Protein AF-0000000082585156 (afdb_homodimer)

Secondary structure (DSSP, 8-state):
-----S-EEESEEEEEEE-GGG--EEEEEEEEETTEEEEEEEESSSSEEEEEE-SSTTS-EEEEEEEPP-SSTTSSTTEEEEEEEEETTEEEEEEEE--HHHH-PPTT-----EEEEEE-SS-TTS-EEEEEEE--SSSBEEEEE--SSSEEEEEE--TTBSS-EEEEEE-SSTTS-EEEEEE--GGGB--SS--SSPPPTTSHHHHHS-EEEEEEEETTEEEEEEETTEEEEEE-SSTTS-EEEEEE--TTTSS-TTSS-SS-EEEE-TTSSEEEEE-----GGG--TT--SSTTPPPS--PPP-EEEEE-SSTTS-EEEEEPPPPPPPTT--S-SSSSEETTEE-------B----SSTTB---SSEEEEE-BTT-EEEEE-SSTTS-EEEEEEEPPPPSS-S---TTS-S--S-----EEEEEEBTTSEEEEEESSS-EEEEEE--/-----S-EEESEEEEEEE-GGG--EEEEEEEEETTEEEEEEEESSSSEEEEEE-SSTTS-EEEEEEEPP-SSTTSSTTEEEEEEEEETTEEEEEEEE--HHHH-PPTT-----EEEEEE-SS-TTS-EEEEEEE--SSSBEEEEE--SSSEEEEEE--TTBSS-EEEEEE-SSTTS-EEEEEE--GGGB--SS--SSPPPTTSHHHHHS-EEEEEEEETTEEEEEEETTEEEEEE-SSTTS-EEEEEE--TTTSS-TTSS-SS-EEEE-TTSSEEEEE-----GGG--TT--SSTTPPPS--PPP-EEEEE-SSTTS-EEEEEPPPPPPPTT--S-SSSSEETTEE-------B----SSTTB---SSEEEEE-BTT-EEEEE-SSTTS-EEEEEEEPPPPSS-S---TTS-S--S-----EEEEEEBTTSEEEEEESSS-EEEEEE--

Solvent-accessible surface area (backbone atoms only — not comparable to full-atom values): 45008 Å² total; per-residue (Å²): 131,88,74,48,76,60,68,42,65,42,53,54,43,86,51,26,64,43,56,53,91,62,50,28,35,32,29,58,30,58,49,67,60,90,89,37,34,36,38,42,25,14,10,66,62,44,50,26,31,41,35,32,37,42,60,47,50,61,63,46,41,78,70,46,78,45,71,49,86,59,90,40,91,70,32,51,87,11,30,22,17,45,23,38,36,46,32,90,44,34,33,41,36,24,17,9,55,61,40,42,83,82,45,31,34,71,83,82,51,42,48,63,28,19,39,36,33,27,40,35,59,90,36,73,91,58,65,41,81,51,31,66,45,79,14,51,60,61,61,7,16,60,34,56,32,52,74,40,82,48,51,37,44,31,21,23,16,36,75,62,36,44,50,26,27,44,37,33,29,37,34,79,47,56,63,58,57,40,78,56,23,59,51,70,60,77,88,25,56,43,62,96,53,74,65,96,54,61,61,52,88,71,34,74,64,37,68,61,43,52,28,39,45,28,48,36,75,59,94,47,29,38,36,32,9,23,16,57,52,20,46,31,40,29,41,36,78,49,56,66,59,55,39,78,53,38,72,41,42,46,44,57,44,31,19,35,79,70,27,41,47,34,22,37,40,46,35,72,29,71,88,52,56,37,26,40,37,26,13,14,11,46,65,51,30,50,34,34,80,82,34,83,61,72,70,48,27,53,64,80,67,51,27,29,31,43,46,30,31,32,35,42,73,42,57,72,56,55,20,42,41,30,64,54,69,80,78,80,74,58,86,81,60,78,45,53,93,52,76,46,33,49,74,86,29,60,39,41,42,31,33,58,31,52,52,69,76,63,92,52,78,56,36,42,90,71,56,39,59,48,45,30,12,23,18,68,68,11,35,39,30,31,40,35,77,47,64,68,58,45,37,81,69,32,33,41,31,66,37,28,47,91,56,79,63,73,57,24,94,85,65,64,52,56,69,21,64,64,62,33,36,26,38,19,44,48,48,31,58,88,54,42,31,40,34,29,12,69,47,42,33,36,42,28,31,30,70,73,116,133,87,73,48,77,60,68,43,66,42,52,54,43,85,51,25,62,42,57,51,90,62,52,28,34,32,29,59,28,56,48,67,59,89,88,38,34,36,38,41,25,14,11,66,61,44,50,27,31,38,35,32,37,42,59,47,50,61,63,46,40,78,71,45,77,46,71,48,86,60,89,41,92,70,32,52,87,11,29,22,18,47,22,39,35,46,31,89,45,34,34,41,35,26,18,10,54,60,41,44,84,82,47,30,36,70,83,82,51,43,50,62,30,17,39,36,32,27,40,35,59,90,37,73,91,58,64,40,82,52,32,67,45,78,15,49,60,61,61,6,16,62,34,57,34,52,74,40,80,49,51,36,44,32,20,23,18,36,76,62,35,44,51,25,26,45,37,33,30,39,34,78,48,56,65,59,59,40,78,58,23,60,52,70,63,78,88,24,55,41,64,95,53,75,64,96,54,62,62,52,87,70,34,74,62,37,67,60,42,51,28,38,44,25,48,37,74,59,94,49,28,38,37,31,9,23,16,58,54,19,46,31,40,29,41,36,78,48,56,65,59,56,42,78,53,36,70,41,44,45,44,56,46,32,19,33,78,70,25,41,45,34,22,37,38,46,36,69,30,72,89,52,55,37,27,40,36,28,13,14,11,47,66,52,29,51,32,34,81,83,35,81,60,73,69,49,27,52,65,78,66,51,27,30,32,43,46,30,30,32,36,43,72,42,58,74,57,54,20,42,42,30,63,52,70,78,80,81,74,58,84,83,60,78,48,53,93,51,76,46,34,48,73,85,29,61,39,38,42,30,32,58,30,51,53,68,75,64,92,54,78,57,34,45,90,70,56,41,58,47,45,31,12,23,20,66,67,10,36,38,31,31,40,35,77,47,65,66,58,45,36,81,69,30,34,40,31,66,37,28,46,90,57,79,64,73,57,24,94,85,65,64,51,55,70,21,62,65,62,33,36,26,39,20,45,47,47,31,57,88,55,43,32,41,33,28,12,68,46,41,33,34,42,27,31,30,68,72,117

pLDDT: mean 94.57, std 8.82, range [39.06, 98.94]

Nearest PDB structures (foldseek):
  5hrm-assembly2_C  TM=6.294E-01  e=1.723E-16  Sphingobium sp. TCM1
  4qqs-assembly1_A  TM=4.525E-01  e=1.836E-05  Halothermothrix orenii H 168
  3sc7-assembly1_X  TM=3.020E-01  e=9.630E-05  Aspergillus ficuum
  7bwc-assembly1_A  TM=2.922E-01  e=2.000E-04  Bombyx mori
  8beu-assembly2_D  TM=3.106E-01  e=1.475E-03  Rhodotorula dairenensis

Sequence (898 aa):
MSLRSEMLCKNIEFIGYDDMNGKPGFQMAMQKSGDKYYIYTASFRHNGWNIIDVTDPAQPRNVKWLEGPWLSEDLHDGQGTPKIQIADGIMVTAHGGTMKELHGTEIGLPFWGGIMIWDVKTDPENPTLLSKFECKGGAGVHRFFYNGGRYVYVTGNAEGFNGFILRIVDIENPKNPVEVGRWWADEQCINNKVSLGSARYGSAEALSSPFLHACVVKDDIVYMAYANKGFIMLDVKDKTNPKMLNCLPLNPPFGGGAAGAPIHSVLPLGDRPYVVVTTEGERPRYFSNETTEGLFKKIVTQPMNMLGIVEVTDVSNPSLISIFPYPEVPEGYTHGTNFNVVDGVRVPFGPHNIFDAFGQDVYEKRDDRVYCCHFGAGLRIYDLSDPYVPKEIAYFLPPDPKKDLFNNAEGNLVPGARVAITEDVLVDDRGYIYIDTYMDGLYILRCTVMSLRSEMLCKNIEFIGYDDMNGKPGFQMAMQKSGDKYYIYTASFRHNGWNIIDVTDPAQPRNVKWLEGPWLSEDLHDGQGTPKIQIADGIMVTAHGGTMKELHGTEIGLPFWGGIMIWDVKTDPENPTLLSKFECKGGAGVHRFFYNGGRYVYVTGNAEGFNGFILRIVDIENPKNPVEVGRWWADEQCINNKVSLGSARYGSAEALSSPFLHACVVKDDIVYMAYANKGFIMLDVKDKTNPKMLNCLPLNPPFGGGAAGAPIHSVLPLGDRPYVVVTTEGERPRYFSNETTEGLFKKIVTQPMNMLGIVEVTDVSNPSLISIFPYPEVPEGYTHGTNFNVVDGVRVPFGPHNIFDAFGQDVYEKRDDRVYCCHFGAGLRIYDLSDPYVPKEIAYFLPPDPKKDLFNNAEGNLVPGARVAITEDVLVDDRGYIYIDTYMDGLYILRCTV

Structure (mmCIF, N/CA/C/O backbone):
data_AF-0000000082585156-model_v1
#
loop_
_entity.id
_entity.type
_entity.pdbx_description
1 polymer 'LVIVD repeat protein'
#
loop_
_atom_site.group_PDB
_atom_site.id
_atom_site.type_symbol
_atom_site.label_atom_id
_atom_site.label_alt_id
_atom_site.label_comp_id
_atom_site.label_asym_id
_atom_site.label_entity_id
_atom_site.label_seq_id
_atom_site.pdbx_PDB_ins_code
_atom_site.Cartn_x
_atom_site.Cartn_y
_atom_site.Cartn_z
_atom_site.occupancy
_atom_site.B_iso_or_equiv
_atom_site.auth_seq_id
_atom_site.auth_comp_id
_atom_site.auth_asym_id
_atom_site.auth_atom_id
_atom_site.pdbx_PDB_model_num
ATOM 1 N N . MET A 1 1 ? 16.609 -25.766 14.914 1 57.59 1 MET A N 1
ATOM 2 C CA . MET A 1 1 ? 15.477 -25.047 14.352 1 57.59 1 MET A CA 1
ATOM 3 C C . MET A 1 1 ? 14.164 -25.766 14.648 1 57.59 1 MET A C 1
ATOM 5 O O . MET A 1 1 ? 14.125 -27 14.664 1 57.59 1 MET A O 1
ATOM 9 N N . SER A 1 2 ? 13.188 -25.047 15.344 1 70.75 2 SER A N 1
ATOM 10 C CA . SER A 1 2 ? 11.984 -25.688 15.883 1 70.75 2 SER A CA 1
ATOM 11 C C . SER A 1 2 ? 11.062 -26.172 14.773 1 70.75 2 SER A C 1
ATOM 13 O O . SER A 1 2 ? 10.883 -25.484 13.766 1 70.75 2 SER A O 1
ATOM 15 N N . LEU A 1 3 ? 10.898 -27.469 14.602 1 86.31 3 LEU A N 1
ATOM 16 C CA . LEU A 1 3 ? 9.922 -28.047 13.68 1 86.31 3 LEU A CA 1
ATOM 17 C C . LEU A 1 3 ? 8.547 -28.125 14.32 1 86.31 3 LEU A C 1
ATOM 19 O O . LEU A 1 3 ? 8.359 -28.781 15.352 1 86.31 3 LEU A O 1
ATOM 23 N N . ARG A 1 4 ? 7.641 -27.391 13.672 1 92.5 4 ARG A N 1
ATOM 24 C CA . ARG A 1 4 ? 6.27 -27.438 14.172 1 92.5 4 ARG A CA 1
ATOM 25 C C . ARG A 1 4 ? 5.496 -28.594 13.57 1 92.5 4 ARG A C 1
ATOM 27 O O . ARG A 1 4 ? 5.336 -28.688 12.352 1 92.5 4 ARG A O 1
ATOM 34 N N . SER A 1 5 ? 4.93 -29.484 14.367 1 93.88 5 SER A N 1
ATOM 35 C CA . SER A 1 5 ? 4.23 -30.672 13.883 1 93.88 5 SER A CA 1
ATOM 36 C C . SER A 1 5 ? 2.725 -30.438 13.812 1 93.88 5 SER A C 1
ATOM 38 O O . SER A 1 5 ? 1.998 -31.219 13.188 1 93.88 5 SER A O 1
ATOM 40 N N . GLU A 1 6 ? 2.303 -29.406 14.445 1 95.06 6 GLU A N 1
ATOM 41 C CA . GLU A 1 6 ? 0.871 -29.125 14.508 1 95.06 6 GLU A CA 1
ATOM 42 C C . GLU A 1 6 ? 0.424 -28.266 13.328 1 95.06 6 GLU A C 1
ATOM 44 O O . GLU A 1 6 ? 1.15 -27.375 12.898 1 95.06 6 GLU A O 1
ATOM 49 N N . MET A 1 7 ? -0.77 -28.594 12.836 1 97.19 7 MET A N 1
ATOM 50 C CA . MET A 1 7 ? -1.445 -27.641 11.953 1 97.19 7 MET A CA 1
ATOM 51 C C . MET A 1 7 ? -2.018 -26.484 12.75 1 97.19 7 MET A C 1
ATOM 53 O O . MET A 1 7 ? -2.518 -26.656 13.859 1 97.19 7 MET A O 1
ATOM 57 N N . LEU A 1 8 ? -1.908 -25.297 12.18 1 98.38 8 LEU A N 1
ATOM 58 C CA . LEU A 1 8 ? -2.549 -24.125 12.766 1 98.38 8 LEU A CA 1
ATOM 59 C C . LEU A 1 8 ? -3.652 -23.594 11.859 1 98.38 8 LEU A C 1
ATOM 61 O O . LEU A 1 8 ? -3.453 -23.453 10.648 1 98.38 8 LEU A O 1
ATOM 65 N N . CYS A 1 9 ? -4.855 -23.422 12.383 1 98.19 9 CYS A N 1
ATOM 66 C CA . CYS A 1 9 ? -5.922 -22.938 11.516 1 98.19 9 CYS A CA 1
ATOM 67 C C . CYS A 1 9 ? -6.973 -22.188 12.312 1 98.19 9 CYS A C 1
ATOM 69 O O . CYS A 1 9 ? -7.059 -22.328 13.531 1 98.19 9 CYS A O 1
ATOM 71 N N . LYS A 1 10 ? -7.578 -21.328 11.734 1 98.69 10 LYS A N 1
ATOM 72 C CA . LYS A 1 10 ? -8.766 -20.609 12.18 1 98.69 10 LYS A CA 1
ATOM 73 C C . LYS A 1 10 ? -9.883 -20.688 11.148 1 98.69 10 LYS A C 1
ATOM 75 O O . LYS A 1 10 ? -9.672 -20.422 9.961 1 98.69 10 LYS A O 1
ATOM 80 N N . ASN A 1 11 ? -11.094 -21.156 11.492 1 98.81 11 ASN A N 1
ATOM 81 C CA . ASN A 1 11 ? -12.281 -21.266 10.656 1 98.81 11 ASN A CA 1
ATOM 82 C C . ASN A 1 11 ? -12.055 -22.188 9.469 1 98.81 11 ASN A C 1
ATOM 84 O O . ASN A 1 11 ? -12.523 -21.922 8.359 1 98.81 11 ASN A O 1
ATOM 88 N N . ILE A 1 12 ? -11.266 -23.234 9.625 1 98.88 12 ILE A N 1
ATOM 89 C CA . ILE A 1 12 ? -10.961 -24.219 8.594 1 98.88 12 ILE A CA 1
ATOM 90 C C . ILE A 1 12 ? -11.148 -25.625 9.156 1 98.88 12 ILE A C 1
ATOM 92 O O . ILE A 1 12 ? -10.758 -25.906 10.297 1 98.88 12 ILE A O 1
ATOM 96 N N . GLU A 1 13 ? -11.727 -26.438 8.391 1 98.69 13 GLU A N 1
ATOM 97 C CA . GLU A 1 13 ? -11.781 -27.875 8.656 1 98.69 13 GLU A CA 1
ATOM 98 C C . GLU A 1 13 ? -10.844 -28.641 7.734 1 98.69 13 GLU A C 1
ATOM 100 O O . GLU A 1 13 ? -10.852 -28.453 6.52 1 98.69 13 GLU A O 1
ATOM 105 N N . PHE A 1 14 ? -10 -29.469 8.305 1 98.69 14 PHE A N 1
ATOM 106 C CA . PHE A 1 14 ? -9.164 -30.391 7.535 1 98.69 14 PHE A CA 1
ATOM 107 C C . PHE A 1 14 ? -9.969 -31.594 7.066 1 98.69 14 PHE A C 1
ATOM 109 O O . PHE A 1 14 ? -10.586 -32.281 7.875 1 98.69 14 PHE A O 1
ATOM 116 N N . ILE A 1 15 ? -9.906 -31.922 5.777 1 98.81 15 ILE A N 1
ATOM 117 C CA . ILE A 1 15 ? -10.773 -32.938 5.203 1 98.81 15 ILE A CA 1
ATOM 118 C C . ILE A 1 15 ? -9.938 -34.156 4.77 1 98.81 15 ILE A C 1
ATOM 120 O O . ILE A 1 15 ? -10.336 -35.281 4.992 1 98.81 15 ILE A O 1
ATOM 124 N N . GLY A 1 16 ? -8.82 -33.844 4.098 1 98.69 16 GLY A N 1
ATOM 125 C CA . GLY A 1 16 ? -8.023 -34.938 3.564 1 98.69 16 GLY A CA 1
ATOM 126 C C . GLY A 1 16 ? -6.629 -34.531 3.146 1 98.69 16 GLY A C 1
ATOM 127 O O . GLY A 1 16 ? -6.281 -33.344 3.234 1 98.69 16 GLY A O 1
ATOM 128 N N . TYR A 1 17 ? -5.832 -35.531 2.738 1 98.44 17 TYR A N 1
ATOM 129 C CA . TYR A 1 17 ? -4.438 -35.281 2.369 1 98.44 17 TYR A CA 1
ATOM 130 C C . TYR A 1 17 ? -3.99 -36.281 1.308 1 98.44 17 TYR A C 1
ATOM 132 O O . TYR A 1 17 ? -4.43 -37.438 1.305 1 98.44 17 TYR A O 1
ATOM 140 N N . ASP A 1 18 ? -3.252 -35.844 0.402 1 98.5 18 ASP A N 1
ATOM 141 C CA . ASP A 1 18 ? -2.566 -36.688 -0.571 1 98.5 18 ASP A CA 1
ATOM 142 C C . ASP A 1 18 ? -1.086 -36.344 -0.662 1 98.5 18 ASP A C 1
ATOM 144 O O . ASP A 1 18 ? -0.729 -35.156 -0.742 1 98.5 18 ASP A O 1
ATOM 148 N N . ASP A 1 19 ? -0.172 -37.281 -0.759 1 97.25 19 ASP A N 1
ATOM 149 C CA . ASP A 1 19 ? 1.265 -37.031 -0.692 1 97.25 19 ASP A CA 1
ATOM 150 C C . ASP A 1 19 ? 1.822 -36.656 -2.066 1 97.25 19 ASP A C 1
ATOM 152 O O . ASP A 1 19 ? 3.012 -36.375 -2.201 1 97.25 19 ASP A O 1
ATOM 156 N N . MET A 1 20 ? 1.039 -36.75 -3.166 1 97.38 20 MET A N 1
ATOM 157 C CA . MET A 1 20 ? 1.379 -36.375 -4.535 1 97.38 20 MET A CA 1
ATOM 158 C C . MET A 1 20 ? 2.605 -37.125 -5.02 1 97.38 20 MET A C 1
ATOM 160 O O . MET A 1 20 ? 3.498 -36.562 -5.645 1 97.38 20 MET A O 1
ATOM 164 N N . ASN A 1 21 ? 2.691 -38.375 -4.613 1 97 21 ASN A N 1
ATOM 165 C CA . ASN A 1 21 ? 3.766 -39.281 -5.031 1 97 21 ASN A CA 1
ATOM 166 C C . ASN A 1 21 ? 5.133 -38.75 -4.605 1 97 21 ASN A C 1
ATOM 168 O O . ASN A 1 21 ? 6.148 -39.062 -5.215 1 97 21 ASN A O 1
ATOM 172 N N . GLY A 1 22 ? 5.176 -37.875 -3.652 1 96.44 22 GLY A N 1
ATOM 173 C CA . GLY A 1 22 ? 6.426 -37.281 -3.201 1 96.44 22 GLY A CA 1
ATOM 174 C C . GLY A 1 22 ? 6.988 -36.281 -4.172 1 96.44 22 GLY A C 1
ATOM 175 O O . GLY A 1 22 ? 8.188 -35.969 -4.137 1 96.44 22 GLY A O 1
ATOM 176 N N . LYS A 1 23 ? 6.234 -35.812 -5.102 1 96.62 23 LYS A N 1
ATOM 177 C CA . LYS A 1 23 ? 6.586 -34.781 -6.059 1 96.62 23 LYS A CA 1
ATOM 178 C C . LYS A 1 23 ? 5.695 -33.562 -5.887 1 96.62 23 LYS A C 1
ATOM 180 O O . LYS A 1 23 ? 4.617 -33.469 -6.48 1 96.62 23 LYS A O 1
ATOM 185 N N . PRO A 1 24 ? 6.164 -32.562 -5.18 1 95.06 24 PRO A N 1
ATOM 186 C CA . PRO A 1 24 ? 5.324 -31.438 -4.789 1 95.06 24 PRO A CA 1
ATOM 187 C C . PRO A 1 24 ? 4.734 -30.703 -5.992 1 95.06 24 PRO A C 1
ATOM 189 O O . PRO A 1 24 ? 5.391 -30.578 -7.031 1 95.06 24 PRO A O 1
ATOM 192 N N . GLY A 1 25 ? 3.576 -30.172 -5.801 1 95.56 25 GLY A N 1
ATOM 193 C CA . GLY A 1 25 ? 2.844 -29.484 -6.855 1 95.56 25 GLY A CA 1
ATOM 194 C C . GLY A 1 25 ? 3.268 -28.031 -7.031 1 95.56 25 GLY A C 1
ATOM 195 O O . GLY A 1 25 ? 4.176 -27.562 -6.348 1 95.56 25 GLY A O 1
ATOM 196 N N . PHE A 1 26 ? 2.707 -27.391 -7.98 1 96.81 26 PHE A N 1
ATOM 197 C CA . PHE A 1 26 ? 2.826 -25.969 -8.289 1 96.81 26 PHE A CA 1
ATOM 198 C C . PHE A 1 26 ? 1.482 -25.391 -8.711 1 96.81 26 PHE A C 1
ATOM 200 O O . PHE A 1 26 ? 0.54 -25.344 -7.918 1 96.81 26 PHE A O 1
ATOM 207 N N . GLN A 1 27 ? 1.215 -25.078 -10.016 1 97.75 27 GLN A N 1
ATOM 208 C CA . GLN A 1 27 ? -0.137 -24.688 -10.398 1 97.75 27 GLN A CA 1
ATOM 209 C C . GLN A 1 27 ? -1.032 -25.906 -10.602 1 97.75 27 GLN A C 1
ATOM 211 O O . GLN A 1 27 ? -0.553 -26.969 -10.969 1 97.75 27 GLN A O 1
ATOM 216 N N . MET A 1 28 ? -2.326 -25.734 -10.359 1 98.5 28 MET A N 1
ATOM 217 C CA . MET A 1 28 ? -3.268 -26.844 -10.438 1 98.5 28 MET A CA 1
ATOM 218 C C . MET A 1 28 ? -4.457 -26.484 -11.32 1 98.5 28 MET A C 1
ATOM 220 O O . MET A 1 28 ? -4.75 -25.312 -11.539 1 98.5 28 MET A O 1
ATOM 224 N N . ALA A 1 29 ? -5.102 -27.5 -11.812 1 98.38 29 ALA A N 1
ATOM 225 C CA . ALA A 1 29 ? -6.371 -27.406 -12.531 1 98.38 29 ALA A CA 1
ATOM 226 C C . ALA A 1 29 ? -7.289 -28.578 -12.18 1 98.38 29 ALA A C 1
ATOM 228 O O . ALA A 1 29 ? -6.828 -29.609 -11.703 1 98.38 29 ALA A O 1
ATOM 229 N N . MET A 1 30 ? -8.555 -28.344 -12.383 1 98.06 30 MET A N 1
ATOM 230 C CA . MET A 1 30 ? -9.531 -29.391 -12.07 1 98.06 30 MET A CA 1
ATOM 231 C C . MET A 1 30 ? -10.492 -29.594 -13.242 1 98.06 30 MET A C 1
ATOM 233 O O . MET A 1 30 ? -10.734 -28.688 -14.023 1 98.06 30 MET A O 1
ATOM 237 N N . GLN A 1 31 ? -10.969 -30.766 -13.344 1 96.31 31 GLN A N 1
ATOM 238 C CA . GLN A 1 31 ? -12.055 -31.047 -14.273 1 96.31 31 GLN A CA 1
ATOM 239 C C . GLN A 1 31 ? -13.055 -32.031 -13.664 1 96.31 31 GLN A C 1
ATOM 241 O O . GLN A 1 31 ? -12.68 -32.875 -12.852 1 96.31 31 GLN A O 1
ATOM 246 N N . LYS A 1 32 ? -14.188 -31.812 -14.016 1 96.38 32 LYS A N 1
ATOM 247 C CA . LYS A 1 32 ? -15.258 -32.75 -13.703 1 96.38 32 LYS A CA 1
ATOM 248 C C . LYS A 1 32 ? -15.547 -33.656 -14.883 1 96.38 32 LYS A C 1
ATOM 250 O O . LYS A 1 32 ? -15.703 -33.188 -16.016 1 96.38 32 LYS A O 1
ATOM 255 N N . SER A 1 33 ? -15.492 -34.938 -14.711 1 96 33 SER A N 1
ATOM 256 C CA . SER A 1 33 ? -15.867 -35.938 -15.695 1 96 33 SER A CA 1
ATOM 257 C C . SER A 1 33 ? -16.953 -36.875 -15.156 1 96 33 SER A C 1
ATOM 259 O O . SER A 1 33 ? -16.688 -37.781 -14.391 1 96 33 SER A O 1
ATOM 261 N N . GLY A 1 34 ? -18.234 -36.688 -15.641 1 94.88 34 GLY A N 1
ATOM 262 C CA . GLY A 1 34 ? -19.344 -37.312 -14.969 1 94.88 34 GLY A CA 1
ATOM 263 C C . GLY A 1 34 ? -19.5 -36.875 -13.516 1 94.88 34 GLY A C 1
ATOM 264 O O . GLY A 1 34 ? -19.562 -35.688 -13.227 1 94.88 34 GLY A O 1
ATOM 265 N N . ASP A 1 35 ? -19.406 -37.875 -12.633 1 95.81 35 ASP A N 1
ATOM 266 C CA . ASP A 1 35 ? -19.547 -37.562 -11.211 1 95.81 35 ASP A CA 1
ATOM 267 C C . ASP A 1 35 ? -18.188 -37.5 -10.531 1 95.81 35 ASP A C 1
ATOM 269 O O . ASP A 1 35 ? -18.109 -37.312 -9.312 1 95.81 35 ASP A O 1
ATOM 273 N N . LYS A 1 36 ? -17.188 -37.531 -11.344 1 97.81 36 LYS A N 1
ATOM 274 C CA . LYS A 1 36 ? -15.844 -37.594 -10.766 1 97.81 36 LYS A CA 1
ATOM 275 C C . LYS A 1 36 ? -15.148 -36.25 -10.852 1 97.81 36 LYS A C 1
ATOM 277 O O . LYS A 1 36 ? -15.328 -35.5 -11.828 1 97.81 36 LYS A O 1
ATOM 282 N N . TYR A 1 37 ? -14.414 -35.938 -9.844 1 98.56 37 TYR A N 1
ATOM 283 C CA . TYR A 1 37 ? -13.578 -34.719 -9.766 1 98.56 37 TYR A CA 1
ATOM 284 C C . TYR A 1 37 ? -12.102 -35.094 -9.805 1 98.56 37 TYR A C 1
ATOM 286 O O . TYR A 1 37 ? -11.609 -35.844 -8.953 1 98.56 37 TYR A O 1
ATOM 294 N N . TYR A 1 38 ? -11.391 -34.594 -10.805 1 98.5 38 TYR A N 1
ATOM 295 C CA . TYR A 1 38 ? -9.953 -34.844 -10.922 1 98.5 38 TYR A CA 1
ATOM 296 C C . TYR A 1 38 ? -9.172 -33.531 -10.758 1 98.5 38 TYR A C 1
ATOM 298 O O . TYR A 1 38 ? -9.562 -32.5 -11.289 1 98.5 38 TYR A O 1
ATOM 306 N N . ILE A 1 39 ? -8.102 -33.594 -10.039 1 98.56 39 ILE A N 1
ATOM 307 C CA . ILE A 1 39 ? -7.121 -32.5 -9.984 1 98.56 39 ILE A CA 1
ATOM 308 C C . ILE A 1 39 ? -5.863 -32.906 -10.75 1 98.56 39 ILE A C 1
ATOM 310 O O . ILE A 1 39 ? -5.383 -34.062 -10.609 1 98.56 39 ILE A O 1
ATOM 314 N N . TYR A 1 40 ? -5.441 -32.094 -11.602 1 98.44 40 TYR A N 1
ATOM 315 C CA . TYR A 1 40 ? -4.145 -32.156 -12.258 1 98.44 40 TYR A CA 1
ATOM 316 C C . TYR A 1 40 ? -3.178 -31.125 -11.695 1 98.44 40 TYR A C 1
ATOM 318 O O . TYR A 1 40 ? -3.488 -29.938 -11.664 1 98.44 40 TYR A O 1
ATOM 326 N N . THR A 1 41 ? -2.012 -31.562 -11.25 1 97.88 41 THR A N 1
ATOM 327 C CA . THR A 1 41 ? -1.075 -30.641 -10.617 1 97.88 41 THR A CA 1
ATOM 328 C C . THR A 1 41 ? 0.231 -30.578 -11.406 1 97.88 41 THR A C 1
ATOM 330 O O . THR A 1 41 ? 0.88 -31.594 -11.633 1 97.88 41 THR A O 1
ATOM 333 N N . ALA A 1 42 ? 0.582 -29.328 -11.781 1 97.44 42 ALA A N 1
ATOM 334 C CA . ALA A 1 42 ? 1.927 -29.109 -12.305 1 97.44 42 ALA A CA 1
ATOM 335 C C . ALA A 1 42 ? 2.98 -29.328 -11.227 1 97.44 42 ALA A C 1
ATOM 337 O O . ALA A 1 42 ? 2.648 -29.672 -10.086 1 97.44 42 ALA A O 1
ATOM 338 N N . SER A 1 43 ? 4.211 -29.281 -11.664 1 94.25 43 SER A N 1
ATOM 339 C CA . SER A 1 43 ? 5.277 -29.547 -10.703 1 94.25 43 SER A CA 1
ATOM 340 C C . SER A 1 43 ? 6.289 -28.406 -10.672 1 94.25 43 SER A C 1
ATOM 342 O O . SER A 1 43 ? 6.625 -27.828 -11.719 1 94.25 43 SER A O 1
ATOM 344 N N . PHE A 1 44 ? 6.762 -28.141 -9.508 1 89.62 44 PHE A N 1
ATOM 345 C CA . PHE A 1 44 ? 7.754 -27.094 -9.297 1 89.62 44 PHE A CA 1
ATOM 346 C C . PHE A 1 44 ? 9.117 -27.531 -9.828 1 89.62 44 PHE A C 1
ATOM 348 O O . PHE A 1 44 ? 9.844 -26.734 -10.422 1 89.62 44 PHE A O 1
ATOM 355 N N . ARG A 1 45 ? 9.398 -28.797 -9.711 1 92.75 45 ARG A N 1
ATOM 356 C CA . ARG A 1 45 ? 10.766 -29.266 -9.938 1 92.75 45 ARG A CA 1
ATOM 357 C C . ARG A 1 45 ? 10.805 -30.344 -11.008 1 92.75 45 ARG A C 1
ATOM 359 O O . ARG A 1 45 ? 11.758 -30.438 -11.781 1 92.75 45 ARG A O 1
ATOM 366 N N . HIS A 1 46 ? 9.82 -31.125 -11.055 1 92.94 46 HIS A N 1
ATOM 367 C CA . HIS A 1 46 ? 9.867 -32.344 -11.852 1 92.94 46 HIS A CA 1
ATOM 368 C C . HIS A 1 46 ? 9.141 -32.156 -13.18 1 92.94 46 HIS A C 1
ATOM 370 O O . HIS A 1 46 ? 8.258 -31.312 -13.297 1 92.94 46 HIS A O 1
ATOM 376 N N . ASN A 1 47 ? 9.539 -33 -14.109 1 94.44 47 ASN A N 1
ATOM 377 C CA . ASN A 1 47 ? 8.93 -33 -15.43 1 94.44 47 ASN A CA 1
ATOM 378 C C . ASN A 1 47 ? 7.703 -33.875 -15.5 1 94.44 47 ASN A C 1
ATOM 380 O O . ASN A 1 47 ? 7.789 -35.031 -15.961 1 94.44 47 ASN A O 1
ATOM 384 N N . GLY A 1 48 ? 6.574 -33.312 -15.117 1 96 48 GLY A N 1
ATOM 385 C CA . GLY A 1 48 ? 5.352 -34.094 -15.195 1 96 48 GLY A CA 1
ATOM 386 C C . GLY A 1 48 ? 4.223 -33.531 -14.359 1 96 48 GLY A C 1
ATOM 387 O O . GLY A 1 48 ? 4.234 -32.344 -14.016 1 96 48 GLY A O 1
ATOM 388 N N . TRP A 1 49 ? 3.158 -34.375 -14.133 1 97.94 49 TRP A N 1
ATOM 389 C CA . TRP A 1 49 ? 1.94 -33.938 -13.461 1 97.94 49 TRP A CA 1
ATOM 390 C C . TRP A 1 49 ? 1.397 -35.062 -12.555 1 97.94 49 TRP A C 1
ATOM 392 O O . TRP A 1 49 ? 1.443 -36.219 -12.898 1 97.94 49 TRP A O 1
ATOM 402 N N . ASN A 1 50 ? 0.94 -34.688 -11.414 1 98 50 ASN A N 1
ATOM 403 C CA . ASN A 1 50 ? 0.123 -35.594 -10.625 1 98 50 ASN A CA 1
ATOM 404 C C . ASN A 1 50 ? -1.344 -35.531 -11.047 1 98 50 ASN A C 1
ATOM 406 O O . ASN A 1 50 ? -1.885 -34.469 -11.297 1 98 50 ASN A O 1
ATOM 410 N N . ILE A 1 51 ? -1.957 -36.688 -11.211 1 98.62 51 ILE A N 1
ATOM 411 C CA . ILE A 1 51 ? -3.4 -36.781 -11.391 1 98.62 51 ILE A CA 1
ATOM 412 C C . ILE A 1 51 ? -4.031 -37.406 -10.156 1 98.62 51 ILE A C 1
ATOM 414 O O . ILE A 1 51 ? -3.666 -38.531 -9.766 1 98.62 51 ILE A O 1
ATOM 418 N N . ILE A 1 52 ? -4.949 -36.719 -9.555 1 98.75 52 ILE A N 1
ATOM 419 C CA . ILE A 1 52 ? -5.551 -37.125 -8.297 1 98.75 52 ILE A CA 1
ATOM 420 C C . ILE A 1 52 ? -7.07 -37.094 -8.406 1 98.75 52 ILE A C 1
ATOM 422 O O . ILE A 1 52 ? -7.637 -36.094 -8.844 1 98.75 52 ILE A O 1
ATOM 426 N N . ASP A 1 53 ? -7.73 -38.188 -8.086 1 98.81 53 ASP A N 1
ATOM 427 C CA . ASP A 1 53 ? -9.188 -38.25 -7.977 1 98.81 53 ASP A CA 1
ATOM 428 C C . ASP A 1 53 ? -9.648 -37.781 -6.598 1 98.81 53 ASP A C 1
ATOM 430 O O . ASP A 1 53 ? -9.367 -38.438 -5.594 1 98.81 53 ASP A O 1
ATOM 434 N N . VAL A 1 54 ? -10.375 -36.656 -6.602 1 98.81 54 VAL A N 1
ATOM 435 C CA . VAL A 1 54 ? -10.82 -36.125 -5.328 1 98.81 54 VAL A CA 1
ATOM 436 C C . VAL A 1 54 ? -12.344 -36.188 -5.234 1 98.81 54 VAL A C 1
ATOM 438 O O . VAL A 1 54 ? -12.969 -35.312 -4.641 1 98.81 54 VAL A O 1
ATOM 441 N N . THR A 1 55 ? -12.906 -37.125 -5.93 1 98.75 55 THR A N 1
ATOM 442 C CA . THR A 1 55 ? -14.352 -37.344 -5.824 1 98.75 55 THR A CA 1
ATOM 443 C C . THR A 1 55 ? -14.766 -37.469 -4.363 1 98.75 55 THR A C 1
ATOM 445 O O . THR A 1 55 ? -15.75 -36.844 -3.938 1 98.75 55 THR A O 1
ATOM 448 N N . ASP A 1 56 ? -14.094 -38.25 -3.646 1 98.62 56 ASP A N 1
ATOM 449 C CA . ASP A 1 56 ? -14.172 -38.25 -2.189 1 98.62 56 ASP A CA 1
ATOM 450 C C . ASP A 1 56 ? -13.008 -37.469 -1.581 1 98.62 56 ASP A C 1
ATOM 452 O O . ASP A 1 56 ? -11.906 -38 -1.423 1 98.62 56 ASP A O 1
ATOM 456 N N . PRO A 1 57 ? -13.258 -36.281 -1.207 1 98.44 57 PRO A N 1
ATOM 457 C CA . PRO A 1 57 ? -12.156 -35.438 -0.751 1 98.44 57 PRO A CA 1
ATOM 458 C C . PRO A 1 57 ? -11.508 -35.938 0.534 1 98.44 57 PRO A C 1
ATOM 460 O O . PRO A 1 57 ? -10.359 -35.594 0.825 1 98.44 57 PRO A O 1
ATOM 463 N N . ALA A 1 58 ? -12.211 -36.688 1.308 1 98.56 58 ALA A N 1
ATOM 464 C CA . ALA A 1 58 ? -11.672 -37.188 2.557 1 98.56 58 ALA A CA 1
ATOM 465 C C . ALA A 1 58 ? -10.703 -38.344 2.293 1 98.56 58 ALA A C 1
ATOM 467 O O . ALA A 1 58 ? -9.883 -38.688 3.15 1 98.56 58 ALA A O 1
ATOM 468 N N . GLN A 1 59 ? -10.922 -38.969 1.126 1 98.25 59 GLN A N 1
ATOM 469 C CA . GLN A 1 59 ? -10.055 -40.062 0.717 1 98.25 59 GLN A CA 1
ATOM 470 C C . GLN A 1 59 ? -9.641 -39.938 -0.745 1 98.25 59 GLN A C 1
ATOM 472 O O . GLN A 1 59 ? -9.977 -40.781 -1.574 1 98.25 59 GLN A O 1
ATOM 477 N N . PRO A 1 60 ? -8.812 -38.969 -1.006 1 98.62 60 PRO A N 1
ATOM 478 C CA . PRO A 1 60 ? -8.367 -38.781 -2.393 1 98.62 60 PRO A CA 1
ATOM 479 C C . PRO A 1 60 ? -7.602 -40 -2.922 1 98.62 60 PRO A C 1
ATOM 481 O O . PRO A 1 60 ? -6.855 -40.625 -2.174 1 98.62 60 PRO A O 1
ATOM 484 N N . ARG A 1 61 ? -7.836 -40.344 -4.164 1 98.06 61 ARG A N 1
ATOM 485 C CA . ARG A 1 61 ? -7.102 -41.406 -4.816 1 98.06 61 ARG A CA 1
ATOM 486 C C . ARG A 1 61 ? -5.98 -40.875 -5.691 1 98.06 61 ARG A C 1
ATOM 488 O O . ARG A 1 61 ? -6.238 -40.156 -6.664 1 98.06 61 ARG A O 1
ATOM 495 N N . ASN A 1 62 ? -4.805 -41.188 -5.316 1 97.5 62 ASN A N 1
ATOM 496 C CA . ASN A 1 62 ? -3.68 -40.906 -6.191 1 97.5 62 ASN A CA 1
ATOM 497 C C . ASN A 1 62 ? -3.715 -41.719 -7.465 1 97.5 62 ASN A C 1
ATOM 499 O O . ASN A 1 62 ? -3.33 -42.906 -7.453 1 97.5 62 ASN A O 1
ATOM 503 N N . VAL A 1 63 ? -4.145 -41.156 -8.531 1 98.06 63 VAL A N 1
ATOM 504 C CA . VAL A 1 63 ? -4.328 -41.906 -9.773 1 98.06 63 VAL A CA 1
ATOM 505 C C . VAL A 1 63 ? -2.967 -42.281 -10.352 1 98.06 63 VAL A C 1
ATOM 507 O O . VAL A 1 63 ? -2.678 -43.469 -10.562 1 98.06 63 VAL A O 1
ATOM 510 N N . LYS A 1 64 ? -2.117 -41.25 -10.672 1 97.12 64 LYS A N 1
ATOM 511 C CA . LYS A 1 64 ? -0.776 -41.531 -11.172 1 97.12 64 LYS A CA 1
ATOM 512 C C . LYS A 1 64 ? 0.07 -40.25 -11.242 1 97.12 64 LYS A C 1
ATOM 514 O O . LYS A 1 64 ? -0.459 -39.156 -11.156 1 97.12 64 LYS A O 1
ATOM 519 N N . TRP A 1 65 ? 1.368 -40.5 -11.312 1 97.12 65 TRP A N 1
ATOM 520 C CA . TRP A 1 65 ? 2.311 -39.5 -11.844 1 97.12 65 TRP A CA 1
ATOM 521 C C . TRP A 1 65 ? 2.439 -39.656 -13.359 1 97.12 65 TRP A C 1
ATOM 523 O O . TRP A 1 65 ? 2.842 -40.719 -13.859 1 97.12 65 TRP A O 1
ATOM 533 N N . LEU A 1 66 ? 2.066 -38.656 -14.047 1 96.19 66 LEU A N 1
ATOM 534 C CA . LEU A 1 66 ? 2.229 -38.625 -15.5 1 96.19 66 LEU A CA 1
ATOM 535 C C . LEU A 1 66 ? 3.52 -37.906 -15.883 1 96.19 66 LEU A C 1
ATOM 537 O O . LEU A 1 66 ? 3.594 -36.656 -15.836 1 96.19 66 LEU A O 1
ATOM 541 N N . GLU A 1 67 ? 4.488 -38.656 -16.281 1 93.88 67 GLU A N 1
ATOM 542 C CA . GLU A 1 67 ? 5.746 -38.062 -16.703 1 93.88 67 GLU A CA 1
ATOM 543 C C . GLU A 1 67 ? 5.574 -37.281 -18 1 93.88 67 GLU A C 1
ATOM 545 O O . GLU A 1 67 ? 4.895 -37.719 -18.922 1 93.88 67 GLU A O 1
ATOM 550 N N . GLY A 1 68 ? 6.105 -36.062 -18.016 1 91.31 68 GLY A N 1
ATOM 551 C CA . GLY A 1 68 ? 6.07 -35.281 -19.234 1 91.31 68 GLY A CA 1
ATOM 552 C C . GLY A 1 68 ? 6.848 -35.906 -20.375 1 91.31 68 GLY A C 1
ATOM 553 O O . GLY A 1 68 ? 7.766 -36.688 -20.156 1 91.31 68 GLY A O 1
ATOM 554 N N . PRO A 1 69 ? 6.441 -35.5 -21.547 1 88.31 69 PRO A N 1
ATOM 555 C CA . PRO A 1 69 ? 7.164 -36.062 -22.688 1 88.31 69 PRO A CA 1
ATOM 556 C C . PRO A 1 69 ? 8.602 -35.562 -22.781 1 88.31 69 PRO A C 1
ATOM 558 O O . PRO A 1 69 ? 8.852 -34.375 -22.578 1 88.31 69 PRO A O 1
ATOM 561 N N . TRP A 1 70 ? 9.477 -36.531 -23 1 82.38 70 TRP A N 1
ATOM 562 C CA . TRP A 1 70 ? 10.852 -36.188 -23.359 1 82.38 70 TRP A CA 1
ATOM 563 C C . TRP A 1 70 ? 11.016 -36.094 -24.859 1 82.38 70 TRP A C 1
ATOM 565 O O . TRP A 1 70 ? 11.062 -37.125 -25.547 1 82.38 70 TRP A O 1
ATOM 575 N N . LEU A 1 71 ? 11.086 -34.906 -25.281 1 83 71 LEU A N 1
ATOM 576 C CA . LEU A 1 71 ? 11.055 -34.656 -26.734 1 83 71 LEU A CA 1
ATOM 577 C C . LEU A 1 71 ? 12.312 -35.219 -27.391 1 83 71 LEU A C 1
ATOM 579 O O . LEU A 1 71 ? 12.312 -35.5 -28.594 1 83 71 LEU A O 1
ATOM 583 N N . SER A 1 72 ? 13.406 -35.25 -26.609 1 81.94 72 SER A N 1
ATOM 584 C CA . SER A 1 72 ? 14.641 -35.875 -27.062 1 81.94 72 SER A CA 1
ATOM 585 C C . SER A 1 72 ? 15.469 -36.375 -25.875 1 81.94 72 SER A C 1
ATOM 587 O O . SER A 1 72 ? 15.219 -35.969 -24.734 1 81.94 72 SER A O 1
ATOM 589 N N . GLU A 1 73 ? 16.344 -37.188 -26.203 1 78.12 73 GLU A N 1
ATOM 590 C CA . GLU A 1 73 ? 17.203 -37.75 -25.156 1 78.12 73 GLU A CA 1
ATOM 591 C C . GLU A 1 73 ? 17.984 -36.625 -24.469 1 78.12 73 GLU A C 1
ATOM 593 O O . GLU A 1 73 ? 18.312 -36.75 -23.281 1 78.12 73 GLU A O 1
ATOM 598 N N . ASP A 1 74 ? 18.156 -35.562 -25.141 1 80.44 74 ASP A N 1
ATOM 599 C CA . ASP A 1 74 ? 18.953 -34.469 -24.609 1 80.44 74 ASP A CA 1
ATOM 600 C C . ASP A 1 74 ? 18.094 -33.531 -23.75 1 80.44 74 ASP A C 1
ATOM 602 O O . ASP A 1 74 ? 18.625 -32.75 -22.953 1 80.44 74 ASP A O 1
ATOM 606 N N . LEU A 1 75 ? 16.781 -33.594 -23.891 1 81.88 75 LEU A N 1
ATOM 607 C CA . LEU A 1 75 ? 15.867 -32.719 -23.172 1 81.88 75 LEU A CA 1
ATOM 608 C C . LEU A 1 75 ? 15.297 -33.438 -21.953 1 81.88 75 LEU A C 1
ATOM 610 O O . LEU A 1 75 ? 14.148 -33.875 -21.953 1 81.88 75 LEU A O 1
ATOM 614 N N . HIS A 1 76 ? 16.016 -33.562 -20.953 1 80.44 76 HIS A N 1
ATOM 615 C CA . HIS A 1 76 ? 15.523 -34.344 -19.828 1 80.44 76 HIS A CA 1
ATOM 616 C C . HIS A 1 76 ? 15.602 -33.562 -18.531 1 80.44 76 HIS A C 1
ATOM 618 O O . HIS A 1 76 ? 14.586 -33.031 -18.047 1 80.44 76 HIS A O 1
ATOM 624 N N . ASP A 1 77 ? 16.844 -33.281 -18.016 1 79 77 ASP A N 1
ATOM 625 C CA . ASP A 1 77 ? 17.031 -32.875 -16.641 1 79 77 ASP A CA 1
ATOM 626 C C . ASP A 1 77 ? 16.812 -31.359 -16.5 1 79 77 ASP A C 1
ATOM 628 O O . ASP A 1 77 ? 16.703 -30.844 -15.383 1 79 77 ASP A O 1
ATOM 632 N N . GLY A 1 78 ? 16.5 -30.75 -17.578 1 88.94 78 GLY A N 1
ATOM 633 C CA . GLY A 1 78 ? 16.312 -29.297 -17.516 1 88.94 78 GLY A CA 1
ATOM 634 C C . GLY A 1 78 ? 14.883 -28.875 -17.75 1 88.94 78 GLY A C 1
ATOM 635 O O . GLY A 1 78 ? 14.578 -27.672 -17.766 1 88.94 78 GLY A O 1
ATOM 636 N N . GLN A 1 79 ? 13.977 -29.859 -17.875 1 90.94 79 GLN A N 1
ATOM 637 C CA . GLN A 1 79 ? 12.594 -29.578 -18.266 1 90.94 79 GLN A CA 1
ATOM 638 C C . GLN A 1 79 ? 11.719 -29.328 -17.031 1 90.94 79 GLN A C 1
ATOM 640 O O . GLN A 1 79 ? 11.758 -30.094 -16.062 1 90.94 79 GLN A O 1
ATOM 645 N N . GLY A 1 80 ? 10.906 -28.188 -17.062 1 92 80 GLY A N 1
ATOM 646 C CA . GLY A 1 80 ? 9.914 -27.906 -16.031 1 92 80 GLY A CA 1
ATOM 647 C C . GLY A 1 80 ? 8.508 -27.797 -16.578 1 92 80 GLY A C 1
ATOM 648 O O . GLY A 1 80 ? 8.312 -27.578 -17.766 1 92 80 GLY A O 1
ATOM 649 N N . THR A 1 81 ? 7.492 -28 -15.727 1 95.88 81 THR A N 1
ATOM 650 C CA . THR A 1 81 ? 6.074 -27.922 -16.062 1 95.88 81 THR A CA 1
ATOM 651 C C . THR A 1 81 ? 5.336 -27 -15.086 1 95.88 81 THR A C 1
ATOM 653 O O . THR A 1 81 ? 4.574 -27.469 -14.242 1 95.88 81 THR A O 1
ATOM 656 N N . PRO A 1 82 ? 5.469 -25.688 -15.281 1 95.19 82 PRO A N 1
ATOM 657 C CA . PRO A 1 82 ? 5.113 -24.75 -14.219 1 95.19 82 PRO A CA 1
ATOM 658 C C . PRO A 1 82 ? 3.617 -24.453 -14.156 1 95.19 82 PRO A C 1
ATOM 660 O O . PRO A 1 82 ? 3.125 -23.938 -13.156 1 95.19 82 PRO A O 1
ATOM 663 N N . LYS A 1 83 ? 2.873 -24.719 -15.211 1 97.44 83 LYS A N 1
ATOM 664 C CA . LYS A 1 83 ? 1.468 -24.328 -15.172 1 97.44 83 LYS A CA 1
ATOM 665 C C . LYS A 1 83 ? 0.603 -25.312 -15.969 1 97.44 83 LYS A C 1
ATOM 667 O O . LYS A 1 83 ? 1.064 -25.906 -16.938 1 97.44 83 LYS A O 1
ATOM 672 N N . ILE A 1 84 ? -0.615 -25.359 -15.609 1 98.12 84 ILE A N 1
ATOM 673 C CA . ILE A 1 84 ? -1.623 -26.219 -16.203 1 98.12 84 ILE A CA 1
ATOM 674 C C . ILE A 1 84 ? -3 -25.578 -16.078 1 98.12 84 ILE A C 1
ATOM 676 O O . ILE A 1 84 ? -3.312 -24.969 -15.055 1 98.12 84 ILE A O 1
ATOM 680 N N . GLN A 1 85 ? -3.785 -25.609 -17.094 1 98.44 85 GLN A N 1
ATOM 681 C CA . GLN A 1 85 ? -5.203 -25.266 -17.031 1 98.44 85 GLN A CA 1
ATOM 682 C C . GLN A 1 85 ? -6.039 -26.203 -17.891 1 98.44 85 GLN A C 1
ATOM 684 O O . GLN A 1 85 ? -5.539 -26.766 -18.875 1 98.44 85 GLN A O 1
ATOM 689 N N . ILE A 1 86 ? -7.281 -26.422 -17.5 1 98.12 86 ILE A N 1
ATOM 690 C CA . ILE A 1 86 ? -8.18 -27.328 -18.203 1 98.12 86 ILE A CA 1
ATOM 691 C C . ILE A 1 86 ? -9.539 -26.656 -18.406 1 98.12 86 ILE A C 1
ATOM 693 O O . ILE A 1 86 ? -10.094 -26.078 -17.484 1 98.12 86 ILE A O 1
ATOM 697 N N . ALA A 1 87 ? -9.992 -26.734 -19.578 1 97.5 87 ALA A N 1
ATOM 698 C CA . ALA A 1 87 ? -11.352 -26.328 -19.938 1 97.5 87 ALA A CA 1
ATOM 699 C C . ALA A 1 87 ? -11.797 -27 -21.234 1 97.5 87 ALA A C 1
ATOM 701 O O . ALA A 1 87 ? -10.969 -27.281 -22.109 1 97.5 87 ALA A O 1
ATOM 702 N N . ASP A 1 88 ? -13.047 -27.328 -21.391 1 95.56 88 ASP A N 1
ATOM 703 C CA . ASP A 1 88 ? -13.648 -27.859 -22.609 1 95.56 88 ASP A CA 1
ATOM 704 C C . ASP A 1 88 ? -12.992 -29.172 -23.031 1 95.56 88 ASP A C 1
ATOM 706 O O . ASP A 1 88 ? -12.82 -29.438 -24.219 1 95.56 88 ASP A O 1
ATOM 710 N N . GLY A 1 89 ? -12.523 -29.875 -22.031 1 95.62 89 GLY A N 1
ATOM 711 C CA . GLY A 1 89 ? -11.914 -31.156 -22.328 1 95.62 89 GLY A CA 1
ATOM 712 C C . GLY A 1 89 ? -10.492 -31.047 -22.844 1 95.62 89 GLY A C 1
ATOM 713 O O . GLY A 1 89 ? -9.898 -32.031 -23.281 1 95.62 89 GLY A O 1
ATOM 714 N N . ILE A 1 90 ? -9.992 -29.859 -22.859 1 98 90 ILE A N 1
ATOM 715 C CA . ILE A 1 90 ? -8.641 -29.578 -23.312 1 98 90 ILE A CA 1
ATOM 716 C C . ILE A 1 90 ? -7.77 -29.172 -22.125 1 98 90 ILE A C 1
ATOM 718 O O . ILE A 1 90 ? -8.164 -28.312 -21.328 1 98 90 ILE A O 1
ATOM 722 N N . MET A 1 91 ? -6.652 -29.812 -21.984 1 98.38 91 MET A N 1
ATOM 723 C CA . MET A 1 91 ? -5.633 -29.438 -21.016 1 98.38 91 MET A CA 1
ATOM 724 C C . MET A 1 91 ? -4.465 -28.734 -21.703 1 98.38 91 MET A C 1
ATOM 726 O O . MET A 1 91 ? -3.932 -29.234 -22.688 1 98.38 91 MET A O 1
ATOM 730 N N . VAL A 1 92 ? -4.148 -27.547 -21.234 1 98.69 92 VAL A N 1
ATOM 731 C CA . VAL A 1 92 ? -2.971 -26.828 -21.703 1 98.69 92 VAL A CA 1
ATOM 732 C C . VAL A 1 92 ? -1.891 -26.844 -20.625 1 98.69 92 VAL A C 1
ATOM 734 O O . VAL A 1 92 ? -2.17 -26.578 -19.453 1 98.69 92 VAL A O 1
ATOM 737 N N . THR A 1 93 ? -0.642 -27.234 -21 1 98.44 93 THR A N 1
ATOM 738 C CA . THR A 1 93 ? 0.479 -27.234 -20.062 1 98.44 93 THR A CA 1
ATOM 739 C C . THR A 1 93 ? 1.591 -26.312 -20.547 1 98.44 93 THR A C 1
ATOM 741 O O . THR A 1 93 ? 1.853 -26.219 -21.734 1 98.44 93 THR A O 1
ATOM 744 N N . ALA A 1 94 ? 2.213 -25.625 -19.594 1 97.94 94 ALA A N 1
ATOM 745 C CA . ALA A 1 94 ? 3.375 -24.781 -19.875 1 97.94 94 ALA A CA 1
ATOM 746 C C . ALA A 1 94 ? 4.676 -25.547 -19.641 1 97.94 94 ALA A C 1
ATOM 748 O O . ALA A 1 94 ? 4.766 -26.344 -18.703 1 97.94 94 ALA A O 1
ATOM 749 N N . HIS A 1 95 ? 5.633 -25.25 -20.438 1 95.88 95 HIS A N 1
ATOM 750 C CA . HIS A 1 95 ? 6.953 -25.875 -20.344 1 95.88 95 HIS A CA 1
ATOM 751 C C . HIS A 1 95 ? 8.055 -24.828 -20.469 1 95.88 95 HIS A C 1
ATOM 753 O O . HIS A 1 95 ? 7.941 -23.875 -21.25 1 95.88 95 HIS A O 1
ATOM 759 N N . GLY A 1 96 ? 9.086 -25.062 -19.688 1 92.88 96 GLY A N 1
ATOM 760 C CA . GLY A 1 96 ? 10.258 -24.203 -19.703 1 92.88 96 GLY A CA 1
ATOM 761 C C . GLY A 1 96 ? 11.445 -24.812 -18.984 1 92.88 96 GLY A C 1
ATOM 762 O O . GLY A 1 96 ? 11.414 -25.984 -18.594 1 92.88 96 GLY A O 1
ATOM 763 N N . GLY A 1 97 ? 12.484 -24.031 -18.859 1 89.81 97 GLY A N 1
ATOM 764 C CA . GLY A 1 97 ? 13.688 -24.516 -18.188 1 89.81 97 GLY A CA 1
ATOM 765 C C . GLY A 1 97 ? 13.625 -24.391 -16.688 1 89.81 97 GLY A C 1
ATOM 766 O O . GLY A 1 97 ? 12.914 -23.531 -16.156 1 89.81 97 GLY A O 1
ATOM 767 N N . THR A 1 98 ? 14.352 -25.297 -16 1 91.06 98 THR A N 1
ATOM 768 C CA . THR A 1 98 ? 14.539 -25.203 -14.555 1 91.06 98 THR A CA 1
ATOM 769 C C . THR A 1 98 ? 15.68 -24.25 -14.219 1 91.06 98 THR A C 1
ATOM 771 O O . THR A 1 98 ? 16.469 -23.891 -15.094 1 91.06 98 THR A O 1
ATOM 774 N N . MET A 1 99 ? 15.719 -23.828 -13.008 1 89.88 99 MET A N 1
ATOM 775 C CA . MET A 1 99 ? 16.75 -22.922 -12.531 1 89.88 99 MET A CA 1
ATOM 776 C C . MET A 1 99 ? 17.562 -23.562 -11.406 1 89.88 99 MET A C 1
ATOM 778 O O . MET A 1 99 ? 17 -24.172 -10.5 1 89.88 99 MET A O 1
ATOM 782 N N . LYS A 1 100 ? 18.859 -23.344 -11.492 1 91.62 100 LYS A N 1
ATOM 783 C CA . LYS A 1 100 ? 19.75 -23.859 -10.461 1 91.62 100 LYS A CA 1
ATOM 784 C C . LYS A 1 100 ? 19.359 -23.359 -9.078 1 91.62 100 LYS A C 1
ATOM 786 O O . LYS A 1 100 ? 19.281 -24.141 -8.125 1 91.62 100 LYS A O 1
ATOM 791 N N . GLU A 1 101 ? 19.031 -22.062 -8.969 1 90.25 101 GLU A N 1
ATOM 792 C CA . GLU A 1 101 ? 18.797 -21.406 -7.688 1 90.25 101 GLU A CA 1
ATOM 793 C C . GLU A 1 101 ? 17.469 -21.875 -7.07 1 90.25 101 GLU A C 1
ATOM 795 O O . GLU A 1 101 ? 17.359 -21.969 -5.844 1 90.25 101 GLU A O 1
ATOM 800 N N . LEU A 1 102 ? 16.531 -22.234 -7.898 1 92.94 102 LEU A N 1
ATOM 801 C CA . LEU A 1 102 ? 15.203 -22.547 -7.391 1 92.94 102 LEU A CA 1
ATOM 802 C C . LEU A 1 102 ? 14.977 -24.062 -7.367 1 92.94 102 LEU A C 1
ATOM 804 O O . LEU A 1 102 ? 14.352 -24.578 -6.441 1 92.94 102 LEU A O 1
ATOM 808 N N . HIS A 1 103 ? 15.57 -24.719 -8.414 1 94.12 103 HIS A N 1
ATOM 809 C CA . HIS A 1 103 ? 15.188 -26.109 -8.617 1 94.12 103 HIS A CA 1
ATOM 810 C C . HIS A 1 103 ? 16.344 -27.062 -8.297 1 94.12 103 HIS A C 1
ATOM 812 O O . HIS A 1 103 ? 16.141 -28.266 -8.203 1 94.12 103 HIS A O 1
ATOM 818 N N . GLY A 1 104 ? 17.578 -26.516 -8.195 1 93.62 104 GLY A N 1
ATOM 819 C CA . GLY A 1 104 ? 18.734 -27.328 -7.867 1 93.62 104 GLY A CA 1
ATOM 820 C C . GLY A 1 104 ? 19.312 -28.062 -9.062 1 93.62 104 GLY A C 1
ATOM 821 O O . GLY A 1 104 ? 20.094 -29 -8.914 1 93.62 104 GLY A O 1
ATOM 822 N N . THR A 1 105 ? 18.859 -27.656 -10.234 1 92.12 105 THR A N 1
ATOM 823 C CA . THR A 1 105 ? 19.359 -28.297 -11.445 1 92.12 105 THR A CA 1
ATOM 824 C C . THR A 1 105 ? 20.609 -27.594 -11.953 1 92.12 105 THR A C 1
ATOM 826 O O . THR A 1 105 ? 20.828 -26.422 -11.664 1 92.12 105 THR A O 1
ATOM 829 N N . GLU A 1 106 ? 21.406 -28.266 -12.711 1 89.88 106 GLU A N 1
ATOM 830 C CA . GLU A 1 106 ? 22.656 -27.703 -13.211 1 89.88 106 GLU A CA 1
ATOM 831 C C . GLU A 1 106 ? 22.406 -26.656 -14.297 1 89.88 106 GLU A C 1
ATOM 833 O O . GLU A 1 106 ? 21.453 -26.781 -15.062 1 89.88 106 GLU A O 1
ATOM 838 N N . ILE A 1 107 ? 23.25 -25.766 -14.312 1 87.31 107 ILE A N 1
ATOM 839 C CA . ILE A 1 107 ? 23.156 -24.719 -15.312 1 87.31 107 ILE A CA 1
ATOM 840 C C . ILE A 1 107 ? 23.422 -25.281 -16.703 1 87.31 107 ILE A C 1
ATOM 842 O O . ILE A 1 107 ? 24.328 -26.109 -16.875 1 87.31 107 ILE A O 1
ATOM 846 N N . GLY A 1 108 ? 22.641 -24.906 -17.625 1 85.56 108 GLY A N 1
ATOM 847 C CA . GLY A 1 108 ? 22.922 -25.219 -19.016 1 85.56 108 GLY A CA 1
ATOM 848 C C . GLY A 1 108 ? 22.219 -26.484 -19.5 1 85.56 108 GLY A C 1
ATOM 849 O O . GLY A 1 108 ? 22.344 -26.875 -20.656 1 85.56 108 GLY A O 1
ATOM 850 N N . LEU A 1 109 ? 21.484 -27.109 -18.672 1 88.94 109 LEU A N 1
ATOM 851 C CA . LEU A 1 109 ? 20.719 -28.281 -19.109 1 88.94 109 LEU A CA 1
ATOM 852 C C . LEU A 1 109 ? 19.719 -27.891 -20.188 1 88.94 109 LEU A C 1
ATOM 854 O O . LEU A 1 109 ? 19.016 -26.891 -20.062 1 88.94 109 LEU A O 1
ATOM 858 N N . PRO A 1 110 ? 19.703 -28.656 -21.219 1 89.81 110 PRO A N 1
ATOM 859 C CA . PRO A 1 110 ? 18.766 -28.328 -22.312 1 89.81 110 PRO A CA 1
ATOM 860 C C . PRO A 1 110 ? 17.312 -28.547 -21.906 1 89.81 110 PRO A C 1
ATOM 862 O O . PRO A 1 110 ? 17.016 -29.422 -21.094 1 89.81 110 PRO A O 1
ATOM 865 N N . PHE A 1 111 ? 16.422 -27.812 -22.562 1 92.5 111 PHE A N 1
ATOM 866 C CA . PHE A 1 111 ? 14.984 -27.922 -22.328 1 92.5 111 PHE A CA 1
ATOM 867 C C . PHE A 1 111 ? 14.203 -27.422 -23.547 1 92.5 111 PHE A C 1
ATOM 869 O O . PHE A 1 111 ? 14.75 -26.734 -24.391 1 92.5 111 PHE A O 1
ATOM 876 N N . TRP A 1 112 ? 13 -27.859 -23.672 1 94.06 112 TRP A N 1
ATOM 877 C CA . TRP A 1 112 ? 12.031 -27.328 -24.625 1 94.06 112 TRP A CA 1
ATOM 878 C C . TRP A 1 112 ? 11.086 -26.344 -23.938 1 94.06 112 TRP A C 1
ATOM 880 O O . TRP A 1 112 ? 10.641 -26.578 -22.812 1 94.06 112 TRP A O 1
ATOM 890 N N . GLY A 1 113 ? 10.805 -25.219 -24.625 1 95.5 113 GLY A N 1
ATOM 891 C CA . GLY A 1 113 ? 9.891 -24.219 -24.078 1 95.5 113 GLY A CA 1
ATOM 892 C C . GLY A 1 113 ? 8.672 -23.984 -24.938 1 95.5 113 GLY A C 1
ATOM 893 O O . GLY A 1 113 ? 8.781 -23.859 -26.156 1 95.5 113 GLY A O 1
ATOM 894 N N . GLY A 1 114 ? 7.469 -23.922 -24.344 1 97.69 114 GLY A N 1
ATOM 895 C CA . GLY A 1 114 ? 6.223 -23.703 -25.047 1 97.69 114 GLY A CA 1
ATOM 896 C C . GLY A 1 114 ? 5.008 -24.219 -24.297 1 97.69 114 GLY A C 1
ATOM 897 O O . GLY A 1 114 ? 5.055 -24.406 -23.078 1 97.69 114 GLY A O 1
ATOM 898 N N . ILE A 1 115 ? 3.887 -24.359 -25.062 1 98.62 115 ILE A N 1
ATOM 899 C CA . ILE A 1 115 ? 2.713 -25 -24.469 1 98.62 115 ILE A CA 1
ATOM 900 C C . ILE A 1 115 ? 2.398 -26.281 -25.234 1 98.62 115 ILE A C 1
ATOM 902 O O . ILE A 1 115 ? 2.729 -26.406 -26.406 1 98.62 115 ILE A O 1
ATOM 906 N N . MET A 1 116 ? 1.837 -27.172 -24.5 1 98.44 116 MET A N 1
ATOM 907 C CA . MET A 1 116 ? 1.3 -28.391 -25.094 1 98.44 116 MET A CA 1
ATOM 908 C C . MET A 1 116 ? -0.207 -28.484 -24.875 1 98.44 116 MET A C 1
ATOM 910 O O . MET A 1 116 ? -0.715 -28.062 -23.828 1 98.44 116 MET A O 1
ATOM 914 N N . ILE A 1 117 ? -0.875 -29 -25.859 1 98.75 117 ILE A N 1
ATOM 915 C CA . ILE A 1 117 ? -2.324 -29.156 -25.844 1 98.75 117 ILE A CA 1
ATOM 916 C C . ILE A 1 117 ? -2.67 -30.656 -25.766 1 98.75 117 ILE A C 1
ATOM 918 O O . ILE A 1 117 ? -2.178 -31.453 -26.562 1 98.75 117 ILE A O 1
ATOM 922 N N . TRP A 1 118 ? -3.533 -31.016 -24.797 1 98.69 118 TRP A N 1
ATOM 923 C CA . TRP A 1 118 ? -3.861 -32.406 -24.531 1 98.69 118 TRP A CA 1
ATOM 924 C C . TRP A 1 118 ? -5.367 -32.656 -24.594 1 98.69 118 TRP A C 1
ATOM 926 O O . TRP A 1 118 ? -6.148 -31.766 -24.203 1 98.69 118 TRP A O 1
ATOM 936 N N . ASP A 1 119 ? -5.75 -33.844 -24.984 1 98.38 119 ASP A N 1
ATOM 937 C CA . ASP A 1 119 ? -7.117 -34.312 -24.797 1 98.38 119 ASP A CA 1
ATOM 938 C C . ASP A 1 119 ? -7.289 -34.969 -23.438 1 98.38 119 ASP A C 1
ATOM 940 O O . ASP A 1 119 ? -6.621 -35.969 -23.141 1 98.38 119 ASP A O 1
ATOM 944 N N . VAL A 1 120 ? -8.203 -34.438 -22.641 1 98 120 VAL A N 1
ATOM 945 C CA . VAL A 1 120 ? -8.469 -35.031 -21.328 1 98 120 VAL A CA 1
ATOM 946 C C . VAL A 1 120 ? -9.953 -35.406 -21.234 1 98 120 VAL A C 1
ATOM 948 O O . VAL A 1 120 ? -10.414 -35.844 -20.172 1 98 120 VAL A O 1
ATOM 951 N N . LYS A 1 121 ? -10.672 -35.156 -22.25 1 96.31 121 LYS A N 1
ATOM 952 C CA . LYS A 1 121 ? -12.094 -35.5 -22.281 1 96.31 121 LYS A CA 1
ATOM 953 C C . LYS A 1 121 ? -12.305 -37 -22.453 1 96.31 121 LYS A C 1
ATOM 955 O O . LYS A 1 121 ? -13.148 -37.594 -21.781 1 96.31 121 LYS A O 1
ATOM 960 N N . THR A 1 122 ? -11.586 -37.594 -23.344 1 97.06 122 THR A N 1
ATOM 961 C CA . THR A 1 122 ? -11.758 -39 -23.703 1 97.06 122 THR A CA 1
ATOM 962 C C . THR A 1 122 ? -11.438 -39.906 -22.516 1 97.06 122 THR A C 1
ATOM 964 O O . THR A 1 122 ? -12.18 -40.844 -22.219 1 97.06 122 THR A O 1
ATOM 967 N N . ASP A 1 123 ? -10.336 -39.688 -21.875 1 97.69 123 ASP A N 1
ATOM 968 C CA . ASP A 1 123 ? -9.898 -40.406 -20.688 1 97.69 123 ASP A CA 1
ATOM 969 C C . ASP A 1 123 ? -9.18 -39.5 -19.719 1 97.69 123 ASP A C 1
ATOM 971 O O . ASP A 1 123 ? -7.98 -39.25 -19.875 1 97.69 123 ASP A O 1
ATOM 975 N N . PRO A 1 124 ? -9.859 -39.125 -18.688 1 97.38 124 PRO A N 1
ATOM 976 C CA . PRO A 1 124 ? -9.273 -38.156 -17.75 1 97.38 124 PRO A CA 1
ATOM 977 C C . PRO A 1 124 ? -8.031 -38.719 -17.047 1 97.38 124 PRO A C 1
ATOM 979 O O . PRO A 1 124 ? -7.203 -37.938 -16.562 1 97.38 124 PRO A O 1
ATOM 982 N N . GLU A 1 125 ? -7.871 -39.969 -16.953 1 98.12 125 GLU A N 1
ATOM 983 C CA . GLU A 1 125 ? -6.754 -40.562 -16.219 1 98.12 125 GLU A CA 1
ATOM 984 C C . GLU A 1 125 ? -5.57 -40.844 -17.141 1 98.12 125 GLU A C 1
ATOM 986 O O . GLU A 1 125 ? -4.477 -41.156 -16.672 1 98.12 125 GLU A O 1
ATOM 991 N N . ASN A 1 126 ? -5.844 -40.688 -18.469 1 97.69 126 ASN A N 1
ATOM 992 C CA . ASN A 1 126 ? -4.809 -40.906 -19.469 1 97.69 126 ASN A CA 1
ATOM 993 C C . ASN A 1 126 ? -4.863 -39.844 -20.562 1 97.69 126 ASN A C 1
ATOM 995 O O . ASN A 1 126 ? -5.234 -40.125 -21.703 1 97.69 126 ASN A O 1
ATOM 999 N N . PRO A 1 127 ? -4.367 -38.656 -20.25 1 97.81 127 PRO A N 1
ATOM 1000 C CA . PRO A 1 127 ? -4.375 -37.562 -21.234 1 97.81 127 PRO A CA 1
ATOM 1001 C C . PRO A 1 127 ? -3.604 -37.906 -22.516 1 97.81 127 PRO A C 1
ATOM 1003 O O . PRO A 1 127 ? -2.559 -38.562 -22.438 1 97.81 127 PRO A O 1
ATOM 1006 N N . THR A 1 128 ? -4.121 -37.469 -23.656 1 97.81 128 THR A N 1
ATOM 1007 C CA . THR A 1 128 ? -3.473 -37.688 -24.938 1 97.81 128 THR A CA 1
ATOM 1008 C C . THR A 1 128 ? -2.949 -36.375 -25.516 1 97.81 128 THR A C 1
ATOM 1010 O O . THR A 1 128 ? -3.699 -35.406 -25.656 1 97.81 128 THR A O 1
ATOM 1013 N N . LEU A 1 129 ? -1.674 -36.344 -25.875 1 98 129 LEU A N 1
ATOM 1014 C CA . LEU A 1 129 ? -1.06 -35.156 -26.453 1 98 129 LEU A CA 1
ATOM 1015 C C . LEU A 1 129 ? -1.592 -34.906 -27.859 1 98 129 LEU A C 1
ATOM 1017 O O . LEU A 1 129 ? -1.585 -35.812 -28.703 1 98 129 LEU A O 1
ATOM 1021 N N . LEU A 1 130 ? -2.021 -33.719 -28.094 1 98.44 130 LEU A N 1
ATOM 1022 C CA . LEU A 1 130 ? -2.588 -33.375 -29.391 1 98.44 130 LEU A CA 1
ATOM 1023 C C . LEU A 1 130 ? -1.592 -32.562 -30.234 1 98.44 130 LEU A C 1
ATOM 1025 O O . LEU A 1 130 ? -1.452 -32.781 -31.438 1 98.44 130 LEU A O 1
ATOM 1029 N N . SER A 1 131 ? -0.979 -31.578 -29.609 1 98.44 131 SER A N 1
ATOM 1030 C CA . SER A 1 131 ? -0.074 -30.688 -30.328 1 98.44 131 SER A CA 1
ATOM 1031 C C . SER A 1 131 ? 0.805 -29.891 -29.375 1 98.44 131 SER A C 1
ATOM 1033 O O . SER A 1 131 ? 0.719 -30.078 -28.156 1 98.44 131 SER A O 1
ATOM 1035 N N . LYS A 1 132 ? 1.711 -29.109 -29.969 1 97.75 132 LYS A N 1
ATOM 1036 C CA . LYS A 1 132 ? 2.609 -28.219 -29.234 1 97.75 132 LYS A CA 1
ATOM 1037 C C . LYS A 1 132 ? 2.752 -26.875 -29.922 1 97.75 132 LYS A C 1
ATOM 1039 O O . LYS A 1 132 ? 2.584 -26.781 -31.141 1 97.75 132 LYS A O 1
ATOM 1044 N N . PHE A 1 133 ? 2.994 -25.875 -29.188 1 98.31 133 PHE A N 1
ATOM 1045 C CA . PHE A 1 133 ? 3.346 -24.531 -29.656 1 98.31 133 PHE A CA 1
ATOM 1046 C C . PHE A 1 133 ? 4.613 -24.031 -28.969 1 98.31 133 PHE A C 1
ATOM 1048 O O . PHE A 1 133 ? 4.602 -23.75 -27.781 1 98.31 133 PHE A O 1
ATOM 1055 N N . GLU A 1 134 ? 5.664 -23.906 -29.766 1 97 134 GLU A N 1
ATOM 1056 C CA . GLU A 1 134 ? 6.977 -23.594 -29.203 1 97 134 GLU A CA 1
ATOM 1057 C C . GLU A 1 134 ? 7.16 -22.094 -29.016 1 97 134 GLU A C 1
ATOM 1059 O O . GLU A 1 134 ? 6.758 -21.297 -29.859 1 97 134 GLU A O 1
ATOM 1064 N N . CYS A 1 135 ? 7.703 -21.734 -27.906 1 96.69 135 CYS A N 1
ATOM 1065 C CA . CYS A 1 135 ? 8.109 -20.359 -27.594 1 96.69 135 CYS A CA 1
ATOM 1066 C C . CYS A 1 135 ? 9.625 -20.266 -27.438 1 96.69 135 CYS A C 1
ATOM 1068 O O . CYS A 1 135 ? 10.141 -20.375 -26.312 1 96.69 135 CYS A O 1
ATOM 1070 N N . LYS A 1 136 ? 10.305 -19.906 -28.469 1 91.38 136 LYS A N 1
ATOM 1071 C CA . LYS A 1 136 ? 11.766 -19.859 -28.484 1 91.38 136 LYS A CA 1
ATOM 1072 C C . LYS A 1 136 ? 12.273 -18.5 -28 1 91.38 136 LYS A C 1
ATOM 1074 O O . LYS A 1 136 ? 11.508 -17.547 -27.891 1 91.38 136 LYS A O 1
ATOM 1079 N N . GLY A 1 137 ? 13.539 -18.562 -27.625 1 86.12 137 GLY A N 1
ATOM 1080 C CA . GLY A 1 137 ? 14.211 -17.297 -27.359 1 86.12 137 GLY A CA 1
ATOM 1081 C C . GLY A 1 137 ? 14.391 -17.016 -25.875 1 86.12 137 GLY A C 1
ATOM 1082 O O . GLY A 1 137 ? 14.781 -15.906 -25.5 1 86.12 137 GLY A O 1
ATOM 1083 N N . GLY A 1 138 ? 14.133 -17.969 -25.125 1 88.75 138 GLY A N 1
ATOM 1084 C CA . GLY A 1 138 ? 14.32 -17.766 -23.703 1 88.75 138 GLY A CA 1
ATOM 1085 C C . GLY A 1 138 ? 13.883 -18.953 -22.875 1 88.75 138 GLY A C 1
ATOM 1086 O O . GLY A 1 138 ? 14.203 -20.094 -23.203 1 88.75 138 GLY A O 1
ATOM 1087 N N . ALA A 1 139 ? 13.188 -18.656 -21.781 1 88.62 139 ALA A N 1
ATOM 1088 C CA . ALA A 1 139 ? 12.859 -19.672 -20.781 1 88.62 139 ALA A CA 1
ATOM 1089 C C . ALA A 1 139 ? 11.609 -20.453 -21.188 1 88.62 139 ALA A C 1
ATOM 1091 O O . ALA A 1 139 ? 11.195 -21.375 -20.484 1 88.62 139 ALA A O 1
ATOM 1092 N N . GLY A 1 140 ? 11.039 -20.109 -22.312 1 94.44 140 GLY A N 1
ATOM 1093 C CA . GLY A 1 140 ? 9.852 -20.812 -22.766 1 94.44 140 GLY A CA 1
ATOM 1094 C C . GLY A 1 140 ? 8.562 -20.156 -22.312 1 94.44 140 GLY A C 1
ATOM 1095 O O . GLY A 1 140 ? 8.273 -19.016 -22.672 1 94.44 140 GLY A O 1
ATOM 1096 N N . VAL A 1 141 ? 7.773 -20.891 -21.516 1 96.31 141 VAL A N 1
ATOM 1097 C CA . VAL A 1 141 ? 6.5 -20.391 -21.016 1 96.31 141 VAL A CA 1
ATOM 1098 C C . VAL A 1 141 ? 6.383 -20.656 -19.516 1 96.31 141 VAL A C 1
ATOM 1100 O O . VAL A 1 141 ? 6.559 -21.797 -19.078 1 96.31 141 VAL A O 1
ATOM 1103 N N . HIS A 1 142 ? 6.094 -19.578 -18.781 1 91.31 142 HIS A N 1
ATOM 1104 C CA . HIS A 1 142 ? 5.934 -19.734 -17.328 1 91.31 142 HIS A CA 1
ATOM 1105 C C . HIS A 1 142 ? 4.461 -19.719 -16.938 1 91.31 142 HIS A C 1
ATOM 1107 O O . HIS A 1 142 ? 4.047 -20.484 -16.062 1 91.31 142 HIS A O 1
ATOM 1113 N N . ARG A 1 143 ? 3.725 -18.844 -17.547 1 97.19 143 ARG A N 1
ATOM 1114 C CA . ARG A 1 143 ? 2.291 -18.734 -17.297 1 97.19 143 ARG A CA 1
ATOM 1115 C C . ARG A 1 143 ? 1.511 -18.641 -18.609 1 97.19 143 ARG A C 1
ATOM 1117 O O . ARG A 1 143 ? 2.102 -18.531 -19.688 1 97.19 143 ARG A O 1
ATOM 1124 N N . PHE A 1 144 ? 0.223 -18.781 -18.516 1 98.44 144 PHE A N 1
ATOM 1125 C CA . PHE A 1 144 ? -0.744 -18.562 -19.578 1 98.44 144 PHE A CA 1
ATOM 1126 C C . PHE A 1 144 ? -2.162 -18.5 -19.031 1 98.44 144 PHE A C 1
ATOM 1128 O O . PHE A 1 144 ? -2.379 -18.734 -17.844 1 98.44 144 PHE A O 1
ATOM 1135 N N . PHE A 1 145 ? -3.1 -18.156 -19.953 1 98.69 145 PHE A N 1
ATOM 1136 C CA . PHE A 1 145 ? -4.504 -18.188 -19.562 1 98.69 145 PHE A CA 1
ATOM 1137 C C . PHE A 1 145 ? -5.336 -18.953 -20.578 1 98.69 145 PHE A C 1
ATOM 1139 O O . PHE A 1 145 ? -5.258 -18.688 -21.781 1 98.69 145 PHE A O 1
ATOM 1146 N N . TYR A 1 146 ? -6.098 -19.875 -20.125 1 98.38 146 TYR A N 1
ATOM 1147 C CA . TYR A 1 146 ? -7.059 -20.641 -20.906 1 98.38 146 TYR A CA 1
ATOM 1148 C C . TYR A 1 146 ? -8.273 -21.031 -20.078 1 98.38 146 TYR A C 1
ATOM 1150 O O . TYR A 1 146 ? -8.148 -21.797 -19.109 1 98.38 146 TYR A O 1
ATOM 1158 N N . ASN A 1 147 ? -9.344 -20.516 -20.406 1 95.62 147 ASN A N 1
ATOM 1159 C CA . ASN A 1 147 ? -10.594 -20.781 -19.688 1 95.62 147 ASN A CA 1
ATOM 1160 C C . ASN A 1 147 ? -11.641 -21.391 -20.625 1 95.62 147 ASN A C 1
ATOM 1162 O O . ASN A 1 147 ? -12.844 -21.25 -20.375 1 95.62 147 ASN A O 1
ATOM 1166 N N . GLY A 1 148 ? -11.156 -22.016 -21.625 1 96.12 148 GLY A N 1
ATOM 1167 C CA . GLY A 1 148 ? -12.023 -22.562 -22.656 1 96.12 148 GLY A CA 1
ATOM 1168 C C . GLY A 1 148 ? -12.125 -21.688 -23.891 1 96.12 148 GLY A C 1
ATOM 1169 O O . GLY A 1 148 ? -11.641 -20.547 -23.891 1 96.12 148 GLY A O 1
ATOM 1170 N N . GLY A 1 149 ? -12.617 -22.266 -24.906 1 95.94 149 GLY A N 1
ATOM 1171 C CA . GLY A 1 149 ? -12.836 -21.516 -26.141 1 95.94 149 GLY A CA 1
ATOM 1172 C C . GLY A 1 149 ? -11.68 -21.625 -27.109 1 95.94 149 GLY A C 1
ATOM 1173 O O . GLY A 1 149 ? -10.938 -22.609 -27.094 1 95.94 149 GLY A O 1
ATOM 1174 N N . ARG A 1 150 ? -11.586 -20.578 -27.953 1 97.69 150 ARG A N 1
ATOM 1175 C CA . ARG A 1 150 ? -10.781 -20.672 -29.172 1 97.69 150 ARG A CA 1
ATOM 1176 C C . ARG A 1 150 ? -9.344 -20.234 -28.906 1 97.69 150 ARG A C 1
ATOM 1178 O O . ARG A 1 150 ? -8.422 -20.656 -29.609 1 97.69 150 ARG A O 1
ATOM 1185 N N . TYR A 1 151 ? -9.125 -19.5 -27.844 1 98.62 151 TYR A N 1
ATOM 1186 C CA . TYR A 1 151 ? -7.816 -18.859 -27.766 1 98.62 151 TYR A CA 1
ATOM 1187 C C . TYR A 1 151 ? -7.121 -19.203 -26.453 1 98.62 151 TYR A C 1
ATOM 1189 O O . TYR A 1 151 ? -7.766 -19.281 -25.406 1 98.62 151 TYR A O 1
ATOM 1197 N N . VAL A 1 152 ? -5.832 -19.406 -26.516 1 98.81 152 VAL A N 1
ATOM 1198 C CA . VAL A 1 152 ? -4.93 -19.453 -25.359 1 98.81 152 VAL A CA 1
ATOM 1199 C C . VAL A 1 152 ? -4.055 -18.203 -25.344 1 98.81 152 VAL A C 1
ATOM 1201 O O . VAL A 1 152 ? -3.457 -17.828 -26.359 1 98.81 152 VAL A O 1
ATOM 1204 N N . TYR A 1 153 ? -4.02 -17.531 -24.25 1 98.88 153 TYR A N 1
ATOM 1205 C CA . TYR A 1 153 ? -3.174 -16.359 -24.062 1 98.88 153 TYR A CA 1
ATOM 1206 C C . TYR A 1 153 ? -1.891 -16.719 -23.328 1 98.88 153 TYR A C 1
ATOM 1208 O O . TYR A 1 153 ? -1.894 -16.875 -22.109 1 98.88 153 TYR A O 1
ATOM 1216 N N . VAL A 1 154 ? -0.812 -16.797 -24.078 1 98.81 154 VAL A N 1
ATOM 1217 C CA . VAL A 1 154 ? 0.444 -17.359 -23.594 1 98.81 154 VAL A CA 1
ATOM 1218 C C . VAL A 1 154 ? 1.381 -16.234 -23.156 1 98.81 154 VAL A C 1
ATOM 1220 O O . VAL A 1 154 ? 1.574 -15.258 -23.891 1 98.81 154 VAL A O 1
ATOM 1223 N N . THR A 1 155 ? 1.852 -16.328 -21.969 1 98.06 155 THR A N 1
ATOM 1224 C CA . THR A 1 155 ? 2.982 -15.516 -21.516 1 98.06 155 THR A CA 1
ATOM 1225 C C . THR A 1 155 ? 4.301 -16.203 -21.844 1 98.06 155 THR A C 1
ATOM 1227 O O . THR A 1 155 ? 4.82 -16.984 -21.031 1 98.06 155 THR A O 1
ATOM 1230 N N . GLY A 1 156 ? 4.82 -15.906 -23.016 1 97.06 156 GLY A N 1
ATOM 1231 C CA . GLY A 1 156 ? 5.941 -16.703 -23.484 1 97.06 156 GLY A CA 1
ATOM 1232 C C . GLY A 1 156 ? 6.988 -15.883 -24.219 1 97.06 156 GLY A C 1
ATOM 1233 O O . GLY A 1 156 ? 6.734 -14.734 -24.594 1 97.06 156 GLY A O 1
ATOM 1234 N N . ASN A 1 157 ? 8.117 -16.5 -24.344 1 95.38 157 ASN A N 1
ATOM 1235 C CA . ASN A 1 157 ? 9.211 -15.867 -25.094 1 95.38 157 ASN A CA 1
ATOM 1236 C C . ASN A 1 157 ? 8.945 -15.891 -26.594 1 95.38 157 ASN A C 1
ATOM 1238 O O . ASN A 1 157 ? 8.18 -16.719 -27.078 1 95.38 157 ASN A O 1
ATOM 1242 N N . ALA A 1 158 ? 9.516 -14.961 -27.25 1 93.62 158 ALA A N 1
ATOM 1243 C CA . ALA A 1 158 ? 9.578 -14.883 -28.703 1 93.62 158 ALA A CA 1
ATOM 1244 C C . ALA A 1 158 ? 10.922 -14.32 -29.172 1 93.62 158 ALA A C 1
ATOM 1246 O O . ALA A 1 158 ? 11.492 -13.445 -28.516 1 93.62 158 ALA A O 1
ATOM 1247 N N . GLU A 1 159 ? 11.375 -14.922 -30.266 1 90.75 159 GLU A N 1
ATOM 1248 C CA . GLU A 1 159 ? 12.609 -14.375 -30.812 1 90.75 159 GLU A CA 1
ATOM 1249 C C . GLU A 1 159 ? 12.477 -12.875 -31.094 1 90.75 159 GLU A C 1
ATOM 1251 O O . GLU A 1 159 ? 11.445 -12.43 -31.594 1 90.75 159 GLU A O 1
ATOM 1256 N N . GLY A 1 160 ? 13.469 -12.141 -30.656 1 88.75 160 GLY A N 1
ATOM 1257 C CA . GLY A 1 160 ? 13.461 -10.703 -30.891 1 88.75 160 GLY A CA 1
ATOM 1258 C C . GLY A 1 160 ? 12.922 -9.906 -29.719 1 88.75 160 GLY A C 1
ATOM 1259 O O . GLY A 1 160 ? 12.93 -8.672 -29.734 1 88.75 160 GLY A O 1
ATOM 1260 N N . PHE A 1 161 ? 12.469 -10.602 -28.703 1 90.75 161 PHE A N 1
ATOM 1261 C CA . PHE A 1 161 ? 11.922 -9.922 -27.547 1 90.75 161 PHE A CA 1
ATOM 1262 C C . PHE A 1 161 ? 12.594 -10.414 -26.266 1 90.75 161 PHE A C 1
ATOM 1264 O O . PHE A 1 161 ? 12.914 -11.594 -26.141 1 90.75 161 PHE A O 1
ATOM 1271 N N . ASN A 1 162 ? 12.758 -9.492 -25.375 1 89.56 162 ASN A N 1
ATOM 1272 C CA . ASN A 1 162 ? 13.273 -9.836 -24.047 1 89.56 162 ASN A CA 1
ATOM 1273 C C . ASN A 1 162 ? 12.148 -10.195 -23.078 1 89.56 162 ASN A C 1
ATOM 1275 O O . ASN A 1 162 ? 11.125 -9.508 -23.031 1 89.56 162 ASN A O 1
ATOM 1279 N N . GLY A 1 163 ? 12.352 -11.32 -22.406 1 91.19 163 GLY A N 1
ATOM 1280 C CA . GLY A 1 163 ? 11.383 -11.719 -21.391 1 91.19 163 GLY A CA 1
ATOM 1281 C C . GLY A 1 163 ? 10.109 -12.297 -21.984 1 91.19 163 GLY A C 1
ATOM 1282 O O . GLY A 1 163 ? 10.07 -12.648 -23.156 1 91.19 163 GLY A O 1
ATOM 1283 N N . PHE A 1 164 ? 9.125 -12.414 -21.125 1 95.38 164 PHE A N 1
ATOM 1284 C CA . PHE A 1 164 ? 7.84 -12.969 -21.531 1 95.38 164 PHE A CA 1
ATOM 1285 C C . PHE A 1 164 ? 6.926 -11.883 -22.094 1 95.38 164 PHE A C 1
ATOM 1287 O O . PHE A 1 164 ? 6.715 -10.859 -21.438 1 95.38 164 PHE A O 1
ATOM 1294 N N . ILE A 1 165 ? 6.398 -12.078 -23.25 1 96.94 165 ILE A N 1
ATOM 1295 C CA . ILE A 1 165 ? 5.406 -11.188 -23.844 1 96.94 165 ILE A CA 1
ATOM 1296 C C . ILE A 1 165 ? 4.066 -11.914 -23.953 1 96.94 165 ILE A C 1
ATOM 1298 O O . ILE A 1 165 ? 3.957 -13.086 -23.609 1 96.94 165 ILE A O 1
ATOM 1302 N N . LEU A 1 166 ? 3.037 -11.195 -24.422 1 98.62 166 LEU A N 1
ATOM 1303 C CA . LEU A 1 166 ? 1.745 -11.82 -24.688 1 98.62 166 LEU A CA 1
ATOM 1304 C C . LEU A 1 166 ? 1.689 -12.383 -26.094 1 98.62 166 LEU A C 1
ATOM 1306 O O . LEU A 1 166 ? 1.932 -11.664 -27.078 1 98.62 166 LEU A O 1
ATOM 1310 N N . ARG A 1 167 ? 1.43 -13.648 -26.203 1 98.69 167 ARG A N 1
ATOM 1311 C CA . ARG A 1 167 ? 1.2 -14.32 -27.469 1 98.69 167 ARG A CA 1
ATOM 1312 C C . ARG A 1 167 ? -0.177 -14.969 -27.516 1 98.69 167 ARG A C 1
ATOM 1314 O O . ARG A 1 167 ? -0.503 -15.789 -26.656 1 98.69 167 ARG A O 1
ATOM 1321 N N . ILE A 1 168 ? -0.98 -14.578 -28.469 1 98.88 168 ILE A N 1
ATOM 1322 C CA . ILE A 1 168 ? -2.334 -15.109 -28.594 1 98.88 168 ILE A CA 1
ATOM 1323 C C . ILE A 1 168 ? -2.35 -16.266 -29.594 1 98.88 168 ILE A C 1
ATOM 1325 O O . ILE A 1 168 ? -2.059 -16.078 -30.781 1 98.88 168 ILE A O 1
ATOM 1329 N N . VAL A 1 169 ? -2.732 -17.438 -29.109 1 98.88 169 VAL A N 1
ATOM 1330 C CA . VAL A 1 169 ? -2.66 -18.656 -29.906 1 98.88 169 VAL A CA 1
ATOM 1331 C C . VAL A 1 169 ? -4.066 -19.172 -30.203 1 98.88 169 VAL A C 1
ATOM 1333 O O . VAL A 1 169 ? -4.855 -19.391 -29.266 1 98.88 169 VAL A O 1
ATOM 1336 N N . ASP A 1 170 ? -4.391 -19.344 -31.438 1 98.81 170 ASP A N 1
ATOM 1337 C CA . ASP A 1 170 ? -5.66 -19.906 -31.906 1 98.81 170 ASP A CA 1
ATOM 1338 C C . ASP A 1 170 ? -5.629 -21.422 -31.906 1 98.81 170 ASP A C 1
ATOM 1340 O O . ASP A 1 170 ? -4.801 -22.031 -32.594 1 98.81 170 ASP A O 1
ATOM 1344 N N . ILE A 1 171 ? -6.543 -22.062 -31.172 1 98.75 171 ILE A N 1
ATOM 1345 C CA . ILE A 1 171 ? -6.59 -23.516 -31.125 1 98.75 171 ILE A CA 1
ATOM 1346 C C . ILE A 1 171 ? -7.945 -24 -31.625 1 98.75 171 ILE A C 1
ATOM 1348 O O . ILE A 1 171 ? -8.5 -24.969 -31.109 1 98.75 171 ILE A O 1
ATOM 1352 N N . GLU A 1 172 ? -8.555 -23.203 -32.438 1 98 172 GLU A N 1
ATOM 1353 C CA . GLU A 1 172 ? -9.758 -23.719 -33.094 1 98 172 GLU A CA 1
ATOM 1354 C C . GLU A 1 172 ? -9.562 -25.156 -33.562 1 98 172 GLU A C 1
ATOM 1356 O O . GLU A 1 172 ? -10.461 -25.984 -33.406 1 98 172 GLU A O 1
ATOM 1361 N N . ASN A 1 173 ? -8.438 -25.422 -34.125 1 98.19 173 ASN A N 1
ATOM 1362 C CA . ASN A 1 173 ? -7.93 -26.781 -34.312 1 98.19 173 ASN A CA 1
ATOM 1363 C C . ASN A 1 173 ? -6.859 -27.109 -33.281 1 98.19 173 ASN A C 1
ATOM 1365 O O . ASN A 1 173 ? -5.707 -26.703 -33.406 1 98.19 173 ASN A O 1
ATOM 1369 N N . PRO A 1 174 ? -7.191 -27.906 -32.25 1 98.12 174 PRO A N 1
ATOM 1370 C CA . PRO A 1 174 ? -6.246 -28.156 -31.156 1 98.12 174 PRO A CA 1
ATOM 1371 C C . PRO A 1 174 ? -5.023 -28.953 -31.609 1 98.12 174 PRO A C 1
ATOM 1373 O O . PRO A 1 174 ? -4.031 -29.031 -30.891 1 98.12 174 PRO A O 1
ATOM 1376 N N . LYS A 1 175 ? -5.074 -29.484 -32.781 1 98.44 175 LYS A N 1
ATOM 1377 C CA . LYS A 1 175 ? -3.951 -30.25 -33.312 1 98.44 175 LYS A CA 1
ATOM 1378 C C . LYS A 1 175 ? -2.986 -29.375 -34.094 1 98.44 175 LYS A C 1
ATOM 1380 O O . LYS A 1 175 ? -1.903 -29.812 -34.469 1 98.44 175 LYS A O 1
ATOM 1385 N N . ASN A 1 176 ? -3.457 -28.172 -34.312 1 98.5 176 ASN A N 1
ATOM 1386 C CA . ASN A 1 176 ? -2.621 -27.234 -35.062 1 98.5 176 ASN A CA 1
ATOM 1387 C C . ASN A 1 176 ? -2.742 -25.812 -34.5 1 98.5 176 ASN A C 1
ATOM 1389 O O . ASN A 1 176 ? -3.271 -24.922 -35.188 1 98.5 176 ASN A O 1
ATOM 1393 N N . PRO A 1 177 ? -2.164 -25.531 -33.375 1 98.69 177 PRO A N 1
ATOM 1394 C CA . PRO A 1 177 ? -2.197 -24.188 -32.812 1 98.69 177 PRO A CA 1
ATOM 1395 C C . PRO A 1 177 ? -1.44 -23.172 -33.656 1 98.69 177 PRO A C 1
ATOM 1397 O O . PRO A 1 177 ? -0.368 -23.484 -34.188 1 98.69 177 PRO A O 1
ATOM 1400 N N . VAL A 1 178 ? -2.047 -21.922 -33.781 1 98.5 178 VAL A N 1
ATOM 1401 C CA . VAL A 1 178 ? -1.446 -20.875 -34.625 1 98.5 178 VAL A CA 1
ATOM 1402 C C . VAL A 1 178 ? -1.48 -19.547 -33.875 1 98.5 178 VAL A C 1
ATOM 1404 O O . VAL A 1 178 ? -2.521 -19.156 -33.344 1 98.5 178 VAL A O 1
ATOM 1407 N N . GLU A 1 179 ? -0.315 -18.891 -33.844 1 98.5 179 GLU A N 1
ATOM 1408 C CA . GLU A 1 179 ? -0.305 -17.547 -33.25 1 98.5 179 GLU A CA 1
ATOM 1409 C C . GLU A 1 179 ? -1.04 -16.562 -34.156 1 98.5 179 GLU A C 1
ATOM 1411 O O . GLU A 1 179 ? -0.785 -16.484 -35.344 1 98.5 179 GLU A O 1
ATOM 1416 N N . VAL A 1 180 ? -1.911 -15.742 -33.531 1 98.69 180 VAL A N 1
ATOM 1417 C CA . VAL A 1 180 ? -2.703 -14.828 -34.344 1 98.69 180 VAL A CA 1
ATOM 1418 C C . VAL A 1 180 ? -2.455 -13.391 -33.906 1 98.69 180 VAL A C 1
ATOM 1420 O O . VAL A 1 180 ? -2.893 -12.445 -34.562 1 98.69 180 VAL A O 1
ATOM 1423 N N . GLY A 1 181 ? -1.775 -13.227 -32.781 1 98.12 181 GLY A N 1
ATOM 1424 C CA . GLY A 1 181 ? -1.488 -11.898 -32.25 1 98.12 181 GLY A CA 1
ATOM 1425 C C . GLY A 1 181 ? -0.503 -11.914 -31.109 1 98.12 181 GLY A C 1
ATOM 1426 O O . GLY A 1 181 ? -0.256 -12.961 -30.516 1 98.12 181 GLY A O 1
ATOM 1427 N N . ARG A 1 182 ? 0.068 -10.711 -30.828 1 97.88 182 ARG A N 1
ATOM 1428 C CA . ARG A 1 182 ? 0.997 -10.562 -29.719 1 97.88 182 ARG A CA 1
ATOM 1429 C C . ARG A 1 182 ? 1.029 -9.125 -29.219 1 97.88 182 ARG A C 1
ATOM 1431 O O . ARG A 1 182 ? 0.532 -8.219 -29.875 1 97.88 182 ARG A O 1
ATOM 1438 N N . TRP A 1 183 ? 1.479 -8.898 -28.078 1 98.06 183 TRP A N 1
ATOM 1439 C CA . TRP A 1 183 ? 1.671 -7.586 -27.469 1 98.06 183 TRP A CA 1
ATOM 1440 C C . TRP A 1 183 ? 2.861 -7.594 -26.516 1 98.06 183 TRP A C 1
ATOM 1442 O O . TRP A 1 183 ? 3.129 -8.594 -25.859 1 98.06 183 TRP A O 1
ATOM 1452 N N . TRP A 1 184 ? 3.602 -6.527 -26.484 1 96.44 184 TRP A N 1
ATOM 1453 C CA . TRP A 1 184 ? 4.785 -6.387 -25.656 1 96.44 184 TRP A CA 1
ATOM 1454 C C . TRP A 1 184 ? 4.973 -4.938 -25.203 1 96.44 184 TRP A C 1
ATOM 1456 O O . TRP A 1 184 ? 4.418 -4.02 -25.812 1 96.44 184 TRP A O 1
ATOM 1466 N N . ALA A 1 185 ? 5.582 -4.777 -24.109 1 94.88 185 ALA A N 1
ATOM 1467 C CA . ALA A 1 185 ? 6.027 -3.438 -23.734 1 94.88 185 ALA A CA 1
ATOM 1468 C C . ALA A 1 185 ? 7.156 -2.963 -24.641 1 94.88 185 ALA A C 1
ATOM 1470 O O . ALA A 1 185 ? 8.023 -3.75 -25.031 1 94.88 185 ALA A O 1
ATOM 1471 N N . ASP A 1 186 ? 7.281 -1.671 -24.844 1 90.88 186 ASP A N 1
ATOM 1472 C CA . ASP A 1 186 ? 8.219 -1.097 -25.797 1 90.88 186 ASP A CA 1
ATOM 1473 C C . ASP A 1 186 ? 9.656 -1.467 -25.453 1 90.88 186 ASP A C 1
ATOM 1475 O O . ASP A 1 186 ? 10.477 -1.709 -26.344 1 90.88 186 ASP A O 1
ATOM 1479 N N . GLU A 1 187 ? 9.938 -1.551 -24.203 1 88.5 187 GLU A N 1
ATOM 1480 C CA . GLU A 1 187 ? 11.305 -1.785 -23.719 1 88.5 187 GLU A CA 1
ATOM 1481 C C . GLU A 1 187 ? 11.766 -3.199 -24.062 1 88.5 187 GLU A C 1
ATOM 1483 O O . GLU A 1 187 ? 12.953 -3.504 -23.969 1 88.5 187 GLU A O 1
ATOM 1488 N N . GLN A 1 188 ? 10.828 -4.055 -24.516 1 92 188 GLN A N 1
ATOM 1489 C CA . GLN A 1 188 ? 11.156 -5.469 -24.656 1 92 188 GLN A CA 1
ATOM 1490 C C . GLN A 1 188 ? 11.617 -5.773 -26.078 1 92 188 GLN A C 1
ATOM 1492 O O . GLN A 1 188 ? 12.164 -6.852 -26.344 1 92 188 GLN A O 1
ATOM 1497 N N . CYS A 1 189 ? 11.32 -4.812 -26.922 1 86.12 189 CYS A N 1
ATOM 1498 C CA . CYS A 1 189 ? 11.734 -5.055 -28.312 1 86.12 189 CYS A CA 1
ATOM 1499 C C . CYS A 1 189 ? 13.234 -4.84 -28.469 1 86.12 189 CYS A C 1
ATOM 1501 O O . CYS A 1 189 ? 13.75 -3.764 -28.172 1 86.12 189 CYS A O 1
ATOM 1503 N N . ILE A 1 190 ? 13.906 -5.867 -28.641 1 76.25 190 ILE A N 1
ATOM 1504 C CA . ILE A 1 190 ? 15.352 -5.781 -28.797 1 76.25 190 ILE A CA 1
ATOM 1505 C C . ILE A 1 190 ? 15.688 -5.492 -30.266 1 76.25 190 ILE A C 1
ATOM 1507 O O . ILE A 1 190 ? 15.203 -6.188 -31.172 1 76.25 190 ILE A O 1
ATOM 1511 N N . ASN A 1 191 ? 15.375 -4.379 -30.906 1 62.31 191 ASN A N 1
ATOM 1512 C CA . ASN A 1 191 ? 15.773 -4.168 -32.281 1 62.31 191 ASN A CA 1
ATOM 1513 C C . ASN A 1 191 ? 16.953 -5.051 -32.688 1 62.31 191 ASN A C 1
ATOM 1515 O O . ASN A 1 191 ? 17.219 -6.059 -32 1 62.31 191 ASN A O 1
ATOM 1519 N N . ASN A 1 192 ? 17.859 -4.484 -33.906 1 49 192 ASN A N 1
ATOM 1520 C CA . ASN A 1 192 ? 19.047 -5.133 -34.469 1 49 192 ASN A CA 1
ATOM 1521 C C . ASN A 1 192 ? 20.109 -5.34 -33.375 1 49 192 ASN A C 1
ATOM 1523 O O . ASN A 1 192 ? 21.281 -5.516 -33.688 1 49 192 ASN A O 1
ATOM 1527 N N . LYS A 1 193 ? 19.688 -4.832 -32.219 1 48.53 193 LYS A N 1
ATOM 1528 C CA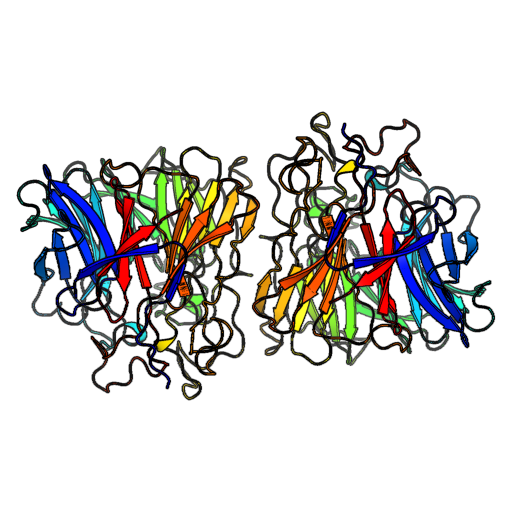 . LYS A 1 193 ? 20.766 -5.133 -31.266 1 48.53 193 LYS A CA 1
ATOM 1529 C C . LYS A 1 193 ? 20.688 -6.574 -30.781 1 48.53 193 LYS A C 1
ATOM 1531 O O . LYS A 1 193 ? 19.641 -7.008 -30.281 1 48.53 193 LYS A O 1
ATOM 1536 N N . VAL A 1 194 ? 21.25 -7.461 -31.5 1 39.47 194 VAL A N 1
ATOM 1537 C CA . VAL A 1 194 ? 21.391 -8.859 -31.109 1 39.47 194 VAL A CA 1
ATOM 1538 C C . VAL A 1 194 ? 21.547 -8.953 -29.594 1 39.47 194 VAL A C 1
ATOM 1540 O O . VAL A 1 194 ? 22.547 -8.5 -29.047 1 39.47 194 VAL A O 1
ATOM 1543 N N . SER A 1 195 ? 20.531 -8.734 -28.828 1 45.25 195 SER A N 1
ATOM 1544 C CA . SER A 1 195 ? 20.734 -8.914 -27.391 1 45.25 195 SER A CA 1
ATOM 1545 C C . SER A 1 195 ? 21.484 -10.203 -27.094 1 45.25 195 SER A C 1
ATOM 1547 O O . SER A 1 195 ? 21.219 -11.242 -27.688 1 45.25 195 SER A O 1
ATOM 1549 N N . LEU A 1 196 ? 22.766 -10.039 -26.734 1 44.94 196 LEU A N 1
ATOM 1550 C CA . LEU A 1 196 ? 23.688 -11.117 -26.375 1 44.94 196 LEU A CA 1
ATOM 1551 C C . LEU A 1 196 ? 23 -12.133 -25.453 1 44.94 196 LEU A C 1
ATOM 1553 O O . LEU A 1 196 ? 23.641 -13.047 -24.938 1 44.94 196 LEU A O 1
ATOM 1557 N N . GLY A 1 197 ? 21.688 -12.117 -25.453 1 49.41 197 GLY A N 1
ATOM 1558 C CA . GLY A 1 197 ? 20.984 -13.141 -24.688 1 49.41 197 GLY A CA 1
ATOM 1559 C C . GLY A 1 197 ? 20.031 -12.57 -23.656 1 49.41 197 GLY A C 1
ATOM 1560 O O . GLY A 1 197 ? 20.078 -11.375 -23.344 1 49.41 197 GLY A O 1
ATOM 1561 N N . SER A 1 198 ? 18.891 -13.242 -23.422 1 56.25 198 SER A N 1
ATOM 1562 C CA . SER A 1 198 ? 17.969 -12.938 -22.344 1 56.25 198 SER A CA 1
ATOM 1563 C C . SER A 1 198 ? 18.719 -12.734 -21.031 1 56.25 198 SER A C 1
ATOM 1565 O O . SER A 1 198 ? 19.656 -13.477 -20.719 1 56.25 198 SER A O 1
ATOM 1567 N N . ALA A 1 199 ? 18.438 -11.625 -20.453 1 59.25 199 ALA A N 1
ATOM 1568 C CA . ALA A 1 199 ? 19.031 -11.414 -19.141 1 59.25 199 ALA A CA 1
ATOM 1569 C C . ALA A 1 199 ? 18.734 -12.594 -18.219 1 59.25 199 ALA A C 1
ATOM 1571 O O . ALA A 1 199 ? 17.609 -13.086 -18.172 1 59.25 199 ALA A O 1
ATOM 1572 N N . ARG A 1 200 ? 19.875 -13.172 -17.688 1 57.5 200 ARG A N 1
ATOM 1573 C CA . ARG A 1 200 ? 19.719 -14.273 -16.734 1 57.5 200 ARG A CA 1
ATOM 1574 C C . ARG A 1 200 ? 18.812 -13.891 -15.578 1 57.5 200 ARG A C 1
ATOM 1576 O O . ARG A 1 200 ? 18.891 -12.766 -15.078 1 57.5 200 ARG A O 1
ATOM 1583 N N . TYR A 1 201 ? 17.938 -14.891 -15.266 1 61.38 201 TYR A N 1
ATOM 1584 C CA . TYR A 1 201 ? 17.094 -14.656 -14.094 1 61.38 201 TYR A CA 1
ATOM 1585 C C . TYR A 1 201 ? 17.938 -14.281 -12.883 1 61.38 201 TYR A C 1
ATOM 1587 O O . TYR A 1 201 ? 18.969 -14.922 -12.609 1 61.38 201 TYR A O 1
ATOM 1595 N N . GLY A 1 202 ? 17.547 -13.148 -12.258 1 62.28 202 GLY A N 1
ATOM 1596 C CA . GLY A 1 202 ? 18.266 -12.719 -11.062 1 62.28 202 GLY A CA 1
ATOM 1597 C C . GLY A 1 202 ? 19.281 -11.625 -11.336 1 62.28 202 GLY A C 1
ATOM 1598 O O . GLY A 1 202 ? 19.766 -10.984 -10.398 1 62.28 202 GLY A O 1
ATOM 1599 N N . SER A 1 203 ? 19.609 -11.477 -12.586 1 64.69 203 SER A N 1
ATOM 1600 C CA . SER A 1 203 ? 20.484 -10.344 -12.875 1 64.69 203 SER A CA 1
ATOM 1601 C C . SER A 1 203 ? 19.781 -9.016 -12.633 1 64.69 203 SER A C 1
ATOM 1603 O O . SER A 1 203 ? 18.547 -8.961 -12.594 1 64.69 203 SER A O 1
ATOM 1605 N N . ALA A 1 204 ? 20.625 -8.07 -12.406 1 63.41 204 ALA A N 1
ATOM 1606 C CA . ALA A 1 204 ? 20.094 -6.723 -12.195 1 63.41 204 ALA A CA 1
ATOM 1607 C C . ALA A 1 204 ? 19.219 -6.289 -13.367 1 63.41 204 ALA A C 1
ATOM 1609 O O . ALA A 1 204 ? 18.188 -5.652 -13.164 1 63.41 204 ALA A O 1
ATOM 1610 N N . GLU A 1 205 ? 19.672 -6.676 -14.539 1 65.5 205 GLU A N 1
ATOM 1611 C CA . GLU A 1 205 ? 18.922 -6.316 -15.742 1 65.5 205 GLU A CA 1
ATOM 1612 C C . GLU A 1 205 ? 17.578 -7.035 -15.789 1 65.5 205 GLU A C 1
ATOM 1614 O O . GLU A 1 205 ? 16.547 -6.422 -16.094 1 65.5 205 GLU A O 1
ATOM 1619 N N . ALA A 1 206 ? 17.609 -8.328 -15.484 1 66.44 206 ALA A N 1
ATOM 1620 C CA . ALA A 1 206 ? 16.359 -9.102 -15.516 1 66.44 206 ALA A CA 1
ATOM 1621 C C . ALA A 1 206 ? 15.375 -8.602 -14.477 1 66.44 206 ALA A C 1
ATOM 1623 O O . ALA A 1 206 ? 14.164 -8.562 -14.727 1 66.44 206 ALA A O 1
ATOM 1624 N N . LEU A 1 207 ? 15.977 -8.117 -13.43 1 68.88 207 LEU A N 1
ATOM 1625 C CA . LEU A 1 207 ? 15.148 -7.707 -12.305 1 68.88 207 LEU A CA 1
ATOM 1626 C C . LEU A 1 207 ? 14.492 -6.352 -12.57 1 68.88 207 LEU A C 1
ATOM 1628 O O . LEU A 1 207 ? 13.484 -6.012 -11.945 1 68.88 207 LEU A O 1
ATOM 1632 N N . SER A 1 208 ? 14.969 -5.695 -13.523 1 79.31 208 SER A N 1
ATOM 1633 C CA . SER A 1 208 ? 14.461 -4.348 -13.75 1 79.31 208 SER A CA 1
ATOM 1634 C C . SER A 1 208 ? 13.734 -4.254 -15.094 1 79.31 208 SER A C 1
ATOM 1636 O O . SER A 1 208 ? 13.086 -3.248 -15.383 1 79.31 208 SER A O 1
ATOM 1638 N N . SER A 1 209 ? 13.773 -5.363 -15.891 1 88.19 209 SER A N 1
ATOM 1639 C CA . SER A 1 209 ? 13.133 -5.34 -17.203 1 88.19 209 SER A CA 1
ATOM 1640 C C . SER A 1 209 ? 11.672 -5.766 -17.125 1 88.19 209 SER A C 1
ATOM 1642 O O . SER A 1 209 ? 11.328 -6.656 -16.344 1 88.19 209 SER A O 1
ATOM 1644 N N . PRO A 1 210 ? 10.93 -5.176 -18 1 93.31 210 PRO A N 1
ATOM 1645 C CA . PRO A 1 210 ? 9.523 -5.594 -18.016 1 93.31 210 PRO A CA 1
ATOM 1646 C C . PRO A 1 210 ? 9.336 -7.02 -18.516 1 93.31 210 PRO A C 1
ATOM 1648 O O . PRO A 1 210 ? 10.055 -7.461 -19.422 1 93.31 210 PRO A O 1
ATOM 1651 N N . PHE A 1 211 ? 8.422 -7.699 -17.984 1 95.12 211 PHE A N 1
ATOM 1652 C CA . PHE A 1 211 ? 7.953 -8.977 -18.516 1 95.12 211 PHE A CA 1
ATOM 1653 C C . PHE A 1 211 ? 6.531 -9.266 -18.062 1 95.12 211 PHE A C 1
ATOM 1655 O O . PHE A 1 211 ? 6.141 -8.906 -16.953 1 95.12 211 PHE A O 1
ATOM 1662 N N . LEU A 1 212 ? 5.781 -9.914 -18.875 1 97.44 212 LEU A N 1
ATOM 1663 C CA . LEU A 1 212 ? 4.438 -10.359 -18.531 1 97.44 212 LEU A CA 1
ATOM 1664 C C . LEU A 1 212 ? 4.488 -11.617 -17.656 1 97.44 212 LEU A C 1
ATOM 1666 O O . LEU A 1 212 ? 4.887 -12.68 -18.125 1 97.44 212 LEU A O 1
ATOM 1670 N N . HIS A 1 213 ? 4.098 -11.461 -16.453 1 97.44 213 HIS A N 1
ATOM 1671 C CA . HIS A 1 213 ? 4.145 -12.625 -15.57 1 97.44 213 HIS A CA 1
ATOM 1672 C C . HIS A 1 213 ? 2.889 -13.477 -15.719 1 97.44 213 HIS A C 1
ATOM 1674 O O . HIS A 1 213 ? 2.979 -14.688 -15.953 1 97.44 213 HIS A O 1
ATOM 1680 N N . ALA A 1 214 ? 1.744 -12.82 -15.594 1 98.12 214 ALA A N 1
ATOM 1681 C CA . ALA A 1 214 ? 0.482 -13.547 -15.672 1 98.12 214 ALA A CA 1
ATOM 1682 C C . ALA A 1 214 ? -0.615 -12.68 -16.281 1 98.12 214 ALA A C 1
ATOM 1684 O O . ALA A 1 214 ? -0.513 -11.453 -16.297 1 98.12 214 ALA A O 1
ATOM 1685 N N . CYS A 1 215 ? -1.684 -13.359 -16.797 1 98.38 215 CYS A N 1
ATOM 1686 C CA . CYS A 1 215 ? -2.83 -12.633 -17.328 1 98.38 215 CYS A CA 1
ATOM 1687 C C . CYS A 1 215 ? -4.113 -13.438 -17.156 1 98.38 215 CYS A C 1
ATOM 1689 O O . CYS A 1 215 ? -4.07 -14.648 -16.953 1 98.38 215 CYS A O 1
ATOM 1691 N N . VAL A 1 216 ? -5.16 -12.75 -17.141 1 98.31 216 VAL A N 1
ATOM 1692 C CA . VAL A 1 216 ? -6.523 -13.266 -17.141 1 98.31 216 VAL A CA 1
ATOM 1693 C C . VAL A 1 216 ? -7.34 -12.555 -18.219 1 98.31 216 VAL A C 1
ATOM 1695 O O . VAL A 1 216 ? -7.164 -11.359 -18.453 1 98.31 216 VAL A O 1
ATOM 1698 N N . VAL A 1 217 ? -8.203 -13.328 -18.875 1 98.31 217 VAL A N 1
ATOM 1699 C CA . VAL A 1 217 ? -8.969 -12.711 -19.969 1 98.31 217 VAL A CA 1
ATOM 1700 C C . VAL A 1 217 ? -10.461 -12.82 -19.656 1 98.31 217 VAL A C 1
ATOM 1702 O O . VAL A 1 217 ? -10.961 -13.898 -19.328 1 98.31 217 VAL A O 1
ATOM 1705 N N . LYS A 1 218 ? -11.148 -11.773 -19.75 1 97.25 218 LYS A N 1
ATOM 1706 C CA . LYS A 1 218 ? -12.602 -11.688 -19.594 1 97.25 218 LYS A CA 1
ATOM 1707 C C . LYS A 1 218 ? -13.195 -10.625 -20.516 1 97.25 218 LYS A C 1
ATOM 1709 O O . LYS A 1 218 ? -12.734 -9.484 -20.531 1 97.25 218 LYS A O 1
ATOM 1714 N N . ASP A 1 219 ? -14.195 -10.977 -21.375 1 96.31 219 ASP A N 1
ATOM 1715 C CA . ASP A 1 219 ? -14.938 -10.07 -22.234 1 96.31 219 ASP A CA 1
ATOM 1716 C C . ASP A 1 219 ? -14.008 -9.305 -23.172 1 96.31 219 ASP A C 1
ATOM 1718 O O . ASP A 1 219 ? -14.086 -8.078 -23.281 1 96.31 219 ASP A O 1
ATOM 1722 N N . ASP A 1 220 ? -13.07 -9.93 -23.703 1 97.81 220 ASP A N 1
ATOM 1723 C CA . ASP A 1 220 ? -12.133 -9.422 -24.703 1 97.81 220 ASP A CA 1
ATOM 1724 C C . ASP A 1 220 ? -11.18 -8.398 -24.094 1 97.81 220 ASP A C 1
ATOM 1726 O O . ASP A 1 220 ? -10.695 -7.504 -24.797 1 97.81 220 ASP A O 1
ATOM 1730 N N . ILE A 1 221 ? -11.008 -8.469 -22.812 1 98.62 221 ILE A N 1
ATOM 1731 C CA . ILE A 1 221 ? -9.992 -7.684 -22.125 1 98.62 221 ILE A CA 1
ATOM 1732 C C . ILE A 1 221 ? -8.984 -8.617 -21.453 1 98.62 221 ILE A C 1
ATOM 1734 O O . ILE A 1 221 ? -9.367 -9.539 -20.734 1 98.62 221 ILE A O 1
ATOM 1738 N N . VAL A 1 222 ? -7.742 -8.438 -21.719 1 98.81 222 VAL A N 1
ATOM 1739 C CA . VAL A 1 222 ? -6.676 -9.125 -21 1 98.81 222 VAL A CA 1
ATOM 1740 C C . VAL A 1 222 ? -6.215 -8.281 -19.812 1 98.81 222 VAL A C 1
ATOM 1742 O O . VAL A 1 222 ? -5.734 -7.16 -20 1 98.81 222 VAL A O 1
ATOM 1745 N N . TYR A 1 223 ? -6.465 -8.75 -18.656 1 98.81 223 TYR A N 1
ATOM 1746 C CA . TYR A 1 223 ? -5.871 -8.188 -17.438 1 98.81 223 TYR A CA 1
ATOM 1747 C C . TYR A 1 223 ? -4.469 -8.734 -17.219 1 98.81 223 TYR A C 1
ATOM 1749 O O . TYR A 1 223 ? -4.273 -9.953 -17.156 1 98.81 223 TYR A O 1
ATOM 1757 N N . MET A 1 224 ? -3.498 -7.828 -17.031 1 98.81 224 MET A N 1
ATOM 1758 C CA . MET A 1 224 ? -2.121 -8.312 -17.062 1 98.81 224 MET A CA 1
ATOM 1759 C C . MET A 1 224 ? -1.354 -7.852 -15.828 1 98.81 224 MET A C 1
ATOM 1761 O O . MET A 1 224 ? -1.413 -6.676 -15.461 1 98.81 224 MET A O 1
ATOM 1765 N N . ALA A 1 225 ? -0.725 -8.781 -15.141 1 98.56 225 ALA A N 1
ATOM 1766 C CA . ALA A 1 225 ? 0.348 -8.492 -14.195 1 98.56 225 ALA A CA 1
ATOM 1767 C C . ALA A 1 225 ? 1.686 -8.328 -14.906 1 98.56 225 ALA A C 1
ATOM 1769 O O . ALA A 1 225 ? 2.367 -9.312 -15.195 1 98.56 225 ALA A O 1
ATOM 1770 N N . TYR A 1 226 ? 2.068 -7.141 -15.156 1 97.69 226 TYR A N 1
ATOM 1771 C CA . TYR A 1 226 ? 3.246 -6.848 -15.969 1 97.69 226 TYR A CA 1
ATOM 1772 C C . TYR A 1 226 ? 4.387 -6.332 -15.102 1 97.69 226 TYR A C 1
ATOM 1774 O O . TYR A 1 226 ? 4.473 -5.133 -14.82 1 97.69 226 TYR A O 1
ATOM 1782 N N . ALA A 1 227 ? 5.277 -7.25 -14.773 1 95.75 227 ALA A N 1
ATOM 1783 C CA . ALA A 1 227 ? 6.391 -6.945 -13.883 1 95.75 227 ALA A CA 1
ATOM 1784 C C . ALA A 1 227 ? 7.191 -5.75 -14.383 1 95.75 227 ALA A C 1
ATOM 1786 O O . ALA A 1 227 ? 7.477 -5.648 -15.578 1 95.75 227 ALA A O 1
ATOM 1787 N N . ASN A 1 228 ? 7.527 -4.82 -13.453 1 94.06 228 ASN A N 1
ATOM 1788 C CA . ASN A 1 228 ? 8.328 -3.617 -13.68 1 94.06 228 ASN A CA 1
ATOM 1789 C C . ASN A 1 228 ? 7.605 -2.639 -14.609 1 94.06 228 ASN A C 1
ATOM 1791 O O . ASN A 1 228 ? 8.234 -1.734 -15.164 1 94.06 228 ASN A O 1
ATOM 1795 N N . LYS A 1 229 ? 6.352 -2.812 -14.875 1 95.25 229 LYS A N 1
ATOM 1796 C CA . LYS A 1 229 ? 5.461 -1.857 -15.523 1 95.25 229 LYS A CA 1
ATOM 1797 C C . LYS A 1 229 ? 4.25 -1.544 -14.648 1 95.25 229 LYS A C 1
ATOM 1799 O O . LYS A 1 229 ? 3.953 -0.377 -14.391 1 95.25 229 LYS A O 1
ATOM 1804 N N . GLY A 1 230 ? 3.574 -2.58 -14.273 1 97.06 230 GLY A N 1
ATOM 1805 C CA . GLY A 1 230 ? 2.404 -2.4 -13.43 1 97.06 230 GLY A CA 1
ATOM 1806 C C . GLY A 1 230 ? 1.208 -3.215 -13.883 1 97.06 230 GLY A C 1
ATOM 1807 O O . GLY A 1 230 ? 1.367 -4.293 -14.453 1 97.06 230 GLY A O 1
ATOM 1808 N N . PHE A 1 231 ? 0.011 -2.84 -13.406 1 98.75 231 PHE A N 1
ATOM 1809 C CA . PHE A 1 231 ? -1.262 -3.4 -13.844 1 98.75 231 PHE A CA 1
ATOM 1810 C C . PHE A 1 231 ? -1.675 -2.818 -15.188 1 98.75 231 PHE A C 1
ATOM 1812 O O . PHE A 1 231 ? -1.781 -1.599 -15.336 1 98.75 231 PHE A O 1
ATOM 1819 N N . ILE A 1 232 ? -1.94 -3.691 -16.234 1 98.75 232 ILE A N 1
ATOM 1820 C CA . ILE A 1 232 ? -2.297 -3.248 -17.578 1 98.75 232 ILE A CA 1
ATOM 1821 C C . ILE A 1 232 ? -3.568 -3.961 -18.031 1 98.75 232 ILE A C 1
ATOM 1823 O O . ILE A 1 232 ? -3.727 -5.164 -17.812 1 98.75 232 ILE A O 1
ATOM 1827 N N . MET A 1 233 ? -4.449 -3.232 -18.578 1 98.88 233 MET A N 1
ATOM 1828 C CA . MET A 1 233 ? -5.57 -3.807 -19.312 1 98.88 233 MET A CA 1
ATOM 1829 C C . MET A 1 233 ? -5.383 -3.635 -20.828 1 98.88 233 MET A C 1
ATOM 1831 O O . MET A 1 233 ? -5.004 -2.559 -21.281 1 98.88 233 MET A O 1
ATOM 1835 N N . LEU A 1 234 ? -5.621 -4.707 -21.516 1 98.75 234 LEU A N 1
ATOM 1836 C CA . LEU A 1 234 ? -5.441 -4.738 -22.953 1 98.75 234 LEU A CA 1
ATOM 1837 C C . LEU A 1 234 ? -6.742 -5.133 -23.656 1 98.75 234 LEU A C 1
ATOM 1839 O O . LEU A 1 234 ? -7.352 -6.148 -23.312 1 98.75 234 LEU A O 1
ATOM 1843 N N . ASP A 1 235 ? -7.137 -4.312 -24.625 1 98.81 235 ASP A N 1
ATOM 1844 C CA . ASP A 1 235 ? -8.266 -4.656 -25.484 1 98.81 235 ASP A CA 1
ATOM 1845 C C . ASP A 1 235 ? -7.848 -5.637 -26.578 1 98.81 235 ASP A C 1
ATOM 1847 O O . ASP A 1 235 ? -6.957 -5.344 -27.359 1 98.81 235 ASP A O 1
ATOM 1851 N N . VAL A 1 236 ? -8.523 -6.82 -26.656 1 98.75 236 VAL A N 1
ATOM 1852 C CA . VAL A 1 236 ? -8.156 -7.82 -27.656 1 98.75 236 VAL A CA 1
ATOM 1853 C C . VAL A 1 236 ? -9.383 -8.219 -28.469 1 98.75 236 VAL A C 1
ATOM 1855 O O . VAL A 1 236 ? -9.508 -9.367 -28.891 1 98.75 236 VAL A O 1
ATOM 1858 N N . LYS A 1 237 ? -10.352 -7.32 -28.547 1 98.44 237 LYS A N 1
ATOM 1859 C CA . LYS A 1 237 ? -11.453 -7.582 -29.469 1 98.44 237 LYS A CA 1
ATOM 1860 C C . LYS A 1 237 ? -10.938 -7.996 -30.844 1 98.44 237 LYS A C 1
ATOM 1862 O O . LYS A 1 237 ? -11.453 -8.938 -31.438 1 98.44 237 LYS A O 1
ATOM 1867 N N . ASP A 1 238 ? -10.047 -7.23 -31.297 1 98.62 238 ASP A N 1
ATOM 1868 C CA . ASP A 1 238 ? -9.242 -7.676 -32.438 1 98.62 238 ASP A CA 1
ATOM 1869 C C . ASP A 1 238 ? -7.98 -8.398 -31.953 1 98.62 238 ASP A C 1
ATOM 1871 O O . ASP A 1 238 ? -7.008 -7.754 -31.547 1 98.62 238 ASP A O 1
ATOM 1875 N N . LYS A 1 239 ? -7.953 -9.742 -32 1 98.56 239 LYS A N 1
ATOM 1876 C CA . LYS A 1 239 ? -6.859 -10.562 -31.5 1 98.56 239 LYS A CA 1
ATOM 1877 C C . LYS A 1 239 ? -5.551 -10.234 -32.219 1 98.56 239 LYS A C 1
ATOM 1879 O O . LYS A 1 239 ? -4.469 -10.469 -31.672 1 98.56 239 LYS A O 1
ATOM 1884 N N . THR A 1 240 ? -5.656 -9.688 -33.406 1 98.25 240 THR A N 1
ATOM 1885 C CA . THR A 1 240 ? -4.465 -9.461 -34.219 1 98.25 240 THR A CA 1
ATOM 1886 C C . THR A 1 240 ? -3.85 -8.102 -33.938 1 98.25 240 THR A C 1
ATOM 1888 O O . THR A 1 240 ? -2.725 -7.816 -34.344 1 98.25 240 THR A O 1
ATOM 1891 N N . ASN A 1 241 ? -4.66 -7.336 -33.219 1 97.88 241 ASN A N 1
ATOM 1892 C CA . ASN A 1 241 ? -4.191 -5.98 -32.938 1 97.88 241 ASN A CA 1
ATOM 1893 C C . ASN A 1 241 ? -4.578 -5.523 -31.531 1 97.88 241 ASN A C 1
ATOM 1895 O O . ASN A 1 241 ? -5.355 -4.582 -31.375 1 97.88 241 ASN A O 1
ATOM 1899 N N . PRO A 1 242 ? -3.936 -6.094 -30.531 1 98.5 242 PRO A N 1
ATOM 1900 C CA . PRO A 1 242 ? -4.227 -5.703 -29.156 1 98.5 242 PRO A CA 1
ATOM 1901 C C . PRO A 1 242 ? -3.891 -4.242 -28.875 1 98.5 242 PRO A C 1
ATOM 1903 O O . PRO A 1 242 ? -2.902 -3.719 -29.391 1 98.5 242 PRO A O 1
ATOM 1906 N N . LYS A 1 243 ? -4.73 -3.543 -28 1 98.19 243 LYS A N 1
ATOM 1907 C CA . LYS A 1 243 ? -4.539 -2.135 -27.656 1 98.19 243 LYS A CA 1
ATOM 1908 C C . LYS A 1 243 ? -4.523 -1.928 -26.141 1 98.19 243 LYS A C 1
ATOM 1910 O O . LYS A 1 243 ? -5.449 -2.35 -25.453 1 98.19 243 LYS A O 1
ATOM 1915 N N . MET A 1 244 ? -3.508 -1.272 -25.688 1 98.38 244 MET A N 1
ATOM 1916 C CA . MET A 1 244 ? -3.412 -0.986 -24.266 1 98.38 244 MET A CA 1
ATOM 1917 C C . MET A 1 244 ? -4.441 0.058 -23.844 1 98.38 244 MET A C 1
ATOM 1919 O O . MET A 1 244 ? -4.582 1.093 -24.5 1 98.38 244 MET A O 1
ATOM 1923 N N . LEU A 1 245 ? -5.113 -0.21 -22.766 1 98.62 245 LEU A N 1
ATOM 1924 C CA . LEU A 1 245 ? -6.156 0.693 -22.281 1 98.62 245 LEU A CA 1
ATOM 1925 C C . LEU A 1 245 ? -5.652 1.552 -21.125 1 98.62 245 LEU A C 1
ATOM 1927 O O . LEU A 1 245 ? -6.164 2.648 -20.906 1 98.62 245 LEU A O 1
ATOM 1931 N N . ASN A 1 246 ? -4.762 1.093 -20.359 1 98 246 ASN A N 1
ATOM 1932 C CA . ASN A 1 246 ? -4.199 1.766 -19.203 1 98 246 ASN A CA 1
ATOM 1933 C C . ASN A 1 246 ? -2.879 1.134 -18.766 1 98 246 ASN A C 1
ATOM 1935 O O . ASN A 1 246 ? -2.465 0.113 -19.312 1 98 246 ASN A O 1
ATOM 1939 N N . CYS A 1 247 ? -2.213 1.73 -17.875 1 97.75 247 CYS A N 1
ATOM 1940 C CA . CYS A 1 247 ? -1.063 1.201 -17.156 1 97.75 247 CYS A CA 1
ATOM 1941 C C . CYS A 1 247 ? -0.952 1.831 -15.773 1 97.75 247 CYS A C 1
ATOM 1943 O O . CYS A 1 247 ? -0.706 3.031 -15.648 1 97.75 247 CYS A O 1
ATOM 1945 N N . LEU A 1 248 ? -1.164 1.09 -14.734 1 98.31 248 LEU A N 1
ATOM 1946 C CA . LEU A 1 248 ? -1.009 1.558 -13.359 1 98.31 248 LEU A CA 1
ATOM 1947 C C . LEU A 1 248 ? 0.284 1.029 -12.75 1 98.31 248 LEU A C 1
ATOM 1949 O O . LEU A 1 248 ? 0.379 -0.154 -12.414 1 98.31 248 LEU A O 1
ATOM 1953 N N . PRO A 1 249 ? 1.27 1.875 -12.586 1 96.88 249 PRO A N 1
ATOM 1954 C CA . PRO A 1 249 ? 2.502 1.414 -11.945 1 96.88 249 PRO A CA 1
ATOM 1955 C C . PRO A 1 249 ? 2.291 1.003 -10.484 1 96.88 249 PRO A C 1
ATOM 1957 O O . PRO A 1 249 ? 1.595 1.695 -9.742 1 96.88 249 PRO A O 1
ATOM 1960 N N . LEU A 1 250 ? 2.881 -0.143 -10.117 1 97.56 250 LEU A N 1
ATOM 1961 C CA . LEU A 1 250 ? 2.779 -0.658 -8.758 1 97.56 250 LEU A CA 1
ATOM 1962 C C . LEU A 1 250 ? 4.16 -0.906 -8.164 1 97.56 250 LEU A C 1
ATOM 1964 O O . LEU A 1 250 ? 4.305 -1.056 -6.949 1 97.56 250 LEU A O 1
ATOM 1968 N N . ASN A 1 251 ? 5.18 -0.988 -9.016 1 94.19 251 ASN A N 1
ATOM 1969 C CA . ASN A 1 251 ? 6.574 -1.198 -8.641 1 94.19 251 ASN A CA 1
ATOM 1970 C C . ASN A 1 251 ? 7.5 -0.196 -9.32 1 94.19 251 ASN A C 1
ATOM 1972 O O . ASN A 1 251 ? 7.566 -0.15 -10.555 1 94.19 251 ASN A O 1
ATOM 1976 N N . PRO A 1 252 ? 8.211 0.602 -8.375 1 93.31 252 PRO A N 1
ATOM 1977 C CA . PRO A 1 252 ? 7.992 0.756 -6.938 1 93.31 252 PRO A CA 1
ATOM 1978 C C . PRO A 1 252 ? 6.617 1.337 -6.609 1 93.31 252 PRO A C 1
ATOM 1980 O O . PRO A 1 252 ? 5.945 1.877 -7.496 1 93.31 252 PRO A O 1
ATOM 1983 N N . PRO A 1 253 ? 6.219 1.317 -5.355 1 97.62 253 PRO A N 1
ATOM 1984 C CA . PRO A 1 253 ? 7.047 1.004 -4.188 1 97.62 253 PRO A CA 1
ATOM 1985 C C . PRO A 1 253 ? 6.965 -0.467 -3.785 1 97.62 253 PRO A C 1
ATOM 1987 O O . PRO A 1 253 ? 7.652 -0.894 -2.852 1 97.62 253 PRO A O 1
ATOM 1990 N N . PHE A 1 254 ? 6.121 -1.311 -4.371 1 98.06 254 PHE A N 1
ATOM 1991 C CA . PHE A 1 254 ? 5.902 -2.684 -3.934 1 98.06 254 PHE A CA 1
ATOM 1992 C C . PHE A 1 254 ? 6.828 -3.643 -4.676 1 98.06 254 PHE A C 1
ATOM 1994 O O . PHE A 1 254 ? 7.219 -3.379 -5.812 1 98.06 254 PHE A O 1
ATOM 2001 N N . GLY A 1 255 ? 7.074 -4.785 -3.986 1 95.56 255 GLY A N 1
ATOM 2002 C CA . GLY A 1 255 ? 7.715 -5.914 -4.633 1 95.56 255 GLY A CA 1
ATOM 2003 C C . GLY A 1 255 ? 9.156 -5.637 -5.031 1 95.56 255 GLY A C 1
ATOM 2004 O O . GLY A 1 255 ? 9.727 -4.617 -4.637 1 95.56 255 GLY A O 1
ATOM 2005 N N . GLY A 1 256 ? 9.812 -6.637 -5.73 1 91.31 256 GLY A N 1
ATOM 2006 C CA . GLY A 1 256 ? 11.195 -6.535 -6.16 1 91.31 256 GLY A CA 1
ATOM 2007 C C . GLY A 1 256 ? 12.188 -6.996 -5.105 1 91.31 256 GLY A C 1
ATOM 2008 O O . GLY A 1 256 ? 11.852 -7.805 -4.242 1 91.31 256 GLY A O 1
ATOM 2009 N N . GLY A 1 257 ? 13.383 -6.508 -5.238 1 90.75 257 GLY A N 1
ATOM 2010 C CA . GLY A 1 257 ? 14.438 -6.965 -4.348 1 90.75 257 GLY A CA 1
ATOM 2011 C C . GLY A 1 257 ? 14.719 -8.453 -4.469 1 90.75 257 GLY A C 1
ATOM 2012 O O . GLY A 1 257 ? 14.945 -8.961 -5.57 1 90.75 257 GLY A O 1
ATOM 2013 N N . ALA A 1 258 ? 14.641 -9.078 -3.332 1 92.81 258 ALA A N 1
ATOM 2014 C CA . ALA A 1 258 ? 14.945 -10.508 -3.307 1 92.81 258 ALA A CA 1
ATOM 2015 C C . ALA A 1 258 ? 13.688 -11.344 -3.494 1 92.81 258 ALA A C 1
ATOM 2017 O O . ALA A 1 258 ? 13.727 -12.57 -3.395 1 92.81 258 ALA A O 1
ATOM 2018 N N . ALA A 1 259 ? 12.547 -10.656 -3.758 1 94.44 259 ALA A N 1
ATOM 2019 C CA . ALA A 1 259 ? 11.258 -11.336 -3.879 1 94.44 259 ALA A CA 1
ATOM 2020 C C . ALA A 1 259 ? 11.047 -11.875 -5.293 1 94.44 259 ALA A C 1
ATOM 2022 O O . ALA A 1 259 ? 11.984 -11.898 -6.098 1 94.44 259 ALA A O 1
ATOM 2023 N N . GLY A 1 260 ? 9.859 -12.461 -5.516 1 94.19 260 GLY A N 1
ATOM 2024 C CA . GLY A 1 260 ? 9.5 -12.969 -6.828 1 94.19 260 GLY A CA 1
ATOM 2025 C C . GLY A 1 260 ? 9.078 -11.875 -7.793 1 94.19 260 GLY A C 1
ATOM 2026 O O . GLY A 1 260 ? 9.688 -10.805 -7.836 1 94.19 260 GLY A O 1
ATOM 2027 N N . ALA A 1 261 ? 8.109 -12.188 -8.609 1 94.44 261 ALA A N 1
ATOM 2028 C CA . ALA A 1 261 ? 7.656 -11.211 -9.602 1 94.44 261 ALA A CA 1
ATOM 2029 C C . ALA A 1 261 ? 7.129 -9.953 -8.93 1 94.44 261 ALA A C 1
ATOM 2031 O O . ALA A 1 261 ? 6.25 -10.023 -8.062 1 94.44 261 ALA A O 1
ATOM 2032 N N . PRO A 1 262 ? 7.598 -8.797 -9.352 1 95.44 262 PRO A N 1
ATOM 2033 C CA . PRO A 1 262 ? 7.148 -7.547 -8.742 1 95.44 262 PRO A CA 1
ATOM 2034 C C . PRO A 1 262 ? 5.637 -7.348 -8.844 1 95.44 262 PRO A C 1
ATOM 2036 O O . PRO A 1 262 ? 5.039 -6.699 -7.984 1 95.44 262 PRO A O 1
ATOM 2039 N N . ILE A 1 263 ? 5.066 -7.855 -9.859 1 96.88 263 ILE A N 1
ATOM 2040 C CA . ILE A 1 263 ? 3.629 -8.047 -10.023 1 96.88 263 ILE A CA 1
ATOM 2041 C C . ILE A 1 263 ? 3.346 -9.469 -10.508 1 96.88 263 ILE A C 1
ATOM 2043 O O . ILE A 1 263 ? 3.955 -9.93 -11.469 1 96.88 263 ILE A O 1
ATOM 2047 N N . HIS A 1 264 ? 2.375 -10.102 -9.852 1 97.88 264 HIS A N 1
ATOM 2048 C CA . HIS A 1 264 ? 2.375 -11.555 -9.969 1 97.88 264 HIS A CA 1
ATOM 2049 C C . HIS A 1 264 ? 1.05 -12.062 -10.531 1 97.88 264 HIS A C 1
ATOM 2051 O O . HIS A 1 264 ? 1.034 -12.945 -11.391 1 97.88 264 HIS A O 1
ATOM 2057 N N . SER A 1 265 ? -0.069 -11.586 -10 1 97.88 265 SER A N 1
ATOM 2058 C CA . SER A 1 265 ? -1.376 -12.109 -10.375 1 97.88 265 SER A CA 1
ATOM 2059 C C . SER A 1 265 ? -2.402 -10.992 -10.523 1 97.88 265 SER A C 1
ATOM 2061 O O . SER A 1 265 ? -2.244 -9.914 -9.938 1 97.88 265 SER A O 1
ATOM 2063 N N . VAL A 1 266 ? -3.406 -11.25 -11.305 1 98.5 266 VAL A N 1
ATOM 2064 C CA . VAL A 1 266 ? -4.57 -10.391 -11.477 1 98.5 266 VAL A CA 1
ATOM 2065 C C . VAL A 1 266 ? -5.84 -11.234 -11.516 1 98.5 266 VAL A C 1
ATOM 2067 O O . VAL A 1 266 ? -5.848 -12.328 -12.078 1 98.5 266 VAL A O 1
ATOM 2070 N N . LEU A 1 267 ? -6.918 -10.727 -10.914 1 98 267 LEU A N 1
ATOM 2071 C CA . LEU A 1 267 ? -8.195 -11.438 -10.883 1 98 267 LEU A CA 1
ATOM 2072 C C . LEU A 1 267 ? -9.359 -10.453 -10.891 1 98 267 LEU A C 1
ATOM 2074 O O . LEU A 1 267 ? -9.664 -9.828 -9.875 1 98 267 LEU A O 1
ATOM 2078 N N . PRO A 1 268 ? -9.992 -10.297 -12.047 1 98 268 PRO A N 1
ATOM 2079 C CA . PRO A 1 268 ? -11.242 -9.539 -12 1 98 268 PRO A CA 1
ATOM 2080 C C . PRO A 1 268 ? -12.305 -10.188 -11.109 1 98 268 PRO A C 1
ATOM 2082 O O . PRO A 1 268 ? -12.484 -11.414 -11.148 1 98 268 PRO A O 1
ATOM 2085 N N . LEU A 1 269 ? -12.984 -9.445 -10.367 1 97.88 269 LEU A N 1
ATOM 2086 C CA . LEU A 1 269 ? -13.977 -9.953 -9.422 1 97.88 269 LEU A CA 1
ATOM 2087 C C . LEU A 1 269 ? -15.367 -9.945 -10.039 1 97.88 269 LEU A C 1
ATOM 2089 O O . LEU A 1 269 ? -16.125 -8.992 -9.859 1 97.88 269 LEU A O 1
ATOM 2093 N N . GLY A 1 270 ? -15.727 -11.055 -10.68 1 96.44 270 GLY A N 1
ATOM 2094 C CA . GLY A 1 270 ? -17.016 -11.133 -11.328 1 96.44 270 GLY A CA 1
ATOM 2095 C C . GLY A 1 270 ? -17.297 -9.969 -12.266 1 96.44 270 GLY A C 1
ATOM 2096 O O . GLY A 1 270 ? -16.469 -9.672 -13.141 1 96.44 270 GLY A O 1
ATOM 2097 N N . ASP A 1 271 ? -18.422 -9.352 -12.078 1 96.56 271 ASP A N 1
ATOM 2098 C CA . ASP A 1 271 ? -18.797 -8.219 -12.914 1 96.56 271 ASP A CA 1
ATOM 2099 C C . ASP A 1 271 ? -18.609 -6.898 -12.172 1 96.56 271 ASP A C 1
ATOM 2101 O O . ASP A 1 271 ? -19 -5.84 -12.656 1 96.56 271 ASP A O 1
ATOM 2105 N N . ARG A 1 272 ? -18.031 -6.965 -10.977 1 97.62 272 ARG A N 1
ATOM 2106 C CA . ARG A 1 272 ? -17.703 -5.754 -10.227 1 97.62 272 ARG A CA 1
ATOM 2107 C C . ARG A 1 272 ? -16.547 -5.004 -10.883 1 97.62 272 ARG A C 1
ATOM 2109 O O . ARG A 1 272 ? -15.703 -5.609 -11.547 1 97.62 272 ARG A O 1
ATOM 2116 N N . PRO A 1 273 ? -16.453 -3.719 -10.656 1 98.19 273 PRO A N 1
ATOM 2117 C CA . PRO A 1 273 ? -15.367 -2.959 -11.273 1 98.19 273 PRO A CA 1
ATOM 2118 C C . PRO A 1 273 ? -14.078 -3.023 -10.461 1 98.19 273 PRO A C 1
ATOM 2120 O O . PRO A 1 273 ? -13.406 -2.004 -10.281 1 98.19 273 PRO A O 1
ATOM 2123 N N . TYR A 1 274 ? -13.789 -4.215 -9.938 1 98.69 274 TYR A N 1
ATOM 2124 C CA . TYR A 1 274 ? -12.633 -4.41 -9.07 1 98.69 274 TYR A CA 1
ATOM 2125 C C . TYR A 1 274 ? -11.766 -5.559 -9.57 1 98.69 274 TYR A C 1
ATOM 2127 O O . TYR A 1 274 ? -12.281 -6.582 -10.023 1 98.69 274 TYR A O 1
ATOM 2135 N N . VAL A 1 275 ? -10.461 -5.387 -9.508 1 98.81 275 VAL A N 1
ATOM 2136 C CA . VAL A 1 275 ? -9.477 -6.402 -9.867 1 98.81 275 VAL A CA 1
ATOM 2137 C C . VAL A 1 275 ? -8.508 -6.609 -8.711 1 98.81 275 VAL A C 1
ATOM 2139 O O . VAL A 1 275 ? -7.906 -5.656 -8.211 1 98.81 275 VAL A O 1
ATOM 2142 N N . VAL A 1 276 ? -8.367 -7.84 -8.234 1 98.81 276 VAL A N 1
ATOM 2143 C CA . VAL A 1 276 ? -7.332 -8.164 -7.258 1 98.81 276 VAL A CA 1
ATOM 2144 C C . VAL A 1 276 ? -5.973 -8.25 -7.953 1 98.81 276 VAL A C 1
ATOM 2146 O O . VAL A 1 276 ? -5.848 -8.867 -9.016 1 98.81 276 VAL A O 1
ATOM 2149 N N . VAL A 1 277 ? -4.969 -7.598 -7.438 1 98.81 277 VAL A N 1
ATOM 2150 C CA . VAL A 1 277 ? -3.596 -7.676 -7.918 1 98.81 277 VAL A CA 1
ATOM 2151 C C . VAL A 1 277 ? -2.676 -8.133 -6.789 1 98.81 277 VAL A C 1
ATOM 2153 O O . VAL A 1 277 ? -2.908 -7.812 -5.621 1 98.81 277 VAL A O 1
ATOM 2156 N N . THR A 1 278 ? -1.659 -8.898 -7.117 1 98.69 278 THR A N 1
ATOM 2157 C CA . THR A 1 278 ? -0.687 -9.32 -6.113 1 98.69 278 THR A CA 1
ATOM 2158 C C . THR A 1 278 ? 0.737 -9.094 -6.613 1 98.69 278 THR A C 1
ATOM 2160 O O . THR A 1 278 ? 0.988 -9.102 -7.816 1 98.69 278 THR A O 1
ATOM 2163 N N . THR A 1 279 ? 1.614 -8.805 -5.734 1 98.38 279 THR A N 1
ATOM 2164 C CA . THR A 1 279 ? 3.035 -9.078 -5.922 1 98.38 279 THR A CA 1
ATOM 2165 C C . THR A 1 279 ? 3.387 -10.469 -5.406 1 98.38 279 THR A C 1
ATOM 2167 O O . THR A 1 279 ? 2.498 -11.289 -5.156 1 98.38 279 THR A O 1
ATOM 2170 N N . GLU A 1 280 ? 4.688 -10.711 -5.34 1 98.12 280 GLU A N 1
ATOM 2171 C CA . GLU A 1 280 ? 5.078 -12.062 -4.953 1 98.12 280 GLU A CA 1
ATOM 2172 C C . GLU A 1 280 ? 6.188 -12.039 -3.904 1 98.12 280 GLU A C 1
ATOM 2174 O O . GLU A 1 280 ? 7.156 -11.289 -4.035 1 98.12 280 GLU A O 1
ATOM 2179 N N . GLY A 1 281 ? 5.992 -12.781 -2.836 1 97.81 281 GLY A N 1
ATOM 2180 C CA . GLY A 1 281 ? 7.102 -13.031 -1.933 1 97.81 281 GLY A CA 1
ATOM 2181 C C . GLY A 1 281 ? 8.086 -14.055 -2.467 1 97.81 281 GLY A C 1
ATOM 2182 O O . GLY A 1 281 ? 8.336 -14.109 -3.672 1 97.81 281 GLY A O 1
ATOM 2183 N N . GLU A 1 282 ? 8.711 -14.688 -1.557 1 97.25 282 GLU A N 1
ATOM 2184 C CA . GLU A 1 282 ? 9.57 -15.828 -1.873 1 97.25 282 GLU A CA 1
ATOM 2185 C C . GLU A 1 282 ? 9.609 -16.828 -0.718 1 97.25 282 GLU A C 1
ATOM 2187 O O . GLU A 1 282 ? 9.289 -16.484 0.42 1 97.25 282 GLU A O 1
ATOM 2192 N N . ARG A 1 283 ? 9.906 -18.016 -1.041 1 97.88 283 ARG A N 1
ATOM 2193 C CA . ARG A 1 283 ? 10 -19.094 -0.06 1 97.88 283 ARG A CA 1
ATOM 2194 C C . ARG A 1 283 ? 11.109 -18.812 0.945 1 97.88 283 ARG A C 1
ATOM 2196 O O . ARG A 1 283 ? 12.289 -18.75 0.576 1 97.88 283 ARG A O 1
ATOM 2203 N N . PRO A 1 284 ? 10.766 -18.766 2.258 1 97.56 284 PRO A N 1
ATOM 2204 C CA . PRO A 1 284 ? 11.766 -18.469 3.293 1 97.56 284 PRO A CA 1
ATOM 2205 C C . PRO A 1 284 ? 12.906 -19.484 3.311 1 97.56 284 PRO A C 1
ATOM 2207 O O . PRO A 1 284 ? 14.031 -19.141 3.703 1 97.56 284 PRO A O 1
ATOM 2210 N N . ARG A 1 285 ? 12.719 -20.609 2.797 1 97.25 285 ARG A N 1
ATOM 2211 C CA . ARG A 1 285 ? 13.664 -21.719 2.891 1 97.25 285 ARG A CA 1
ATOM 2212 C C . ARG A 1 285 ? 14.93 -21.422 2.096 1 97.25 285 ARG A C 1
ATOM 2214 O O . ARG A 1 285 ? 15.969 -22.047 2.32 1 97.25 285 ARG A O 1
ATOM 2221 N N . TYR A 1 286 ? 14.875 -20.5 1.205 1 97.44 286 TYR A N 1
ATOM 2222 C CA . TYR A 1 286 ? 16.016 -20.203 0.358 1 97.44 286 TYR A CA 1
ATOM 2223 C C . TYR A 1 286 ? 16.984 -19.266 1.058 1 97.44 286 TYR A C 1
ATOM 2225 O O . TYR A 1 286 ? 18.125 -19.078 0.604 1 97.44 286 TYR A O 1
ATOM 2233 N N . PHE A 1 287 ? 16.609 -18.672 2.139 1 97.62 287 PHE A N 1
ATOM 2234 C CA . PHE A 1 287 ? 17.359 -17.562 2.715 1 97.62 287 PHE A CA 1
ATOM 2235 C C . PHE A 1 287 ? 18.078 -18 3.992 1 97.62 287 PHE A C 1
ATOM 2237 O O . PHE A 1 287 ? 17.516 -18.766 4.785 1 97.62 287 PHE A O 1
ATOM 2244 N N . SER A 1 288 ? 19.234 -17.531 4.219 1 97.06 288 SER A N 1
ATOM 2245 C CA . SER A 1 288 ? 20.047 -17.719 5.422 1 97.06 288 SER A CA 1
ATOM 2246 C C . SER A 1 288 ? 20.953 -16.516 5.676 1 97.06 288 SER A C 1
ATOM 2248 O O . SER A 1 288 ? 21.297 -15.789 4.742 1 97.06 288 SER A O 1
ATOM 2250 N N . ASN A 1 289 ? 21.344 -16.312 6.922 1 96.75 289 ASN A N 1
ATOM 2251 C CA . ASN A 1 289 ? 22.219 -15.195 7.27 1 96.75 289 ASN A CA 1
ATOM 2252 C C . ASN A 1 289 ? 23.641 -15.438 6.789 1 96.75 289 ASN A C 1
ATOM 2254 O O . ASN A 1 289 ? 24.438 -14.5 6.715 1 96.75 289 ASN A O 1
ATOM 2258 N N . GLU A 1 290 ? 23.969 -16.625 6.453 1 96.31 290 GLU A N 1
ATOM 2259 C CA . GLU A 1 290 ? 25.312 -17.016 6.07 1 96.31 290 GLU A CA 1
ATOM 2260 C C . GLU A 1 290 ? 25.562 -16.797 4.582 1 96.31 290 GLU A C 1
ATOM 2262 O O . GLU A 1 290 ? 26.703 -16.75 4.129 1 96.31 290 GLU A O 1
ATOM 2267 N N . THR A 1 291 ? 24.453 -16.688 3.842 1 95.94 291 THR A N 1
ATOM 2268 C CA . THR A 1 291 ? 24.594 -16.484 2.404 1 95.94 291 THR A CA 1
ATOM 2269 C C . THR A 1 291 ? 24.891 -15.016 2.09 1 95.94 291 THR A C 1
ATOM 2271 O O . THR A 1 291 ? 24.062 -14.141 2.316 1 95.94 291 THR A O 1
ATOM 2274 N N . THR A 1 292 ? 26 -14.695 1.441 1 94 292 THR A N 1
ATOM 2275 C CA . THR A 1 292 ? 26.438 -13.305 1.304 1 94 292 THR A CA 1
ATOM 2276 C C . THR A 1 292 ? 26.391 -12.867 -0.157 1 94 292 THR A C 1
ATOM 2278 O O . THR A 1 292 ? 26.562 -11.688 -0.461 1 94 292 THR A O 1
ATOM 2281 N N . GLU A 1 293 ? 26.156 -13.805 -1.06 1 90.31 293 GLU A N 1
ATOM 2282 C CA . GLU A 1 293 ? 26.156 -13.477 -2.482 1 90.31 293 GLU A CA 1
ATOM 2283 C C . GLU A 1 293 ? 25.031 -14.203 -3.213 1 90.31 293 GLU A C 1
ATOM 2285 O O . GLU A 1 293 ? 24.406 -15.117 -2.658 1 90.31 293 GLU A O 1
ATOM 2290 N N . GLY A 1 294 ? 24.734 -13.727 -4.426 1 87.81 294 GLY A N 1
ATOM 2291 C CA . GLY A 1 294 ? 23.75 -14.383 -5.27 1 87.81 294 GLY A CA 1
ATOM 2292 C C . GLY A 1 294 ? 22.344 -13.859 -5.066 1 87.81 294 GLY A C 1
ATOM 2293 O O . GLY A 1 294 ? 22.141 -12.867 -4.355 1 87.81 294 GLY A O 1
ATOM 2294 N N . LEU A 1 295 ? 21.375 -14.555 -5.645 1 85.75 295 LEU A N 1
ATOM 2295 C CA . LEU A 1 295 ? 19.984 -14.141 -5.695 1 85.75 295 LEU A CA 1
ATOM 2296 C C . LEU A 1 295 ? 19.359 -14.125 -4.305 1 85.75 295 LEU A C 1
ATOM 2298 O O . LEU A 1 295 ? 18.531 -13.266 -3.994 1 85.75 295 LEU A O 1
ATOM 2302 N N . PHE A 1 296 ? 19.781 -15.031 -3.477 1 93.88 296 PHE A N 1
ATOM 2303 C CA . PHE A 1 296 ? 19.156 -15.195 -2.168 1 93.88 296 PHE A CA 1
ATOM 2304 C C . PHE A 1 296 ? 20.109 -14.789 -1.056 1 93.88 296 PHE A C 1
ATOM 2306 O O . PHE A 1 296 ? 20.141 -15.414 0.007 1 93.88 296 PHE A O 1
ATOM 2313 N N . LYS A 1 297 ? 20.953 -13.852 -1.36 1 94.56 297 LYS A N 1
ATOM 2314 C CA . LYS A 1 297 ? 21.859 -13.336 -0.342 1 94.56 297 LYS A CA 1
ATOM 2315 C C . LYS A 1 297 ? 21.078 -12.719 0.823 1 94.56 297 LYS A C 1
ATOM 2317 O O . LYS A 1 297 ? 19.906 -12.375 0.682 1 94.56 297 LYS A O 1
ATOM 2322 N N . LYS A 1 298 ? 21.766 -12.547 1.908 1 96.69 298 LYS A N 1
ATOM 2323 C CA . LYS A 1 298 ? 21.188 -11.938 3.107 1 96.69 298 LYS A CA 1
ATOM 2324 C C . LYS A 1 298 ? 20.562 -10.586 2.791 1 96.69 298 LYS A C 1
ATOM 2326 O O . LYS A 1 298 ? 21.188 -9.742 2.148 1 96.69 298 LYS A O 1
ATOM 2331 N N . ILE A 1 299 ? 19.391 -10.336 3.363 1 95.56 299 ILE A N 1
ATOM 2332 C CA . ILE A 1 299 ? 18.609 -9.156 3.029 1 95.56 299 ILE A CA 1
ATOM 2333 C C . ILE A 1 299 ? 18.938 -8.023 3.99 1 95.56 299 ILE A C 1
ATOM 2335 O O . ILE A 1 299 ? 18.938 -8.211 5.211 1 95.56 299 ILE A O 1
ATOM 2339 N N . VAL A 1 300 ? 19.219 -6.871 3.453 1 94.31 300 VAL A N 1
ATOM 2340 C CA . VAL A 1 300 ? 19.422 -5.656 4.238 1 94.31 300 VAL A CA 1
ATOM 2341 C C . VAL A 1 300 ? 18.109 -4.859 4.297 1 94.31 300 VAL A C 1
ATOM 2343 O O . VAL A 1 300 ? 17.719 -4.367 5.359 1 94.31 300 VAL A O 1
ATOM 2346 N N . THR A 1 301 ? 17.453 -4.719 3.186 1 95.06 301 THR A N 1
ATOM 2347 C CA . THR A 1 301 ? 16.141 -4.098 3.049 1 95.06 301 THR A CA 1
ATOM 2348 C C . THR A 1 301 ? 15.328 -4.777 1.951 1 95.06 301 THR A C 1
ATOM 2350 O O . THR A 1 301 ? 15.891 -5.395 1.045 1 95.06 301 THR A O 1
ATOM 2353 N N . GLN A 1 302 ? 14.031 -4.758 2.094 1 96.31 302 GLN A N 1
ATOM 2354 C CA . GLN A 1 302 ? 13.125 -5.449 1.177 1 96.31 302 GLN A CA 1
ATOM 2355 C C . GLN A 1 302 ? 11.766 -4.758 1.119 1 96.31 302 GLN A C 1
ATOM 2357 O O . GLN A 1 302 ? 11.086 -4.629 2.139 1 96.31 302 GLN A O 1
ATOM 2362 N N . PRO A 1 303 ? 11.367 -4.258 -0.095 1 97.5 303 PRO A N 1
ATOM 2363 C CA . PRO A 1 303 ? 10.016 -3.709 -0.214 1 97.5 303 PRO A CA 1
ATOM 2364 C C . PRO A 1 303 ? 8.938 -4.723 0.154 1 97.5 303 PRO A C 1
ATOM 2366 O O . PRO A 1 303 ? 9.102 -5.922 -0.084 1 97.5 303 PRO A O 1
ATOM 2369 N N . MET A 1 304 ? 7.895 -4.207 0.663 1 98.5 304 MET A N 1
ATOM 2370 C CA . MET A 1 304 ? 6.801 -5.098 1.041 1 98.5 304 MET A CA 1
ATOM 2371 C C . MET A 1 304 ? 6.141 -5.703 -0.193 1 98.5 304 MET A C 1
ATOM 2373 O O . MET A 1 304 ? 6.105 -5.078 -1.254 1 98.5 304 MET A O 1
ATOM 2377 N N . ASN A 1 305 ? 5.629 -6.895 -0.105 1 98.5 305 ASN A N 1
ATOM 2378 C CA . ASN A 1 305 ? 4.723 -7.535 -1.05 1 98.5 305 ASN A CA 1
ATOM 2379 C C . ASN A 1 305 ? 3.273 -7.461 -0.572 1 98.5 305 ASN A C 1
ATOM 2381 O O . ASN A 1 305 ? 3.016 -7.41 0.631 1 98.5 305 ASN A O 1
ATOM 2385 N N . MET A 1 306 ? 2.357 -7.469 -1.571 1 98.44 306 MET A N 1
ATOM 2386 C CA . MET A 1 306 ? 0.996 -7.152 -1.149 1 98.44 306 MET A CA 1
ATOM 2387 C C . MET A 1 306 ? -0.025 -7.871 -2.027 1 98.44 306 MET A C 1
ATOM 2389 O O . MET A 1 306 ? 0.327 -8.422 -3.072 1 98.44 306 MET A O 1
ATOM 2393 N N . LEU A 1 307 ? -1.288 -8.039 -1.497 1 98.56 307 LEU A N 1
ATOM 2394 C CA . LEU A 1 307 ? -2.547 -8.133 -2.229 1 98.56 307 LEU A CA 1
ATOM 2395 C C . LEU A 1 307 ? -3.307 -6.809 -2.17 1 98.56 307 LEU A C 1
ATOM 2397 O O . LEU A 1 307 ? -3.375 -6.172 -1.115 1 98.56 307 LEU A O 1
ATOM 2401 N N . GLY A 1 308 ? -3.812 -6.441 -3.283 1 98.75 308 GLY A N 1
ATOM 2402 C CA . GLY A 1 308 ? -4.582 -5.211 -3.312 1 98.75 308 GLY A CA 1
ATOM 2403 C C . GLY A 1 308 ? -5.734 -5.25 -4.297 1 98.75 308 GLY A C 1
ATOM 2404 O O . GLY A 1 308 ? -5.875 -6.207 -5.059 1 98.75 308 GLY A O 1
ATOM 2405 N N . ILE A 1 309 ? -6.625 -4.238 -4.27 1 98.88 309 ILE A N 1
ATOM 2406 C CA . ILE A 1 309 ? -7.742 -4.113 -5.199 1 98.88 309 ILE A CA 1
ATOM 2407 C C . ILE A 1 309 ? -7.551 -2.871 -6.066 1 98.88 309 ILE A C 1
ATOM 2409 O O . ILE A 1 309 ? -7.367 -1.766 -5.551 1 98.88 309 ILE A O 1
ATOM 2413 N N . VAL A 1 310 ? -7.547 -3.064 -7.324 1 98.88 310 VAL A N 1
ATOM 2414 C CA . VAL A 1 310 ? -7.582 -1.979 -8.297 1 98.88 310 VAL A CA 1
ATOM 2415 C C . VAL A 1 310 ? -9.016 -1.76 -8.781 1 98.88 310 VAL A C 1
ATOM 2417 O O . VAL A 1 310 ? -9.672 -2.697 -9.234 1 98.88 310 VAL A O 1
ATOM 2420 N N . GLU A 1 311 ? -9.477 -0.568 -8.664 1 98.81 311 GLU A N 1
ATOM 2421 C CA . GLU A 1 311 ? -10.766 -0.189 -9.219 1 98.81 311 GLU A CA 1
ATOM 2422 C C . GLU A 1 311 ? -10.641 0.241 -10.68 1 98.81 311 GLU A C 1
ATOM 2424 O O . GLU A 1 311 ? -9.789 1.064 -11.016 1 98.81 311 GLU A O 1
ATOM 2429 N N . VAL A 1 312 ? -11.531 -0.272 -11.516 1 98.62 312 VAL A N 1
ATOM 2430 C CA . VAL A 1 312 ? -11.438 0.018 -12.945 1 98.62 312 VAL A CA 1
ATOM 2431 C C . VAL A 1 312 ? -12.75 0.619 -13.445 1 98.62 312 VAL A C 1
ATOM 2433 O O . VAL A 1 312 ? -13.125 0.44 -14.602 1 98.62 312 VAL A O 1
ATOM 2436 N N . THR A 1 313 ? -13.492 1.248 -12.539 1 97.81 313 THR A N 1
ATOM 2437 C CA . THR A 1 313 ? -14.68 1.973 -12.969 1 97.81 313 THR A CA 1
ATOM 2438 C C . THR A 1 313 ? -14.352 2.938 -14.102 1 97.81 313 THR A C 1
ATOM 2440 O O . THR A 1 313 ? -15.117 3.078 -15.055 1 97.81 313 THR A O 1
ATOM 2443 N N . ASP A 1 314 ? -13.328 3.674 -13.977 1 97 314 ASP A N 1
ATOM 2444 C CA . ASP A 1 314 ? -12.719 4.406 -15.086 1 97 314 ASP A CA 1
ATOM 2445 C C . ASP A 1 314 ? -11.531 3.639 -15.656 1 97 314 ASP A C 1
ATOM 2447 O O . ASP A 1 314 ? -10.414 3.725 -15.133 1 97 314 ASP A O 1
ATOM 2451 N N . VAL A 1 315 ? -11.703 3.031 -16.719 1 97.56 315 VAL A N 1
ATOM 2452 C CA . VAL A 1 315 ? -10.727 2.113 -17.297 1 97.56 315 VAL A CA 1
ATOM 2453 C C . VAL A 1 315 ? -9.453 2.875 -17.672 1 97.56 315 VAL A C 1
ATOM 2455 O O . VAL A 1 315 ? -8.352 2.332 -17.562 1 97.56 315 VAL A O 1
ATOM 2458 N N . SER A 1 316 ? -9.594 4.082 -18 1 96.06 316 SER A N 1
ATOM 2459 C CA . SER A 1 316 ? -8.438 4.859 -18.438 1 96.06 316 SER A CA 1
ATOM 2460 C C . SER A 1 316 ? -7.594 5.312 -17.266 1 96.06 316 SER A C 1
ATOM 2462 O O . SER A 1 316 ? -6.434 5.691 -17.438 1 96.06 316 SER A O 1
ATOM 2464 N N . ASN A 1 317 ? -8.258 5.27 -16.047 1 95.06 317 ASN A N 1
ATOM 2465 C CA . ASN A 1 317 ? -7.562 5.73 -14.852 1 95.06 317 ASN A CA 1
ATOM 2466 C C . ASN A 1 317 ? -7.797 4.793 -13.672 1 95.06 317 ASN A C 1
ATOM 2468 O O . ASN A 1 317 ? -8.383 5.191 -12.664 1 95.06 317 ASN A O 1
ATOM 2472 N N . PRO A 1 318 ? -7.281 3.582 -13.797 1 98.06 318 PRO A N 1
ATOM 2473 C CA . PRO A 1 318 ? -7.457 2.668 -12.664 1 98.06 318 PRO A CA 1
ATOM 2474 C C . PRO A 1 318 ? -6.758 3.16 -11.398 1 98.06 318 PRO A C 1
ATOM 2476 O O . PRO A 1 318 ? -5.762 3.881 -11.477 1 98.06 318 PRO A O 1
ATOM 2479 N N . SER A 1 319 ? -7.297 2.793 -10.211 1 98.31 319 SER A N 1
ATOM 2480 C CA . SER A 1 319 ? -6.738 3.232 -8.938 1 98.31 319 SER A CA 1
ATOM 2481 C C . SER A 1 319 ? -6.633 2.074 -7.953 1 98.31 319 SER A C 1
ATOM 2483 O O . SER A 1 319 ? -7.559 1.27 -7.828 1 98.31 319 SER A O 1
ATOM 2485 N N . LEU A 1 320 ? -5.492 1.984 -7.324 1 98.75 320 LEU A N 1
ATOM 2486 C CA . LEU A 1 320 ? -5.398 1.113 -6.156 1 98.75 320 LEU A CA 1
ATOM 2487 C C . LEU A 1 320 ? -6.242 1.655 -5.008 1 98.75 320 LEU A C 1
ATOM 2489 O O . LEU A 1 320 ? -6.023 2.777 -4.547 1 98.75 320 LEU A O 1
ATOM 2493 N N . ILE A 1 321 ? -7.184 0.846 -4.473 1 98.69 321 ILE A N 1
ATOM 2494 C CA . ILE A 1 321 ? -8.117 1.448 -3.527 1 98.69 321 ILE A CA 1
ATOM 2495 C C . ILE A 1 321 ? -7.992 0.766 -2.168 1 98.69 321 ILE A C 1
ATOM 2497 O O . ILE A 1 321 ? -8.516 1.261 -1.166 1 98.69 321 ILE A O 1
ATOM 2501 N N . SER A 1 322 ? -7.277 -0.356 -2.135 1 98.44 322 SER A N 1
ATOM 2502 C CA . SER A 1 322 ? -7.098 -1.033 -0.855 1 98.44 322 SER A CA 1
ATOM 2503 C C . SER A 1 322 ? -5.922 -2.006 -0.906 1 98.44 322 SER A C 1
ATOM 2505 O O . SER A 1 322 ? -5.52 -2.443 -1.985 1 98.44 322 SER A O 1
ATOM 2507 N N . ILE A 1 323 ? -5.34 -2.291 0.175 1 98.62 323 ILE A N 1
ATOM 2508 C CA . ILE A 1 323 ? -4.336 -3.32 0.427 1 98.62 323 ILE A CA 1
ATOM 2509 C C . ILE A 1 323 ? -4.84 -4.281 1.502 1 98.62 323 ILE A C 1
ATOM 2511 O O . ILE A 1 323 ? -5.43 -3.854 2.498 1 98.62 323 ILE A O 1
ATOM 2515 N N . PHE A 1 324 ? -4.641 -5.527 1.271 1 98.75 324 PHE A N 1
ATOM 2516 C CA . PHE A 1 324 ? -5.102 -6.531 2.221 1 98.75 324 PHE A CA 1
ATOM 2517 C C . PHE A 1 324 ? -4.305 -6.457 3.518 1 98.75 324 PHE A C 1
ATOM 2519 O O . PHE A 1 324 ? -3.148 -6.027 3.52 1 98.75 324 PHE A O 1
ATOM 2526 N N . PRO A 1 325 ? -4.953 -6.871 4.652 1 98.12 325 PRO A N 1
ATOM 2527 C CA . PRO A 1 325 ? -4.23 -6.816 5.926 1 98.12 325 PRO A CA 1
ATOM 2528 C C . PRO A 1 325 ? -3.09 -7.824 6.004 1 98.12 325 PRO A C 1
ATOM 2530 O O . PRO A 1 325 ? -3.109 -8.844 5.301 1 98.12 325 PRO A O 1
ATOM 2533 N N . TYR A 1 326 ? -2.107 -7.484 6.812 1 98.31 326 TYR A N 1
ATOM 2534 C CA . TYR A 1 326 ? -1.062 -8.445 7.145 1 98.31 326 TYR A CA 1
ATOM 2535 C C . TYR A 1 326 ? -1.662 -9.734 7.707 1 98.31 326 TYR A C 1
ATOM 2537 O O . TYR A 1 326 ? -2.537 -9.688 8.578 1 98.31 326 TYR A O 1
ATOM 2545 N N . PRO A 1 327 ? -1.216 -10.891 7.242 1 98.56 327 PRO A N 1
ATOM 2546 C CA . PRO A 1 327 ? -1.75 -12.148 7.777 1 98.56 327 PRO A CA 1
ATOM 2547 C C . PRO A 1 327 ? -1.593 -12.258 9.289 1 98.56 327 PRO A C 1
ATOM 2549 O O . PRO A 1 327 ? -0.525 -11.953 9.828 1 98.56 327 PRO A O 1
ATOM 2552 N N . GLU A 1 328 ? -2.662 -12.711 9.914 1 97.94 328 GLU A N 1
ATOM 2553 C CA . GLU A 1 328 ? -2.611 -12.984 11.352 1 97.94 328 GLU A CA 1
ATOM 2554 C C . GLU A 1 328 ? -1.562 -14.047 11.664 1 97.94 328 GLU A C 1
ATOM 2556 O O . GLU A 1 328 ? -1.507 -15.094 11.008 1 97.94 328 GLU A O 1
ATOM 2561 N N . VAL A 1 329 ? -0.754 -13.773 12.594 1 97.94 329 VAL A N 1
ATOM 2562 C CA . VAL A 1 329 ? 0.179 -14.797 13.055 1 97.94 329 VAL A CA 1
ATOM 2563 C C . VAL A 1 329 ? -0.53 -15.742 14.023 1 97.94 329 VAL A C 1
ATOM 2565 O O . VAL A 1 329 ? -0.966 -15.336 15.102 1 97.94 329 VAL A O 1
ATOM 2568 N N . PRO A 1 330 ? -0.62 -16.953 13.656 1 97.75 330 PRO A N 1
ATOM 2569 C CA . PRO A 1 330 ? -1.384 -17.875 14.5 1 97.75 330 PRO A CA 1
ATOM 2570 C C . PRO A 1 330 ? -0.736 -18.109 15.859 1 97.75 330 PRO A C 1
ATOM 2572 O O . PRO A 1 330 ? 0.493 -18.141 15.961 1 97.75 330 PRO A O 1
ATOM 2575 N N . GLU A 1 331 ? -1.677 -18.359 16.875 1 96 331 GLU A N 1
ATOM 2576 C CA . GLU A 1 331 ? -1.16 -18.922 18.125 1 96 331 GLU A CA 1
ATOM 2577 C C . GLU A 1 331 ? -0.492 -20.281 17.859 1 96 331 GLU A C 1
ATOM 2579 O O . GLU A 1 331 ? -1.044 -21.125 17.172 1 96 331 GLU A O 1
ATOM 2584 N N . GLY A 1 332 ? 0.659 -20.406 18.297 1 95.31 332 GLY A N 1
ATOM 2585 C CA . GLY A 1 332 ? 1.374 -21.656 18.094 1 95.31 332 GLY A CA 1
ATOM 2586 C C . GLY A 1 332 ? 2.455 -21.562 17.031 1 95.31 332 GLY A C 1
ATOM 2587 O O . GLY A 1 332 ? 3.258 -22.484 16.859 1 95.31 332 GLY A O 1
ATOM 2588 N N . TYR A 1 333 ? 2.439 -20.484 16.312 1 96.5 333 TYR A N 1
ATOM 2589 C CA . TYR A 1 333 ? 3.531 -20.281 15.367 1 96.5 333 TYR A CA 1
ATOM 2590 C C . TYR A 1 333 ? 4.871 -20.203 16.094 1 96.5 333 TYR A C 1
ATOM 2592 O O . TYR A 1 333 ? 5.008 -19.469 17.078 1 96.5 333 TYR A O 1
ATOM 2600 N N . THR A 1 334 ? 5.898 -20.891 15.68 1 96.06 334 THR A N 1
ATOM 2601 C CA . THR A 1 334 ? 7.102 -21.078 16.484 1 96.06 334 THR A CA 1
ATOM 2602 C C . THR A 1 334 ? 8.312 -20.453 15.797 1 96.06 334 THR A C 1
ATOM 2604 O O . THR A 1 334 ? 9.43 -20.531 16.312 1 96.06 334 THR A O 1
ATOM 2607 N N . HIS A 1 335 ? 8.117 -19.875 14.656 1 96.88 335 HIS A N 1
ATOM 2608 C CA . HIS A 1 335 ? 9.281 -19.484 13.859 1 96.88 335 HIS A CA 1
ATOM 2609 C C . HIS A 1 335 ? 9.531 -17.984 13.945 1 96.88 335 HIS A C 1
ATOM 2611 O O . HIS A 1 335 ? 10.344 -17.438 13.188 1 96.88 335 HIS A O 1
ATOM 2617 N N . GLY A 1 336 ? 8.867 -17.234 14.812 1 95.44 336 GLY A N 1
ATOM 2618 C CA . GLY A 1 336 ? 9.039 -15.805 14.984 1 95.44 336 GLY A CA 1
ATOM 2619 C C . GLY A 1 336 ? 7.773 -15.102 15.445 1 95.44 336 GLY A C 1
ATOM 2620 O O . GLY A 1 336 ? 6.785 -15.758 15.789 1 95.44 336 GLY A O 1
ATOM 2621 N N . THR A 1 337 ? 7.824 -13.766 15.43 1 95.81 337 THR A N 1
ATOM 2622 C CA . THR A 1 337 ? 6.691 -12.969 15.883 1 95.81 337 THR A CA 1
ATOM 2623 C C . THR A 1 337 ? 5.93 -12.391 14.695 1 95.81 337 THR A C 1
ATOM 2625 O O . THR A 1 337 ? 4.875 -11.773 14.867 1 95.81 337 THR A O 1
ATOM 2628 N N . ASN A 1 338 ? 6.48 -12.523 13.555 1 97.69 338 ASN A N 1
ATOM 2629 C CA . ASN A 1 338 ? 5.875 -12.18 12.273 1 97.69 338 ASN A CA 1
ATOM 2630 C C . ASN A 1 338 ? 6.418 -13.055 11.141 1 97.69 338 ASN A C 1
ATOM 2632 O O . ASN A 1 338 ? 7.23 -13.945 11.383 1 97.69 338 ASN A O 1
ATOM 2636 N N . PHE A 1 339 ? 6.008 -12.805 9.93 1 98.31 339 PHE A N 1
ATOM 2637 C CA . PHE A 1 339 ? 6.402 -13.672 8.828 1 98.31 339 PHE A CA 1
ATOM 2638 C C . PHE A 1 339 ? 7.551 -13.062 8.031 1 98.31 339 PHE A C 1
ATOM 2640 O O . PHE A 1 339 ? 8.078 -13.68 7.109 1 98.31 339 PHE A O 1
ATOM 2647 N N . ASN A 1 340 ? 8 -11.82 8.391 1 98.25 340 ASN A N 1
ATOM 2648 C CA . ASN A 1 340 ? 9.102 -11.164 7.699 1 98.25 340 ASN A CA 1
ATOM 2649 C C . ASN A 1 340 ? 10.453 -11.656 8.203 1 98.25 340 ASN A C 1
ATOM 2651 O O . ASN A 1 340 ? 11.469 -11.484 7.523 1 98.25 340 ASN A O 1
ATOM 2655 N N . VAL A 1 341 ? 10.492 -12.164 9.398 1 97.56 341 VAL A N 1
ATOM 2656 C CA . VAL A 1 341 ? 11.688 -12.734 10.008 1 97.56 341 VAL A CA 1
ATOM 2657 C C . VAL A 1 341 ? 11.398 -14.156 10.492 1 97.56 341 VAL A C 1
ATOM 2659 O O . VAL A 1 341 ? 10.57 -14.359 11.391 1 97.56 341 VAL A O 1
ATOM 2662 N N . VAL A 1 342 ? 12.031 -15.086 9.891 1 97.38 342 VAL A N 1
ATOM 2663 C CA . VAL A 1 342 ? 11.805 -16.5 10.188 1 97.38 342 VAL A CA 1
ATOM 2664 C C . VAL A 1 342 ? 13.039 -17.094 10.859 1 97.38 342 VAL A C 1
ATOM 2666 O O . VAL A 1 342 ? 14.094 -17.234 10.234 1 97.38 342 VAL A O 1
ATOM 2669 N N . ASP A 1 343 ? 12.906 -17.453 12.156 1 96.88 343 ASP A N 1
ATOM 2670 C CA . ASP A 1 343 ? 14.016 -17.969 12.945 1 96.88 343 A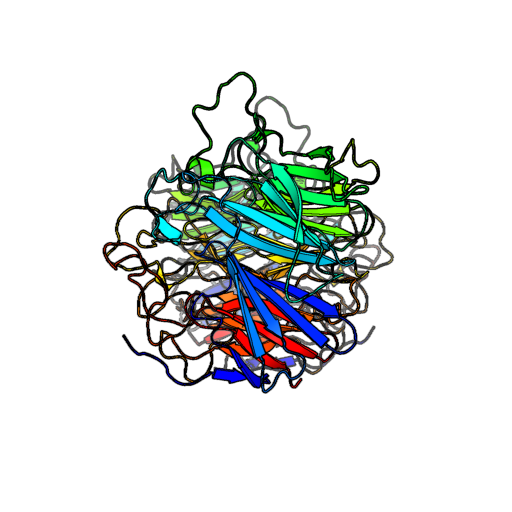SP A CA 1
ATOM 2671 C C . ASP A 1 343 ? 15.234 -17.047 12.859 1 96.88 343 ASP A C 1
ATOM 2673 O O . ASP A 1 343 ? 16.344 -17.5 12.609 1 96.88 343 ASP A O 1
ATOM 2677 N N . GLY A 1 344 ? 14.93 -15.797 12.906 1 96.38 344 GLY A N 1
ATOM 2678 C CA . GLY A 1 344 ? 15.984 -14.797 12.969 1 96.38 344 GLY A CA 1
ATOM 2679 C C . GLY A 1 344 ? 16.484 -14.383 11.594 1 96.38 344 GLY A C 1
ATOM 2680 O O . GLY A 1 344 ? 17.375 -13.531 11.484 1 96.38 344 GLY A O 1
ATOM 2681 N N . VAL A 1 345 ? 15.953 -14.914 10.484 1 97.56 345 VAL A N 1
ATOM 2682 C CA . VAL A 1 345 ? 16.391 -14.617 9.125 1 97.56 345 VAL A CA 1
ATOM 2683 C C . VAL A 1 345 ? 15.352 -13.734 8.43 1 97.56 345 VAL A C 1
ATOM 2685 O O . VAL A 1 345 ? 14.172 -14.086 8.367 1 97.56 345 VAL A O 1
ATOM 2688 N N . ARG A 1 346 ? 15.781 -12.57 7.895 1 97.5 346 ARG A N 1
ATOM 2689 C CA . ARG A 1 346 ? 14.914 -11.711 7.094 1 97.5 346 ARG A CA 1
ATOM 2690 C C . ARG A 1 346 ? 14.562 -12.375 5.766 1 97.5 346 ARG A C 1
ATOM 2692 O O . ARG A 1 346 ? 15.445 -12.898 5.078 1 97.5 346 ARG A O 1
ATOM 2699 N N . VAL A 1 347 ? 13.258 -12.438 5.418 1 97.88 347 VAL A N 1
ATOM 2700 C CA . VAL A 1 347 ? 12.82 -13.07 4.176 1 97.88 347 VAL A CA 1
ATOM 2701 C C . VAL A 1 347 ? 11.867 -12.133 3.432 1 97.88 347 VAL A C 1
ATOM 2703 O O . VAL A 1 347 ? 11.25 -11.25 4.039 1 97.88 347 VAL A O 1
ATOM 2706 N N . PRO A 1 348 ? 11.766 -12.211 2.133 1 97.31 348 PRO A N 1
ATOM 2707 C CA . PRO A 1 348 ? 10.797 -11.414 1.376 1 97.31 348 PRO A CA 1
ATOM 2708 C C . PRO A 1 348 ? 9.367 -11.945 1.496 1 97.31 348 PRO A C 1
ATOM 2710 O O . PRO A 1 348 ? 8.836 -12.5 0.537 1 97.31 348 PRO A O 1
ATOM 2713 N N . PHE A 1 349 ? 8.773 -11.625 2.566 1 98.12 349 PHE A N 1
ATOM 2714 C CA . PHE A 1 349 ? 7.434 -12.109 2.877 1 98.12 349 PHE A CA 1
ATOM 2715 C C . PHE A 1 349 ? 6.418 -11.594 1.864 1 98.12 349 PHE A C 1
ATOM 2717 O O . PHE A 1 349 ? 6.465 -10.422 1.479 1 98.12 349 PHE A O 1
ATOM 2724 N N . GLY A 1 350 ? 5.43 -12.477 1.509 1 98.31 350 GLY A N 1
ATOM 2725 C CA . GLY A 1 350 ? 4.352 -12.055 0.63 1 98.31 350 GLY A CA 1
ATOM 2726 C C . GLY A 1 350 ? 3.572 -13.211 0.041 1 98.31 350 GLY A C 1
ATOM 2727 O O . GLY A 1 350 ? 3.83 -14.375 0.368 1 98.31 350 GLY A O 1
ATOM 2728 N N . PRO A 1 351 ? 2.617 -12.844 -0.842 1 98.62 351 PRO A N 1
ATOM 2729 C CA . PRO A 1 351 ? 1.75 -13.852 -1.449 1 98.62 351 PRO A CA 1
ATOM 2730 C C . PRO A 1 351 ? 2.447 -14.641 -2.557 1 98.62 351 PRO A C 1
ATOM 2732 O O . PRO A 1 351 ? 3.535 -14.258 -2.998 1 98.62 351 PRO A O 1
ATOM 2735 N N . HIS A 1 352 ? 1.821 -15.742 -2.869 1 98.12 352 HIS A N 1
ATOM 2736 C CA . HIS A 1 352 ? 2.133 -16.453 -4.105 1 98.12 352 HIS A CA 1
ATOM 2737 C C . HIS A 1 352 ? 0.929 -16.484 -5.043 1 98.12 352 HIS A C 1
ATOM 2739 O O . HIS A 1 352 ? 0.56 -15.453 -5.621 1 98.12 352 HIS A O 1
ATOM 2745 N N . ASN A 1 353 ? 0.159 -17.578 -5.039 1 98.44 353 ASN A N 1
ATOM 2746 C CA . ASN A 1 353 ? -0.956 -17.703 -5.969 1 98.44 353 ASN A CA 1
ATOM 2747 C C . ASN A 1 353 ? -2.297 -17.484 -5.273 1 98.44 353 ASN A C 1
ATOM 2749 O O . ASN A 1 353 ? -2.467 -17.875 -4.113 1 98.44 353 ASN A O 1
ATOM 2753 N N . ILE A 1 354 ? -3.217 -16.906 -5.953 1 98.56 354 ILE A N 1
ATOM 2754 C CA . ILE A 1 354 ? -4.613 -16.812 -5.543 1 98.56 354 ILE A CA 1
ATOM 2755 C C . ILE A 1 354 ? -5.461 -17.75 -6.402 1 98.56 354 ILE A C 1
ATOM 2757 O O . ILE A 1 354 ? -5.039 -18.172 -7.484 1 98.56 354 ILE A O 1
ATOM 2761 N N . PHE A 1 355 ? -6.605 -18.109 -5.832 1 98.31 355 PHE A N 1
ATOM 2762 C CA . PHE A 1 355 ? -7.578 -18.797 -6.672 1 98.31 355 PHE A CA 1
ATOM 2763 C C . PHE A 1 355 ? -8.102 -17.891 -7.77 1 98.31 355 PHE A C 1
ATOM 2765 O O . PHE A 1 355 ? -8.883 -16.969 -7.5 1 98.31 355 PHE A O 1
ATOM 2772 N N . ASP A 1 356 ? -7.676 -18.156 -8.961 1 94.25 356 ASP A N 1
ATOM 2773 C CA . ASP A 1 356 ? -7.984 -17.203 -10.023 1 94.25 356 ASP A CA 1
ATOM 2774 C C . ASP A 1 356 ? -8.75 -17.875 -11.164 1 94.25 356 ASP A C 1
ATOM 2776 O O . ASP A 1 356 ? -8.867 -17.312 -12.25 1 94.25 356 ASP A O 1
ATOM 2780 N N . ALA A 1 357 ? -9.242 -19.094 -10.906 1 92.06 357 ALA A N 1
ATOM 2781 C CA . ALA A 1 357 ? -10.062 -19.75 -11.914 1 92.06 357 ALA A CA 1
ATOM 2782 C C . ALA A 1 357 ? -11.516 -19.281 -11.836 1 92.06 357 ALA A C 1
ATOM 2784 O O . ALA A 1 357 ? -12.023 -19.016 -10.75 1 92.06 357 ALA A O 1
ATOM 2785 N N . PHE A 1 358 ? -12.172 -19.156 -12.953 1 91.12 358 PHE A N 1
ATOM 2786 C CA . PHE A 1 358 ? -13.586 -18.812 -13.031 1 91.12 358 PHE A CA 1
ATOM 2787 C C . PHE A 1 358 ? -14.195 -19.281 -14.344 1 91.12 358 PHE A C 1
ATOM 2789 O O . PHE A 1 358 ? -13.484 -19.781 -15.227 1 91.12 358 PHE A O 1
ATOM 2796 N N . GLY A 1 359 ? -15.523 -19.25 -14.484 1 88.19 359 GLY A N 1
ATOM 2797 C CA . GLY A 1 359 ? -16.219 -19.562 -15.719 1 88.19 359 GLY A CA 1
ATOM 2798 C C . GLY A 1 359 ? -16.672 -21.016 -15.797 1 88.19 359 GLY A C 1
ATOM 2799 O O . GLY A 1 359 ? -17.766 -21.297 -16.281 1 88.19 359 GLY A O 1
ATOM 2800 N N . GLN A 1 360 ? -15.852 -21.969 -15.312 1 93.69 360 GLN A N 1
ATOM 2801 C CA . GLN A 1 360 ? -16.188 -23.375 -15.383 1 93.69 360 GLN A CA 1
ATOM 2802 C C . GLN A 1 360 ? -17.078 -23.797 -14.203 1 93.69 360 GLN A C 1
ATOM 2804 O O . GLN A 1 360 ? -16.875 -23.312 -13.078 1 93.69 360 GLN A O 1
ATOM 2809 N N . ASP A 1 361 ? -17.922 -24.75 -14.398 1 94.25 361 ASP A N 1
ATOM 2810 C CA . ASP A 1 361 ? -18.922 -25.156 -13.414 1 94.25 361 ASP A CA 1
ATOM 2811 C C . ASP A 1 361 ? -18.266 -25.891 -12.242 1 94.25 361 ASP A C 1
ATOM 2813 O O . ASP A 1 361 ? -18.828 -25.938 -11.148 1 94.25 361 ASP A O 1
ATOM 2817 N N . VAL A 1 362 ? -17.109 -26.391 -12.469 1 97.19 362 VAL A N 1
ATOM 2818 C CA . VAL A 1 362 ? -16.484 -27.234 -11.461 1 97.19 362 VAL A CA 1
ATOM 2819 C C . VAL A 1 362 ? -15.945 -26.359 -10.328 1 97.19 362 VAL A C 1
ATOM 2821 O O . VAL A 1 362 ? -15.711 -26.844 -9.219 1 97.19 362 VAL A O 1
ATOM 2824 N N . TYR A 1 363 ? -15.805 -25.062 -10.547 1 97.88 363 TYR A N 1
ATOM 2825 C CA . TYR A 1 363 ? -15.172 -24.172 -9.578 1 97.88 363 TYR A CA 1
ATOM 2826 C C . TYR A 1 363 ? -16.219 -23.359 -8.82 1 97.88 363 TYR A C 1
ATOM 2828 O O . TYR A 1 363 ? -17.312 -23.109 -9.336 1 97.88 363 TYR A O 1
ATOM 2836 N N . GLU A 1 364 ? -15.852 -22.969 -7.613 1 97.31 364 GLU A N 1
ATOM 2837 C CA . GLU A 1 364 ? -16.672 -22.016 -6.859 1 97.31 364 GLU A CA 1
ATOM 2838 C C . GLU A 1 364 ? -16.859 -20.719 -7.637 1 97.31 364 GLU A C 1
ATOM 2840 O O . GLU A 1 364 ? -15.93 -20.219 -8.266 1 97.31 364 GLU A O 1
ATOM 2845 N N . LYS A 1 365 ? -18.109 -20.203 -7.559 1 95.62 365 LYS A N 1
ATOM 2846 C CA . LYS A 1 365 ? -18.438 -18.953 -8.219 1 95.62 365 LYS A CA 1
ATOM 2847 C C . LYS A 1 365 ? -18.781 -17.859 -7.199 1 95.62 365 LYS A C 1
ATOM 2849 O O . LYS A 1 365 ? -19.922 -17.719 -6.789 1 95.62 365 LYS A O 1
ATOM 2854 N N . ARG A 1 366 ? -17.75 -17.125 -6.801 1 94.69 366 ARG A N 1
ATOM 2855 C CA . ARG A 1 366 ? -17.922 -16 -5.875 1 94.69 366 ARG A CA 1
ATOM 2856 C C . ARG A 1 366 ? -17.047 -14.828 -6.273 1 94.69 366 ARG A C 1
ATOM 2858 O O . ARG A 1 366 ? -15.969 -15.016 -6.852 1 94.69 366 ARG A O 1
ATOM 2865 N N . ASP A 1 367 ? -17.547 -13.648 -5.98 1 96.44 367 ASP A N 1
ATOM 2866 C CA . ASP A 1 367 ? -16.75 -12.453 -6.281 1 96.44 367 ASP A CA 1
ATOM 2867 C C . ASP A 1 367 ? -16.5 -11.633 -5.02 1 96.44 367 ASP A C 1
ATOM 2869 O O . ASP A 1 367 ? -16.094 -10.477 -5.102 1 96.44 367 ASP A O 1
ATOM 2873 N N . ASP A 1 368 ? -16.797 -12.188 -3.834 1 97.44 368 ASP A N 1
ATOM 2874 C CA . ASP A 1 368 ? -16.672 -11.453 -2.58 1 97.44 368 ASP A CA 1
ATOM 2875 C C . ASP A 1 368 ? -15.633 -12.109 -1.665 1 97.44 368 ASP A C 1
ATOM 2877 O O . ASP A 1 368 ? -15.586 -11.828 -0.466 1 97.44 368 ASP A O 1
ATOM 2881 N N . ARG A 1 369 ? -14.867 -13.07 -2.271 1 97.75 369 ARG A N 1
ATOM 2882 C CA . ARG A 1 369 ? -13.859 -13.781 -1.485 1 97.75 369 ARG A CA 1
ATOM 2883 C C . ARG A 1 369 ? -12.602 -14.031 -2.305 1 97.75 369 ARG A C 1
ATOM 2885 O O . ARG A 1 369 ? -12.672 -14.273 -3.512 1 97.75 369 ARG A O 1
ATOM 2892 N N . VAL A 1 370 ? -11.5 -13.969 -1.614 1 98.56 370 VAL A N 1
ATOM 2893 C CA . VAL A 1 370 ? -10.227 -14.305 -2.246 1 98.56 370 VAL A CA 1
ATOM 2894 C C . VAL A 1 370 ? -9.492 -15.352 -1.414 1 98.56 370 VAL A C 1
ATOM 2896 O O . VAL A 1 370 ? -9.422 -15.242 -0.188 1 98.56 370 VAL A O 1
ATOM 2899 N N . TYR A 1 371 ? -9.062 -16.422 -2.012 1 98.88 371 TYR A N 1
ATOM 2900 C CA . TYR A 1 371 ? -8.195 -17.453 -1.438 1 98.88 371 TYR A CA 1
ATOM 2901 C C . TYR A 1 371 ? -6.754 -17.281 -1.906 1 98.88 371 TYR A C 1
ATOM 2903 O O . TYR A 1 371 ? -6.492 -17.188 -3.107 1 98.88 371 TYR A O 1
ATOM 2911 N N . CYS A 1 372 ? -5.84 -17.172 -0.968 1 98.88 372 CYS A N 1
ATOM 2912 C CA . CYS A 1 372 ? -4.449 -16.922 -1.34 1 98.88 372 CYS A CA 1
ATOM 2913 C C . CYS A 1 372 ? -3.512 -17.859 -0.597 1 98.88 372 CYS A C 1
ATOM 2915 O O . CYS A 1 372 ? -3.57 -17.969 0.629 1 98.88 372 CYS A O 1
ATOM 2917 N N . CYS A 1 373 ? -2.703 -18.578 -1.321 1 98.81 373 CYS A N 1
ATOM 2918 C CA . CYS A 1 373 ? -1.537 -19.203 -0.717 1 98.81 373 CYS A CA 1
ATOM 2919 C C . CYS A 1 373 ? -0.403 -18.203 -0.538 1 98.81 373 CYS A C 1
ATOM 2921 O O . CYS A 1 373 ? 0.127 -17.688 -1.518 1 98.81 373 CYS A O 1
ATOM 2923 N N . HIS A 1 374 ? -0.066 -18 0.713 1 98.38 374 HIS A N 1
ATOM 2924 C CA . HIS A 1 374 ? 0.862 -16.938 1.098 1 98.38 374 HIS A CA 1
ATOM 2925 C C . HIS A 1 374 ? 2.219 -17.516 1.493 1 98.38 374 HIS A C 1
ATOM 2927 O O . HIS A 1 374 ? 2.779 -17.141 2.525 1 98.38 374 HIS A O 1
ATOM 2933 N N . PHE A 1 375 ? 2.729 -18.484 0.676 1 98.31 375 PHE A N 1
ATOM 2934 C CA . PHE A 1 375 ? 3.99 -19.141 0.978 1 98.31 375 PHE A CA 1
ATOM 2935 C C . PHE A 1 375 ? 4.066 -19.516 2.453 1 98.31 375 PHE A C 1
ATOM 2937 O O . PHE A 1 375 ? 3.258 -20.312 2.941 1 98.31 375 PHE A O 1
ATOM 2944 N N . GLY A 1 376 ? 4.879 -18.828 3.199 1 97.69 376 GLY A N 1
ATOM 2945 C CA . GLY A 1 376 ? 5.168 -19.188 4.578 1 97.69 376 GLY A CA 1
ATOM 2946 C C . GLY A 1 376 ? 4.043 -18.844 5.535 1 97.69 376 GLY A C 1
ATOM 2947 O O . GLY A 1 376 ? 4.027 -19.312 6.676 1 97.69 376 GLY A O 1
ATOM 2948 N N . ALA A 1 377 ? 3.049 -18.094 5.078 1 98.56 377 ALA A N 1
ATOM 2949 C CA . ALA A 1 377 ? 1.93 -17.734 5.941 1 98.56 377 ALA A CA 1
ATOM 2950 C C . ALA A 1 377 ? 0.715 -18.625 5.668 1 98.56 377 ALA A C 1
ATOM 2952 O O . ALA A 1 377 ? -0.372 -18.375 6.195 1 98.56 377 ALA A O 1
ATOM 2953 N N . GLY A 1 378 ? 0.888 -19.641 4.793 1 98.69 378 GLY A N 1
ATOM 2954 C CA . GLY A 1 378 ? -0.162 -20.625 4.551 1 98.69 378 GLY A CA 1
ATOM 2955 C C . GLY A 1 378 ? -1.275 -20.094 3.666 1 98.69 378 GLY A C 1
ATOM 2956 O O . GLY A 1 378 ? -1.055 -19.203 2.846 1 98.69 378 GLY A O 1
ATOM 2957 N N . LEU A 1 379 ? -2.385 -20.797 3.744 1 98.94 379 LEU A N 1
ATOM 2958 C CA . LEU A 1 379 ? -3.602 -20.344 3.086 1 98.94 379 LEU A CA 1
ATOM 2959 C C . LEU A 1 379 ? -4.25 -19.203 3.875 1 98.94 379 LEU A C 1
ATOM 2961 O O . LEU A 1 379 ? -4.379 -19.297 5.098 1 98.94 379 LEU A O 1
ATOM 2965 N N . ARG A 1 380 ? -4.613 -18.188 3.211 1 98.94 380 ARG A N 1
ATOM 2966 C CA . ARG A 1 380 ? -5.391 -17.094 3.775 1 98.94 380 ARG A CA 1
ATOM 2967 C C . ARG A 1 380 ? -6.648 -16.828 2.953 1 98.94 380 ARG A C 1
ATOM 2969 O O . ARG A 1 380 ? -6.605 -16.844 1.722 1 98.94 380 ARG A O 1
ATOM 2976 N N . ILE A 1 381 ? -7.773 -16.656 3.643 1 98.94 381 ILE A N 1
ATOM 2977 C CA . ILE A 1 381 ? -9.047 -16.359 2.984 1 98.94 381 ILE A CA 1
ATOM 2978 C C . ILE A 1 381 ? -9.539 -14.984 3.408 1 98.94 381 ILE A C 1
ATOM 2980 O O . ILE A 1 381 ? -9.578 -14.672 4.602 1 98.94 381 ILE A O 1
ATOM 2984 N N . TYR A 1 382 ? -9.953 -14.195 2.451 1 98.88 382 TYR A N 1
ATOM 2985 C CA . TYR A 1 382 ? -10.344 -12.812 2.711 1 98.88 382 TYR A CA 1
ATOM 2986 C C . TYR A 1 382 ? -11.766 -12.555 2.242 1 98.88 382 TYR A C 1
ATOM 2988 O O . TYR A 1 382 ? -12.18 -13.039 1.188 1 98.88 382 TYR A O 1
ATOM 2996 N N . ASP A 1 383 ? -12.492 -11.797 2.99 1 98.69 383 ASP A N 1
ATOM 2997 C CA . ASP A 1 383 ? -13.805 -11.266 2.627 1 98.69 383 ASP A CA 1
ATOM 2998 C C . ASP A 1 383 ? -13.672 -9.914 1.921 1 98.69 383 ASP A C 1
ATOM 3000 O O . ASP A 1 383 ? -13.07 -8.984 2.459 1 98.69 383 ASP A O 1
ATOM 3004 N N . LEU A 1 384 ? -14.234 -9.805 0.72 1 98.38 384 LEU A N 1
ATOM 3005 C CA . LEU A 1 384 ? -14.148 -8.586 -0.082 1 98.38 384 LEU A CA 1
ATOM 3006 C C . LEU A 1 384 ? -15.531 -7.98 -0.299 1 98.38 384 LEU A C 1
ATOM 3008 O O . LEU A 1 384 ? -15.758 -7.262 -1.276 1 98.38 384 LEU A O 1
ATOM 3012 N N . SER A 1 385 ? -16.469 -8.328 0.555 1 98 385 SER A N 1
ATOM 3013 C CA . SER A 1 385 ? -17.781 -7.703 0.443 1 98 385 SER A CA 1
ATOM 3014 C C . SER A 1 385 ? -17.656 -6.184 0.403 1 98 385 SER A C 1
ATOM 3016 O O . SER A 1 385 ? -18.344 -5.52 -0.375 1 98 385 SER A O 1
ATOM 3018 N N . ASP A 1 386 ? -16.875 -5.621 1.262 1 97.81 386 ASP A N 1
ATOM 3019 C CA . ASP A 1 386 ? -16.438 -4.23 1.165 1 97.81 386 ASP A CA 1
ATOM 3020 C C . ASP A 1 386 ? -15.07 -4.129 0.501 1 97.81 386 ASP A C 1
ATOM 3022 O O . ASP A 1 386 ? -14.055 -4.492 1.102 1 97.81 386 ASP A O 1
ATOM 3026 N N . PRO A 1 387 ? -15.016 -3.619 -0.713 1 97.75 387 PRO A N 1
ATOM 3027 C CA . PRO A 1 387 ? -13.75 -3.627 -1.444 1 97.75 387 PRO A CA 1
ATOM 3028 C C . PRO A 1 387 ? -12.727 -2.658 -0.857 1 97.75 387 PRO A C 1
ATOM 3030 O O . PRO A 1 387 ? -11.531 -2.744 -1.174 1 97.75 387 PRO A O 1
ATOM 3033 N N . TYR A 1 388 ? -13.133 -1.734 -0.014 1 97.94 388 TYR A N 1
ATOM 3034 C CA . TYR A 1 388 ? -12.211 -0.775 0.583 1 97.94 388 TYR A CA 1
ATOM 3035 C C . TYR A 1 388 ? -11.531 -1.366 1.812 1 97.94 388 TYR A C 1
ATOM 3037 O O . TYR A 1 388 ? -10.477 -0.886 2.234 1 97.94 388 TYR A O 1
ATOM 3045 N N . VAL A 1 389 ? -12.203 -2.383 2.344 1 97.75 389 VAL A N 1
ATOM 3046 C CA . VAL A 1 389 ? -11.727 -2.926 3.611 1 97.75 389 VAL A CA 1
ATOM 3047 C C . VAL A 1 389 ? -11.711 -4.449 3.545 1 97.75 389 VAL A C 1
ATOM 3049 O O . VAL A 1 389 ? -12.438 -5.121 4.281 1 97.75 389 VAL A O 1
ATOM 3052 N N . PRO A 1 390 ? -10.805 -5.016 2.752 1 98.44 390 PRO A N 1
ATOM 3053 C CA . PRO A 1 390 ? -10.68 -6.477 2.795 1 98.44 390 PRO A CA 1
ATOM 3054 C C . PRO A 1 390 ? -10.352 -7 4.191 1 98.44 390 PRO A C 1
ATOM 3056 O O . PRO A 1 390 ? -9.57 -6.383 4.922 1 98.44 390 PRO A O 1
ATOM 3059 N N . LYS A 1 391 ? -11 -8.125 4.57 1 98.25 391 LYS A N 1
ATOM 3060 C CA . LYS A 1 391 ? -10.82 -8.688 5.906 1 98.25 391 LYS A CA 1
ATOM 3061 C C . LYS A 1 391 ? -10.406 -10.156 5.832 1 98.25 391 LYS A C 1
ATOM 3063 O O . LYS A 1 391 ? -10.977 -10.93 5.062 1 98.25 391 LYS A O 1
ATOM 3068 N N . GLU A 1 392 ? -9.414 -10.477 6.562 1 98.75 392 GLU A N 1
ATOM 3069 C CA . GLU A 1 392 ? -9.07 -11.891 6.68 1 98.75 392 GLU A CA 1
ATOM 3070 C C . GLU A 1 392 ? -10.094 -12.641 7.523 1 98.75 392 GLU A C 1
ATOM 3072 O O . GLU A 1 392 ? -10.422 -12.219 8.633 1 98.75 392 GLU A O 1
ATOM 3077 N N . ILE A 1 393 ? -10.57 -13.828 7.027 1 98.81 393 ILE A N 1
ATOM 3078 C CA . ILE A 1 393 ? -11.648 -14.477 7.762 1 98.81 393 ILE A CA 1
ATOM 3079 C C . ILE A 1 393 ? -11.234 -15.898 8.141 1 98.81 393 ILE A C 1
ATOM 3081 O O . ILE A 1 393 ? -11.875 -16.531 8.984 1 98.81 393 ILE A O 1
ATOM 3085 N N . ALA A 1 394 ? -10.18 -16.453 7.559 1 98.94 394 ALA A N 1
ATOM 3086 C CA . ALA A 1 394 ? -9.734 -17.812 7.836 1 98.94 394 ALA A CA 1
ATOM 3087 C C . ALA A 1 394 ? -8.281 -18.016 7.418 1 98.94 394 ALA A C 1
ATOM 3089 O O . ALA A 1 394 ? -7.75 -17.234 6.609 1 98.94 394 ALA A O 1
ATOM 3090 N N . TYR A 1 395 ? -7.664 -18.984 8.016 1 98.94 395 TYR A N 1
ATOM 3091 C CA . TYR A 1 395 ? -6.32 -19.344 7.578 1 98.94 395 TYR A CA 1
ATOM 3092 C C . TYR A 1 395 ? -6.023 -20.812 7.887 1 98.94 395 TYR A C 1
ATOM 3094 O O . TYR A 1 395 ? -6.703 -21.438 8.711 1 98.94 395 TYR A O 1
ATOM 3102 N N . PHE A 1 396 ? -5.055 -21.344 7.207 1 98.88 396 PHE A N 1
ATOM 3103 C CA . PHE A 1 396 ? -4.531 -22.688 7.441 1 98.88 396 PHE A CA 1
ATOM 3104 C C . PHE A 1 396 ? -3.027 -22.734 7.195 1 98.88 396 PHE A C 1
ATOM 3106 O O . PHE A 1 396 ? -2.555 -22.312 6.137 1 98.88 396 PHE A O 1
ATOM 3113 N N . LEU A 1 397 ? -2.311 -23.188 8.148 1 98.69 397 LEU A N 1
ATOM 3114 C CA . LEU A 1 397 ? -0.88 -23.453 8.047 1 98.69 397 LEU A CA 1
ATOM 3115 C C . LEU A 1 397 ? -0.582 -24.938 8.273 1 98.69 397 LEU A C 1
ATOM 3117 O O . LEU A 1 397 ? -0.762 -25.438 9.375 1 98.69 397 LEU A O 1
ATOM 3121 N N . PRO A 1 398 ? -0.108 -25.609 7.242 1 98.12 398 PRO A N 1
ATOM 3122 C CA . PRO A 1 398 ? 0.243 -27.016 7.434 1 98.12 398 PRO A CA 1
ATOM 3123 C C . PRO A 1 398 ? 1.421 -27.219 8.383 1 98.12 398 PRO A C 1
ATOM 3125 O O . PRO A 1 398 ? 2.111 -26.25 8.719 1 98.12 398 PRO A O 1
ATOM 3128 N N . PRO A 1 399 ? 1.59 -28.484 8.852 1 97.62 399 PRO A N 1
ATOM 3129 C CA . PRO A 1 399 ? 2.812 -28.766 9.609 1 97.62 399 PRO A CA 1
ATOM 3130 C C . PRO A 1 399 ? 4.078 -28.516 8.789 1 97.62 399 PRO A C 1
ATOM 3132 O O . PRO A 1 399 ? 4.043 -28.578 7.559 1 97.62 399 PRO A O 1
ATOM 3135 N N . ASP A 1 400 ? 5.16 -28.234 9.484 1 97.81 400 ASP A N 1
ATOM 3136 C CA . ASP A 1 400 ? 6.449 -28.141 8.805 1 97.81 400 ASP A CA 1
ATOM 3137 C C . ASP A 1 400 ? 6.832 -29.484 8.172 1 97.81 400 ASP A C 1
ATOM 3139 O O . ASP A 1 400 ? 6.609 -30.531 8.766 1 97.81 400 ASP A O 1
ATOM 3143 N N . PRO A 1 401 ? 7.352 -29.391 6.988 1 96.5 401 PRO A N 1
ATOM 3144 C CA . PRO A 1 401 ? 7.734 -30.672 6.363 1 96.5 401 PRO A CA 1
ATOM 3145 C C . PRO A 1 401 ? 8.852 -31.375 7.121 1 96.5 401 PRO A C 1
ATOM 3147 O O . PRO A 1 401 ? 9.781 -30.734 7.609 1 96.5 401 PRO A O 1
ATOM 3150 N N . LYS A 1 402 ? 8.805 -32.688 7.145 1 92.88 402 LYS A N 1
ATOM 3151 C CA . LYS A 1 402 ? 9.742 -33.469 7.918 1 92.88 402 LYS A CA 1
ATOM 3152 C C . LYS A 1 402 ? 11.031 -33.75 7.137 1 92.88 402 LYS A C 1
ATOM 3154 O O . LYS A 1 402 ? 12.07 -34.031 7.719 1 92.88 402 LYS A O 1
ATOM 3159 N N . LYS A 1 403 ? 10.922 -33.719 5.844 1 94.25 403 LYS A N 1
ATOM 3160 C CA . LYS A 1 403 ? 12.078 -33.969 4.977 1 94.25 403 LYS A CA 1
ATOM 3161 C C . LYS A 1 403 ? 11.977 -33.125 3.697 1 94.25 403 LYS A C 1
ATOM 3163 O O . LYS A 1 403 ? 10.898 -32.656 3.352 1 94.25 403 LYS A O 1
ATOM 3168 N N . ASP A 1 404 ? 13.102 -32.938 3.035 1 96.38 404 ASP A N 1
ATOM 3169 C CA . ASP A 1 404 ? 13.102 -32.312 1.705 1 96.38 404 ASP A CA 1
ATOM 3170 C C . ASP A 1 404 ? 12.719 -33.344 0.637 1 96.38 404 ASP A C 1
ATOM 3172 O O . ASP A 1 404 ? 13.242 -34.469 0.629 1 96.38 404 ASP A O 1
ATOM 3176 N N . LEU A 1 405 ? 11.836 -32.969 -0.2 1 96.62 405 LEU A N 1
ATOM 3177 C CA . LEU A 1 405 ? 11.383 -33.875 -1.247 1 96.62 405 LEU A CA 1
ATOM 3178 C C . LEU A 1 405 ? 12.242 -33.75 -2.498 1 96.62 405 LEU A C 1
ATOM 3180 O O . LEU A 1 405 ? 12.227 -34.625 -3.371 1 96.62 405 LEU A O 1
ATOM 3184 N N . PHE A 1 406 ? 12.969 -32.656 -2.664 1 95.06 406 PHE A N 1
ATOM 3185 C CA . PHE A 1 406 ? 14.008 -32.5 -3.67 1 95.06 406 PHE A CA 1
ATOM 3186 C C . PHE A 1 406 ? 15.109 -31.562 -3.15 1 95.06 406 PHE A C 1
ATOM 3188 O O . PHE A 1 406 ? 14.906 -30.844 -2.176 1 95.06 406 PHE A O 1
ATOM 3195 N N . ASN A 1 407 ? 16.219 -31.641 -3.771 1 95.94 407 ASN A N 1
ATOM 3196 C CA . ASN A 1 407 ? 17.391 -30.828 -3.434 1 95.94 407 ASN A CA 1
ATOM 3197 C C . ASN A 1 407 ? 18.375 -30.75 -4.605 1 95.94 407 ASN A C 1
ATOM 3199 O O . ASN A 1 407 ? 18.078 -31.234 -5.695 1 95.94 407 ASN A O 1
ATOM 3203 N N . ASN A 1 408 ? 19.438 -30.031 -4.453 1 94.88 408 ASN A N 1
ATOM 3204 C CA . ASN A 1 408 ? 20.531 -30.094 -5.406 1 94.88 408 ASN A CA 1
ATOM 3205 C C . ASN A 1 408 ? 21.531 -31.203 -5.043 1 94.88 408 ASN A C 1
ATOM 3207 O O . ASN A 1 408 ? 21.344 -31.891 -4.043 1 94.88 408 ASN A O 1
ATOM 3211 N N . ALA A 1 409 ? 22.562 -31.359 -5.891 1 93.25 409 ALA A N 1
ATOM 3212 C CA . ALA A 1 409 ? 23.531 -32.438 -5.695 1 93.25 409 ALA A CA 1
ATOM 3213 C C . ALA A 1 409 ? 24.281 -32.281 -4.375 1 93.25 409 ALA A C 1
ATOM 3215 O O . ALA A 1 409 ? 24.594 -33.281 -3.713 1 93.25 409 ALA A O 1
ATOM 3216 N N . GLU A 1 410 ? 24.5 -31.094 -3.941 1 94.44 410 GLU A N 1
ATOM 3217 C CA . GLU A 1 410 ? 25.266 -30.781 -2.736 1 94.44 410 GLU A CA 1
ATOM 3218 C C . GLU A 1 410 ? 24.375 -30.859 -1.492 1 94.44 410 GLU A C 1
ATOM 3220 O O . GLU A 1 410 ? 24.891 -30.875 -0.368 1 94.44 410 GLU A O 1
ATOM 3225 N N . GLY A 1 411 ? 23.125 -30.828 -1.66 1 94.94 411 GLY A N 1
ATOM 3226 C CA . GLY A 1 411 ? 22.203 -30.922 -0.546 1 94.94 411 GLY A CA 1
ATOM 3227 C C . GLY A 1 411 ? 22.016 -29.609 0.197 1 94.94 411 GLY A C 1
ATOM 3228 O O . GLY A 1 411 ? 21.641 -29.609 1.371 1 94.94 411 GLY A O 1
ATOM 3229 N N . ASN A 1 412 ? 22.359 -28.484 -0.399 1 94.62 412 ASN A N 1
ATOM 3230 C CA . ASN A 1 412 ? 22.312 -27.203 0.288 1 94.62 412 ASN A CA 1
ATOM 3231 C C . ASN A 1 412 ? 21.453 -26.188 -0.478 1 94.62 412 ASN A C 1
ATOM 3233 O O . ASN A 1 412 ? 21.703 -24.984 -0.399 1 94.62 412 ASN A O 1
ATOM 3237 N N . LEU A 1 413 ? 20.469 -26.672 -1.263 1 96.06 413 LEU A N 1
ATOM 3238 C CA . LEU A 1 413 ? 19.578 -25.828 -2.051 1 96.06 413 LEU A CA 1
ATOM 3239 C C . LEU A 1 413 ? 18.766 -24.891 -1.15 1 96.06 413 LEU A C 1
ATOM 3241 O O . LEU A 1 413 ? 18.516 -23.75 -1.507 1 96.06 413 LEU A O 1
ATOM 3245 N N . VAL A 1 414 ? 18.375 -25.406 -0.003 1 97.06 414 VAL A N 1
ATOM 3246 C CA . VAL A 1 414 ? 17.453 -24.688 0.879 1 97.06 414 VAL A CA 1
ATOM 3247 C C . VAL A 1 414 ? 18.047 -24.609 2.285 1 97.06 414 VAL A C 1
ATOM 3249 O O . VAL A 1 414 ? 17.609 -25.328 3.188 1 97.06 414 VAL A O 1
ATOM 3252 N N . PRO A 1 415 ? 18.859 -23.641 2.537 1 96.12 415 PRO A N 1
ATOM 3253 C CA . PRO A 1 415 ? 19.578 -23.531 3.812 1 96.12 415 PRO A CA 1
ATOM 3254 C C . PRO A 1 415 ? 18.719 -22.953 4.93 1 96.12 415 PRO A C 1
ATOM 3256 O O . PRO A 1 415 ? 19.125 -22.969 6.094 1 96.12 415 PRO A O 1
ATOM 3259 N N . GLY A 1 416 ? 17.562 -22.438 4.633 1 95.94 416 GLY A N 1
ATOM 3260 C CA . GLY A 1 416 ? 16.734 -21.75 5.613 1 95.94 416 GLY A CA 1
ATOM 3261 C C . GLY A 1 416 ? 15.938 -22.703 6.484 1 95.94 416 GLY A C 1
ATOM 3262 O O . GLY A 1 416 ? 16.031 -23.922 6.328 1 95.94 416 GLY A O 1
ATOM 3263 N N . ALA A 1 417 ? 15.125 -22.109 7.375 1 94.75 417 ALA A N 1
ATOM 3264 C CA . ALA A 1 417 ? 14.305 -22.875 8.305 1 94.75 417 ALA A CA 1
ATOM 3265 C C . ALA A 1 417 ? 13.312 -23.766 7.555 1 94.75 417 ALA A C 1
ATOM 3267 O O . ALA A 1 417 ? 12.75 -23.359 6.535 1 94.75 417 ALA A O 1
ATOM 3268 N N . ARG A 1 418 ? 13.07 -24.969 8.07 1 95 418 ARG A N 1
ATOM 3269 C CA . ARG A 1 418 ? 12.133 -25.906 7.453 1 95 418 ARG A CA 1
ATOM 3270 C C . ARG A 1 418 ? 10.695 -25.547 7.789 1 95 418 ARG A C 1
ATOM 3272 O O . ARG A 1 418 ? 9.992 -26.312 8.453 1 95 418 ARG A O 1
ATOM 3279 N N . VAL A 1 419 ? 10.242 -24.484 7.23 1 96.94 419 VAL A N 1
ATOM 3280 C CA . VAL A 1 419 ? 8.891 -24 7.473 1 96.94 419 VAL A CA 1
ATOM 3281 C C . VAL A 1 419 ? 7.957 -24.5 6.367 1 96.94 419 VAL A C 1
ATOM 3283 O O . VAL A 1 419 ? 8.398 -24.734 5.238 1 96.94 419 VAL A O 1
ATOM 3286 N N . ALA A 1 420 ? 6.707 -24.672 6.73 1 96.94 420 ALA A N 1
ATOM 3287 C CA . ALA A 1 420 ? 5.691 -25.031 5.742 1 96.94 420 ALA A CA 1
ATOM 3288 C C . ALA A 1 420 ? 5.477 -23.891 4.746 1 96.94 420 ALA A C 1
ATOM 3290 O O . ALA A 1 420 ? 5.5 -22.719 5.125 1 96.94 420 ALA A O 1
ATOM 3291 N N . ILE A 1 421 ? 5.301 -24.281 3.471 1 98.19 421 ILE A N 1
ATOM 3292 C CA . ILE A 1 421 ? 5.082 -23.312 2.4 1 98.19 421 ILE A CA 1
ATOM 3293 C C . ILE A 1 421 ? 3.938 -23.781 1.505 1 98.19 421 ILE A C 1
ATOM 3295 O O . ILE A 1 421 ? 3.971 -24.906 0.98 1 98.19 421 ILE A O 1
ATOM 3299 N N . THR A 1 422 ? 2.908 -22.969 1.383 1 98.69 422 THR A N 1
ATOM 3300 C CA . THR A 1 422 ? 1.814 -23.25 0.46 1 98.69 422 THR A CA 1
ATOM 3301 C C . THR A 1 422 ? 2.066 -22.594 -0.896 1 98.69 422 THR A C 1
ATOM 3303 O O . THR A 1 422 ? 2.645 -21.516 -0.972 1 98.69 422 THR A O 1
ATOM 3306 N N . GLU A 1 423 ? 1.622 -23.25 -1.983 1 98.44 423 GLU A N 1
ATOM 3307 C CA . GLU A 1 423 ? 2.018 -22.828 -3.322 1 98.44 423 GLU A CA 1
ATOM 3308 C C . GLU A 1 423 ? 0.811 -22.375 -4.141 1 98.44 423 GLU A C 1
ATOM 3310 O O . GLU A 1 423 ? 0.778 -21.25 -4.641 1 98.44 423 GLU A O 1
ATOM 3315 N N . ASP A 1 424 ? -0.164 -23.203 -4.297 1 98.69 424 ASP A N 1
ATOM 3316 C CA . ASP A 1 424 ? -1.318 -22.922 -5.145 1 98.69 424 ASP A CA 1
ATOM 3317 C C . ASP A 1 424 ? -2.615 -23.359 -4.473 1 98.69 424 ASP A C 1
ATOM 3319 O O . ASP A 1 424 ? -2.59 -24.125 -3.502 1 98.69 424 ASP A O 1
ATOM 3323 N N . VAL A 1 425 ? -3.762 -22.875 -5 1 98.81 425 VAL A N 1
ATOM 3324 C CA . VAL A 1 425 ? -5.051 -23.141 -4.367 1 98.81 425 VAL A CA 1
ATOM 3325 C C . VAL A 1 425 ? -6.137 -23.234 -5.434 1 98.81 425 VAL A C 1
ATOM 3327 O O . VAL A 1 425 ? -6.137 -22.484 -6.406 1 98.81 425 VAL A O 1
ATOM 3330 N N . LEU A 1 426 ? -7.043 -24.188 -5.301 1 98.62 426 LEU A N 1
ATOM 3331 C CA . LEU A 1 426 ? -8.297 -24.344 -6.031 1 98.62 426 LEU A CA 1
ATOM 3332 C C . LEU A 1 426 ? -9.477 -24.438 -5.07 1 98.62 426 LEU A C 1
ATOM 3334 O O . LEU A 1 426 ? -9.336 -24.953 -3.959 1 98.62 426 LEU A O 1
ATOM 3338 N N . VAL A 1 427 ? -10.555 -23.984 -5.516 1 98.81 427 VAL A N 1
ATOM 3339 C CA . VAL A 1 427 ? -11.812 -24.172 -4.793 1 98.81 427 VAL A CA 1
ATOM 3340 C C . VAL A 1 427 ? -12.875 -24.703 -5.738 1 98.81 427 VAL A C 1
ATOM 3342 O O . VAL A 1 427 ? -13.164 -24.094 -6.773 1 98.81 427 VAL A O 1
ATOM 3345 N N . ASP A 1 428 ? -13.5 -25.844 -5.402 1 98.5 428 ASP A N 1
ATOM 3346 C CA . ASP A 1 428 ? -14.461 -26.422 -6.324 1 98.5 428 ASP A CA 1
ATOM 3347 C C . ASP A 1 428 ? -15.883 -26 -5.973 1 98.5 428 ASP A C 1
ATOM 3349 O O . ASP A 1 428 ? -16.094 -25.234 -5.031 1 98.5 428 ASP A O 1
ATOM 3353 N N . ASP A 1 429 ? -16.812 -26.469 -6.793 1 98.06 429 ASP A N 1
ATOM 3354 C CA . ASP A 1 429 ? -18.203 -26.047 -6.66 1 98.06 429 ASP A CA 1
ATOM 3355 C C . ASP A 1 429 ? -18.844 -26.672 -5.418 1 98.06 429 ASP A C 1
ATOM 3357 O O . ASP A 1 429 ? -19.938 -26.266 -5.016 1 98.06 429 ASP A O 1
ATOM 3361 N N . ARG A 1 430 ? -18.219 -27.672 -4.785 1 97.81 430 ARG A N 1
ATOM 3362 C CA . ARG A 1 430 ? -18.734 -28.312 -3.572 1 97.81 430 ARG A CA 1
ATOM 3363 C C . ARG A 1 430 ? -18.266 -27.562 -2.328 1 97.81 430 ARG A C 1
ATOM 3365 O O . ARG A 1 430 ? -18.703 -27.875 -1.215 1 97.81 430 ARG A O 1
ATOM 3372 N N . GLY A 1 431 ? -17.297 -26.562 -2.521 1 98.31 431 GLY A N 1
ATOM 3373 C CA . GLY A 1 431 ? -16.797 -25.75 -1.419 1 98.31 431 GLY A CA 1
ATOM 3374 C C . GLY A 1 431 ? -15.516 -26.281 -0.812 1 98.31 431 GLY A C 1
ATOM 3375 O O . GLY A 1 431 ? -15.039 -25.766 0.199 1 98.31 431 GLY A O 1
ATOM 3376 N N . TYR A 1 432 ? -14.992 -27.312 -1.373 1 98.88 432 TYR A N 1
ATOM 3377 C CA . TYR A 1 432 ? -13.719 -27.812 -0.885 1 98.88 432 TYR A CA 1
ATOM 3378 C C . TYR A 1 432 ? -12.555 -27 -1.436 1 98.88 432 TYR A C 1
ATOM 3380 O O . TYR A 1 432 ? -12.578 -26.578 -2.596 1 98.88 432 TYR A O 1
ATOM 3388 N N . ILE A 1 433 ? -11.594 -26.781 -0.6 1 98.94 433 ILE A N 1
ATOM 3389 C CA . ILE A 1 433 ? -10.383 -26.031 -0.921 1 98.94 433 ILE A CA 1
ATOM 3390 C C . ILE A 1 433 ? -9.203 -26.984 -1.05 1 98.94 433 ILE A C 1
ATOM 3392 O O . ILE A 1 433 ? -8.969 -27.812 -0.172 1 98.94 433 ILE A O 1
ATOM 3396 N N . TYR A 1 434 ? -8.484 -26.891 -2.09 1 98.94 434 TYR A N 1
ATOM 3397 C CA . TYR A 1 434 ? -7.301 -27.703 -2.338 1 98.94 434 TYR A CA 1
ATOM 3398 C C . TYR A 1 434 ? -6.043 -26.844 -2.373 1 98.94 434 TYR A C 1
ATOM 3400 O O . TYR A 1 434 ? -5.926 -25.938 -3.199 1 98.94 434 TYR A O 1
ATOM 3408 N N . ILE A 1 435 ? -5.082 -27.094 -1.487 1 98.88 435 ILE A N 1
ATOM 3409 C CA . ILE A 1 435 ? -3.818 -26.359 -1.521 1 98.88 435 ILE A CA 1
ATOM 3410 C C . ILE A 1 435 ? -2.656 -27.344 -1.641 1 98.88 435 ILE A C 1
ATOM 3412 O O . ILE A 1 435 ? -2.678 -28.422 -1.032 1 98.88 435 ILE A O 1
ATOM 3416 N N . ASP A 1 436 ? -1.737 -27.078 -2.51 1 98.56 436 ASP A N 1
ATOM 3417 C CA . ASP A 1 436 ? -0.506 -27.859 -2.531 1 98.56 436 ASP A CA 1
ATOM 3418 C C . ASP A 1 436 ? 0.644 -27.094 -1.877 1 98.56 436 ASP A C 1
ATOM 3420 O O . ASP A 1 436 ? 0.479 -25.938 -1.47 1 98.56 436 ASP A O 1
ATOM 3424 N N . THR A 1 437 ? 1.743 -27.797 -1.691 1 98.12 437 THR A N 1
ATOM 3425 C CA . THR A 1 437 ? 2.834 -27.25 -0.896 1 98.12 437 THR A CA 1
ATOM 3426 C C . THR A 1 437 ? 4.168 -27.406 -1.619 1 98.12 437 THR A C 1
ATOM 3428 O O . THR A 1 437 ? 4.266 -28.172 -2.584 1 98.12 437 THR A O 1
ATOM 3431 N N . TYR A 1 438 ? 5.23 -26.734 -1.271 1 97.81 438 TYR A N 1
ATOM 3432 C CA . TYR A 1 438 ? 6.57 -26.703 -1.851 1 97.81 438 TYR A CA 1
ATOM 3433 C C . TYR A 1 438 ? 7.352 -27.953 -1.48 1 97.81 438 TYR A C 1
ATOM 3435 O O . TYR A 1 438 ? 8.133 -28.469 -2.285 1 97.81 438 TYR A O 1
ATOM 3443 N N . MET A 1 439 ? 7.215 -28.578 -0.295 1 97.19 439 MET A N 1
ATOM 3444 C CA . MET A 1 439 ? 7.965 -29.734 0.189 1 97.19 439 MET A CA 1
ATOM 3445 C C . MET A 1 439 ? 7.051 -30.703 0.925 1 97.19 439 MET A C 1
ATOM 3447 O O . MET A 1 439 ? 7.461 -31.328 1.902 1 97.19 439 MET A O 1
ATOM 3451 N N . ASP A 1 440 ? 5.895 -30.688 0.549 1 96.94 440 ASP A N 1
ATOM 3452 C CA . ASP A 1 440 ? 4.863 -31.578 1.086 1 96.94 440 ASP A CA 1
ATOM 3453 C C . ASP A 1 440 ? 3.803 -31.875 0.033 1 96.94 440 ASP A C 1
ATOM 3455 O O . ASP A 1 440 ? 4.078 -31.828 -1.168 1 96.94 440 ASP A O 1
ATOM 3459 N N . GLY A 1 441 ? 2.592 -32.344 0.436 1 97.56 441 GLY A N 1
ATOM 3460 C CA . GLY A 1 441 ? 1.588 -32.812 -0.506 1 97.56 441 GLY A CA 1
ATOM 3461 C C . GLY A 1 441 ? 0.407 -31.859 -0.642 1 97.56 441 GLY A C 1
ATOM 3462 O O . GLY A 1 441 ? 0.569 -30.641 -0.568 1 97.56 441 GLY A O 1
ATOM 3463 N N . LEU A 1 442 ? -0.705 -32.438 -0.957 1 98.62 442 LEU A N 1
ATOM 3464 C CA . LEU A 1 442 ? -1.97 -31.734 -1.172 1 98.62 442 LEU A CA 1
ATOM 3465 C C . LEU A 1 442 ? -2.857 -31.828 0.065 1 98.62 442 LEU A C 1
ATOM 3467 O O . LEU A 1 442 ? -3.107 -32.906 0.574 1 98.62 442 LEU A O 1
ATOM 3471 N N . TYR A 1 443 ? -3.273 -30.672 0.568 1 98.88 443 TYR A N 1
ATOM 3472 C CA . TYR A 1 443 ? -4.242 -30.609 1.656 1 98.88 443 TYR A CA 1
ATOM 3473 C C . TYR A 1 443 ? -5.625 -30.234 1.134 1 98.88 443 TYR A C 1
ATOM 3475 O O . TYR A 1 443 ? -5.754 -29.359 0.273 1 98.88 443 TYR A O 1
ATOM 3483 N N . ILE A 1 444 ? -6.605 -30.938 1.588 1 98.94 444 ILE A N 1
ATOM 3484 C CA . ILE A 1 444 ? -8 -30.656 1.259 1 98.94 444 ILE A CA 1
ATOM 3485 C C . ILE A 1 444 ? -8.719 -30.109 2.484 1 98.94 444 ILE A C 1
ATOM 3487 O O . ILE A 1 444 ? -8.703 -30.719 3.553 1 98.94 444 ILE A O 1
ATOM 3491 N N . LEU A 1 445 ? -9.344 -28.906 2.285 1 98.94 445 LEU A N 1
ATOM 3492 C CA . LEU A 1 445 ? -9.875 -28.125 3.396 1 98.94 445 LEU A CA 1
ATOM 3493 C C . LEU A 1 445 ? -11.281 -27.641 3.09 1 98.94 445 LEU A C 1
ATOM 3495 O O . LEU A 1 445 ? -11.766 -27.781 1.965 1 98.94 445 LEU A O 1
ATOM 3499 N N . ARG A 1 446 ? -11.891 -27.109 4.152 1 98.81 446 ARG A N 1
ATOM 3500 C CA . ARG A 1 446 ? -13.172 -26.406 4.031 1 98.81 446 ARG A CA 1
ATOM 3501 C C . ARG A 1 446 ? -13.227 -25.203 4.961 1 98.81 446 ARG A C 1
ATOM 3503 O O . ARG A 1 446 ? -12.859 -25.297 6.133 1 98.81 446 ARG A O 1
ATOM 3510 N N . CYS A 1 447 ? -13.594 -24.109 4.363 1 98.75 447 CYS A N 1
ATOM 3511 C CA . CYS A 1 447 ? -13.805 -22.922 5.184 1 98.75 447 CYS A CA 1
ATOM 3512 C C . CYS A 1 447 ? -15.125 -23.016 5.941 1 98.75 447 CYS A C 1
ATOM 3514 O O . CYS A 1 447 ? -16.156 -23.344 5.359 1 98.75 447 CYS A O 1
ATOM 3516 N N . THR A 1 448 ? -15.211 -22.594 7.199 1 98.56 448 THR A N 1
ATOM 3517 C CA . THR A 1 448 ? -16.391 -22.859 8.023 1 98.56 448 THR A CA 1
ATOM 3518 C C . THR A 1 448 ? -17.156 -21.562 8.289 1 98.56 448 THR A C 1
ATOM 3520 O O . THR A 1 448 ? -18.109 -21.547 9.062 1 98.56 448 THR A O 1
ATOM 3523 N N . VAL A 1 449 ? -16.734 -20.531 7.691 1 96.75 449 VAL A N 1
ATOM 3524 C CA . VAL A 1 449 ? -17.422 -19.266 7.832 1 96.75 449 VAL A CA 1
ATOM 3525 C C . VAL A 1 449 ? -17.719 -18.672 6.453 1 96.75 449 VAL A C 1
ATOM 3527 O O . VAL A 1 449 ? -17.062 -19.031 5.473 1 96.75 449 VAL A O 1
ATOM 3530 N N . MET B 1 1 ? -29.531 14.414 6.949 1 57.56 1 MET B N 1
ATOM 3531 C CA . MET B 1 1 ? -28.219 13.836 7.223 1 57.56 1 MET B CA 1
ATOM 3532 C C . MET B 1 1 ? -28 13.656 8.719 1 57.56 1 MET B C 1
ATOM 3534 O O . MET B 1 1 ? -28.469 14.469 9.523 1 57.56 1 MET B O 1
ATOM 3538 N N . SER B 1 2 ? -27.719 12.367 9.164 1 70.56 2 SER B N 1
ATOM 3539 C CA . SER B 1 2 ? -27.703 12.008 10.578 1 70.56 2 SER B CA 1
ATOM 3540 C C . SER B 1 2 ? -26.547 12.672 11.312 1 70.56 2 SER B C 1
ATOM 3542 O O . SER B 1 2 ? -25.438 12.75 10.797 1 70.56 2 SER B O 1
ATOM 3544 N N . LEU B 1 3 ? -26.844 13.617 12.219 1 86 3 LEU B N 1
ATOM 3545 C CA . LEU B 1 3 ? -25.844 14.219 13.094 1 86 3 LEU B CA 1
ATOM 3546 C C . LEU B 1 3 ? -25.609 13.352 14.32 1 86 3 LEU B C 1
ATOM 3548 O O . LEU B 1 3 ? -26.531 13.094 15.094 1 86 3 LEU B O 1
ATOM 3552 N N . ARG B 1 4 ? -24.344 12.922 14.414 1 92.25 4 ARG B N 1
ATOM 3553 C CA . ARG B 1 4 ? -24 12.125 15.578 1 92.25 4 ARG B CA 1
ATOM 3554 C C . ARG B 1 4 ? -23.562 13.016 16.75 1 92.25 4 ARG B C 1
ATOM 3556 O O . ARG B 1 4 ? -22.609 13.781 16.625 1 92.25 4 ARG B O 1
ATOM 3563 N N . SER B 1 5 ? -24.172 12.922 17.906 1 93.69 5 SER B N 1
ATOM 3564 C CA . SER B 1 5 ? -23.875 13.773 19.062 1 93.69 5 SER B CA 1
ATOM 3565 C C . SER B 1 5 ? -22.922 13.078 20.031 1 93.69 5 SER B C 1
ATOM 3567 O O . SER B 1 5 ? -22.344 13.727 20.906 1 93.69 5 SER B O 1
ATOM 3569 N N . GLU B 1 6 ? -22.797 11.812 19.859 1 94.94 6 GLU B N 1
ATOM 3570 C CA . GLU B 1 6 ? -21.953 11.039 20.766 1 94.94 6 GLU B CA 1
ATOM 3571 C C . GLU B 1 6 ? -20.5 11.016 20.312 1 94.94 6 GLU B C 1
ATOM 3573 O O . GLU B 1 6 ? -20.234 10.953 19.109 1 94.94 6 GLU B O 1
ATOM 3578 N N . MET B 1 7 ? -19.625 11.078 21.312 1 97.19 7 MET B N 1
ATOM 3579 C CA . MET B 1 7 ? -18.234 10.727 21.031 1 97.19 7 MET B CA 1
ATOM 3580 C C . MET B 1 7 ? -18.078 9.211 20.906 1 97.19 7 MET B C 1
ATOM 3582 O O . MET B 1 7 ? -18.703 8.453 21.656 1 97.19 7 MET B O 1
ATOM 3586 N N . LEU B 1 8 ? -17.266 8.797 19.953 1 98.38 8 LEU B N 1
ATOM 3587 C CA . LEU B 1 8 ? -16.922 7.383 19.844 1 98.38 8 LEU B CA 1
ATOM 3588 C C . LEU B 1 8 ? -15.438 7.164 20.125 1 98.38 8 LEU B C 1
ATOM 3590 O O . LEU B 1 8 ? -14.586 7.891 19.609 1 98.38 8 LEU B O 1
ATOM 3594 N N . CYS B 1 9 ? -15.125 6.273 21.047 1 98.19 9 CYS B N 1
ATOM 3595 C CA . CYS B 1 9 ? -13.711 6.07 21.344 1 98.19 9 CYS B CA 1
ATOM 3596 C C . CYS B 1 9 ? -13.453 4.66 21.859 1 98.19 9 CYS B C 1
ATOM 3598 O O . CYS B 1 9 ? -14.383 3.975 22.297 1 98.19 9 CYS B O 1
ATOM 3600 N N . LYS B 1 10 ? -12.359 4.199 21.656 1 98.69 10 LYS B N 1
ATOM 3601 C CA . LYS B 1 10 ? -11.781 2.975 22.203 1 98.69 10 LYS B CA 1
ATOM 3602 C C . LYS B 1 10 ? -10.438 3.25 22.859 1 98.69 10 LYS B C 1
ATOM 3604 O O . LYS B 1 10 ? -9.555 3.865 22.266 1 98.69 10 LYS B O 1
ATOM 3609 N N . ASN B 1 11 ? -10.219 2.904 24.141 1 98.81 11 ASN B N 1
ATOM 3610 C CA . ASN B 1 11 ? -8.984 3.043 24.906 1 98.81 11 ASN B CA 1
ATOM 3611 C C . ASN B 1 11 ? -8.562 4.504 25.031 1 98.81 11 ASN B C 1
ATOM 3613 O O . ASN B 1 11 ? -7.375 4.82 24.953 1 98.81 11 ASN B O 1
ATOM 3617 N N . ILE B 1 12 ? -9.5 5.422 25.109 1 98.81 12 ILE B N 1
ATOM 3618 C CA . ILE B 1 12 ? -9.266 6.855 25.25 1 98.81 12 ILE B CA 1
ATOM 3619 C C . ILE B 1 12 ? -10.125 7.406 26.391 1 98.81 12 ILE B C 1
ATOM 3621 O O . ILE B 1 12 ? -11.289 7.031 26.547 1 98.81 12 ILE B O 1
ATOM 3625 N N . GLU B 1 13 ? -9.555 8.227 27.156 1 98.69 13 GLU B N 1
ATOM 3626 C CA . GLU B 1 13 ? -10.258 9.023 28.141 1 98.69 13 GLU B CA 1
ATOM 3627 C C . GLU B 1 13 ? -10.375 10.484 27.703 1 98.69 13 GLU B C 1
ATOM 3629 O O . GLU B 1 13 ? -9.375 11.094 27.312 1 98.69 13 GLU B O 1
ATOM 3634 N N . PHE B 1 14 ? -11.562 11.016 27.719 1 98.69 14 PHE B N 1
ATOM 3635 C CA . PHE B 1 14 ? -11.781 12.438 27.469 1 98.69 14 PHE B CA 1
ATOM 3636 C C . PHE B 1 14 ? -11.453 13.25 28.719 1 98.69 14 PHE B C 1
ATOM 3638 O O . PHE B 1 14 ? -11.984 12.992 29.797 1 98.69 14 PHE B O 1
ATOM 3645 N N . ILE B 1 15 ? -10.648 14.305 28.578 1 98.81 15 ILE B N 1
ATOM 3646 C CA . ILE B 1 15 ? -10.125 15.039 29.734 1 98.81 15 ILE B CA 1
ATOM 3647 C C . ILE B 1 15 ? -10.711 16.453 29.75 1 98.81 15 ILE B C 1
ATOM 3649 O O . ILE B 1 15 ? -11.086 16.953 30.797 1 98.81 15 ILE B O 1
ATOM 3653 N N . GLY B 1 16 ? -10.703 17.094 28.578 1 98.69 16 GLY B N 1
ATOM 3654 C CA . GLY B 1 16 ? -11.141 18.484 28.531 1 98.69 16 GLY B CA 1
ATOM 3655 C C . GLY B 1 16 ? -11.422 18.969 27.125 1 98.69 16 GLY B C 1
ATOM 3656 O O . GLY B 1 16 ? -11.234 18.234 26.156 1 98.69 16 GLY B O 1
ATOM 3657 N N . TYR B 1 17 ? -11.922 20.203 27.031 1 98.44 17 TYR B N 1
ATOM 3658 C CA . TYR B 1 17 ? -12.312 20.812 25.766 1 98.44 17 TYR B CA 1
ATOM 3659 C C . TYR B 1 17 ? -12.133 22.312 25.797 1 98.44 17 TYR B C 1
ATOM 3661 O O . TYR B 1 17 ? -12.32 22.953 26.844 1 98.44 17 TYR B O 1
ATOM 3669 N N . ASP B 1 18 ? -11.688 22.859 24.766 1 98.5 18 ASP B N 1
ATOM 3670 C CA . ASP B 1 18 ? -11.641 24.297 24.547 1 98.5 18 ASP B CA 1
ATOM 3671 C C . ASP B 1 18 ? -12.242 24.672 23.203 1 98.5 18 ASP B C 1
ATOM 3673 O O . ASP B 1 18 ? -11.93 24.047 22.188 1 98.5 18 ASP B O 1
ATOM 3677 N N . ASP B 1 19 ? -13.016 25.719 23.062 1 97.19 19 ASP B N 1
ATOM 3678 C CA . ASP B 1 19 ? -13.742 26.047 21.828 1 97.19 19 ASP B CA 1
ATOM 3679 C C . ASP B 1 19 ? -12.875 26.844 20.875 1 97.19 19 ASP B C 1
ATOM 3681 O O . ASP B 1 19 ? -13.305 27.188 19.766 1 97.19 19 ASP B O 1
ATOM 3685 N N . MET B 1 20 ? -11.656 27.297 21.266 1 97.31 20 MET B N 1
ATOM 3686 C CA . MET B 1 20 ? -10.664 28 20.453 1 97.31 20 MET B CA 1
ATOM 3687 C C . MET B 1 20 ? -11.25 29.297 19.891 1 97.31 20 MET B C 1
ATOM 3689 O O . MET B 1 20 ? -11.055 29.609 18.719 1 97.31 20 MET B O 1
ATOM 3693 N N . ASN B 1 21 ? -12.078 29.938 20.703 1 96.94 21 ASN B N 1
ATOM 3694 C CA . ASN B 1 21 ? -12.68 31.219 20.359 1 96.94 21 ASN B CA 1
ATOM 3695 C C . ASN B 1 21 ? -13.539 31.109 19.094 1 96.94 21 ASN B C 1
ATOM 3697 O O . ASN B 1 21 ? -13.758 32.094 18.406 1 96.94 21 ASN B O 1
ATOM 3701 N N . GLY B 1 22 ? -13.953 29.938 18.734 1 96.44 22 GLY B N 1
ATOM 3702 C CA . GLY B 1 22 ? -14.75 29.719 17.547 1 96.44 22 GLY B CA 1
ATOM 3703 C C . GLY B 1 22 ? -13.938 29.828 16.266 1 96.44 22 GLY B C 1
ATOM 3704 O O . GLY B 1 22 ? -14.492 30.062 15.188 1 96.44 22 GLY B O 1
ATOM 3705 N N . LYS B 1 23 ? -12.664 29.812 16.344 1 96.56 23 LYS B N 1
ATOM 3706 C CA . LYS B 1 23 ? -11.742 29.828 15.219 1 96.56 23 LYS B CA 1
ATOM 3707 C C . LYS B 1 23 ? -10.922 28.531 15.172 1 96.56 23 LYS B C 1
ATOM 3709 O O . LYS B 1 23 ? -9.852 28.453 15.781 1 96.56 23 LYS B O 1
ATOM 3714 N N . PRO B 1 24 ? -11.336 27.594 14.375 1 95 24 PRO B N 1
ATOM 3715 C CA . PRO B 1 24 ? -10.742 26.25 14.391 1 95 24 PRO B CA 1
ATOM 3716 C C . PRO B 1 24 ? -9.25 26.266 14.102 1 95 24 PRO B C 1
ATOM 3718 O O . PRO B 1 24 ? -8.773 27.062 13.297 1 95 24 PRO B O 1
ATOM 3721 N N . GLY B 1 25 ? -8.57 25.344 14.68 1 95.5 25 GLY B N 1
ATOM 3722 C CA . GLY B 1 25 ? -7.121 25.234 14.562 1 95.5 25 GLY B CA 1
ATOM 3723 C C . GLY B 1 25 ? -6.672 24.516 13.312 1 95.5 25 GLY B C 1
ATOM 3724 O O . GLY B 1 25 ? -7.496 24.109 12.484 1 95.5 25 GLY B O 1
ATOM 3725 N N . PHE B 1 26 ? -5.406 24.422 13.125 1 96.81 26 PHE B N 1
ATOM 3726 C CA . PHE B 1 26 ? -4.707 23.672 12.086 1 96.81 26 PHE B CA 1
ATOM 3727 C C . PHE B 1 26 ? -3.441 23.031 12.633 1 96.81 26 PHE B C 1
ATOM 3729 O O . PHE B 1 26 ? -3.512 22.141 13.484 1 96.81 26 PHE B O 1
ATOM 3736 N N . GLN B 1 27 ? -2.203 23.547 12.367 1 97.75 27 GLN B N 1
ATOM 3737 C CA . GLN B 1 27 ? -1.037 23 13.047 1 97.75 27 GLN B CA 1
ATOM 3738 C C . GLN B 1 27 ? -0.865 23.625 14.43 1 97.75 27 GLN B C 1
ATOM 3740 O O . GLN B 1 27 ? -1.256 24.766 14.656 1 97.75 27 GLN B O 1
ATOM 3745 N N . MET B 1 28 ? -0.277 22.875 15.352 1 98.5 28 MET B N 1
ATOM 3746 C CA . MET B 1 28 ? -0.131 23.328 16.734 1 98.5 28 MET B CA 1
ATOM 3747 C C . MET B 1 28 ? 1.312 23.172 17.203 1 98.5 28 MET B C 1
ATOM 3749 O O . MET B 1 28 ? 2.072 22.375 16.641 1 98.5 28 MET B O 1
ATOM 3753 N N . ALA B 1 29 ? 1.646 23.938 18.188 1 98.38 29 ALA B N 1
ATOM 3754 C CA . ALA B 1 29 ? 2.908 23.844 18.922 1 98.38 29 ALA B CA 1
ATOM 3755 C C . ALA B 1 29 ? 2.701 24.078 20.422 1 98.38 29 ALA B C 1
ATOM 3757 O O . ALA B 1 29 ? 1.703 24.672 20.828 1 98.38 29 ALA B O 1
ATOM 3758 N N . MET B 1 30 ? 3.619 23.562 21.172 1 98.12 30 MET B N 1
ATOM 3759 C CA . MET B 1 30 ? 3.523 23.719 22.625 1 98.12 30 MET B CA 1
ATOM 3760 C C . MET B 1 30 ? 4.836 24.234 23.203 1 98.12 30 MET B C 1
ATOM 3762 O O . MET B 1 30 ? 5.906 23.984 22.641 1 98.12 30 MET B O 1
ATOM 3766 N N . GLN B 1 31 ? 4.738 24.922 24.266 1 96.38 31 GLN B N 1
ATOM 3767 C CA . GLN B 1 31 ? 5.91 25.297 25.047 1 96.38 31 GLN B CA 1
ATOM 3768 C C . GLN B 1 31 ? 5.625 25.219 26.547 1 96.38 31 GLN B C 1
ATOM 3770 O O . GLN B 1 31 ? 4.492 25.438 26.969 1 96.38 31 GLN B O 1
ATOM 3775 N N . LYS B 1 32 ? 6.59 24.844 27.172 1 96.44 32 LYS B N 1
ATOM 3776 C CA . LYS B 1 32 ? 6.574 24.906 28.641 1 96.44 32 LYS B CA 1
ATOM 3777 C C . LYS B 1 32 ? 7.27 26.156 29.141 1 96.44 32 LYS B C 1
ATOM 3779 O O . LYS B 1 32 ? 8.375 26.484 28.703 1 96.44 32 LYS B O 1
ATOM 3784 N N . SER B 1 33 ? 6.629 26.953 29.922 1 96 33 SER B N 1
ATOM 3785 C CA . SER B 1 33 ? 7.18 28.125 30.594 1 96 33 SER B CA 1
ATOM 3786 C C . SER B 1 33 ? 7.02 28 32.125 1 96 33 SER B C 1
ATOM 3788 O O . SER B 1 33 ? 5.945 28.281 32.656 1 96 33 SER B O 1
ATOM 3790 N N . GLY B 1 34 ? 8.148 27.703 32.844 1 94.88 34 GLY B N 1
ATOM 3791 C CA . GLY B 1 34 ? 8.008 27.297 34.219 1 94.88 34 GLY B CA 1
ATOM 3792 C C . GLY B 1 34 ? 7.164 26.047 34.406 1 94.88 34 GLY B C 1
ATOM 3793 O O . GLY B 1 34 ? 7.43 25.016 33.781 1 94.88 34 GLY B O 1
ATOM 3794 N N . ASP B 1 35 ? 6.062 26.234 35.156 1 95.81 35 ASP B N 1
ATOM 3795 C CA . ASP B 1 35 ? 5.195 25.094 35.406 1 95.81 35 ASP B CA 1
ATOM 3796 C C . ASP B 1 35 ? 3.973 25.125 34.5 1 95.81 35 ASP B C 1
ATOM 3798 O O . ASP B 1 35 ? 3.086 24.266 34.594 1 95.81 35 ASP B O 1
ATOM 3802 N N . LYS B 1 36 ? 4.031 26.016 33.594 1 97.81 36 LYS B N 1
ATOM 3803 C CA . LYS B 1 36 ? 2.85 26.203 32.75 1 97.81 36 LYS B CA 1
ATOM 3804 C C . LYS B 1 36 ? 3.053 25.578 31.359 1 97.81 36 LYS B C 1
ATOM 3806 O O . LYS B 1 36 ? 4.16 25.609 30.828 1 97.81 36 LYS B O 1
ATOM 3811 N N . TYR B 1 37 ? 2.01 25.016 30.844 1 98.56 37 TYR B N 1
ATOM 3812 C CA . TYR B 1 37 ? 1.952 24.453 29.5 1 98.56 37 TYR B CA 1
ATOM 3813 C C . TYR B 1 37 ? 1.048 25.297 28.594 1 98.56 37 TYR B C 1
ATOM 3815 O O . TYR B 1 37 ? -0.141 25.453 28.891 1 98.56 37 TYR B O 1
ATOM 3823 N N . TYR B 1 38 ? 1.605 25.844 27.531 1 98.56 38 TYR B N 1
ATOM 3824 C CA . TYR B 1 38 ? 0.827 26.625 26.578 1 98.56 38 TYR B CA 1
ATOM 3825 C C . TYR B 1 38 ? 0.77 25.922 25.219 1 98.56 38 TYR B C 1
ATOM 3827 O O . TYR B 1 38 ? 1.775 25.391 24.75 1 98.56 38 TYR B O 1
ATOM 3835 N N . ILE B 1 39 ? -0.373 25.906 24.609 1 98.56 39 ILE B N 1
ATOM 3836 C CA . ILE B 1 39 ? -0.534 25.5 23.219 1 98.56 39 ILE B CA 1
ATOM 3837 C C . ILE B 1 39 ? -0.797 26.734 22.359 1 98.56 39 ILE B C 1
ATOM 3839 O O . ILE B 1 39 ? -1.583 27.609 22.719 1 98.56 39 ILE B O 1
ATOM 3843 N N . TYR B 1 40 ? -0.063 26.828 21.328 1 98.44 40 TYR B N 1
ATOM 3844 C CA . TYR B 1 40 ? -0.304 27.781 20.25 1 98.44 40 TYR B CA 1
ATOM 3845 C C . TYR B 1 40 ? -0.859 27.094 19.016 1 98.44 40 TYR B C 1
ATOM 3847 O O . TYR B 1 40 ? -0.264 26.125 18.516 1 98.44 40 TYR B O 1
ATOM 3855 N N . THR B 1 41 ? -1.995 27.547 18.516 1 97.88 41 THR B N 1
ATOM 3856 C CA . THR B 1 41 ? -2.629 26.875 17.375 1 97.88 41 THR B CA 1
ATOM 3857 C C . THR B 1 41 ? -2.717 27.812 16.172 1 97.88 41 THR B C 1
ATOM 3859 O O . THR B 1 41 ? -3.283 28.891 16.266 1 97.88 41 THR B O 1
ATOM 3862 N N . ALA B 1 42 ? -2.146 27.312 15.062 1 97.38 42 ALA B N 1
ATOM 3863 C CA . ALA B 1 42 ? -2.396 28 13.789 1 97.38 42 ALA B CA 1
ATOM 3864 C C . ALA B 1 42 ? -3.863 27.875 13.383 1 97.38 42 ALA B C 1
ATOM 3866 O O . ALA B 1 42 ? -4.668 27.281 14.102 1 97.38 42 ALA B O 1
ATOM 3867 N N . SER B 1 43 ? -4.172 28.578 12.32 1 94.19 43 SER B N 1
ATOM 3868 C CA . SER B 1 43 ? -5.57 28.562 11.898 1 94.19 43 SER B CA 1
ATOM 3869 C C . SER B 1 43 ? -5.707 28.141 10.445 1 94.19 43 SER B C 1
ATOM 3871 O O . SER B 1 43 ? -4.883 28.531 9.602 1 94.19 43 SER B O 1
ATOM 3873 N N . PHE B 1 44 ? -6.746 27.422 10.195 1 89.44 44 PHE B N 1
ATOM 3874 C CA . PHE B 1 44 ? -7.043 26.953 8.852 1 89.44 44 PHE B CA 1
ATOM 3875 C C . PHE B 1 44 ? -7.539 28.094 7.973 1 89.44 44 PHE B C 1
ATOM 3877 O O . PHE B 1 44 ? -7.184 28.188 6.797 1 89.44 44 PHE B O 1
ATOM 3884 N N . ARG B 1 45 ? -8.258 29.016 8.555 1 92.69 45 ARG B N 1
ATOM 3885 C CA . ARG B 1 45 ? -8.992 29.984 7.762 1 92.69 45 ARG B CA 1
ATOM 3886 C C . ARG B 1 45 ? -8.617 31.406 8.164 1 92.69 45 ARG B C 1
ATOM 3888 O O . ARG B 1 45 ? -8.578 32.312 7.324 1 92.69 45 ARG B O 1
ATOM 3895 N N . HIS B 1 46 ? -8.352 31.609 9.383 1 92.88 46 HIS B N 1
ATOM 3896 C CA . HIS B 1 46 ? -8.242 32.969 9.922 1 92.88 46 HIS B CA 1
ATOM 3897 C C . HIS B 1 46 ? -6.781 33.375 10.047 1 92.88 46 HIS B C 1
ATOM 3899 O O . HIS B 1 46 ? -5.891 32.531 10.148 1 92.88 46 HIS B O 1
ATOM 3905 N N . ASN B 1 47 ? -6.613 34.688 10.07 1 94.5 47 ASN B N 1
ATOM 3906 C CA . ASN B 1 47 ? -5.281 35.25 10.203 1 94.5 47 ASN B CA 1
ATOM 3907 C C . ASN B 1 47 ? -4.902 35.469 11.672 1 94.5 47 ASN B C 1
ATOM 3909 O O . ASN B 1 47 ? -5.031 36.562 12.211 1 94.5 47 ASN B O 1
ATOM 3913 N N . GLY B 1 48 ? -4.355 34.406 12.25 1 96.12 48 GLY B N 1
ATOM 3914 C CA . GLY B 1 48 ? -3.932 34.531 13.641 1 96.12 48 GLY B CA 1
ATOM 3915 C C . GLY B 1 48 ? -3.75 33.188 14.328 1 96.12 48 GLY B C 1
ATOM 3916 O O . GLY B 1 48 ? -3.578 32.156 13.664 1 96.12 48 GLY B O 1
ATOM 3917 N N . TRP B 1 49 ? -3.662 33.219 15.703 1 97.94 49 TRP B N 1
ATOM 3918 C CA . TRP B 1 49 ? -3.354 32.062 16.5 1 97.94 49 TRP B CA 1
ATOM 3919 C C . TRP B 1 49 ? -4.16 32.062 17.797 1 97.94 49 TRP B C 1
ATOM 3921 O O . TRP B 1 49 ? -4.371 33.094 18.406 1 97.94 49 TRP B O 1
ATOM 3931 N N . ASN B 1 50 ? -4.629 30.922 18.172 1 98 50 ASN B N 1
ATOM 3932 C CA . ASN B 1 50 ? -5.129 30.75 19.531 1 98 50 ASN B CA 1
ATOM 3933 C C . ASN B 1 50 ? -4 30.422 20.516 1 98 50 ASN B C 1
ATOM 3935 O O . ASN B 1 50 ? -3.115 29.625 20.203 1 98 50 ASN B O 1
ATOM 3939 N N . ILE B 1 51 ? -3.971 31.078 21.625 1 98.69 51 ILE B N 1
ATOM 3940 C CA . ILE B 1 51 ? -3.098 30.719 22.734 1 98.69 51 ILE B CA 1
ATOM 3941 C C . ILE B 1 51 ? -3.928 30.156 23.891 1 98.69 51 ILE B C 1
ATOM 3943 O O . ILE B 1 51 ? -4.84 30.812 24.391 1 98.69 51 ILE B O 1
ATOM 3947 N N . ILE B 1 52 ? -3.613 28.953 24.281 1 98.75 52 ILE B N 1
ATOM 3948 C CA . ILE B 1 52 ? -4.395 28.234 25.281 1 98.75 52 ILE B CA 1
ATOM 3949 C C . ILE B 1 52 ? -3.471 27.703 26.375 1 98.75 52 ILE B C 1
ATOM 3951 O O . ILE B 1 52 ? -2.463 27.062 26.094 1 98.75 52 ILE B O 1
ATOM 3955 N N . ASP B 1 53 ? -3.773 28.016 27.625 1 98.81 53 ASP B N 1
ATOM 3956 C CA . ASP B 1 53 ? -3.092 27.438 28.781 1 98.81 53 ASP B CA 1
ATOM 3957 C C . ASP B 1 53 ? -3.705 26.094 29.156 1 98.81 53 ASP B C 1
ATOM 3959 O O . ASP B 1 53 ? -4.859 26.031 29.594 1 98.81 53 ASP B O 1
ATOM 3963 N N . VAL B 1 54 ? -2.879 25.062 29.031 1 98.81 54 VAL B N 1
ATOM 3964 C CA . VAL B 1 54 ? -3.391 23.719 29.312 1 98.81 54 VAL B CA 1
ATOM 3965 C C . VAL B 1 54 ? -2.662 23.125 30.516 1 98.81 54 VAL B C 1
ATOM 3967 O O . VAL B 1 54 ? -2.436 21.922 30.578 1 98.81 54 VAL B O 1
ATOM 3970 N N . THR B 1 55 ? -2.188 23.984 31.359 1 98.81 55 THR B N 1
ATOM 3971 C CA . THR B 1 55 ? -1.568 23.531 32.594 1 98.81 55 THR B CA 1
ATOM 3972 C C . THR B 1 55 ? -2.486 22.547 33.344 1 98.81 55 THR B C 1
ATOM 3974 O O . THR B 1 55 ? -2.043 21.5 33.781 1 98.81 55 THR B O 1
ATOM 3977 N N . ASP B 1 56 ? -3.699 22.922 33.469 1 98.62 56 ASP B N 1
ATOM 3978 C CA . ASP B 1 56 ? -4.75 21.984 33.875 1 98.62 56 ASP B CA 1
ATOM 3979 C C . ASP B 1 56 ? -5.543 21.516 32.656 1 98.62 56 ASP B C 1
ATOM 3981 O O . ASP B 1 56 ? -6.465 22.188 32.188 1 98.62 56 ASP B O 1
ATOM 3985 N N . PRO B 1 57 ? -5.238 20.359 32.188 1 98.44 57 PRO B N 1
ATOM 3986 C CA . PRO B 1 57 ? -5.855 19.906 30.938 1 98.44 57 PRO B CA 1
ATOM 3987 C C . PRO B 1 57 ? -7.367 19.719 31.062 1 98.44 57 PRO B C 1
ATOM 3989 O O . PRO B 1 57 ? -8.086 19.75 30.062 1 98.44 57 PRO B O 1
ATOM 3992 N N . ALA B 1 58 ? -7.848 19.484 32.219 1 98.56 58 ALA B N 1
ATOM 3993 C CA . ALA B 1 58 ? -9.281 19.281 32.438 1 98.56 58 ALA B CA 1
ATOM 3994 C C . ALA B 1 58 ? -10.031 20.609 32.344 1 98.56 58 ALA B C 1
ATOM 3996 O O . ALA B 1 58 ? -11.25 20.625 32.125 1 98.56 58 ALA B O 1
ATOM 3997 N N . GLN B 1 59 ? -9.266 21.656 32.625 1 98.25 59 GLN B N 1
ATOM 3998 C CA . GLN B 1 59 ? -9.836 23 32.562 1 98.25 59 GLN B CA 1
ATOM 3999 C C . GLN B 1 59 ? -8.914 23.969 31.828 1 98.25 59 GLN B C 1
ATOM 4001 O O . GLN B 1 59 ? -8.43 24.938 32.406 1 98.25 59 GLN B O 1
ATOM 4006 N N . PRO B 1 60 ? -8.812 23.766 30.531 1 98.62 60 PRO B N 1
ATOM 4007 C CA . PRO B 1 60 ? -7.941 24.672 29.781 1 98.62 60 PRO B CA 1
ATOM 4008 C C . PRO B 1 60 ? -8.414 26.125 29.828 1 98.62 60 PRO B C 1
ATOM 4010 O O . PRO B 1 60 ? -9.617 26.375 29.828 1 98.62 60 PRO B O 1
ATOM 4013 N N . ARG B 1 61 ? -7.477 27.031 29.938 1 98.06 61 ARG B N 1
ATOM 4014 C CA . ARG B 1 61 ? -7.785 28.469 29.906 1 98.06 61 ARG B CA 1
ATOM 4015 C C . ARG B 1 61 ? -7.523 29.047 28.516 1 98.06 61 ARG B C 1
ATOM 4017 O O . ARG B 1 61 ? -6.383 29.062 28.047 1 98.06 61 ARG B O 1
ATOM 4024 N N . ASN B 1 62 ? -8.57 29.484 27.922 1 97.44 62 ASN B N 1
ATOM 4025 C CA . ASN B 1 62 ? -8.398 30.234 26.672 1 97.44 62 ASN B CA 1
ATOM 4026 C C . ASN B 1 62 ? -7.734 31.594 26.938 1 97.44 62 ASN B C 1
ATOM 4028 O O . ASN B 1 62 ? -8.398 32.531 27.359 1 97.44 62 ASN B O 1
ATOM 4032 N N . VAL B 1 63 ? -6.496 31.688 26.672 1 98 63 VAL B N 1
ATOM 4033 C CA . VAL B 1 63 ? -5.746 32.906 26.984 1 98 63 VAL B CA 1
ATOM 4034 C C . VAL B 1 63 ? -6.184 34.031 26.062 1 98 63 VAL B C 1
ATOM 4036 O O . VAL B 1 63 ? -6.625 35.094 26.531 1 98 63 VAL B O 1
ATOM 4039 N N . LYS B 1 64 ? -6.008 33.844 24.688 1 97.06 64 LYS B N 1
ATOM 4040 C CA . LYS B 1 64 ? -6.469 34.844 23.75 1 97.06 64 LYS B CA 1
ATOM 4041 C C . LYS B 1 64 ? -6.387 34.344 22.312 1 97.06 64 LYS B C 1
ATOM 4043 O O . LYS B 1 64 ? -5.746 33.312 22.047 1 97.06 64 LYS B O 1
ATOM 4048 N N . TRP B 1 65 ? -7.121 35.031 21.469 1 97.19 65 TRP B N 1
ATOM 4049 C CA . TRP B 1 65 ? -6.859 35.062 20.031 1 97.19 65 TRP B CA 1
ATOM 4050 C C . TRP B 1 65 ? -5.844 36.125 19.672 1 97.19 65 TRP B C 1
ATOM 4052 O O . TRP B 1 65 ? -6.082 37.312 19.906 1 97.19 65 TRP B O 1
ATOM 4062 N N . LEU B 1 66 ? -4.742 35.719 19.172 1 96.25 66 LEU B N 1
ATOM 4063 C CA . LEU B 1 66 ? -3.721 36.625 18.688 1 96.25 66 LEU B CA 1
ATOM 4064 C C . LEU B 1 66 ? -3.861 36.875 17.188 1 96.25 66 LEU B C 1
ATOM 4066 O O . LEU B 1 66 ? -3.467 36.031 16.391 1 96.25 66 LEU B O 1
ATOM 4070 N N . GLU B 1 67 ? -4.379 38 16.859 1 94 67 GLU B N 1
ATOM 4071 C CA . GLU B 1 67 ? -4.512 38.312 15.438 1 94 67 GLU B CA 1
ATOM 4072 C C . GLU B 1 67 ? -3.148 38.531 14.789 1 94 67 GLU B C 1
ATOM 4074 O O . GLU B 1 67 ? -2.264 39.156 15.367 1 94 67 GLU B O 1
ATOM 4079 N N . GLY B 1 68 ? -2.979 37.906 13.648 1 91.69 68 GLY B N 1
ATOM 4080 C CA . GLY B 1 68 ? -1.743 38.094 12.898 1 91.69 68 GLY B CA 1
ATOM 4081 C C . GLY B 1 68 ? -1.54 39.531 12.438 1 91.69 68 GLY B C 1
ATOM 4082 O O . GLY B 1 68 ? -2.506 40.281 12.281 1 91.69 68 GLY B O 1
ATOM 4083 N N . PRO B 1 69 ? -0.295 39.844 12.234 1 88.88 69 PRO B N 1
ATOM 4084 C CA . PRO B 1 69 ? -0.046 41.219 11.789 1 88.88 69 PRO B CA 1
ATOM 4085 C C . PRO B 1 69 ? -0.539 41.469 10.367 1 88.88 69 PRO B C 1
ATOM 4087 O O . PRO B 1 69 ? -0.383 40.594 9.492 1 88.88 69 PRO B O 1
ATOM 4090 N N . TRP B 1 70 ? -1.207 42.594 10.25 1 82.94 70 TRP B N 1
ATOM 4091 C CA . TRP B 1 70 ? -1.548 43.094 8.922 1 82.94 70 TRP B CA 1
ATOM 4092 C C . TRP B 1 70 ? -0.463 44.031 8.406 1 82.94 70 TRP B C 1
ATOM 4094 O O . TRP B 1 70 ? -0.352 45.188 8.867 1 82.94 70 TRP B O 1
ATOM 4104 N N . LEU B 1 71 ? 0.257 43.5 7.504 1 83.69 71 LEU B N 1
ATOM 4105 C CA . LEU B 1 71 ? 1.45 44.219 7.062 1 83.69 71 LEU B CA 1
ATOM 4106 C C . LEU B 1 71 ? 1.074 45.5 6.301 1 83.69 71 LEU B C 1
ATOM 4108 O O . LEU B 1 71 ? 1.873 46.438 6.211 1 83.69 71 LEU B O 1
ATOM 4112 N N . SER B 1 72 ? -0.112 45.469 5.68 1 82.25 72 SER B N 1
ATOM 4113 C CA . SER B 1 72 ? -0.678 46.625 5.039 1 82.25 72 SER B CA 1
ATOM 4114 C C . SER B 1 72 ? -2.199 46.562 4.984 1 82.25 72 SER B C 1
ATOM 4116 O O . SER B 1 72 ? -2.781 45.5 5.199 1 82.25 72 SER B O 1
ATOM 4118 N N . GLU B 1 73 ? -2.729 47.656 4.77 1 78.81 73 GLU B N 1
ATOM 4119 C CA . GLU B 1 73 ? -4.184 47.719 4.688 1 78.81 73 GLU B CA 1
ATOM 4120 C C . GLU B 1 73 ? -4.715 46.812 3.572 1 78.81 73 GLU B C 1
ATOM 4122 O O . GLU B 1 73 ? -5.824 46.281 3.664 1 78.81 73 GLU B O 1
ATOM 4127 N N . ASP B 1 74 ? -3.895 46.531 2.639 1 81.12 74 ASP B N 1
ATOM 4128 C CA . ASP B 1 74 ? -4.305 45.75 1.478 1 81.12 74 ASP B CA 1
ATOM 4129 C C . ASP B 1 74 ? -4.152 44.25 1.745 1 81.12 74 ASP B C 1
ATOM 4131 O O . ASP B 1 74 ? -4.758 43.438 1.058 1 81.12 74 ASP B O 1
ATOM 4135 N N . LEU B 1 75 ? -3.355 43.906 2.725 1 82.38 75 LEU B N 1
ATOM 4136 C CA . LEU B 1 75 ? -3.08 42.5 3.049 1 82.38 75 LEU B CA 1
ATOM 4137 C C . LEU B 1 75 ? -3.965 42.031 4.195 1 82.38 75 LEU B C 1
ATOM 4139 O O . LEU B 1 75 ? -3.5 41.875 5.332 1 82.38 75 LEU B O 1
ATOM 4143 N N . HIS B 1 76 ? -5.152 41.75 3.988 1 80.44 76 HIS B N 1
ATOM 4144 C CA . HIS B 1 76 ? -6.035 41.406 5.098 1 80.44 76 HIS B CA 1
ATOM 4145 C C . HIS B 1 76 ? -6.766 40.094 4.844 1 80.44 76 HIS B C 1
ATOM 4147 O O . HIS B 1 76 ? -6.441 39.062 5.449 1 80.44 76 HIS B O 1
ATOM 4153 N N . ASP B 1 77 ? -7.695 40.062 3.859 1 79.38 77 ASP B N 1
ATOM 4154 C CA . ASP B 1 77 ? -8.68 39 3.75 1 79.38 77 ASP B CA 1
ATOM 4155 C C . ASP B 1 77 ? -8.109 37.812 3.01 1 79.38 77 ASP B C 1
ATOM 4157 O O . ASP B 1 77 ? -8.703 36.719 3.014 1 79.38 77 ASP B O 1
ATOM 4161 N N . GLY B 1 78 ? -6.91 37.906 2.633 1 89.19 78 GLY B N 1
ATOM 4162 C CA . GLY B 1 78 ? -6.316 36.812 1.893 1 89.19 78 GLY B CA 1
ATOM 4163 C C . GLY B 1 78 ? -5.203 36.125 2.652 1 89.19 78 GLY B C 1
ATOM 4164 O O . GLY B 1 78 ? -4.586 35.188 2.141 1 89.19 78 GLY B O 1
ATOM 4165 N N . GLN B 1 79 ? -4.988 36.531 3.912 1 91.06 79 GLN B N 1
ATOM 4166 C CA . GLN B 1 79 ? -3.848 36.062 4.691 1 91.06 79 GLN B CA 1
ATOM 4167 C C . GLN B 1 79 ? -4.199 34.781 5.477 1 91.06 79 GLN B C 1
ATOM 4169 O O . GLN B 1 79 ? -5.246 34.75 6.125 1 91.06 79 GLN B O 1
ATOM 4174 N N . GLY B 1 80 ? -3.309 33.719 5.367 1 92.12 80 GLY B N 1
ATOM 4175 C CA . GLY B 1 80 ? -3.439 32.5 6.172 1 92.12 80 GLY B CA 1
ATOM 4176 C C . GLY B 1 80 ? -2.229 32.25 7.047 1 92.12 80 GLY B C 1
ATOM 4177 O O . GLY B 1 80 ? -1.14 32.75 6.781 1 92.12 80 GLY B O 1
ATOM 4178 N N . THR B 1 81 ? -2.395 31.469 8.133 1 95.88 81 THR B N 1
ATOM 4179 C CA . THR B 1 81 ? -1.346 31.094 9.07 1 95.88 81 THR B CA 1
ATOM 4180 C C . THR B 1 81 ? -1.334 29.594 9.289 1 95.88 81 THR B C 1
ATOM 4182 O O . THR B 1 81 ? -1.725 29.109 10.352 1 95.88 81 THR B O 1
ATOM 4185 N N . PRO B 1 82 ? -0.76 28.844 8.336 1 94.94 82 PRO B N 1
ATOM 4186 C CA . PRO B 1 82 ? -1.024 27.406 8.273 1 94.94 82 PRO B CA 1
ATOM 4187 C C . PRO B 1 82 ? -0.148 26.609 9.227 1 94.94 82 PRO B C 1
ATOM 4189 O O . PRO B 1 82 ? -0.447 25.438 9.523 1 94.94 82 PRO B O 1
ATOM 4192 N N . LYS B 1 83 ? 0.946 27.141 9.688 1 97.44 83 LYS B N 1
ATOM 4193 C CA . LYS B 1 83 ? 1.83 26.328 10.508 1 97.44 83 LYS B CA 1
ATOM 4194 C C . LYS B 1 83 ? 2.525 27.156 11.578 1 97.44 83 LYS B C 1
ATOM 4196 O O . LYS B 1 83 ? 2.779 28.344 11.383 1 97.44 83 LYS B O 1
ATOM 4201 N N . ILE B 1 84 ? 2.896 26.5 12.609 1 98.19 84 ILE B N 1
ATOM 4202 C CA . ILE B 1 84 ? 3.564 27.094 13.766 1 98.19 84 ILE B CA 1
ATOM 4203 C C . ILE B 1 84 ? 4.453 26.047 14.438 1 98.19 84 ILE B C 1
ATOM 4205 O O . ILE B 1 84 ? 4.086 24.875 14.523 1 98.19 84 ILE B O 1
ATOM 4209 N N . GLN B 1 85 ? 5.629 26.406 14.812 1 98.44 85 GLN B N 1
ATOM 4210 C CA . GLN B 1 85 ? 6.473 25.594 15.68 1 98.44 85 GLN B CA 1
ATOM 4211 C C . GLN B 1 85 ? 7.219 26.453 16.688 1 98.44 85 GLN B C 1
ATOM 4213 O O . GLN B 1 85 ? 7.473 27.641 16.438 1 98.44 85 GLN B O 1
ATOM 4218 N N . ILE B 1 86 ? 7.516 25.891 17.844 1 98.19 86 ILE B N 1
ATOM 4219 C CA . ILE B 1 86 ? 8.18 26.609 18.922 1 98.19 86 ILE B CA 1
ATOM 4220 C C . ILE B 1 86 ? 9.32 25.766 19.484 1 98.19 86 ILE B C 1
ATOM 4222 O O . ILE B 1 86 ? 9.148 24.578 19.766 1 98.19 86 ILE B O 1
ATOM 4226 N N . ALA B 1 87 ? 10.414 26.359 19.609 1 97.5 87 ALA B N 1
ATOM 4227 C CA . ALA B 1 87 ? 11.57 25.797 20.297 1 97.5 87 ALA B CA 1
ATOM 4228 C C . ALA B 1 87 ? 12.539 26.891 20.734 1 97.5 87 ALA B C 1
ATOM 4230 O O . ALA B 1 87 ? 12.641 27.938 20.094 1 97.5 87 ALA B O 1
ATOM 4231 N N . ASP B 1 88 ? 13.195 26.734 21.859 1 95.56 88 ASP B N 1
ATOM 4232 C CA . ASP B 1 88 ? 14.242 27.625 22.344 1 95.56 88 ASP B CA 1
ATOM 4233 C C . ASP B 1 88 ? 13.703 29.047 22.578 1 95.56 88 ASP B C 1
ATOM 4235 O O . ASP B 1 88 ? 14.406 30.031 22.359 1 95.56 88 ASP B O 1
ATOM 4239 N N . GLY B 1 89 ? 12.43 29.078 22.891 1 95.69 89 GLY B N 1
ATOM 4240 C CA . GLY B 1 89 ? 11.836 30.391 23.156 1 95.69 89 GLY B CA 1
ATOM 4241 C C . GLY B 1 89 ? 11.5 31.156 21.891 1 95.69 89 GLY B C 1
ATOM 4242 O O . GLY B 1 89 ? 11.141 32.344 21.953 1 95.69 89 GLY B O 1
ATOM 4243 N N . ILE B 1 90 ? 11.688 30.531 20.797 1 98 90 ILE B N 1
ATOM 4244 C CA . ILE B 1 90 ? 11.406 31.141 19.484 1 98 90 ILE B CA 1
ATOM 4245 C C . ILE B 1 90 ? 10.203 30.453 18.859 1 98 90 ILE B C 1
ATOM 4247 O O . ILE B 1 90 ? 10.141 29.219 18.812 1 98 90 ILE B O 1
ATOM 4251 N N . MET B 1 91 ? 9.25 31.234 18.453 1 98.44 91 MET B N 1
ATOM 4252 C CA . MET B 1 91 ? 8.117 30.75 17.672 1 98.44 91 MET B CA 1
ATOM 4253 C C . MET B 1 91 ? 8.266 31.125 16.203 1 98.44 91 MET B C 1
ATOM 4255 O O . MET B 1 91 ? 8.539 32.281 15.875 1 98.44 91 MET B O 1
ATOM 4259 N N . VAL B 1 92 ? 8.195 30.156 15.336 1 98.69 92 VAL B N 1
ATOM 4260 C CA . VAL B 1 92 ? 8.188 30.391 13.898 1 98.69 92 VAL B CA 1
ATOM 4261 C C . VAL B 1 92 ? 6.793 30.141 13.344 1 98.69 92 VAL B C 1
ATOM 4263 O O . VAL B 1 92 ? 6.164 29.125 13.648 1 98.69 92 VAL B O 1
ATOM 4266 N N . THR B 1 93 ? 6.254 31.109 12.555 1 98.44 93 THR B N 1
ATOM 4267 C CA . THR B 1 93 ? 4.941 30.969 11.93 1 98.44 93 THR B CA 1
ATOM 4268 C C . THR B 1 93 ? 5.051 31.047 10.414 1 98.44 93 THR B C 1
ATOM 4270 O O . THR B 1 93 ? 5.848 31.812 9.883 1 98.44 93 THR B O 1
ATOM 4273 N N . ALA B 1 94 ? 4.254 30.219 9.734 1 97.94 94 ALA B N 1
ATOM 4274 C CA . ALA B 1 94 ? 4.16 30.25 8.273 1 97.94 94 ALA B CA 1
ATOM 4275 C C . ALA B 1 94 ? 2.99 31.125 7.828 1 97.94 94 ALA B C 1
ATOM 4277 O O . ALA B 1 94 ? 1.937 31.141 8.469 1 97.94 94 ALA B O 1
ATOM 4278 N N . HIS B 1 95 ? 3.191 31.781 6.754 1 95.88 95 HIS B N 1
ATOM 4279 C CA . HIS B 1 95 ? 2.18 32.656 6.16 1 95.88 95 HIS B CA 1
ATOM 4280 C C . HIS B 1 95 ? 2.068 32.406 4.656 1 95.88 95 HIS B C 1
ATOM 4282 O O . HIS B 1 95 ? 3.076 32.188 3.98 1 95.88 95 HIS B O 1
ATOM 4288 N N . GLY B 1 96 ? 0.836 32.5 4.211 1 93 96 GLY B N 1
ATOM 4289 C CA . GLY B 1 96 ? 0.534 32.375 2.797 1 93 96 GLY B CA 1
ATOM 4290 C C . GLY B 1 96 ? -0.881 32.781 2.445 1 93 96 GLY B C 1
ATOM 4291 O O . GLY B 1 96 ? -1.599 33.344 3.283 1 93 96 GLY B O 1
ATOM 4292 N N . GLY B 1 97 ? -1.251 32.562 1.216 1 89.94 97 GLY B N 1
ATOM 4293 C CA . GLY B 1 97 ? -2.582 32.938 0.763 1 89.94 97 GLY B CA 1
ATOM 4294 C C . GLY B 1 97 ? -3.637 31.906 1.091 1 89.94 97 GLY B C 1
ATOM 4295 O O . GLY B 1 97 ? -3.328 30.719 1.223 1 89.94 97 GLY B O 1
ATOM 4296 N N . THR B 1 98 ? -4.887 32.375 1.248 1 91.19 98 THR B N 1
ATOM 4297 C CA . THR B 1 98 ? -6.031 31.484 1.385 1 91.19 98 THR B CA 1
ATOM 4298 C C . THR B 1 98 ? -6.547 31.047 0.015 1 91.19 98 THR B C 1
ATOM 4300 O O . THR B 1 98 ? -6.191 31.641 -1.004 1 91.19 98 THR B O 1
ATOM 4303 N N . MET B 1 99 ? -7.316 30.031 0.011 1 90 99 MET B N 1
ATOM 4304 C CA . MET B 1 99 ? -7.887 29.484 -1.221 1 90 99 MET B CA 1
ATOM 4305 C C . MET B 1 99 ? -9.414 29.547 -1.183 1 90 99 MET B C 1
ATOM 4307 O O . MET B 1 99 ? -10.023 29.188 -0.172 1 90 99 MET B O 1
ATOM 4311 N N . LYS B 1 100 ? -9.969 29.922 -2.311 1 91.69 100 LYS B N 1
ATOM 4312 C CA . LYS B 1 100 ? -11.422 29.984 -2.424 1 91.69 100 LYS B CA 1
ATOM 4313 C C . LYS B 1 100 ? -12.055 28.625 -2.117 1 91.69 100 LYS B C 1
ATOM 4315 O O . LYS B 1 100 ? -13.031 28.547 -1.369 1 91.69 100 LYS B O 1
ATOM 4320 N N . GLU B 1 101 ? -11.453 27.547 -2.65 1 90.31 101 GLU B N 1
ATOM 4321 C CA . GLU B 1 101 ? -12.047 26.219 -2.586 1 90.31 101 GLU B CA 1
ATOM 4322 C C . GLU B 1 101 ? -11.977 25.656 -1.17 1 90.31 101 GLU B C 1
ATOM 4324 O O . GLU B 1 101 ? -12.867 24.906 -0.747 1 90.31 101 GLU B O 1
ATOM 4329 N N . LEU B 1 102 ? -10.977 26.047 -0.432 1 92.94 102 LEU B N 1
ATOM 4330 C CA . LEU B 1 102 ? -10.766 25.453 0.88 1 92.94 102 LEU B CA 1
ATOM 4331 C C . LEU B 1 102 ? -11.234 26.391 1.989 1 92.94 102 LEU B C 1
ATOM 4333 O O . LEU B 1 102 ? -11.789 25.938 2.994 1 92.94 102 LEU B O 1
ATOM 4337 N N . HIS B 1 103 ? -11.016 27.719 1.721 1 94.19 103 HIS B N 1
ATOM 4338 C CA . HIS B 1 103 ? -11.18 28.656 2.818 1 94.19 103 HIS B CA 1
ATOM 4339 C C . HIS B 1 103 ? -12.406 29.547 2.602 1 94.19 103 HIS B C 1
ATOM 4341 O O . HIS B 1 103 ? -12.836 30.25 3.516 1 94.19 103 HIS B O 1
ATOM 4347 N N . GLY B 1 104 ? -12.938 29.578 1.36 1 93.62 104 GLY B N 1
ATOM 4348 C CA . GLY B 1 104 ? -14.117 30.375 1.06 1 93.62 104 GLY B CA 1
ATOM 4349 C C . GLY B 1 104 ? -13.805 31.828 0.811 1 93.62 104 GLY B C 1
ATOM 4350 O O . GLY B 1 104 ? -14.703 32.688 0.834 1 93.62 104 GLY B O 1
ATOM 4351 N N . THR B 1 105 ? -12.531 32.125 0.635 1 92.19 105 THR B N 1
ATOM 4352 C CA . THR B 1 105 ? -12.141 33.5 0.38 1 92.19 105 THR B CA 1
ATOM 4353 C C . THR B 1 105 ? -12.172 33.812 -1.114 1 92.19 105 THR B C 1
ATOM 4355 O O . THR B 1 105 ? -12.062 32.906 -1.941 1 92.19 105 THR B O 1
ATOM 4358 N N . GLU B 1 106 ? -12.305 35.031 -1.47 1 89.88 106 GLU B N 1
ATOM 4359 C CA . GLU B 1 106 ? -12.391 35.438 -2.875 1 89.88 106 GLU B CA 1
ATOM 4360 C C . GLU B 1 106 ? -11.039 35.281 -3.572 1 89.88 106 GLU B C 1
ATOM 4362 O O . GLU B 1 106 ? -9.992 35.469 -2.955 1 89.88 106 GLU B O 1
ATOM 4367 N N . ILE B 1 107 ? -11.148 35 -4.77 1 87.31 107 ILE B N 1
ATOM 4368 C CA . ILE B 1 107 ? -9.953 34.844 -5.582 1 87.31 107 ILE B CA 1
ATOM 4369 C C . ILE B 1 107 ? -9.266 36.219 -5.742 1 87.31 107 ILE B C 1
ATOM 4371 O O . ILE B 1 107 ? -9.93 37.219 -5.957 1 87.31 107 ILE B O 1
ATOM 4375 N N . GLY B 1 108 ? -7.996 36.219 -5.605 1 85.69 108 GLY B N 1
ATOM 4376 C CA . GLY B 1 108 ? -7.234 37.438 -5.934 1 85.69 108 GLY B CA 1
ATOM 4377 C C . GLY B 1 108 ? -6.965 38.312 -4.734 1 85.69 108 GLY B C 1
ATOM 4378 O O . GLY B 1 108 ? -6.309 39.344 -4.855 1 85.69 108 GLY B O 1
ATOM 4379 N N . LEU B 1 109 ? -7.434 37.969 -3.596 1 89.12 109 LEU B N 1
ATOM 4380 C CA . LEU B 1 109 ? -7.129 38.75 -2.406 1 89.12 109 LEU B CA 1
ATOM 4381 C C . LEU B 1 109 ? -5.629 38.781 -2.139 1 89.12 109 LEU B C 1
ATOM 4383 O O . LEU B 1 109 ? -4.965 37.719 -2.209 1 89.12 109 LEU B O 1
ATOM 4387 N N . PRO B 1 110 ? -5.121 39.906 -1.902 1 90 110 PRO B N 1
ATOM 4388 C CA . PRO B 1 110 ? -3.682 40 -1.646 1 90 110 PRO B CA 1
ATOM 4389 C C . PRO B 1 110 ? -3.273 39.375 -0.326 1 90 110 PRO B C 1
ATOM 4391 O O . PRO B 1 110 ? -4.055 39.344 0.628 1 90 110 PRO B O 1
ATOM 4394 N N . PHE B 1 111 ? -2.033 38.906 -0.261 1 92.75 111 PHE B N 1
ATOM 4395 C CA . PHE B 1 111 ? -1.468 38.312 0.941 1 92.75 111 PHE B CA 1
ATOM 4396 C C . PHE B 1 111 ? 0.052 38.438 0.939 1 92.75 111 PHE B C 1
ATOM 4398 O O . PHE B 1 111 ? 0.66 38.688 -0.104 1 92.75 111 PHE B O 1
ATOM 4405 N N . TRP B 1 112 ? 0.644 38.375 2.076 1 94.19 112 TRP B N 1
ATOM 4406 C CA . TRP B 1 112 ? 2.084 38.219 2.25 1 94.19 112 TRP B CA 1
ATOM 4407 C C . TRP B 1 112 ? 2.451 36.75 2.506 1 94.19 112 TRP B C 1
ATOM 4409 O O . TRP B 1 112 ? 1.757 36.062 3.246 1 94.19 112 TRP B O 1
ATOM 4419 N N . GLY B 1 113 ? 3.557 36.312 1.878 1 95.56 113 GLY B N 1
ATOM 4420 C CA . GLY B 1 113 ? 4.012 34.938 2.072 1 95.56 113 GLY B CA 1
ATOM 4421 C C . GLY B 1 113 ? 5.41 34.844 2.65 1 95.56 113 GLY B C 1
ATOM 4422 O O . GLY B 1 113 ? 6.316 35.562 2.207 1 95.56 113 GLY B O 1
ATOM 4423 N N . GLY B 1 114 ? 5.629 33.969 3.654 1 97.69 114 GLY B N 1
ATOM 4424 C CA . GLY B 1 114 ? 6.922 33.781 4.293 1 97.69 114 GLY B CA 1
ATOM 4425 C C . GLY B 1 114 ? 6.82 33.219 5.699 1 97.69 114 GLY B C 1
ATOM 4426 O O . GLY B 1 114 ? 5.809 32.625 6.059 1 97.69 114 GLY B O 1
ATOM 4427 N N . ILE B 1 115 ? 7.938 33.344 6.449 1 98.62 115 ILE B N 1
ATOM 4428 C CA . ILE B 1 115 ? 7.891 33 7.863 1 98.62 115 ILE B CA 1
ATOM 4429 C C . ILE B 1 115 ? 8.141 34.219 8.719 1 98.62 115 ILE B C 1
ATOM 4431 O O . ILE B 1 115 ? 8.805 35.156 8.281 1 98.62 115 ILE B O 1
ATOM 4435 N N . MET B 1 116 ? 7.562 34.188 9.859 1 98.44 116 MET B N 1
ATOM 4436 C CA . MET B 1 116 ? 7.832 35.188 10.883 1 98.44 116 MET B CA 1
ATOM 4437 C C . MET B 1 116 ? 8.445 34.562 12.125 1 98.44 116 MET B C 1
ATOM 4439 O O . MET B 1 116 ? 8.109 33.406 12.477 1 98.44 116 MET B O 1
ATOM 4443 N N . ILE B 1 117 ? 9.359 35.25 12.711 1 98.75 117 ILE B N 1
ATOM 4444 C CA . ILE B 1 117 ? 10.07 34.812 13.906 1 98.75 117 ILE B CA 1
ATOM 4445 C C . ILE B 1 117 ? 9.633 35.656 15.102 1 98.75 117 ILE B C 1
ATOM 4447 O O . ILE B 1 117 ? 9.672 36.875 15.047 1 98.75 117 ILE B O 1
ATOM 4451 N N . TRP B 1 118 ? 9.219 34.969 16.203 1 98.69 118 TRP B N 1
ATOM 4452 C CA . TRP B 1 118 ? 8.672 35.656 17.375 1 98.69 118 TRP B CA 1
ATOM 4453 C C . TRP B 1 118 ? 9.445 35.281 18.625 1 98.69 118 TRP B C 1
ATOM 4455 O O . TRP B 1 118 ? 9.914 34.156 18.766 1 98.69 118 TRP B O 1
ATOM 4465 N N . ASP B 1 119 ? 9.5 36.188 19.562 1 98.44 119 ASP B N 1
ATOM 4466 C CA . ASP B 1 119 ? 9.922 35.906 20.938 1 98.44 119 ASP B CA 1
ATOM 4467 C C . ASP B 1 119 ? 8.734 35.438 21.781 1 98.44 119 ASP B C 1
ATOM 4469 O O . ASP B 1 119 ? 7.773 36.188 21.953 1 98.44 119 ASP B O 1
ATOM 4473 N N . VAL B 1 120 ? 8.828 34.219 22.328 1 98.06 120 VAL B N 1
ATOM 4474 C CA . VAL B 1 120 ? 7.766 33.75 23.203 1 98.06 120 VAL B CA 1
ATOM 4475 C C . VAL B 1 120 ? 8.352 33.375 24.562 1 98.06 120 VAL B C 1
ATOM 4477 O O . VAL B 1 120 ? 7.641 32.844 25.422 1 98.06 120 VAL B O 1
ATOM 4480 N N . LYS B 1 121 ? 9.594 33.562 24.719 1 96.31 121 LYS B N 1
ATOM 4481 C CA . LYS B 1 121 ? 10.266 33.281 25.984 1 96.31 121 LYS B CA 1
ATOM 4482 C C . LYS B 1 121 ? 9.945 34.344 27.031 1 96.31 121 LYS B C 1
ATOM 4484 O O . LYS B 1 121 ? 9.664 34 28.188 1 96.31 121 LYS B O 1
ATOM 4489 N N . THR B 1 122 ? 9.992 35.594 26.656 1 97.06 122 THR B N 1
ATOM 4490 C CA . THR B 1 122 ? 9.82 36.719 27.578 1 97.06 122 THR B CA 1
ATOM 4491 C C . THR B 1 122 ? 8.414 36.719 28.156 1 97.06 122 THR B C 1
ATOM 4493 O O . THR B 1 122 ? 8.242 36.906 29.375 1 97.06 122 THR B O 1
ATOM 4496 N N . ASP B 1 123 ? 7.426 36.594 27.328 1 97.75 123 ASP B N 1
ATOM 4497 C CA . ASP B 1 123 ? 6.023 36.531 27.734 1 97.75 123 ASP B CA 1
ATOM 4498 C C . ASP B 1 123 ? 5.242 35.562 26.844 1 97.75 123 ASP B C 1
ATOM 4500 O O . ASP B 1 123 ? 4.805 35.938 25.75 1 97.75 123 ASP B O 1
ATOM 4504 N N . PRO B 1 124 ? 4.984 34.406 27.359 1 97.44 124 PRO B N 1
ATOM 4505 C CA . PRO B 1 124 ? 4.324 33.375 26.531 1 97.44 124 PRO B CA 1
ATOM 4506 C C . PRO B 1 124 ? 2.918 33.812 26.109 1 97.44 124 PRO B C 1
ATOM 4508 O O . PRO B 1 124 ? 2.396 33.281 25.109 1 97.44 124 PRO B O 1
ATOM 4511 N N . GLU B 1 125 ? 2.285 34.656 26.781 1 98.12 125 GLU B N 1
ATOM 4512 C CA . GLU B 1 125 ? 0.909 35.031 26.484 1 98.12 125 GLU B CA 1
ATOM 4513 C C . GLU B 1 125 ? 0.862 36.25 25.547 1 98.12 125 GLU B C 1
ATOM 4515 O O . GLU B 1 125 ? -0.197 36.594 25.016 1 98.12 125 GLU B O 1
ATOM 4520 N N . ASN B 1 126 ? 2.055 36.875 25.375 1 97.75 126 ASN B N 1
ATOM 4521 C CA . ASN B 1 126 ? 2.17 38.031 24.5 1 97.75 126 ASN B CA 1
ATOM 4522 C C . ASN B 1 126 ? 3.424 37.938 23.625 1 97.75 126 ASN B C 1
ATOM 4524 O O . ASN B 1 126 ? 4.367 38.719 23.828 1 97.75 126 ASN B O 1
ATOM 4528 N N . PRO B 1 127 ? 3.383 37.094 22.594 1 97.88 127 PRO B N 1
ATOM 4529 C CA . PRO B 1 127 ? 4.539 36.969 21.703 1 97.88 127 PRO B CA 1
ATOM 4530 C C . PRO B 1 127 ? 4.938 38.281 21.047 1 97.88 127 PRO B C 1
ATOM 4532 O O . PRO B 1 127 ? 4.074 39.094 20.672 1 97.88 127 PRO B O 1
ATOM 4535 N N . THR B 1 128 ? 6.246 38.5 20.891 1 97.88 128 THR B N 1
ATOM 4536 C CA . THR B 1 128 ? 6.777 39.719 20.25 1 97.88 128 THR B CA 1
ATOM 4537 C C . THR B 1 128 ? 7.426 39.344 18.906 1 97.88 128 THR B C 1
ATOM 4539 O O . THR B 1 128 ? 8.305 38.5 18.844 1 97.88 128 THR B O 1
ATOM 4542 N N . LEU B 1 129 ? 7.016 40.031 17.844 1 98.06 129 LEU B N 1
ATOM 4543 C CA . LEU B 1 129 ? 7.574 39.781 16.516 1 98.06 129 LEU B CA 1
ATOM 4544 C C . LEU B 1 129 ? 9.016 40.312 16.438 1 98.06 129 LEU B C 1
ATOM 4546 O O . LEU B 1 129 ? 9.297 41.438 16.797 1 98.06 129 LEU B O 1
ATOM 4550 N N . LEU B 1 130 ? 9.875 39.469 15.977 1 98.5 130 LEU B N 1
ATOM 4551 C CA . LEU B 1 130 ? 11.289 39.812 15.891 1 98.5 130 LEU B CA 1
ATOM 4552 C C . LEU B 1 130 ? 11.672 40.156 14.453 1 98.5 130 LEU B C 1
ATOM 4554 O O . LEU B 1 130 ? 12.414 41.125 14.219 1 98.5 130 LEU B O 1
ATOM 4558 N N . SER B 1 131 ? 11.258 39.312 13.523 1 98.44 131 SER B N 1
ATOM 4559 C CA . SER B 1 131 ? 11.648 39.5 12.125 1 98.44 131 SER B CA 1
ATOM 4560 C C . SER B 1 131 ? 10.75 38.688 11.195 1 98.44 131 SER B C 1
ATOM 4562 O O . SER B 1 131 ? 9.82 38.031 11.648 1 98.44 131 SER B O 1
ATOM 4564 N N . LYS B 1 132 ? 11.008 38.844 9.891 1 97.81 132 LYS B N 1
ATOM 4565 C CA . LYS B 1 132 ? 10.297 38.125 8.844 1 97.81 132 LYS B CA 1
ATOM 4566 C C . LYS B 1 132 ? 11.258 37.688 7.738 1 97.81 132 LYS B C 1
ATOM 4568 O O . LYS B 1 132 ? 12.297 38.312 7.523 1 97.81 132 LYS B O 1
ATOM 4573 N N . PHE B 1 133 ? 10.945 36.625 7.105 1 98.31 133 PHE B N 1
ATOM 4574 C CA . PHE B 1 133 ? 11.617 36.125 5.906 1 98.31 133 PHE B CA 1
ATOM 4575 C C . PHE B 1 133 ? 10.602 35.844 4.805 1 98.31 133 PHE B C 1
ATOM 4577 O O . PHE B 1 133 ? 9.812 34.906 4.906 1 98.31 133 PHE B O 1
ATOM 4584 N N . GLU B 1 134 ? 10.688 36.625 3.742 1 97 134 GLU B N 1
ATOM 4585 C CA . GLU B 1 134 ? 9.672 36.562 2.699 1 97 134 GLU B CA 1
ATOM 4586 C C . GLU B 1 134 ? 9.992 35.5 1.676 1 97 134 GLU B C 1
ATOM 4588 O O . GLU B 1 134 ? 11.148 35.312 1.299 1 97 134 GLU B O 1
ATOM 4593 N N . CYS B 1 135 ? 9.008 34.75 1.294 1 96.69 135 CYS B N 1
ATOM 4594 C CA . CYS B 1 135 ? 9.062 33.781 0.215 1 96.69 135 CYS B CA 1
ATOM 4595 C C . CYS B 1 135 ? 8.156 34.188 -0.939 1 96.69 135 CYS B C 1
ATOM 4597 O O . CYS B 1 135 ? 6.996 33.781 -1.004 1 96.69 135 CYS B O 1
ATOM 4599 N N . LYS B 1 136 ? 8.711 34.812 -1.92 1 91.38 136 LYS B N 1
ATOM 4600 C CA . LYS B 1 136 ? 7.949 35.344 -3.049 1 91.38 136 LYS B CA 1
ATOM 4601 C C . LYS B 1 136 ? 7.82 34.312 -4.16 1 91.38 136 LYS B C 1
ATOM 4603 O O . LYS B 1 136 ? 8.523 33.312 -4.152 1 91.38 136 LYS B O 1
ATOM 4608 N N . GLY B 1 137 ? 6.836 34.594 -4.988 1 86 137 GLY B N 1
ATOM 4609 C CA . GLY B 1 137 ? 6.754 33.812 -6.211 1 86 137 GLY B CA 1
ATOM 4610 C C . GLY B 1 137 ? 5.652 32.781 -6.18 1 86 137 GLY B C 1
ATOM 4611 O O . GLY B 1 137 ? 5.57 31.906 -7.066 1 86 137 GLY B O 1
ATOM 4612 N N . GLY B 1 138 ? 4.859 32.844 -5.23 1 88.75 138 GLY B N 1
ATOM 4613 C CA . GLY B 1 138 ? 3.766 31.906 -5.164 1 88.75 138 GLY B CA 1
ATOM 4614 C C . GLY B 1 138 ? 2.924 32.031 -3.91 1 88.75 138 GLY B C 1
ATOM 4615 O O . GLY B 1 138 ? 2.566 33.156 -3.52 1 88.75 138 GLY B O 1
ATOM 4616 N N . ALA B 1 139 ? 2.598 30.891 -3.316 1 88.56 139 ALA B N 1
ATOM 4617 C CA . ALA B 1 139 ? 1.64 30.859 -2.215 1 88.56 139 ALA B CA 1
ATOM 4618 C C . ALA B 1 139 ? 2.322 31.172 -0.886 1 88.56 139 ALA B C 1
ATOM 4620 O O . ALA B 1 139 ? 1.668 31.219 0.159 1 88.56 139 ALA B O 1
ATOM 4621 N N . GLY B 1 140 ? 3.609 31.422 -0.919 1 94.44 140 GLY B N 1
ATOM 4622 C CA . GLY B 1 140 ? 4.324 31.75 0.307 1 94.44 140 GLY B CA 1
ATOM 4623 C C . GLY B 1 140 ? 4.93 30.531 0.978 1 94.44 140 GLY B C 1
ATOM 4624 O O . GLY B 1 140 ? 5.789 29.859 0.399 1 94.44 140 GLY B O 1
ATOM 4625 N N . VAL B 1 141 ? 4.484 30.234 2.201 1 96.31 141 VAL B N 1
ATOM 4626 C CA . VAL B 1 141 ? 4.988 29.109 2.965 1 96.31 141 VAL B CA 1
ATOM 4627 C C . VAL B 1 141 ? 3.82 28.328 3.568 1 96.31 141 VAL B C 1
ATOM 4629 O O . VAL B 1 141 ? 2.969 28.906 4.25 1 96.31 141 VAL B O 1
ATOM 4632 N N . HIS B 1 142 ? 3.826 27.016 3.279 1 91.19 142 HIS B N 1
ATOM 4633 C CA . HIS B 1 142 ? 2.775 26.156 3.822 1 91.19 142 HIS B CA 1
ATOM 4634 C C . HIS B 1 142 ? 3.281 25.359 5.02 1 91.19 142 HIS B C 1
ATOM 4636 O O . HIS B 1 142 ? 2.555 25.172 6 1 91.19 142 HIS B O 1
ATOM 4642 N N . ARG B 1 143 ? 4.473 24.844 4.887 1 97.12 143 ARG B N 1
ATOM 4643 C CA . ARG B 1 143 ? 5.105 24.078 5.949 1 97.12 143 ARG B CA 1
ATOM 4644 C C . ARG B 1 143 ? 6.543 24.516 6.176 1 97.12 143 ARG B C 1
ATOM 4646 O O . ARG B 1 143 ? 7.066 25.344 5.43 1 97.12 143 ARG B O 1
ATOM 4653 N N . PHE B 1 144 ? 7.121 24.078 7.254 1 98.44 144 PHE B N 1
ATOM 4654 C CA . PHE B 1 144 ? 8.531 24.234 7.598 1 98.44 144 PHE B CA 1
ATOM 4655 C C . PHE B 1 144 ? 8.898 23.312 8.758 1 98.44 144 PHE B C 1
ATOM 4657 O O . PHE B 1 144 ? 8.039 22.656 9.336 1 98.44 144 PHE B O 1
ATOM 4664 N N . PHE B 1 145 ? 10.234 23.297 9.047 1 98.69 145 PHE B N 1
ATOM 4665 C CA . PHE B 1 145 ? 10.688 22.547 10.203 1 98.69 145 PHE B CA 1
ATOM 4666 C C . PHE B 1 145 ? 11.617 23.391 11.07 1 98.69 145 PHE B C 1
ATOM 4668 O O . PHE B 1 145 ? 12.57 23.984 10.57 1 98.69 145 PHE B O 1
ATOM 4675 N N . TYR B 1 146 ? 11.328 23.453 12.328 1 98.38 146 TYR B N 1
ATOM 4676 C CA . TYR B 1 146 ? 12.148 24.109 13.344 1 98.38 146 TYR B CA 1
ATOM 4677 C C . TYR B 1 146 ? 12.023 23.406 14.688 1 98.38 146 TYR B C 1
ATOM 4679 O O . TYR B 1 146 ? 10.953 23.391 15.297 1 98.38 146 TYR B O 1
ATOM 4687 N N . ASN B 1 147 ? 13.047 22.828 15.094 1 95.62 147 ASN B N 1
ATOM 4688 C CA . ASN B 1 147 ? 13.094 22.094 16.359 1 95.62 147 ASN B CA 1
ATOM 4689 C C . ASN B 1 147 ? 14.125 22.688 17.312 1 95.62 147 ASN B C 1
ATOM 4691 O O . ASN B 1 147 ? 14.633 22 18.188 1 95.62 147 ASN B O 1
ATOM 4695 N N . GLY B 1 148 ? 14.367 23.938 17.094 1 96.19 148 GLY B N 1
ATOM 4696 C CA . GLY B 1 148 ? 15.398 24.625 17.844 1 96.19 148 GLY B CA 1
ATOM 4697 C C . GLY B 1 148 ? 16.719 24.75 17.094 1 96.19 148 GLY B C 1
ATOM 4698 O O . GLY B 1 148 ? 16.891 24.141 16.031 1 96.19 148 GLY B O 1
ATOM 4699 N N . GLY B 1 149 ? 17.531 25.578 17.594 1 96 149 GLY B N 1
ATOM 4700 C CA . GLY B 1 149 ? 18.859 25.734 17.016 1 96 149 GLY B CA 1
ATOM 4701 C C . GLY B 1 149 ? 18.922 26.859 15.992 1 96 149 GLY B C 1
ATOM 4702 O O . GLY B 1 149 ? 18.141 27.797 16.047 1 96 149 GLY B O 1
ATOM 4703 N N . ARG B 1 150 ? 19.906 26.703 15.078 1 97.69 150 ARG B N 1
ATOM 4704 C CA . ARG B 1 150 ? 20.359 27.812 14.25 1 97.69 150 ARG B CA 1
ATOM 4705 C C . ARG B 1 150 ? 19.547 27.906 12.961 1 97.69 150 ARG B C 1
ATOM 4707 O O . ARG B 1 150 ? 19.422 28.969 12.375 1 97.69 150 ARG B O 1
ATOM 4714 N N . TYR B 1 151 ? 18.906 26.812 12.578 1 98.69 151 TYR B N 1
ATOM 4715 C CA . TYR B 1 151 ? 18.391 26.812 11.219 1 98.69 151 TYR B CA 1
ATOM 4716 C C . TYR B 1 151 ? 16.891 26.516 11.219 1 98.69 151 TYR B C 1
ATOM 4718 O O . TYR B 1 151 ? 16.422 25.688 11.992 1 98.69 151 TYR B O 1
ATOM 4726 N N . VAL B 1 152 ? 16.172 27.172 10.359 1 98.81 152 VAL B N 1
ATOM 4727 C CA . VAL B 1 152 ? 14.797 26.844 9.977 1 98.81 152 VAL B CA 1
ATOM 4728 C C . VAL B 1 152 ? 14.773 26.297 8.547 1 98.81 152 VAL B C 1
ATOM 4730 O O . VAL B 1 152 ? 15.359 26.891 7.641 1 98.81 152 VAL B O 1
ATOM 4733 N N . TYR B 1 153 ? 14.188 25.172 8.352 1 98.88 153 TYR B N 1
ATOM 4734 C CA . TYR B 1 153 ? 14.039 24.578 7.031 1 98.88 153 TYR B CA 1
ATOM 4735 C C . TYR B 1 153 ? 12.656 24.844 6.457 1 98.88 153 TYR B C 1
ATOM 4737 O O . TYR B 1 153 ? 11.68 24.203 6.836 1 98.88 153 TYR B O 1
ATOM 4745 N N . VAL B 1 154 ? 12.602 25.766 5.535 1 98.81 154 VAL B N 1
ATOM 4746 C CA . VAL B 1 154 ? 11.352 26.328 5.047 1 98.81 154 VAL B CA 1
ATOM 4747 C C . VAL B 1 154 ? 10.938 25.641 3.748 1 98.81 154 VAL B C 1
ATOM 4749 O O . VAL B 1 154 ? 11.758 25.5 2.834 1 98.81 154 VAL B O 1
ATOM 4752 N N . THR B 1 155 ? 9.758 25.156 3.719 1 98 155 THR B N 1
ATOM 4753 C CA . THR B 1 155 ? 9.125 24.75 2.471 1 98 155 THR B CA 1
ATOM 4754 C C . THR B 1 155 ? 8.391 25.922 1.83 1 98 155 THR B C 1
ATOM 4756 O O . THR B 1 155 ? 7.207 26.156 2.107 1 98 155 THR B O 1
ATOM 4759 N N . GLY B 1 156 ? 9.094 26.641 0.991 1 97.06 156 GLY B N 1
ATOM 4760 C CA . GLY B 1 156 ? 8.539 27.906 0.528 1 97.06 156 GLY B CA 1
ATOM 4761 C C . GLY B 1 156 ? 8.828 28.172 -0.934 1 97.06 156 GLY B C 1
ATOM 4762 O O . GLY B 1 156 ? 9.688 27.531 -1.537 1 97.06 156 GLY B O 1
ATOM 4763 N N . ASN B 1 157 ? 8.094 29.109 -1.436 1 95.31 157 ASN B N 1
ATOM 4764 C CA . ASN B 1 157 ? 8.297 29.547 -2.811 1 95.31 157 ASN B CA 1
ATOM 4765 C C . ASN B 1 157 ? 9.562 30.391 -2.947 1 95.31 157 ASN B C 1
ATOM 4767 O O . ASN B 1 157 ? 10.031 30.969 -1.969 1 95.31 157 ASN B O 1
ATOM 4771 N N . ALA B 1 158 ? 10.102 30.375 -4.098 1 93.5 158 ALA B N 1
ATOM 4772 C CA . ALA B 1 158 ? 11.195 31.234 -4.527 1 93.5 158 ALA B CA 1
ATOM 4773 C C . ALA B 1 158 ? 11.031 31.641 -5.988 1 93.5 158 ALA B C 1
ATOM 4775 O O . ALA B 1 158 ? 10.562 30.844 -6.809 1 93.5 158 ALA B O 1
ATOM 4776 N N . GLU B 1 159 ? 11.383 32.906 -6.211 1 90.75 159 GLU B N 1
ATOM 4777 C CA . GLU B 1 159 ? 11.344 33.344 -7.605 1 90.75 159 GLU B CA 1
ATOM 4778 C C . GLU B 1 159 ? 12.188 32.438 -8.492 1 90.75 159 GLU B C 1
ATOM 4780 O O . GLU B 1 159 ? 13.297 32.031 -8.109 1 90.75 159 GLU B O 1
ATOM 4785 N N . GLY B 1 160 ? 11.586 32.031 -9.602 1 88.62 160 GLY B N 1
ATOM 4786 C CA . GLY B 1 160 ? 12.312 31.172 -10.539 1 88.62 160 GLY B CA 1
ATOM 4787 C C . GLY B 1 160 ? 12.016 29.703 -10.352 1 88.62 160 GLY B C 1
ATOM 4788 O O . GLY B 1 160 ? 12.484 28.859 -11.133 1 88.62 160 GLY B O 1
ATOM 4789 N N . PHE B 1 161 ? 11.242 29.375 -9.352 1 90.69 161 PHE B N 1
ATOM 4790 C CA . PHE B 1 161 ? 10.914 27.984 -9.094 1 90.69 161 PHE B CA 1
ATOM 4791 C C . PHE B 1 161 ? 9.406 27.781 -9 1 90.69 161 PHE B C 1
ATOM 4793 O O . PHE B 1 161 ? 8.695 28.641 -8.477 1 90.69 161 PHE B O 1
ATOM 4800 N N . ASN B 1 162 ? 8.992 26.656 -9.484 1 89.62 162 ASN B N 1
ATOM 4801 C CA . ASN B 1 162 ? 7.586 26.281 -9.359 1 89.62 162 ASN B CA 1
ATOM 4802 C C . ASN B 1 162 ? 7.336 25.5 -8.07 1 89.62 162 ASN B C 1
ATOM 4804 O O . ASN B 1 162 ? 8.109 24.609 -7.715 1 89.62 162 ASN B O 1
ATOM 4808 N N . GLY B 1 163 ? 6.297 25.938 -7.371 1 91.25 163 GLY B N 1
ATOM 4809 C CA . GLY B 1 163 ? 5.91 25.219 -6.168 1 91.25 163 GLY B CA 1
ATOM 4810 C C . GLY B 1 163 ? 6.824 25.5 -4.988 1 91.25 163 GLY B C 1
ATOM 4811 O O . GLY B 1 163 ? 7.609 26.438 -5.016 1 91.25 163 GLY B O 1
ATOM 4812 N N . PHE B 1 164 ? 6.684 24.688 -3.971 1 95.31 164 PHE B N 1
ATOM 4813 C CA . PHE B 1 164 ? 7.473 24.844 -2.754 1 95.31 164 PHE B CA 1
ATOM 4814 C C . PHE B 1 164 ? 8.789 24.078 -2.867 1 95.31 164 PHE B C 1
ATOM 4816 O O . PHE B 1 164 ? 8.805 22.891 -3.191 1 95.31 164 PHE B O 1
ATOM 4823 N N . ILE B 1 165 ? 9.867 24.734 -2.617 1 96.88 165 ILE B N 1
ATOM 4824 C CA . ILE B 1 165 ? 11.188 24.109 -2.557 1 96.88 165 ILE B CA 1
ATOM 4825 C C . ILE B 1 165 ? 11.727 24.188 -1.132 1 96.88 165 ILE B C 1
ATOM 4827 O O . ILE B 1 165 ? 11.078 24.734 -0.242 1 96.88 165 ILE B O 1
ATOM 4831 N N . LEU B 1 166 ? 12.898 23.578 -0.903 1 98.62 166 LEU B N 1
ATOM 4832 C CA . LEU B 1 166 ? 13.562 23.688 0.392 1 98.62 166 LEU B CA 1
ATOM 4833 C C . LEU B 1 166 ? 14.445 24.922 0.454 1 98.62 166 LEU B C 1
ATOM 4835 O O . LEU B 1 166 ? 15.312 25.125 -0.402 1 98.62 166 LEU B O 1
ATOM 4839 N N . ARG B 1 167 ? 14.18 25.766 1.408 1 98.69 167 ARG B N 1
ATOM 4840 C CA . ARG B 1 167 ? 15.008 26.938 1.702 1 98.69 167 ARG B CA 1
ATOM 4841 C C . ARG B 1 167 ? 15.531 26.891 3.135 1 98.69 167 ARG B C 1
ATOM 4843 O O . ARG B 1 167 ? 14.75 26.797 4.082 1 98.69 167 ARG B O 1
ATOM 4850 N N . ILE B 1 168 ? 16.844 26.906 3.279 1 98.88 168 ILE B N 1
ATOM 4851 C CA . ILE B 1 168 ? 17.453 26.828 4.598 1 98.88 168 ILE B CA 1
ATOM 4852 C C . ILE B 1 168 ? 17.781 28.234 5.094 1 98.88 168 ILE B C 1
ATOM 4854 O O . ILE B 1 168 ? 18.594 28.938 4.48 1 98.88 168 ILE B O 1
ATOM 4858 N N . VAL B 1 169 ? 17.188 28.594 6.223 1 98.88 169 VAL B N 1
ATOM 4859 C CA . VAL B 1 169 ? 17.281 29.969 6.734 1 98.88 169 VAL B CA 1
ATOM 4860 C C . VAL B 1 169 ? 18.062 29.969 8.047 1 98.88 169 VAL B C 1
ATOM 4862 O O . VAL B 1 169 ? 17.719 29.234 8.984 1 98.88 169 VAL B O 1
ATOM 4865 N N . ASP B 1 170 ? 19.125 30.734 8.109 1 98.81 170 ASP B N 1
ATOM 4866 C CA . ASP B 1 170 ? 19.953 30.922 9.297 1 98.81 170 ASP B CA 1
ATOM 4867 C C . ASP B 1 170 ? 19.344 31.984 10.227 1 98.81 170 ASP B C 1
ATOM 4869 O O . ASP B 1 170 ? 19.172 33.125 9.82 1 98.81 170 ASP B O 1
ATOM 4873 N N . ILE B 1 171 ? 19.047 31.625 11.461 1 98.75 171 ILE B N 1
ATOM 4874 C CA . ILE B 1 171 ? 18.484 32.594 12.406 1 98.75 171 ILE B CA 1
ATOM 4875 C C . ILE B 1 171 ? 19.422 32.719 13.617 1 98.75 171 ILE B C 1
ATOM 4877 O O . ILE B 1 171 ? 18.953 32.844 14.75 1 98.75 171 ILE B O 1
ATOM 4881 N N . GLU B 1 172 ? 20.656 32.438 13.398 1 98 172 GLU B N 1
ATOM 4882 C CA . GLU B 1 172 ? 21.594 32.719 14.477 1 98 172 GLU B CA 1
ATOM 4883 C C . GLU B 1 172 ? 21.297 34.094 15.109 1 98 172 GLU B C 1
ATOM 4885 O O . GLU B 1 172 ? 21.375 34.219 16.328 1 98 172 GLU B O 1
ATOM 4890 N N . ASN B 1 173 ? 21.031 35.062 14.297 1 98.19 173 ASN B N 1
ATOM 4891 C CA . ASN B 1 173 ? 20.375 36.281 14.719 1 98.19 173 ASN B CA 1
ATOM 4892 C C . ASN B 1 173 ? 18.891 36.281 14.352 1 98.19 173 ASN B C 1
ATOM 4894 O O . ASN B 1 173 ? 18.531 36.531 13.203 1 98.19 173 ASN B O 1
ATOM 4898 N N . PRO B 1 174 ? 17.984 36.062 15.328 1 98.19 174 PRO B N 1
ATOM 4899 C CA . PRO B 1 174 ? 16.562 35.906 15.023 1 98.19 174 PRO B CA 1
ATOM 4900 C C . PRO B 1 174 ? 15.945 37.219 14.484 1 98.19 174 PRO B C 1
ATOM 4902 O O . PRO B 1 174 ? 14.828 37.188 13.969 1 98.19 174 PRO B O 1
ATOM 4905 N N . LYS B 1 175 ? 16.656 38.281 14.578 1 98.44 175 LYS B N 1
ATOM 4906 C CA . LYS B 1 175 ? 16.141 39.562 14.094 1 98.44 175 LYS B CA 1
ATOM 4907 C C . LYS B 1 175 ? 16.547 39.812 12.641 1 98.44 175 LYS B C 1
ATOM 4909 O O . LYS B 1 175 ? 16.078 40.75 12.008 1 98.44 175 LYS B O 1
ATOM 4914 N N . ASN B 1 176 ? 17.422 38.938 12.203 1 98.5 176 ASN B N 1
ATOM 4915 C CA . ASN B 1 176 ? 17.875 39.062 10.828 1 98.5 176 ASN B CA 1
ATOM 4916 C C . ASN B 1 176 ? 18.062 37.688 10.164 1 98.5 176 ASN B C 1
ATOM 4918 O O . ASN B 1 176 ? 19.203 37.312 9.859 1 98.5 176 ASN B O 1
ATOM 4922 N N . PRO B 1 177 ? 17.016 37.031 9.82 1 98.69 177 PRO B N 1
ATOM 4923 C CA . PRO B 1 177 ? 17.109 35.719 9.141 1 98.69 177 PRO B CA 1
ATOM 4924 C C . PRO B 1 177 ? 17.734 35.844 7.746 1 98.69 177 PRO B C 1
ATOM 4926 O O . PRO B 1 177 ? 17.422 36.781 7.008 1 98.69 177 PRO B O 1
ATOM 4929 N N . VAL B 1 178 ? 18.641 34.844 7.406 1 98.5 178 VAL B N 1
ATOM 4930 C CA . VAL B 1 178 ? 19.328 34.875 6.121 1 98.5 178 VAL B CA 1
ATOM 4931 C C . VAL B 1 178 ? 19.297 33.469 5.492 1 98.5 178 VAL B C 1
ATOM 4933 O O . VAL B 1 178 ? 19.609 32.469 6.148 1 98.5 178 VAL B O 1
ATOM 4936 N N . GLU B 1 179 ? 18.875 33.438 4.219 1 98.5 179 GLU B N 1
ATOM 4937 C CA . GLU B 1 179 ? 18.938 32.156 3.516 1 98.5 179 GLU B CA 1
ATOM 4938 C C . GLU B 1 179 ? 20.391 31.75 3.244 1 98.5 179 GLU B C 1
ATOM 4940 O O . GLU B 1 179 ? 21.172 32.531 2.736 1 98.5 179 GLU B O 1
ATOM 4945 N N . VAL B 1 180 ? 20.703 30.484 3.529 1 98.69 180 VAL B N 1
ATOM 4946 C CA . VAL B 1 180 ? 22.094 30.062 3.375 1 98.69 180 VAL B CA 1
ATOM 4947 C C . VAL B 1 180 ? 22.172 28.891 2.4 1 98.69 180 VAL B C 1
ATOM 4949 O O . VAL B 1 180 ? 23.266 28.469 1.999 1 98.69 180 VAL B O 1
ATOM 4952 N N . GLY B 1 181 ? 21.016 28.328 2.045 1 98.06 181 GLY B N 1
ATOM 4953 C CA . GLY B 1 181 ? 20.969 27.203 1.131 1 98.06 181 GLY B CA 1
ATOM 4954 C C . GLY B 1 181 ? 19.562 26.875 0.662 1 98.06 181 GLY B C 1
ATOM 4955 O O . GLY B 1 181 ? 18.594 27.312 1.258 1 98.06 181 GLY B O 1
ATOM 4956 N N . ARG B 1 182 ? 19.5 26.078 -0.448 1 97.81 182 ARG B N 1
ATOM 4957 C CA . ARG B 1 182 ? 18.219 25.641 -0.98 1 97.81 182 ARG B CA 1
ATOM 4958 C C . ARG B 1 182 ? 18.375 24.359 -1.782 1 97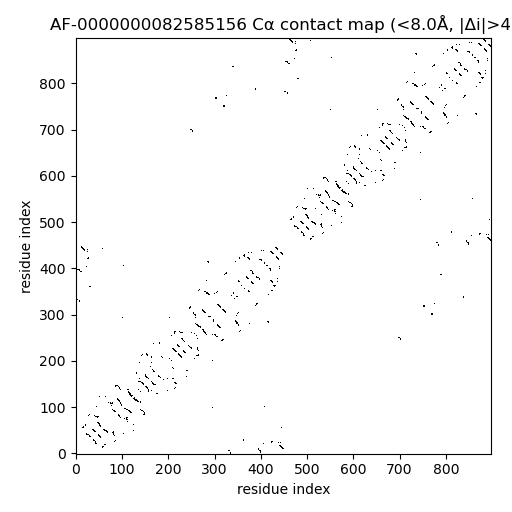.81 182 ARG B C 1
ATOM 4960 O O . ARG B 1 182 ? 19.484 23.969 -2.127 1 97.81 182 ARG B O 1
ATOM 4967 N N . TRP B 1 183 ? 17.359 23.672 -1.996 1 98 183 TRP B N 1
ATOM 4968 C CA . TRP B 1 183 ? 17.297 22.469 -2.812 1 98 183 TRP B CA 1
ATOM 4969 C C . TRP B 1 183 ? 15.93 22.328 -3.484 1 98 183 TRP B C 1
ATOM 4971 O O . TRP B 1 183 ? 14.906 22.719 -2.912 1 98 183 TRP B O 1
ATOM 4981 N N . TRP B 1 184 ? 15.922 21.844 -4.691 1 96.31 184 TRP B N 1
ATOM 4982 C CA . TRP B 1 184 ? 14.703 21.688 -5.477 1 96.31 184 TRP B CA 1
ATOM 4983 C C . TRP B 1 184 ? 14.82 20.484 -6.41 1 96.31 184 TRP B C 1
ATOM 4985 O O . TRP B 1 184 ? 15.922 20.016 -6.707 1 96.31 184 TRP B O 1
ATOM 4995 N N . ALA B 1 185 ? 13.719 19.922 -6.711 1 94.75 185 ALA B N 1
ATOM 4996 C CA . ALA B 1 185 ? 13.703 18.938 -7.793 1 94.75 185 ALA B CA 1
ATOM 4997 C C . ALA B 1 185 ? 13.953 19.609 -9.141 1 94.75 185 ALA B C 1
ATOM 4999 O O . ALA B 1 185 ? 13.477 20.719 -9.398 1 94.75 185 ALA B O 1
ATOM 5000 N N . ASP B 1 186 ? 14.531 18.891 -10.078 1 90.75 186 ASP B N 1
ATOM 5001 C CA . ASP B 1 186 ? 14.969 19.438 -11.359 1 90.75 186 ASP B CA 1
ATOM 5002 C C . ASP B 1 186 ? 13.789 20.016 -12.133 1 90.75 186 ASP B C 1
ATOM 5004 O O . ASP B 1 186 ? 13.922 21.047 -12.797 1 90.75 186 ASP B O 1
ATOM 5008 N N . GLU B 1 187 ? 12.656 19.406 -12 1 88.38 187 GLU B N 1
ATOM 5009 C CA . GLU B 1 187 ? 11.477 19.781 -12.773 1 88.38 187 GLU B CA 1
ATOM 5010 C C . GLU B 1 187 ? 10.938 21.141 -12.32 1 88.38 187 GLU B C 1
ATOM 5012 O O . GLU B 1 187 ? 10.117 21.75 -13.016 1 88.38 187 GLU B O 1
ATOM 5017 N N . GLN B 1 188 ? 11.461 21.656 -11.188 1 92 188 GLN B N 1
ATOM 5018 C CA . GLN B 1 188 ? 10.859 22.844 -10.602 1 92 188 GLN B CA 1
ATOM 5019 C C . GLN B 1 188 ? 11.562 24.109 -11.086 1 92 188 GLN B C 1
ATOM 5021 O O . GLN B 1 188 ? 11.062 25.219 -10.891 1 92 188 GLN B O 1
ATOM 5026 N N . CYS B 1 189 ? 12.727 23.844 -11.672 1 86 189 CYS B N 1
ATOM 5027 C CA . CYS B 1 189 ? 13.445 25.016 -12.156 1 86 189 CYS B CA 1
ATOM 5028 C C . CYS B 1 189 ? 12.836 25.547 -13.453 1 86 189 CYS B C 1
ATOM 5030 O O . CYS B 1 189 ? 12.75 24.812 -14.438 1 86 189 CYS B O 1
ATOM 5032 N N . ILE B 1 190 ? 12.18 26.547 -13.422 1 75.56 190 ILE B N 1
ATOM 5033 C CA . ILE B 1 190 ? 11.555 27.125 -14.602 1 75.56 190 ILE B CA 1
ATOM 5034 C C . ILE B 1 190 ? 12.57 27.953 -15.383 1 75.56 190 ILE B C 1
ATOM 5036 O O . ILE B 1 190 ? 13.023 29 -14.898 1 75.56 190 ILE B O 1
ATOM 5040 N N . ASN B 1 191 ? 13.742 27.609 -15.633 1 61.62 191 ASN B N 1
ATOM 5041 C CA . ASN B 1 191 ? 14.656 28.469 -16.375 1 61.62 191 ASN B CA 1
ATOM 5042 C C . ASN B 1 191 ? 13.961 29.734 -16.875 1 61.62 191 ASN B C 1
ATOM 5044 O O . ASN B 1 191 ? 12.906 30.109 -16.359 1 61.62 191 ASN B O 1
ATOM 5048 N N . ASN B 1 192 ? 14.625 30.406 -18.266 1 48.34 192 ASN B N 1
ATOM 5049 C CA . ASN B 1 192 ? 14.125 31.594 -18.953 1 48.34 192 ASN B CA 1
ATOM 5050 C C . ASN B 1 192 ? 12.688 31.406 -19.422 1 48.34 192 ASN B C 1
ATOM 5052 O O . ASN B 1 192 ? 12.227 32.094 -20.312 1 48.34 192 ASN B O 1
ATOM 5056 N N . LYS B 1 193 ? 12.242 30.156 -19.125 1 47.69 193 LYS B N 1
ATOM 5057 C CA . LYS B 1 193 ? 10.852 30.172 -19.562 1 47.69 193 LYS B CA 1
ATOM 5058 C C . LYS B 1 193 ? 9.945 30.844 -18.531 1 47.69 193 LYS B C 1
ATOM 5060 O O . LYS B 1 193 ? 9.961 30.469 -17.359 1 47.69 193 LYS B O 1
ATOM 5065 N N . VAL B 1 194 ? 9.867 32.125 -18.578 1 39.06 194 VAL B N 1
ATOM 5066 C CA . VAL B 1 194 ? 8.938 32.906 -17.781 1 39.06 194 VAL B CA 1
ATOM 5067 C C . VAL B 1 194 ? 7.656 32.125 -17.531 1 39.06 194 VAL B C 1
ATOM 5069 O O . VAL B 1 194 ? 6.891 31.859 -18.469 1 39.06 194 VAL B O 1
ATOM 5072 N N . SER B 1 195 ? 7.672 31.078 -16.797 1 44.03 195 SER B N 1
ATOM 5073 C CA . SER B 1 195 ? 6.383 30.422 -16.562 1 44.03 195 SER B CA 1
ATOM 5074 C C . SER B 1 195 ? 5.312 31.438 -16.188 1 44.03 195 SER B C 1
ATOM 5076 O O . SER B 1 195 ? 5.578 32.375 -15.422 1 44.03 195 SER B O 1
ATOM 5078 N N . LEU B 1 196 ? 4.395 31.656 -17.109 1 44.38 196 LEU B N 1
ATOM 5079 C CA . LEU B 1 196 ? 3.27 32.562 -17.016 1 44.38 196 LEU B CA 1
ATOM 5080 C C . LEU B 1 196 ? 2.582 32.469 -15.656 1 44.38 196 LEU B C 1
ATOM 5082 O O . LEU B 1 196 ? 1.564 33.094 -15.414 1 44.38 196 LEU B O 1
ATOM 5086 N N . GLY B 1 197 ? 3.248 31.844 -14.695 1 49.03 197 GLY B N 1
ATOM 5087 C CA . GLY B 1 197 ? 2.668 31.828 -13.367 1 49.03 197 GLY B CA 1
ATOM 5088 C C . GLY B 1 197 ? 2.643 30.453 -12.742 1 49.03 197 GLY B C 1
ATOM 5089 O O . GLY B 1 197 ? 2.838 29.438 -13.43 1 49.03 197 GLY B O 1
ATOM 5090 N N . SER B 1 198 ? 2.824 30.359 -11.398 1 55.88 198 SER B N 1
ATOM 5091 C CA . SER B 1 198 ? 2.621 29.125 -10.625 1 55.88 198 SER B CA 1
ATOM 5092 C C . SER B 1 198 ? 1.304 28.453 -10.992 1 55.88 198 SER B C 1
ATOM 5094 O O . SER B 1 198 ? 0.289 29.125 -11.188 1 55.88 198 SER B O 1
ATOM 5096 N N . ALA B 1 199 ? 1.45 27.219 -11.305 1 59.59 199 ALA B N 1
ATOM 5097 C CA . ALA B 1 199 ? 0.218 26.484 -11.562 1 59.59 199 ALA B CA 1
ATOM 5098 C C . ALA B 1 199 ? -0.762 26.625 -10.398 1 59.59 199 ALA B C 1
ATOM 5100 O O . ALA B 1 199 ? -0.371 26.531 -9.234 1 59.59 199 ALA B O 1
ATOM 5101 N N . ARG B 1 200 ? -2.004 27.125 -10.773 1 57.28 200 ARG B N 1
ATOM 5102 C CA . ARG B 1 200 ? -3.049 27.25 -9.766 1 57.28 200 ARG B CA 1
ATOM 5103 C C . ARG B 1 200 ? -3.285 25.938 -9.039 1 57.28 200 ARG B C 1
ATOM 5105 O O . ARG B 1 200 ? -3.273 24.875 -9.664 1 57.28 200 ARG B O 1
ATOM 5112 N N . TYR B 1 201 ? -3.439 26.094 -7.711 1 61.41 201 TYR B N 1
ATOM 5113 C CA . TYR B 1 201 ? -3.777 24.906 -6.938 1 61.41 201 TYR B CA 1
ATOM 5114 C C . TYR B 1 201 ? -4.992 24.203 -7.531 1 61.41 201 TYR B C 1
ATOM 5116 O O . TYR B 1 201 ? -5.988 24.844 -7.871 1 61.41 201 TYR B O 1
ATOM 5124 N N . GLY B 1 202 ? -4.812 22.875 -7.777 1 62.31 202 GLY B N 1
ATOM 5125 C CA . GLY B 1 202 ? -5.926 22.094 -8.297 1 62.31 202 GLY B CA 1
ATOM 5126 C C . GLY B 1 202 ? -5.859 21.891 -9.797 1 62.31 202 GLY B C 1
ATOM 5127 O O . GLY B 1 202 ? -6.586 21.062 -10.352 1 62.31 202 GLY B O 1
ATOM 5128 N N . SER B 1 203 ? -5.055 22.688 -10.438 1 64.06 203 SER B N 1
ATOM 5129 C CA . SER B 1 203 ? -4.891 22.422 -11.859 1 64.06 203 SER B CA 1
ATOM 5130 C C . SER B 1 203 ? -4.188 21.094 -12.102 1 64.06 203 SER B C 1
ATOM 5132 O O . SER B 1 203 ? -3.523 20.562 -11.203 1 64.06 203 SER B O 1
ATOM 5134 N N . ALA B 1 204 ? -4.445 20.609 -13.234 1 63.41 204 ALA B N 1
ATOM 5135 C CA . ALA B 1 204 ? -3.799 19.359 -13.641 1 63.41 204 ALA B CA 1
ATOM 5136 C C . ALA B 1 204 ? -2.283 19.453 -13.508 1 63.41 204 ALA B C 1
ATOM 5138 O O . ALA B 1 204 ? -1.625 18.5 -13.086 1 63.41 204 ALA B O 1
ATOM 5139 N N . GLU B 1 205 ? -1.82 20.641 -13.875 1 64.5 205 GLU B N 1
ATOM 5140 C CA . GLU B 1 205 ? -0.378 20.859 -13.812 1 64.5 205 GLU B CA 1
ATOM 5141 C C . GLU B 1 205 ? 0.117 20.875 -12.367 1 64.5 205 GLU B C 1
ATOM 5143 O O . GLU B 1 205 ? 1.135 20.25 -12.047 1 64.5 205 GLU B O 1
ATOM 5148 N N . ALA B 1 206 ? -0.611 21.562 -11.531 1 66.06 206 ALA B N 1
ATOM 5149 C CA . ALA B 1 206 ? -0.216 21.656 -10.133 1 66.06 206 ALA B CA 1
ATOM 5150 C C . ALA B 1 206 ? -0.263 20.281 -9.461 1 66.06 206 ALA B C 1
ATOM 5152 O O . ALA B 1 206 ? 0.592 19.953 -8.633 1 66.06 206 ALA B O 1
ATOM 5153 N N . LEU B 1 207 ? -1.187 19.531 -9.992 1 68.44 207 LEU B N 1
ATOM 5154 C CA . LEU B 1 207 ? -1.424 18.234 -9.359 1 68.44 207 LEU B CA 1
ATOM 5155 C C . LEU B 1 207 ? -0.361 17.234 -9.773 1 68.44 207 LEU B C 1
ATOM 5157 O O . LEU B 1 207 ? -0.144 16.234 -9.086 1 68.44 207 LEU B O 1
ATOM 5161 N N . SER B 1 208 ? 0.343 17.547 -10.75 1 78.94 208 SER B N 1
ATOM 5162 C CA . SER B 1 208 ? 1.304 16.578 -11.258 1 78.94 208 SER B CA 1
ATOM 5163 C C . SER B 1 208 ? 2.736 17.078 -11.086 1 78.94 208 SER B C 1
ATOM 5165 O O . SER B 1 208 ? 3.688 16.312 -11.281 1 78.94 208 SER B O 1
ATOM 5167 N N . SER B 1 209 ? 2.898 18.344 -10.609 1 88 209 SER B N 1
ATOM 5168 C CA . SER B 1 209 ? 4.238 18.891 -10.453 1 88 209 SER B CA 1
ATOM 5169 C C . SER B 1 209 ? 4.805 18.578 -9.07 1 88 209 SER B C 1
ATOM 5171 O O . SER B 1 209 ? 4.074 18.594 -8.078 1 88 209 SER B O 1
ATOM 5173 N N . PRO B 1 210 ? 6.094 18.453 -9.086 1 93.19 210 PRO B N 1
ATOM 5174 C CA . PRO B 1 210 ? 6.707 18.203 -7.777 1 93.19 210 PRO B CA 1
ATOM 5175 C C . PRO B 1 210 ? 6.648 19.438 -6.867 1 93.19 210 PRO B C 1
ATOM 5177 O O . PRO B 1 210 ? 6.77 20.562 -7.34 1 93.19 210 PRO B O 1
ATOM 5180 N N . PHE B 1 211 ? 6.484 19.219 -5.625 1 95 211 PHE B N 1
ATOM 5181 C CA . PHE B 1 211 ? 6.656 20.266 -4.613 1 95 211 PHE B CA 1
ATOM 5182 C C . PHE B 1 211 ? 6.969 19.641 -3.256 1 95 211 PHE B C 1
ATOM 5184 O O . PHE B 1 211 ? 6.48 18.562 -2.936 1 95 211 PHE B O 1
ATOM 5191 N N . LEU B 1 212 ? 7.742 20.312 -2.479 1 97.31 212 LEU B N 1
ATOM 5192 C CA . LEU B 1 212 ? 8.031 19.891 -1.112 1 97.31 212 LEU B CA 1
ATOM 5193 C C . LEU B 1 212 ? 6.883 20.234 -0.176 1 97.31 212 LEU B C 1
ATOM 5195 O O . LEU B 1 212 ? 6.621 21.422 0.079 1 97.31 212 LEU B O 1
ATOM 5199 N N . HIS B 1 213 ? 6.242 19.234 0.3 1 97.44 213 HIS B N 1
ATOM 5200 C CA . HIS B 1 213 ? 5.113 19.516 1.185 1 97.44 213 HIS B CA 1
ATOM 5201 C C . HIS B 1 213 ? 5.578 19.719 2.621 1 97.44 213 HIS B C 1
ATOM 5203 O O . HIS B 1 213 ? 5.242 20.719 3.25 1 97.44 213 HIS B O 1
ATOM 5209 N N . ALA B 1 214 ? 6.352 18.75 3.102 1 98.06 214 ALA B N 1
ATOM 5210 C CA . ALA B 1 214 ? 6.82 18.828 4.484 1 98.06 214 ALA B CA 1
ATOM 5211 C C . ALA B 1 214 ? 8.203 18.203 4.633 1 98.06 214 ALA B C 1
ATOM 5213 O O . ALA B 1 214 ? 8.617 17.391 3.795 1 98.06 214 ALA B O 1
ATOM 5214 N N . CYS B 1 215 ? 8.898 18.578 5.738 1 98.38 215 CYS B N 1
ATOM 5215 C CA . CYS B 1 215 ? 10.203 17.984 6.027 1 98.38 215 CYS B CA 1
ATOM 5216 C C . CYS B 1 215 ? 10.453 17.938 7.531 1 98.38 215 CYS B C 1
ATOM 5218 O O . CYS B 1 215 ? 9.82 18.656 8.297 1 98.38 215 CYS B O 1
ATOM 5220 N N . VAL B 1 216 ? 11.266 17.062 7.898 1 98.31 216 VAL B N 1
ATOM 5221 C CA . VAL B 1 216 ? 11.812 16.906 9.242 1 98.31 216 VAL B CA 1
ATOM 5222 C C . VAL B 1 216 ? 13.328 16.766 9.164 1 98.31 216 VAL B C 1
ATOM 5224 O O . VAL B 1 216 ? 13.859 16.156 8.242 1 98.31 216 VAL B O 1
ATOM 5227 N N . VAL B 1 217 ? 14.008 17.375 10.148 1 98.31 217 VAL B N 1
ATOM 5228 C CA . VAL B 1 217 ? 15.461 17.344 10.094 1 98.31 217 VAL B CA 1
ATOM 5229 C C . VAL B 1 217 ? 16 16.656 11.352 1 98.31 217 VAL B C 1
ATOM 5231 O O . VAL B 1 217 ? 15.617 17 12.469 1 98.31 217 VAL B O 1
ATOM 5234 N N . LYS B 1 218 ? 16.844 15.734 11.195 1 97.31 218 LYS B N 1
ATOM 5235 C CA . LYS B 1 218 ? 17.531 15.031 12.273 1 97.31 218 LYS B CA 1
ATOM 5236 C C . LYS B 1 218 ? 18.953 14.641 11.852 1 97.31 218 LYS B C 1
ATOM 5238 O O . LYS B 1 218 ? 19.141 14.039 10.797 1 97.31 218 LYS B O 1
ATOM 5243 N N . ASP B 1 219 ? 20 15.039 12.625 1 96.38 219 ASP B N 1
ATOM 5244 C CA . ASP B 1 219 ? 21.406 14.664 12.43 1 96.38 219 ASP B CA 1
ATOM 5245 C C . ASP B 1 219 ? 21.891 15.07 11.039 1 96.38 219 ASP B C 1
ATOM 5247 O O . ASP B 1 219 ? 22.484 14.266 10.32 1 96.38 219 ASP B O 1
ATOM 5251 N N . ASP B 1 220 ? 21.562 16.188 10.602 1 97.81 220 ASP B N 1
ATOM 5252 C CA . ASP B 1 220 ? 21.984 16.812 9.352 1 97.81 220 ASP B CA 1
ATOM 5253 C C . ASP B 1 220 ? 21.406 16.078 8.141 1 97.81 220 ASP B C 1
ATOM 5255 O O . ASP B 1 220 ? 22 16.078 7.066 1 97.81 220 ASP B O 1
ATOM 5259 N N . ILE B 1 221 ? 20.312 15.406 8.352 1 98.62 221 ILE B N 1
ATOM 5260 C CA . ILE B 1 221 ? 19.547 14.82 7.262 1 98.62 221 ILE B CA 1
ATOM 5261 C C . ILE B 1 221 ? 18.141 15.43 7.23 1 98.62 221 ILE B C 1
ATOM 5263 O O . ILE B 1 221 ? 17.453 15.477 8.258 1 98.62 221 ILE B O 1
ATOM 5267 N N . VAL B 1 222 ? 17.734 15.93 6.129 1 98.81 222 VAL B N 1
ATOM 5268 C CA . VAL B 1 222 ? 16.359 16.375 5.918 1 98.81 222 VAL B CA 1
ATOM 5269 C C . VAL B 1 222 ? 15.547 15.227 5.32 1 98.81 222 VAL B C 1
ATOM 5271 O O . VAL B 1 222 ? 15.852 14.742 4.227 1 98.81 222 VAL B O 1
ATOM 5274 N N . TYR B 1 223 ? 14.625 14.742 6.059 1 98.81 223 TYR B N 1
ATOM 5275 C CA . TYR B 1 223 ? 13.609 13.828 5.543 1 98.81 223 TYR B CA 1
ATOM 5276 C C . TYR B 1 223 ? 12.477 14.602 4.879 1 98.81 223 TYR B C 1
ATOM 5278 O O . TYR B 1 223 ? 11.867 15.477 5.496 1 98.81 223 TYR B O 1
ATOM 5286 N N . MET B 1 224 ? 12.156 14.234 3.623 1 98.75 224 MET B N 1
ATOM 5287 C CA . MET B 1 224 ? 11.25 15.109 2.883 1 98.75 224 MET B CA 1
ATOM 5288 C C . MET B 1 224 ? 10.086 14.312 2.303 1 98.75 224 MET B C 1
ATOM 5290 O O . MET B 1 224 ? 10.281 13.25 1.712 1 98.75 224 MET B O 1
ATOM 5294 N N . ALA B 1 225 ? 8.875 14.758 2.555 1 98.5 225 ALA B N 1
ATOM 5295 C CA . ALA B 1 225 ? 7.695 14.383 1.783 1 98.5 225 ALA B CA 1
ATOM 5296 C C . ALA B 1 225 ? 7.578 15.219 0.513 1 98.5 225 ALA B C 1
ATOM 5298 O O . ALA B 1 225 ? 7.043 16.328 0.542 1 98.5 225 ALA B O 1
ATOM 5299 N N . TYR B 1 226 ? 8.008 14.703 -0.566 1 97.62 226 TYR B N 1
ATOM 5300 C CA . TYR B 1 226 ? 8.094 15.445 -1.816 1 97.62 226 TYR B CA 1
ATOM 5301 C C . TYR B 1 226 ? 7.023 14.984 -2.801 1 97.62 226 TYR B C 1
ATOM 5303 O O . TYR B 1 226 ? 7.23 14.031 -3.547 1 97.62 226 TYR B O 1
ATOM 5311 N N . ALA B 1 227 ? 5.949 15.75 -2.82 1 95.69 227 ALA B N 1
ATOM 5312 C CA . ALA B 1 227 ? 4.789 15.398 -3.635 1 95.69 227 ALA B CA 1
ATOM 5313 C C . ALA B 1 227 ? 5.184 15.195 -5.094 1 95.69 227 ALA B C 1
ATOM 5315 O O . ALA B 1 227 ? 5.953 15.977 -5.652 1 95.69 227 ALA B O 1
ATOM 5316 N N . ASN B 1 228 ? 4.648 14.102 -5.707 1 93.75 228 ASN B N 1
ATOM 5317 C CA . ASN B 1 228 ? 4.844 13.719 -7.102 1 93.75 228 ASN B CA 1
ATOM 5318 C C . ASN B 1 228 ? 6.293 13.344 -7.383 1 93.75 228 ASN B C 1
ATOM 5320 O O . ASN B 1 228 ? 6.715 13.297 -8.539 1 93.75 228 ASN B O 1
ATOM 5324 N N . LYS B 1 229 ? 7.113 13.148 -6.395 1 95.12 229 LYS B N 1
ATOM 5325 C CA . LYS B 1 229 ? 8.445 12.562 -6.469 1 95.12 229 LYS B CA 1
ATOM 5326 C C . LYS B 1 229 ? 8.562 11.344 -5.555 1 95.12 229 LYS B C 1
ATOM 5328 O O . LYS B 1 229 ? 8.961 10.266 -6 1 95.12 229 LYS B O 1
ATOM 5333 N N . GLY B 1 230 ? 8.258 11.555 -4.316 1 96.94 230 GLY B N 1
ATOM 5334 C CA . GLY B 1 230 ? 8.336 10.469 -3.357 1 96.94 230 GLY B CA 1
ATOM 5335 C C . GLY B 1 230 ? 9.008 10.859 -2.059 1 96.94 230 GLY B C 1
ATOM 5336 O O . GLY B 1 230 ? 8.953 12.023 -1.653 1 96.94 230 GLY B O 1
ATOM 5337 N N . PHE B 1 231 ? 9.414 9.867 -1.271 1 98.75 231 PHE B N 1
ATOM 5338 C CA . PHE B 1 231 ? 10.227 10.047 -0.068 1 98.75 231 PHE B CA 1
ATOM 5339 C C . PHE B 1 231 ? 11.68 10.32 -0.427 1 98.75 231 PHE B C 1
ATOM 5341 O O . PHE B 1 231 ? 12.305 9.539 -1.143 1 98.75 231 PHE B O 1
ATOM 5348 N N . ILE B 1 232 ? 12.273 11.469 0.09 1 98.75 232 ILE B N 1
ATOM 5349 C CA . ILE B 1 232 ? 13.648 11.859 -0.224 1 98.75 232 ILE B CA 1
ATOM 5350 C C . ILE B 1 232 ? 14.406 12.148 1.066 1 98.75 232 ILE B C 1
ATOM 5352 O O . ILE B 1 232 ? 13.875 12.781 1.982 1 98.75 232 ILE B O 1
ATOM 5356 N N . MET B 1 233 ? 15.57 11.648 1.144 1 98.88 233 MET B N 1
ATOM 5357 C CA . MET B 1 233 ? 16.516 12.07 2.174 1 98.88 233 MET B CA 1
ATOM 5358 C C . MET B 1 233 ? 17.609 12.961 1.582 1 98.88 233 MET B C 1
ATOM 5360 O O . MET B 1 233 ? 18.156 12.656 0.519 1 98.88 233 MET B O 1
ATOM 5364 N N . LEU B 1 234 ? 17.859 14.031 2.273 1 98.75 234 LEU B N 1
ATOM 5365 C CA . LEU B 1 234 ? 18.844 15.016 1.828 1 98.75 234 LEU B CA 1
ATOM 5366 C C . LEU B 1 234 ? 19.906 15.234 2.887 1 98.75 234 LEU B C 1
ATOM 5368 O O . LEU B 1 234 ? 19.594 15.484 4.051 1 98.75 234 LEU B O 1
ATOM 5372 N N . ASP B 1 235 ? 21.172 15.117 2.463 1 98.81 235 ASP B N 1
ATOM 5373 C CA . ASP B 1 235 ? 22.281 15.461 3.332 1 98.81 235 ASP B CA 1
ATOM 5374 C C . ASP B 1 235 ? 22.516 16.969 3.367 1 98.81 235 ASP B C 1
ATOM 5376 O O . ASP B 1 235 ? 22.75 17.594 2.328 1 98.81 235 ASP B O 1
ATOM 5380 N N . VAL B 1 236 ? 22.484 17.578 4.59 1 98.75 236 VAL B N 1
ATOM 5381 C CA . VAL B 1 236 ? 22.656 19.031 4.695 1 98.75 236 VAL B CA 1
ATOM 5382 C C . VAL B 1 236 ? 23.781 19.344 5.676 1 98.75 236 VAL B C 1
ATOM 5384 O O . VAL B 1 236 ? 23.734 20.359 6.375 1 98.75 236 VAL B O 1
ATOM 5387 N N . LYS B 1 237 ? 24.703 18.406 5.832 1 98.44 237 LYS B N 1
ATOM 5388 C CA . LYS B 1 237 ? 25.891 18.734 6.609 1 98.44 237 LYS B CA 1
ATOM 5389 C C . LYS B 1 237 ? 26.484 20.078 6.156 1 98.44 237 LYS B C 1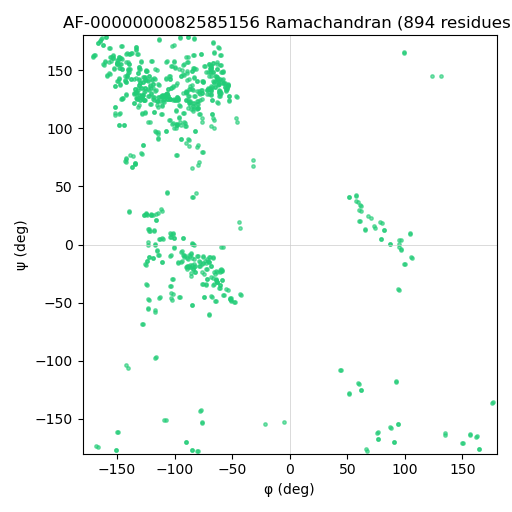
ATOM 5391 O O . LYS B 1 237 ? 26.875 20.906 6.984 1 98.44 237 LYS B O 1
ATOM 5396 N N . ASP B 1 238 ? 26.641 20.172 4.906 1 98.62 238 ASP B N 1
ATOM 5397 C CA . ASP B 1 238 ? 26.875 21.484 4.312 1 98.62 238 ASP B CA 1
ATOM 5398 C C . ASP B 1 238 ? 25.578 22.156 3.918 1 98.62 238 ASP B C 1
ATOM 5400 O O . ASP B 1 238 ? 24.984 21.828 2.881 1 98.62 238 ASP B O 1
ATOM 5404 N N . LYS B 1 239 ? 25.094 23.125 4.723 1 98.56 239 LYS B N 1
ATOM 5405 C CA . LYS B 1 239 ? 23.812 23.781 4.516 1 98.56 239 LYS B CA 1
ATOM 5406 C C . LYS B 1 239 ? 23.766 24.5 3.166 1 98.56 239 LYS B C 1
ATOM 5408 O O . LYS B 1 239 ? 22.688 24.734 2.619 1 98.56 239 LYS B O 1
ATOM 5413 N N . THR B 1 240 ? 24.922 24.812 2.635 1 98.25 240 THR B N 1
ATOM 5414 C CA . THR B 1 240 ? 24.984 25.609 1.416 1 98.25 240 THR B CA 1
ATOM 5415 C C . THR B 1 240 ? 24.938 24.719 0.181 1 98.25 240 THR B C 1
ATOM 5417 O O . THR B 1 240 ? 24.734 25.203 -0.935 1 98.25 240 THR B O 1
ATOM 5420 N N . ASN B 1 241 ? 25.125 23.438 0.482 1 97.81 241 ASN B N 1
ATOM 5421 C CA . ASN B 1 241 ? 25.172 22.516 -0.645 1 97.81 241 ASN B CA 1
ATOM 5422 C C . ASN B 1 241 ? 24.5 21.188 -0.313 1 97.81 241 ASN B C 1
ATOM 5424 O O . ASN B 1 241 ? 25.172 20.156 -0.268 1 97.81 241 ASN B O 1
ATOM 5428 N N . PRO B 1 242 ? 23.188 21.219 -0.214 1 98.5 242 PRO B N 1
ATOM 5429 C CA . PRO B 1 242 ? 22.469 19.984 0.082 1 98.5 242 PRO B CA 1
ATOM 5430 C C . PRO B 1 242 ? 22.625 18.922 -1.009 1 98.5 242 PRO B C 1
ATOM 5432 O O . PRO B 1 242 ? 22.672 19.25 -2.195 1 98.5 242 PRO B O 1
ATOM 5435 N N . LYS B 1 243 ? 22.688 17.578 -0.607 1 98.19 243 LYS B N 1
ATOM 5436 C CA . LYS B 1 243 ? 22.859 16.469 -1.541 1 98.19 243 LYS B CA 1
ATOM 5437 C C . LYS B 1 243 ? 21.797 15.398 -1.335 1 98.19 243 LYS B C 1
ATOM 5439 O O . LYS B 1 243 ? 21.609 14.906 -0.22 1 98.19 243 LYS B O 1
ATOM 5444 N N . MET B 1 244 ? 21.156 15.055 -2.393 1 98.38 244 MET B N 1
ATOM 5445 C CA . MET B 1 244 ? 20.141 14.016 -2.314 1 98.38 244 MET B CA 1
ATOM 5446 C C . MET B 1 244 ? 20.781 12.648 -2.092 1 98.38 244 MET B C 1
ATOM 5448 O O . MET B 1 244 ? 21.75 12.289 -2.777 1 98.38 244 MET B O 1
ATOM 5452 N N . LEU B 1 245 ? 20.219 11.906 -1.174 1 98.62 245 LEU B N 1
ATOM 5453 C CA . LEU B 1 245 ? 20.781 10.594 -0.841 1 98.62 245 LEU B CA 1
ATOM 5454 C C . LEU B 1 245 ? 19.953 9.484 -1.49 1 98.62 245 LEU B C 1
ATOM 5456 O O . LEU B 1 245 ? 20.484 8.391 -1.747 1 98.62 245 LEU B O 1
ATOM 5460 N N . ASN B 1 246 ? 18.719 9.656 -1.689 1 98 246 ASN B N 1
ATOM 5461 C CA . ASN B 1 246 ? 17.797 8.68 -2.262 1 98 246 ASN B CA 1
ATOM 5462 C C . ASN B 1 246 ? 16.516 9.352 -2.752 1 98 246 ASN B C 1
ATOM 5464 O O . ASN B 1 246 ? 16.312 10.547 -2.545 1 98 246 ASN B O 1
ATOM 5468 N N . CYS B 1 247 ? 15.711 8.641 -3.418 1 97.75 247 CYS B N 1
ATOM 5469 C CA . CYS B 1 247 ? 14.344 8.992 -3.783 1 97.75 247 CYS B CA 1
ATOM 5470 C C . CYS B 1 247 ? 13.484 7.742 -3.943 1 97.75 247 CYS B C 1
ATOM 5472 O O . CYS B 1 247 ? 13.734 6.922 -4.828 1 97.75 247 CYS B O 1
ATOM 5474 N N . LEU B 1 248 ? 12.523 7.543 -3.102 1 98.31 248 LEU B N 1
ATOM 5475 C CA . LEU B 1 248 ? 11.586 6.426 -3.195 1 98.31 248 LEU B CA 1
ATOM 5476 C C . LEU B 1 248 ? 10.234 6.898 -3.705 1 98.31 248 LEU B C 1
ATOM 5478 O O . LEU B 1 248 ? 9.477 7.543 -2.971 1 98.31 248 LEU B O 1
ATOM 5482 N N . PRO B 1 249 ? 9.898 6.582 -4.926 1 96.88 249 PRO B N 1
ATOM 5483 C CA . PRO B 1 249 ? 8.57 6.965 -5.43 1 96.88 249 PRO B CA 1
ATOM 5484 C C . PRO B 1 249 ? 7.434 6.273 -4.684 1 96.88 249 PRO B C 1
ATOM 5486 O O . PRO B 1 249 ? 7.512 5.07 -4.418 1 96.88 249 PRO B O 1
ATOM 5489 N N . LEU B 1 250 ? 6.406 7.051 -4.344 1 97.5 250 LEU B N 1
ATOM 5490 C CA . LEU B 1 250 ? 5.242 6.527 -3.639 1 97.5 250 LEU B CA 1
ATOM 5491 C C . LEU B 1 250 ? 3.957 6.855 -4.391 1 97.5 250 LEU B C 1
ATOM 5493 O O . LEU B 1 250 ? 2.906 6.273 -4.121 1 97.5 250 LEU B O 1
ATOM 5497 N N . ASN B 1 251 ? 4.016 7.809 -5.312 1 93.81 251 ASN B N 1
ATOM 5498 C CA . ASN B 1 251 ? 2.895 8.258 -6.133 1 93.81 251 ASN B CA 1
ATOM 5499 C C . ASN B 1 251 ? 3.275 8.336 -7.609 1 93.81 251 ASN B C 1
ATOM 5501 O O . ASN B 1 251 ? 4.156 9.109 -7.984 1 93.81 251 ASN B O 1
ATOM 5505 N N . PRO B 1 252 ? 2.496 7.465 -8.414 1 93.12 252 PRO B N 1
ATOM 5506 C CA . PRO B 1 252 ? 1.593 6.391 -8 1 93.12 252 PRO B CA 1
ATOM 5507 C C . PRO B 1 252 ? 2.312 5.273 -7.242 1 93.12 252 PRO B C 1
ATOM 5509 O O . PRO B 1 252 ? 3.543 5.195 -7.277 1 93.12 252 PRO B O 1
ATOM 5512 N N . PRO B 1 253 ? 1.581 4.359 -6.645 1 97.56 253 PRO B N 1
ATOM 5513 C CA . PRO B 1 253 ? 0.137 4.172 -6.801 1 97.56 253 PRO B CA 1
ATOM 5514 C C . PRO B 1 253 ? -0.672 4.91 -5.734 1 97.56 253 PRO B C 1
ATOM 5516 O O . PRO B 1 253 ? -1.905 4.898 -5.773 1 97.56 253 PRO B O 1
ATOM 5519 N N . PHE B 1 254 ? -0.094 5.539 -4.715 1 98 254 PHE B N 1
ATOM 5520 C CA . PHE B 1 254 ? -0.818 6.133 -3.598 1 98 254 PHE B CA 1
ATOM 5521 C C . PHE B 1 254 ? -1.119 7.602 -3.867 1 98 254 PHE B C 1
ATOM 5523 O O . PHE B 1 254 ? -0.369 8.273 -4.578 1 98 254 PHE B O 1
ATOM 5530 N N . GLY B 1 255 ? -2.197 8.062 -3.193 1 95.31 255 GLY B N 1
ATOM 5531 C CA . GLY B 1 255 ? -2.48 9.484 -3.131 1 95.31 255 GLY B CA 1
ATOM 5532 C C . GLY B 1 255 ? -2.859 10.078 -4.477 1 95.31 255 GLY B C 1
ATOM 5533 O O . GLY B 1 255 ? -3.055 9.344 -5.449 1 95.31 255 GLY B O 1
ATOM 5534 N N . GLY B 1 256 ? -3.088 11.43 -4.516 1 91.06 256 GLY B N 1
ATOM 5535 C CA . GLY B 1 256 ? -3.473 12.148 -5.723 1 91.06 256 GLY B CA 1
ATOM 5536 C C . GLY B 1 256 ? -4.973 12.18 -5.941 1 91.06 256 GLY B C 1
ATOM 5537 O O . GLY B 1 256 ? -5.75 12.062 -4.992 1 91.06 256 GLY B O 1
ATOM 5538 N N . GLY B 1 257 ? -5.328 12.383 -7.16 1 90.69 257 GLY B N 1
ATOM 5539 C CA . GLY B 1 257 ? -6.742 12.547 -7.469 1 90.69 257 GLY B CA 1
ATOM 5540 C C . GLY B 1 257 ? -7.363 13.758 -6.793 1 90.69 257 GLY B C 1
ATOM 5541 O O . GLY B 1 257 ? -6.852 14.867 -6.906 1 90.69 257 GLY B O 1
ATOM 5542 N N . ALA B 1 258 ? -8.422 13.461 -6.086 1 92.62 258 ALA B N 1
ATOM 5543 C CA . ALA B 1 258 ? -9.148 14.547 -5.43 1 92.62 258 ALA B CA 1
ATOM 5544 C C . ALA B 1 258 ? -8.641 14.758 -4.008 1 92.62 258 ALA B C 1
ATOM 5546 O O . ALA B 1 258 ? -9.203 15.562 -3.256 1 92.62 258 ALA B O 1
ATOM 5547 N N . ALA B 1 259 ? -7.566 14.023 -3.637 1 94.25 259 ALA B N 1
ATOM 5548 C CA . ALA B 1 259 ? -7.035 14.078 -2.277 1 94.25 259 ALA B CA 1
ATOM 5549 C C . ALA B 1 259 ? -6.062 15.242 -2.113 1 94.25 259 ALA B C 1
ATOM 5551 O O . ALA B 1 259 ? -5.98 16.109 -2.979 1 94.25 259 ALA B O 1
ATOM 5552 N N . GLY B 1 260 ? -5.473 15.336 -0.91 1 94.06 260 GLY B N 1
ATOM 5553 C CA . GLY B 1 260 ? -4.48 16.359 -0.628 1 94.06 260 GLY B CA 1
ATOM 5554 C C . GLY B 1 260 ? -3.115 16.047 -1.21 1 94.06 260 GLY B C 1
ATOM 5555 O O . GLY B 1 260 ? -3.012 15.562 -2.34 1 94.06 260 GLY B O 1
ATOM 5556 N N . ALA B 1 261 ? -2.1 16.391 -0.467 1 94.25 261 ALA B N 1
ATOM 5557 C CA . ALA B 1 261 ? -0.744 16.172 -0.96 1 94.25 261 ALA B CA 1
ATOM 5558 C C . ALA B 1 261 ? -0.488 14.68 -1.193 1 94.25 261 ALA B C 1
ATOM 5560 O O . ALA B 1 261 ? -0.699 13.859 -0.298 1 94.25 261 ALA B O 1
ATOM 5561 N N . PRO B 1 262 ? 0.019 14.328 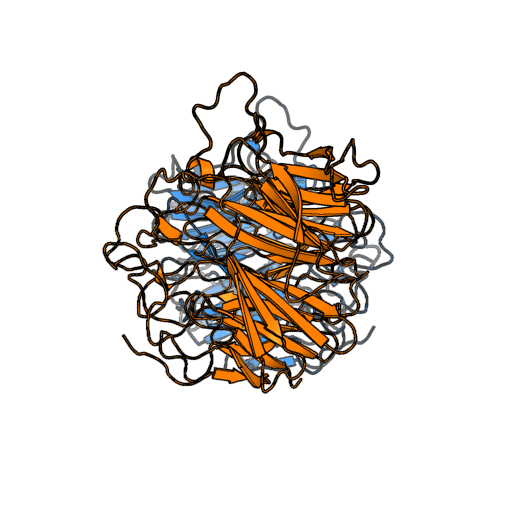-2.35 1 95.25 262 PRO B N 1
ATOM 5562 C CA . PRO B 1 262 ? 0.28 12.922 -2.652 1 95.25 262 PRO B CA 1
ATOM 5563 C C . PRO B 1 262 ? 1.244 12.273 -1.662 1 95.25 262 PRO B C 1
ATOM 5565 O O . PRO B 1 262 ? 1.175 11.062 -1.427 1 95.25 262 PRO B O 1
ATOM 5568 N N . ILE B 1 263 ? 2.121 13.016 -1.134 1 96.81 263 ILE B N 1
ATOM 5569 C CA . ILE B 1 263 ? 2.922 12.695 0.044 1 96.81 263 ILE B CA 1
ATOM 5570 C C . ILE B 1 263 ? 2.9 13.875 1.014 1 96.81 263 ILE B C 1
ATOM 5572 O O . ILE B 1 263 ? 3.105 15.023 0.61 1 96.81 263 ILE B O 1
ATOM 5576 N N . HIS B 1 264 ? 2.705 13.562 2.289 1 97.81 264 HIS B N 1
ATOM 5577 C CA . HIS B 1 264 ? 2.246 14.641 3.162 1 97.81 264 HIS B CA 1
ATOM 5578 C C . HIS B 1 264 ? 3.197 14.836 4.34 1 97.81 264 HIS B C 1
ATOM 5580 O O . HIS B 1 264 ? 3.523 15.969 4.699 1 97.81 264 HIS B O 1
ATOM 5586 N N . SER B 1 265 ? 3.586 13.758 5.004 1 97.88 265 SER B N 1
ATOM 5587 C CA . SER B 1 265 ? 4.383 13.859 6.223 1 97.88 265 SER B CA 1
ATOM 5588 C C . SER B 1 265 ? 5.473 12.789 6.262 1 97.88 265 SER B C 1
ATOM 5590 O O . SER B 1 265 ? 5.352 11.75 5.617 1 97.88 265 SER B O 1
ATOM 5592 N N . VAL B 1 266 ? 6.5 13.078 6.992 1 98.5 266 VAL B N 1
ATOM 5593 C CA . VAL B 1 266 ? 7.59 12.148 7.289 1 98.5 266 VAL B CA 1
ATOM 5594 C C . VAL B 1 266 ? 7.992 12.273 8.758 1 98.5 266 VAL B C 1
ATOM 5596 O O . VAL B 1 266 ? 8 13.375 9.312 1 98.5 266 VAL B O 1
ATOM 5599 N N . LEU B 1 267 ? 8.32 11.156 9.391 1 98.06 267 LEU B N 1
ATOM 5600 C CA . LEU B 1 267 ? 8.711 11.141 10.797 1 98.06 267 LEU B CA 1
ATOM 5601 C C . LEU B 1 267 ? 9.727 10.031 11.062 1 98.06 267 LEU B C 1
ATOM 5603 O O . LEU B 1 267 ? 9.359 8.859 11.141 1 98.06 267 LEU B O 1
ATOM 5607 N N . PRO B 1 268 ? 10.992 10.391 11.18 1 98 268 PRO B N 1
ATOM 5608 C CA . PRO B 1 268 ? 11.914 9.367 11.664 1 98 268 PRO B CA 1
ATOM 5609 C C . PRO B 1 268 ? 11.57 8.867 13.062 1 98 268 PRO B C 1
ATOM 5611 O O . PRO B 1 268 ? 11.234 9.664 13.945 1 98 268 PRO B O 1
ATOM 5614 N N . LEU B 1 269 ? 11.656 7.629 13.289 1 97.88 269 LEU B N 1
ATOM 5615 C CA . LEU B 1 269 ? 11.289 7.02 14.562 1 97.88 269 LEU B CA 1
ATOM 5616 C C . LEU B 1 269 ? 12.516 6.875 15.461 1 97.88 269 LEU B C 1
ATOM 5618 O O . LEU B 1 269 ? 13.148 5.816 15.492 1 97.88 269 LEU B O 1
ATOM 5622 N N . GLY B 1 270 ? 12.758 7.898 16.266 1 96.44 270 GLY B N 1
ATOM 5623 C CA . GLY B 1 270 ? 13.922 7.867 17.141 1 96.44 270 GLY B CA 1
ATOM 5624 C C . GLY B 1 270 ? 15.211 7.535 16.406 1 96.44 270 GLY B C 1
ATOM 5625 O O . GLY B 1 270 ? 15.539 8.172 15.398 1 96.44 270 GLY B O 1
ATOM 5626 N N . ASP B 1 271 ? 15.922 6.574 16.922 1 96.5 271 ASP B N 1
ATOM 5627 C CA . ASP B 1 271 ? 17.172 6.16 16.312 1 96.5 271 ASP B CA 1
ATOM 5628 C C . ASP B 1 271 ? 17.016 4.863 15.531 1 96.5 271 ASP B C 1
ATOM 5630 O O . ASP B 1 271 ? 17.984 4.277 15.07 1 96.5 271 ASP B O 1
ATOM 5634 N N . ARG B 1 272 ? 15.773 4.398 15.414 1 97.62 272 ARG B N 1
ATOM 5635 C CA . ARG B 1 272 ? 15.492 3.227 14.586 1 97.62 272 ARG B CA 1
ATOM 5636 C C . ARG B 1 272 ? 15.648 3.549 13.109 1 97.62 272 ARG B C 1
ATOM 5638 O O . ARG B 1 272 ? 15.477 4.699 12.695 1 97.62 272 ARG B O 1
ATOM 5645 N N . PRO B 1 273 ? 15.914 2.557 12.305 1 98.19 273 PRO B N 1
ATOM 5646 C CA . PRO B 1 273 ? 16.078 2.822 10.867 1 98.19 273 PRO B CA 1
ATOM 5647 C C . PRO B 1 273 ? 14.742 2.855 10.125 1 98.19 273 PRO B C 1
ATOM 5649 O O . PRO B 1 273 ? 14.633 2.293 9.031 1 98.19 273 PRO B O 1
ATOM 5652 N N . TYR B 1 274 ? 13.742 3.467 10.758 1 98.69 274 TYR B N 1
ATOM 5653 C CA . TYR B 1 274 ? 12.391 3.504 10.211 1 98.69 274 TYR B CA 1
ATOM 5654 C C . TYR B 1 274 ? 11.867 4.93 10.148 1 98.69 274 TYR B C 1
ATOM 5656 O O . TYR B 1 274 ? 12.102 5.723 11.062 1 98.69 274 TYR B O 1
ATOM 5664 N N . VAL B 1 275 ? 11.18 5.258 9.078 1 98.81 275 VAL B N 1
ATOM 5665 C CA . VAL B 1 275 ? 10.531 6.551 8.883 1 98.81 275 VAL B CA 1
ATOM 5666 C C . VAL B 1 275 ? 9.055 6.348 8.547 1 98.81 275 VAL B C 1
ATOM 5668 O O . VAL B 1 275 ? 8.719 5.609 7.617 1 98.81 275 VAL B O 1
ATOM 5671 N N . VAL B 1 276 ? 8.172 6.957 9.312 1 98.81 276 VAL B N 1
ATOM 5672 C CA . VAL B 1 276 ? 6.754 6.965 8.961 1 98.81 276 VAL B CA 1
ATOM 5673 C C . VAL B 1 276 ? 6.504 7.965 7.836 1 98.81 276 VAL B C 1
ATOM 5675 O O . VAL B 1 276 ? 7 9.094 7.879 1 98.81 276 VAL B O 1
ATOM 5678 N N . VAL B 1 277 ? 5.816 7.582 6.797 1 98.81 277 VAL B N 1
ATOM 5679 C CA . VAL B 1 277 ? 5.406 8.453 5.703 1 98.81 277 VAL B CA 1
ATOM 5680 C C . VAL B 1 277 ? 3.887 8.422 5.555 1 98.81 277 VAL B C 1
ATOM 5682 O O . VAL B 1 277 ? 3.256 7.387 5.797 1 98.81 277 VAL B O 1
ATOM 5685 N N . THR B 1 278 ? 3.303 9.531 5.188 1 98.62 278 THR B N 1
ATOM 5686 C CA . THR B 1 278 ? 1.864 9.57 4.945 1 98.62 278 THR B CA 1
ATOM 5687 C C . THR B 1 278 ? 1.559 10.258 3.617 1 98.62 278 THR B C 1
ATOM 5689 O O . THR B 1 278 ? 2.326 11.102 3.16 1 98.62 278 THR B O 1
ATOM 5692 N N . THR B 1 279 ? 0.528 9.844 2.979 1 98.31 279 THR B N 1
ATOM 5693 C CA . THR B 1 279 ? -0.202 10.695 2.039 1 98.31 279 THR B CA 1
ATOM 5694 C C . THR B 1 279 ? -1.308 11.461 2.754 1 98.31 279 THR B C 1
ATOM 5696 O O . THR B 1 279 ? -1.328 11.531 3.984 1 98.31 279 THR B O 1
ATOM 5699 N N . GLU B 1 280 ? -2.145 12.078 1.942 1 98.06 280 GLU B N 1
ATOM 5700 C CA . GLU B 1 280 ? -3.158 12.922 2.576 1 98.06 280 GLU B CA 1
ATOM 5701 C C . GLU B 1 280 ? -4.539 12.672 1.973 1 98.06 280 GLU B C 1
ATOM 5703 O O . GLU B 1 280 ? -4.684 12.602 0.75 1 98.06 280 GLU B O 1
ATOM 5708 N N . GLY B 1 281 ? -5.516 12.453 2.822 1 97.75 281 GLY B N 1
ATOM 5709 C CA . GLY B 1 281 ? -6.895 12.492 2.352 1 97.75 281 GLY B CA 1
ATOM 5710 C C . GLY B 1 281 ? -7.41 13.898 2.123 1 97.75 281 GLY B C 1
ATOM 5711 O O . GLY B 1 281 ? -6.66 14.781 1.709 1 97.75 281 GLY B O 1
ATOM 5712 N N . GLU B 1 282 ? -8.672 14 2.24 1 97.19 282 GLU B N 1
ATOM 5713 C CA . GLU B 1 282 ? -9.336 15.305 2.225 1 97.19 282 GLU B CA 1
ATOM 5714 C C . GLU B 1 282 ? -10.602 15.289 3.074 1 97.19 282 GLU B C 1
ATOM 5716 O O . GLU B 1 282 ? -11.148 14.219 3.357 1 97.19 282 GLU B O 1
ATOM 5721 N N . ARG B 1 283 ? -10.961 16.422 3.523 1 97.88 283 ARG B N 1
ATOM 5722 C CA . ARG B 1 283 ? -12.156 16.594 4.344 1 97.88 283 ARG B CA 1
ATOM 5723 C C . ARG B 1 283 ? -13.414 16.203 3.566 1 97.88 283 ARG B C 1
ATOM 5725 O O . ARG B 1 283 ? -13.742 16.828 2.557 1 97.88 283 ARG B O 1
ATOM 5732 N N . PRO B 1 284 ? -14.188 15.227 4.098 1 97.44 284 PRO B N 1
ATOM 5733 C CA . PRO B 1 284 ? -15.391 14.758 3.408 1 97.44 284 PRO B CA 1
ATOM 5734 C C . PRO B 1 284 ? -16.406 15.875 3.168 1 97.44 284 PRO B C 1
ATOM 5736 O O . PRO B 1 284 ? -17.172 15.82 2.207 1 97.44 284 PRO B O 1
ATOM 5739 N N . ARG B 1 285 ? -16.344 16.891 3.893 1 97.19 285 ARG B N 1
ATOM 5740 C CA . ARG B 1 285 ? -17.344 17.953 3.879 1 97.19 285 ARG B CA 1
ATOM 5741 C C . ARG B 1 285 ? -17.312 18.719 2.559 1 97.19 285 ARG B C 1
ATOM 5743 O O . ARG B 1 285 ? -18.281 19.406 2.209 1 97.19 285 ARG B O 1
ATOM 5750 N N . TYR B 1 286 ? -16.266 18.609 1.838 1 97.38 286 TYR B N 1
ATOM 5751 C CA . TYR B 1 286 ? -16.141 19.375 0.597 1 97.38 286 TYR B CA 1
ATOM 5752 C C . TYR B 1 286 ? -16.828 18.641 -0.556 1 97.38 286 TYR B C 1
ATOM 5754 O O . TYR B 1 286 ? -17.016 19.219 -1.628 1 97.38 286 TYR B O 1
ATOM 5762 N N . PHE B 1 287 ? -17.203 17.422 -0.388 1 97.56 287 PHE B N 1
ATOM 5763 C CA . PHE B 1 287 ? -17.625 16.594 -1.511 1 97.56 287 PHE B CA 1
ATOM 5764 C C . PHE B 1 287 ? -19.141 16.375 -1.48 1 97.56 287 PHE B C 1
ATOM 5766 O O . PHE B 1 287 ? -19.719 16.203 -0.41 1 97.56 287 PHE B O 1
ATOM 5773 N N . SER B 1 288 ? -19.75 16.344 -2.604 1 96.94 288 SER B N 1
ATOM 5774 C CA . SER B 1 288 ? -21.172 16.031 -2.818 1 96.94 288 SER B CA 1
ATOM 5775 C C . SER B 1 288 ? -21.391 15.391 -4.184 1 96.94 288 SER B C 1
ATOM 5777 O O . SER B 1 288 ? -20.594 15.594 -5.105 1 96.94 288 SER B O 1
ATOM 5779 N N . ASN B 1 289 ? -22.469 14.625 -4.305 1 96.69 289 ASN B N 1
ATOM 5780 C CA . ASN B 1 289 ? -22.781 13.969 -5.57 1 96.69 289 ASN B CA 1
ATOM 5781 C C . ASN B 1 289 ? -23.297 14.969 -6.605 1 96.69 289 ASN B C 1
ATOM 5783 O O . ASN B 1 289 ? -23.312 14.672 -7.801 1 96.69 289 ASN B O 1
ATOM 5787 N N . GLU B 1 290 ? -23.656 16.141 -6.195 1 96.25 290 GLU B N 1
ATOM 5788 C CA . GLU B 1 290 ? -24.25 17.141 -7.066 1 96.25 290 GLU B CA 1
ATOM 5789 C C . GLU B 1 290 ? -23.172 18 -7.727 1 96.25 290 GLU B C 1
ATOM 5791 O O . GLU B 1 290 ? -23.438 18.688 -8.711 1 96.25 290 GLU B O 1
ATOM 5796 N N . THR B 1 291 ? -21.984 17.969 -7.133 1 95.81 291 THR B N 1
ATOM 5797 C CA . THR B 1 291 ? -20.906 18.766 -7.699 1 95.81 291 THR B CA 1
ATOM 5798 C C . THR B 1 291 ? -20.281 18.062 -8.906 1 95.81 291 THR B C 1
ATOM 5800 O O . THR B 1 291 ? -19.672 17 -8.766 1 95.81 291 THR B O 1
ATOM 5803 N N . THR B 1 292 ? -20.281 18.656 -10.086 1 93.88 292 THR B N 1
ATOM 5804 C CA . THR B 1 292 ? -19.891 17.953 -11.305 1 93.88 292 THR B CA 1
ATOM 5805 C C . THR B 1 292 ? -18.594 18.547 -11.883 1 93.88 292 THR B C 1
ATOM 5807 O O . THR B 1 292 ? -18.016 17.984 -12.812 1 93.88 292 THR B O 1
ATOM 5810 N N . GLU B 1 293 ? -18.156 19.672 -11.328 1 90.31 293 GLU B N 1
ATOM 5811 C CA . GLU B 1 293 ? -16.969 20.328 -11.852 1 90.31 293 GLU B CA 1
ATOM 5812 C C . GLU B 1 293 ? -16.078 20.859 -10.727 1 90.31 293 GLU B C 1
ATOM 5814 O O . GLU B 1 293 ? -16.5 20.891 -9.57 1 90.31 293 GLU B O 1
ATOM 5819 N N . GLY B 1 294 ? -14.836 21.172 -11.094 1 87.69 294 GLY B N 1
ATOM 5820 C CA . GLY B 1 294 ? -13.914 21.781 -10.141 1 87.69 294 GLY B CA 1
ATOM 5821 C C . GLY B 1 294 ? -13.102 20.75 -9.367 1 87.69 294 GLY B C 1
ATOM 5822 O O . GLY B 1 294 ? -13.156 19.562 -9.664 1 87.69 294 GLY B O 1
ATOM 5823 N N . LEU B 1 295 ? -12.398 21.203 -8.336 1 85.56 295 LEU B N 1
ATOM 5824 C CA . LEU B 1 295 ? -11.445 20.422 -7.57 1 85.56 295 LEU B CA 1
ATOM 5825 C C . LEU B 1 295 ? -12.148 19.312 -6.793 1 85.56 295 LEU B C 1
ATOM 5827 O O . LEU B 1 295 ? -11.609 18.219 -6.637 1 85.56 295 LEU B O 1
ATOM 5831 N N . PHE B 1 296 ? -13.336 19.578 -6.34 1 93.62 296 PHE B N 1
ATOM 5832 C CA . PHE B 1 296 ? -14.031 18.656 -5.469 1 93.62 296 PHE B CA 1
ATOM 5833 C C . PHE B 1 296 ? -15.234 18.031 -6.188 1 93.62 296 PHE B C 1
ATOM 5835 O O . PHE B 1 296 ? -16.281 17.797 -5.574 1 93.62 296 PHE B O 1
ATOM 5842 N N . LYS B 1 297 ? -15.109 17.922 -7.473 1 94.44 297 LYS B N 1
ATOM 5843 C CA . LYS B 1 297 ? -16.172 17.266 -8.242 1 94.44 297 LYS B CA 1
ATOM 5844 C C . LYS B 1 297 ? -16.375 15.828 -7.777 1 94.44 297 LYS B C 1
ATOM 5846 O O . LYS B 1 297 ? -15.5 15.234 -7.148 1 94.44 297 LYS B O 1
ATOM 5851 N N . LYS B 1 298 ? -17.5 15.289 -8.141 1 96.5 298 LYS B N 1
ATOM 5852 C CA . LYS B 1 298 ? -17.859 13.914 -7.809 1 96.5 298 LYS B CA 1
ATOM 5853 C C . LYS B 1 298 ? -16.766 12.938 -8.25 1 96.5 298 LYS B C 1
ATOM 5855 O O . LYS B 1 298 ? -16.312 12.992 -9.391 1 96.5 298 LYS B O 1
ATOM 5860 N N . ILE B 1 299 ? -16.453 11.984 -7.383 1 95.31 299 ILE B N 1
ATOM 5861 C CA . ILE B 1 299 ? -15.344 11.07 -7.602 1 95.31 299 ILE B CA 1
ATOM 5862 C C . ILE B 1 299 ? -15.82 9.836 -8.352 1 95.31 299 ILE B C 1
ATOM 5864 O O . ILE B 1 299 ? -16.828 9.219 -7.969 1 95.31 299 ILE B O 1
ATOM 5868 N N . VAL B 1 300 ? -15.125 9.477 -9.383 1 94 300 VAL B N 1
ATOM 5869 C CA . VAL B 1 300 ? -15.359 8.234 -10.102 1 94 300 VAL B CA 1
ATOM 5870 C C . VAL B 1 300 ? -14.406 7.156 -9.602 1 94 300 VAL B C 1
ATOM 5872 O O . VAL B 1 300 ? -14.812 6.016 -9.367 1 94 300 VAL B O 1
ATOM 5875 N N . THR B 1 301 ? -13.164 7.477 -9.438 1 94.88 301 THR B N 1
ATOM 5876 C CA . THR B 1 301 ? -12.117 6.637 -8.859 1 94.88 301 THR B CA 1
ATOM 5877 C C . THR B 1 301 ? -11.117 7.48 -8.078 1 94.88 301 THR B C 1
ATOM 5879 O O . THR B 1 301 ? -10.977 8.68 -8.328 1 94.88 301 THR B O 1
ATOM 5882 N N . GLN B 1 302 ? -10.523 6.895 -7.078 1 96.25 302 GLN B N 1
ATOM 5883 C CA . GLN B 1 302 ? -9.617 7.602 -6.18 1 96.25 302 GLN B CA 1
ATOM 5884 C C . GLN B 1 302 ? -8.578 6.652 -5.59 1 96.25 302 GLN B C 1
ATOM 5886 O O . GLN B 1 302 ? -8.93 5.68 -4.918 1 96.25 302 GLN B O 1
ATOM 5891 N N . PRO B 1 303 ? -7.262 6.902 -5.867 1 97.44 303 PRO B N 1
ATOM 5892 C CA . PRO B 1 303 ? -6.234 6.086 -5.219 1 97.44 303 PRO B CA 1
ATOM 5893 C C . PRO B 1 303 ? -6.309 6.148 -3.693 1 97.44 303 PRO B C 1
ATOM 5895 O O . PRO B 1 303 ? -6.684 7.18 -3.131 1 97.44 303 PRO B O 1
ATOM 5898 N N . MET B 1 304 ? -5.922 5.09 -3.109 1 98.5 304 MET B N 1
ATOM 5899 C CA . MET B 1 304 ? -5.949 5.055 -1.649 1 98.5 304 MET B CA 1
ATOM 5900 C C . MET B 1 304 ? -4.902 5.992 -1.062 1 98.5 304 MET B C 1
ATOM 5902 O O . MET B 1 304 ? -3.848 6.207 -1.663 1 98.5 304 MET B O 1
ATOM 5906 N N . ASN B 1 305 ? -5.141 6.562 0.066 1 98.5 305 ASN B N 1
ATOM 5907 C CA . ASN B 1 305 ? -4.184 7.246 0.929 1 98.5 305 ASN B CA 1
ATOM 5908 C C . ASN B 1 305 ? -3.734 6.355 2.084 1 98.5 305 ASN B C 1
ATOM 5910 O O . ASN B 1 305 ? -4.48 5.48 2.523 1 98.5 305 ASN B O 1
ATOM 5914 N N . MET B 1 306 ? -2.496 6.633 2.559 1 98.38 306 MET B N 1
ATOM 5915 C CA . MET B 1 306 ? -1.96 5.641 3.486 1 98.38 306 MET B CA 1
ATOM 5916 C C . MET B 1 306 ? -1.017 6.293 4.492 1 98.38 306 MET B C 1
ATOM 5918 O O . MET B 1 306 ? -0.629 7.449 4.328 1 98.38 306 MET B O 1
ATOM 5922 N N . LEU B 1 307 ? -0.797 5.605 5.672 1 98.56 307 LEU B N 1
ATOM 5923 C CA . LEU B 1 307 ? 0.399 5.645 6.508 1 98.56 307 LEU B CA 1
ATOM 5924 C C . LEU B 1 307 ? 1.265 4.41 6.273 1 98.56 307 LEU B C 1
ATOM 5926 O O . LEU B 1 307 ? 0.749 3.295 6.176 1 98.56 307 LEU B O 1
ATOM 5930 N N . GLY B 1 308 ? 2.51 4.648 6.164 1 98.75 308 GLY B N 1
ATOM 5931 C CA . GLY B 1 308 ? 3.416 3.529 5.973 1 98.75 308 GLY B CA 1
ATOM 5932 C C . GLY B 1 308 ? 4.766 3.729 6.637 1 98.75 308 GLY B C 1
ATOM 5933 O O . GLY B 1 308 ? 5.047 4.805 7.164 1 98.75 308 GLY B O 1
ATOM 5934 N N . ILE B 1 309 ? 5.613 2.68 6.688 1 98.88 309 ILE B N 1
ATOM 5935 C CA . ILE B 1 309 ? 6.961 2.742 7.238 1 98.88 309 ILE B CA 1
ATOM 5936 C C . ILE B 1 309 ? 7.984 2.494 6.129 1 98.88 309 ILE B C 1
ATOM 5938 O O . ILE B 1 309 ? 7.918 1.48 5.43 1 98.88 309 ILE B O 1
ATOM 5942 N N . VAL B 1 310 ? 8.852 3.406 5.957 1 98.88 310 VAL B N 1
ATOM 5943 C CA . VAL B 1 310 ? 10.016 3.246 5.09 1 98.88 310 VAL B CA 1
ATOM 5944 C C . VAL B 1 310 ? 11.227 2.852 5.922 1 98.88 310 VAL B C 1
ATOM 5946 O O . VAL B 1 310 ? 11.57 3.529 6.895 1 98.88 310 VAL B O 1
ATOM 5949 N N . GLU B 1 311 ? 11.844 1.794 5.551 1 98.81 311 GLU B N 1
ATOM 5950 C CA . GLU B 1 311 ? 13.102 1.385 6.164 1 98.81 311 GLU B CA 1
ATOM 5951 C C . GLU B 1 311 ? 14.297 2.037 5.465 1 98.81 311 GLU B C 1
ATOM 5953 O O . GLU B 1 311 ? 14.398 2 4.238 1 98.81 311 GLU B O 1
ATOM 5958 N N . VAL B 1 312 ? 15.219 2.576 6.266 1 98.62 312 VAL B N 1
ATOM 5959 C CA . VAL B 1 312 ? 16.344 3.289 5.684 1 98.62 312 VAL B CA 1
ATOM 5960 C C . VAL B 1 312 ? 17.656 2.686 6.191 1 98.62 312 VAL B C 1
ATOM 5962 O O . VAL B 1 312 ? 18.656 3.387 6.316 1 98.62 312 VAL B O 1
ATOM 5965 N N . THR B 1 313 ? 17.609 1.414 6.562 1 97.81 313 THR B N 1
ATOM 5966 C CA . THR B 1 313 ? 18.844 0.729 6.914 1 97.81 313 THR B CA 1
ATOM 5967 C C . THR B 1 313 ? 19.891 0.89 5.812 1 97.81 313 THR B C 1
ATOM 5969 O O . THR B 1 313 ? 21.062 1.087 6.09 1 97.81 313 THR B O 1
ATOM 5972 N N . ASP B 1 314 ? 19.516 0.69 4.621 1 97.06 314 ASP B N 1
ATOM 5973 C CA . ASP B 1 314 ? 20.297 1.097 3.457 1 97.06 314 ASP B CA 1
ATOM 5974 C C . ASP B 1 314 ? 19.797 2.428 2.898 1 97.06 314 ASP B C 1
ATOM 5976 O O . ASP B 1 314 ? 18.828 2.461 2.131 1 97.06 314 ASP B O 1
ATOM 5980 N N . VAL B 1 315 ? 20.469 3.439 3.158 1 97.62 315 VAL B N 1
ATOM 5981 C CA . VAL B 1 315 ? 20.031 4.797 2.854 1 97.62 315 VAL B CA 1
ATOM 5982 C C . VAL B 1 315 ? 19.891 4.973 1.341 1 97.62 315 VAL B C 1
ATOM 5984 O O . VAL B 1 315 ? 19.016 5.691 0.864 1 97.62 315 VAL B O 1
ATOM 5987 N N . SER B 1 316 ? 20.688 4.301 0.629 1 96.19 316 SER B N 1
ATOM 5988 C CA . SER B 1 316 ? 20.703 4.469 -0.821 1 96.19 316 SER B CA 1
ATOM 5989 C C . SER B 1 316 ? 19.531 3.738 -1.466 1 96.19 316 SER B C 1
ATOM 5991 O O . SER B 1 316 ? 19.172 4.012 -2.615 1 96.19 316 SER B O 1
ATOM 5993 N N . ASN B 1 317 ? 18.953 2.777 -0.659 1 95.19 317 ASN B N 1
ATOM 5994 C CA . ASN B 1 317 ? 17.844 1.978 -1.189 1 95.19 317 ASN B CA 1
ATOM 5995 C C . ASN B 1 317 ? 16.734 1.813 -0.165 1 95.19 317 ASN B C 1
ATOM 5997 O O . ASN B 1 317 ? 16.438 0.698 0.27 1 95.19 317 ASN B O 1
ATOM 6001 N N . PRO B 1 318 ? 16.094 2.916 0.156 1 98.12 318 PRO B N 1
ATOM 6002 C CA . PRO B 1 318 ? 14.992 2.787 1.107 1 98.12 318 PRO B CA 1
ATOM 6003 C C . PRO B 1 318 ? 13.844 1.928 0.572 1 98.12 318 PRO B C 1
ATOM 6005 O O . PRO B 1 318 ? 13.641 1.854 -0.643 1 98.12 318 PRO B O 1
ATOM 6008 N N . SER B 1 319 ? 13.102 1.254 1.487 1 98.38 319 SER B N 1
ATOM 6009 C CA . SER B 1 319 ? 12.008 0.373 1.093 1 98.38 319 SER B CA 1
ATOM 6010 C C . SER B 1 319 ? 10.773 0.607 1.952 1 98.38 319 SER B C 1
ATOM 6012 O O . SER B 1 319 ? 10.875 0.737 3.174 1 98.38 319 SER B O 1
ATOM 6014 N N . LEU B 1 320 ? 9.648 0.708 1.296 1 98.75 320 LEU B N 1
ATOM 6015 C CA . LEU B 1 320 ? 8.391 0.622 2.033 1 98.75 320 LEU B CA 1
ATOM 6016 C C . LEU B 1 320 ? 8.188 -0.781 2.598 1 98.75 320 LEU B C 1
ATOM 6018 O O . LEU B 1 320 ? 8.148 -1.757 1.845 1 98.75 320 LEU B O 1
ATOM 6022 N N . ILE B 1 321 ? 7.988 -0.913 3.928 1 98.69 321 ILE B N 1
ATOM 6023 C CA . ILE B 1 321 ? 8.016 -2.266 4.473 1 98.69 321 ILE B CA 1
ATOM 6024 C C . ILE B 1 321 ? 6.66 -2.588 5.109 1 98.69 321 ILE B C 1
ATOM 6026 O O . ILE B 1 321 ? 6.379 -3.746 5.426 1 98.69 321 ILE B O 1
ATOM 6030 N N . SER B 1 322 ? 5.828 -1.569 5.266 1 98.44 322 SER B N 1
ATOM 6031 C CA . SER B 1 322 ? 4.512 -1.827 5.836 1 98.44 322 SER B CA 1
ATOM 6032 C C . SER B 1 322 ? 3.549 -0.678 5.551 1 98.44 322 SER B C 1
ATOM 6034 O O . SER B 1 322 ? 3.98 0.443 5.27 1 98.44 322 SER B O 1
ATOM 6036 N N . ILE B 1 323 ? 2.311 -0.93 5.539 1 98.62 323 ILE B N 1
ATOM 6037 C CA . ILE B 1 323 ? 1.192 0.005 5.484 1 98.62 323 ILE B CA 1
ATOM 6038 C C . ILE B 1 323 ? 0.296 -0.189 6.703 1 98.62 323 ILE B C 1
ATOM 6040 O O . ILE B 1 323 ? 0.03 -1.322 7.113 1 98.62 323 ILE B O 1
ATOM 6044 N N . PHE B 1 324 ? -0.111 0.89 7.266 1 98.81 324 PHE B N 1
ATOM 6045 C CA . PHE B 1 324 ? -0.957 0.821 8.453 1 98.81 324 PHE B CA 1
ATOM 6046 C C . PHE B 1 324 ? -2.334 0.267 8.102 1 98.81 324 PHE B C 1
ATOM 6048 O O . PHE B 1 324 ? -2.795 0.404 6.969 1 98.81 324 PHE B O 1
ATOM 6055 N N . PRO B 1 325 ? -2.992 -0.395 9.102 1 98.12 325 PRO B N 1
ATOM 6056 C CA . PRO B 1 325 ? -4.32 -0.945 8.82 1 98.12 325 PRO B CA 1
ATOM 6057 C C . PRO B 1 325 ? -5.371 0.14 8.602 1 98.12 325 PRO B C 1
ATOM 6059 O O . PRO B 1 325 ? -5.215 1.265 9.086 1 98.12 325 PRO B O 1
ATOM 6062 N N . TYR B 1 326 ? -6.391 -0.221 7.836 1 98.31 326 TYR B N 1
ATOM 6063 C CA . TYR B 1 326 ? -7.562 0.637 7.719 1 98.31 326 TYR B CA 1
ATOM 6064 C C . TYR B 1 326 ? -8.148 0.946 9.086 1 98.31 326 TYR B C 1
ATOM 6066 O O . TYR B 1 326 ? -8.312 0.048 9.922 1 98.31 326 TYR B O 1
ATOM 6074 N N . PRO B 1 327 ? -8.477 2.205 9.367 1 98.56 327 PRO B N 1
ATOM 6075 C CA . PRO B 1 327 ? -9.062 2.541 10.664 1 98.56 327 PRO B CA 1
ATOM 6076 C C . PRO B 1 327 ? -10.336 1.744 10.961 1 98.56 327 PRO B C 1
ATOM 6078 O O . PRO B 1 327 ? -11.203 1.615 10.102 1 98.56 327 PRO B O 1
ATOM 6081 N N . GLU B 1 328 ? -10.398 1.256 12.188 1 97.94 328 GLU B N 1
ATOM 6082 C CA . GLU B 1 328 ? -11.602 0.579 12.648 1 97.94 328 GLU B CA 1
ATOM 6083 C C . GLU B 1 328 ? -12.812 1.51 12.594 1 97.94 328 GLU B C 1
ATOM 6085 O O . GLU B 1 328 ? -12.742 2.652 13.055 1 97.94 328 GLU B O 1
ATOM 6090 N N . VAL B 1 329 ? -13.844 1.05 12.031 1 98 329 VAL B N 1
ATOM 6091 C CA . VAL B 1 329 ? -15.078 1.822 12.078 1 98 329 VAL B CA 1
ATOM 6092 C C . VAL B 1 329 ? -15.781 1.61 13.414 1 98 329 VAL B C 1
ATOM 6094 O O . VAL B 1 329 ? -16.203 0.495 13.734 1 98 329 VAL B O 1
ATOM 6097 N N . PRO B 1 330 ? -15.914 2.631 14.148 1 97.75 330 PRO B N 1
ATOM 6098 C CA . PRO B 1 330 ? -16.484 2.457 15.484 1 97.75 330 PRO B CA 1
ATOM 6099 C C . PRO B 1 330 ? -17.953 2.021 15.453 1 97.75 330 PRO B C 1
ATOM 6101 O O . PRO B 1 330 ? -18.703 2.447 14.578 1 97.75 330 PRO B O 1
ATOM 6104 N N . GLU B 1 331 ? -18.297 1.206 16.562 1 95.88 331 GLU B N 1
ATOM 6105 C CA . GLU B 1 331 ? -19.719 1.024 16.797 1 95.88 331 GLU B CA 1
ATOM 6106 C C . GLU B 1 331 ? -20.406 2.359 17.078 1 95.88 331 GLU B C 1
ATOM 6108 O O . GLU B 1 331 ? -19.906 3.174 17.859 1 95.88 331 GLU B O 1
ATOM 6113 N N . GLY B 1 332 ? -21.406 2.625 16.391 1 95.25 332 GLY B N 1
ATOM 6114 C CA . GLY B 1 332 ? -22.109 3.881 16.594 1 95.25 332 GLY B CA 1
ATOM 6115 C C . GLY B 1 332 ? -21.859 4.879 15.469 1 95.25 332 GLY B C 1
ATOM 6116 O O . GLY B 1 332 ? -22.531 5.914 15.398 1 95.25 332 GLY B O 1
ATOM 6117 N N . TYR B 1 333 ? -20.922 4.578 14.648 1 96.44 333 TYR B N 1
ATOM 6118 C CA . TYR B 1 333 ? -20.719 5.43 13.484 1 96.44 333 TYR B CA 1
ATOM 6119 C C . TYR B 1 333 ? -21.953 5.434 12.594 1 96.44 333 TYR B C 1
ATOM 6121 O O . TYR B 1 333 ? -22.5 4.371 12.266 1 96.44 333 TYR B O 1
ATOM 6129 N N . THR B 1 334 ? -22.469 6.555 12.156 1 96 334 THR B N 1
ATOM 6130 C CA . THR B 1 334 ? -23.797 6.633 11.547 1 96 334 THR B CA 1
ATOM 6131 C C . THR B 1 334 ? -23.688 7.082 10.094 1 96 334 THR B C 1
ATOM 6133 O O . THR B 1 334 ? -24.719 7.25 9.422 1 96 334 THR B O 1
ATOM 6136 N N . HIS B 1 335 ? -22.516 7.316 9.617 1 96.81 335 HIS B N 1
ATOM 6137 C CA . HIS B 1 335 ? -22.391 7.98 8.32 1 96.81 335 HIS B CA 1
ATOM 6138 C C . HIS B 1 335 ? -22.016 6.984 7.227 1 96.81 335 HIS B C 1
ATOM 6140 O O . HIS B 1 335 ? -21.672 7.383 6.109 1 96.81 335 HIS B O 1
ATOM 6146 N N . GLY B 1 336 ? -22.031 5.688 7.473 1 95.44 336 GLY B N 1
ATOM 6147 C CA . GLY B 1 336 ? -21.703 4.66 6.5 1 95.44 336 GLY B CA 1
ATOM 6148 C C . GLY B 1 336 ? -21.094 3.416 7.121 1 95.44 336 GLY B C 1
ATOM 6149 O O . GLY B 1 336 ? -21.078 3.275 8.344 1 95.44 336 GLY B O 1
ATOM 6150 N N . THR B 1 337 ? -20.594 2.521 6.254 1 95.88 337 THR B N 1
ATOM 6151 C CA . THR B 1 337 ? -20.016 1.267 6.715 1 95.88 337 THR B CA 1
ATOM 6152 C C . THR B 1 337 ? -18.484 1.32 6.656 1 95.88 337 THR B C 1
ATOM 6154 O O . THR B 1 337 ? -17.812 0.392 7.102 1 95.88 337 THR B O 1
ATOM 6157 N N . ASN B 1 338 ? -17.984 2.326 6.059 1 97.69 338 ASN B N 1
ATOM 6158 C CA . ASN B 1 338 ? -16.562 2.654 6 1 97.69 338 ASN B CA 1
ATOM 6159 C C . ASN B 1 338 ? -16.344 4.156 5.875 1 97.69 338 ASN B C 1
ATOM 6161 O O . ASN B 1 338 ? -17.297 4.934 5.883 1 97.69 338 ASN B O 1
ATOM 6165 N N . PHE B 1 339 ? -15.117 4.582 5.75 1 98.38 339 PHE B N 1
ATOM 6166 C CA . PHE B 1 339 ? -14.836 6.012 5.742 1 98.38 339 PHE B CA 1
ATOM 6167 C C . PHE B 1 339 ? -14.625 6.516 4.32 1 98.38 339 PHE B C 1
ATOM 6169 O O . PHE B 1 339 ? -14.453 7.715 4.098 1 98.38 339 PHE B O 1
ATOM 6176 N N . ASN B 1 340 ? -14.672 5.609 3.287 1 98.25 340 ASN B N 1
ATOM 6177 C CA . ASN B 1 340 ? -14.5 6 1.892 1 98.25 340 ASN B CA 1
ATOM 6178 C C . ASN B 1 340 ? -15.789 6.535 1.292 1 98.25 340 ASN B C 1
ATOM 6180 O O . ASN B 1 340 ? -15.766 7.23 0.275 1 98.25 340 ASN B O 1
ATOM 6184 N N . VAL B 1 341 ? -16.891 6.156 1.846 1 97.62 341 VAL B N 1
ATOM 6185 C CA . VAL B 1 341 ? -18.219 6.617 1.441 1 97.62 341 VAL B CA 1
ATOM 6186 C C . VAL B 1 341 ? -18.969 7.188 2.648 1 97.62 341 VAL B C 1
ATOM 6188 O O . VAL B 1 341 ? -19.266 6.461 3.596 1 97.62 341 VAL B O 1
ATOM 6191 N N . VAL B 1 342 ? -19.203 8.445 2.617 1 97.38 342 VAL B N 1
ATOM 6192 C CA . VAL B 1 342 ? -19.844 9.148 3.725 1 97.38 342 VAL B CA 1
ATOM 6193 C C . VAL B 1 342 ? -21.234 9.602 3.314 1 97.38 342 VAL B C 1
ATOM 6195 O O . VAL B 1 342 ? -21.391 10.484 2.469 1 97.38 342 VAL B O 1
ATOM 6198 N N . ASP B 1 343 ? -22.281 8.992 3.941 1 96.88 343 ASP B N 1
ATOM 6199 C CA . ASP B 1 343 ? -23.672 9.281 3.605 1 96.88 343 ASP B CA 1
ATOM 6200 C C . ASP B 1 343 ? -23.906 9.156 2.104 1 96.88 343 ASP B C 1
ATOM 6202 O O . ASP B 1 343 ? -24.5 10.047 1.487 1 96.88 343 ASP B O 1
ATOM 6206 N N . GLY B 1 344 ? -23.312 8.164 1.564 1 96.38 344 GLY B N 1
ATOM 6207 C CA . GLY B 1 344 ? -23.547 7.836 0.166 1 96.38 344 GLY B CA 1
ATOM 6208 C C . GLY B 1 344 ? -22.625 8.586 -0.78 1 96.38 344 GLY B C 1
ATOM 6209 O O . GLY B 1 344 ? -22.703 8.406 -1.997 1 96.38 344 GLY B O 1
ATOM 6210 N N . VAL B 1 345 ? -21.703 9.445 -0.3 1 97.5 345 VAL B N 1
ATOM 6211 C CA . VAL B 1 345 ? -20.812 10.242 -1.12 1 97.5 345 VAL B CA 1
ATOM 6212 C C . VAL B 1 345 ? -19.391 9.672 -1.046 1 97.5 345 VAL B C 1
ATOM 6214 O O . VAL B 1 345 ? -18.844 9.508 0.044 1 97.5 345 VAL B O 1
ATOM 6217 N N . ARG B 1 346 ? -18.781 9.367 -2.213 1 97.5 346 ARG B N 1
ATOM 6218 C CA . ARG B 1 346 ? -17.375 8.945 -2.268 1 97.5 346 ARG B CA 1
ATOM 6219 C C . ARG B 1 346 ? -16.453 10.094 -1.906 1 97.5 346 ARG B C 1
ATOM 6221 O O . ARG B 1 346 ? -16.609 11.211 -2.406 1 97.5 346 ARG B O 1
ATOM 6228 N N . VAL B 1 347 ? -15.508 9.859 -0.97 1 97.88 347 VAL B N 1
ATOM 6229 C CA . VAL B 1 347 ? -14.57 10.891 -0.54 1 97.88 347 VAL B CA 1
ATOM 6230 C C . VAL B 1 347 ? -13.148 10.344 -0.574 1 97.88 347 VAL B C 1
ATOM 6232 O O . VAL B 1 347 ? -12.945 9.133 -0.508 1 97.88 347 VAL B O 1
ATOM 6235 N N . PRO B 1 348 ? -12.141 11.156 -0.757 1 97.25 348 PRO B N 1
ATOM 6236 C CA . PRO B 1 348 ? -10.75 10.703 -0.699 1 97.25 348 PRO B CA 1
ATOM 6237 C C . PRO B 1 348 ? -10.266 10.469 0.729 1 97.25 348 PRO B C 1
ATOM 6239 O O . PRO B 1 348 ? -9.477 11.258 1.257 1 97.25 348 PRO B O 1
ATOM 6242 N N . PHE B 1 349 ? -10.641 9.352 1.241 1 98.19 349 PHE B N 1
ATOM 6243 C CA . PHE B 1 349 ? -10.336 8.992 2.623 1 98.19 349 PHE B CA 1
ATOM 6244 C C . PHE B 1 349 ? -8.828 8.883 2.832 1 98.19 349 PHE B C 1
ATOM 6246 O O . PHE B 1 349 ? -8.117 8.328 1.989 1 98.19 349 PHE B O 1
ATOM 6253 N N . GLY B 1 350 ? -8.367 9.344 4.035 1 98.38 350 GLY B N 1
ATOM 6254 C CA . GLY B 1 350 ? -6.961 9.188 4.387 1 98.38 350 GLY B CA 1
ATOM 6255 C C . GLY B 1 350 ? -6.535 10.055 5.555 1 98.38 350 GLY B C 1
ATOM 6256 O O . GLY B 1 350 ? -7.363 10.75 6.148 1 98.38 350 GLY B O 1
ATOM 6257 N N . PRO B 1 351 ? -5.219 9.984 5.844 1 98.62 351 PRO B N 1
ATOM 6258 C CA . PRO B 1 351 ? -4.68 10.727 6.984 1 98.62 351 PRO B CA 1
ATOM 6259 C C . PRO B 1 351 ? -4.516 12.219 6.691 1 98.62 351 PRO B C 1
ATOM 6261 O O . PRO B 1 351 ? -4.629 12.641 5.539 1 98.62 351 PRO B O 1
ATOM 6264 N N . HIS B 1 352 ? -4.355 12.922 7.773 1 98.19 352 HIS B N 1
ATOM 6265 C CA . HIS B 1 352 ? -3.863 14.289 7.691 1 98.19 352 HIS B CA 1
ATOM 6266 C C . HIS B 1 352 ? -2.523 14.438 8.406 1 98.19 352 HIS B C 1
ATOM 6268 O O . HIS B 1 352 ? -1.497 13.961 7.91 1 98.19 352 HIS B O 1
ATOM 6274 N N . ASN B 1 353 ? -2.521 14.906 9.664 1 98.44 353 ASN B N 1
ATOM 6275 C CA . ASN B 1 353 ? -1.268 15.148 10.367 1 98.44 353 ASN B CA 1
ATOM 6276 C C . ASN B 1 353 ? -0.987 14.062 11.398 1 98.44 353 ASN B C 1
ATOM 6278 O O . ASN B 1 353 ? -1.911 13.547 12.031 1 98.44 353 ASN B O 1
ATOM 6282 N N . ILE B 1 354 ? 0.239 13.727 11.57 1 98.56 354 ILE B N 1
ATOM 6283 C CA . ILE B 1 354 ? 0.715 12.891 12.664 1 98.56 354 ILE B CA 1
ATOM 6284 C C . ILE B 1 354 ? 1.467 13.742 13.688 1 98.56 354 ILE B C 1
ATOM 6286 O O . ILE B 1 354 ? 1.896 14.859 13.367 1 98.56 354 ILE B O 1
ATOM 6290 N N . PHE B 1 355 ? 1.523 13.203 14.898 1 98.31 355 PHE B N 1
ATOM 6291 C CA . PHE B 1 355 ? 2.414 13.836 15.867 1 98.31 355 PHE B CA 1
ATOM 6292 C C . PHE B 1 355 ? 3.871 13.68 15.438 1 98.31 355 PHE B C 1
ATOM 6294 O O . PHE B 1 355 ? 4.434 12.586 15.523 1 98.31 355 PHE B O 1
ATOM 6301 N N . ASP B 1 356 ? 4.438 14.773 15.023 1 94.19 356 ASP B N 1
ATOM 6302 C CA . ASP B 1 356 ? 5.762 14.648 14.422 1 94.19 356 ASP B CA 1
ATOM 6303 C C . ASP B 1 356 ? 6.781 15.523 15.148 1 94.19 356 ASP B C 1
ATOM 6305 O O . ASP B 1 356 ? 7.883 15.75 14.648 1 94.19 356 ASP B O 1
ATOM 6309 N N . ALA B 1 357 ? 6.398 16.016 16.328 1 92.19 357 ALA B N 1
ATOM 6310 C CA . ALA B 1 357 ? 7.355 16.781 17.125 1 92.19 357 ALA B CA 1
ATOM 6311 C C . ALA B 1 357 ? 8.258 15.867 17.938 1 92.19 357 ALA B C 1
ATOM 6313 O O . ALA B 1 357 ? 7.824 14.812 18.391 1 92.19 357 ALA B O 1
ATOM 6314 N N . PHE B 1 358 ? 9.508 16.234 18.078 1 91.19 358 PHE B N 1
ATOM 6315 C CA . PHE B 1 358 ? 10.461 15.5 18.906 1 91.19 358 PHE B CA 1
ATOM 6316 C C . PHE B 1 358 ? 11.602 16.406 19.359 1 91.19 358 PHE B C 1
ATOM 6318 O O . PHE B 1 358 ? 11.688 17.547 18.922 1 91.19 358 PHE B O 1
ATOM 6325 N N . GLY B 1 359 ? 12.438 15.969 20.297 1 88.19 359 GLY B N 1
ATOM 6326 C CA . GLY B 1 359 ? 13.617 16.688 20.734 1 88.19 359 GLY B CA 1
ATOM 6327 C C . GLY B 1 359 ? 13.367 17.562 21.953 1 88.19 359 GLY B C 1
ATOM 6328 O O . GLY B 1 359 ? 14.219 17.641 22.844 1 88.19 359 GLY B O 1
ATOM 6329 N N . GLN B 1 360 ? 12.203 18.219 22.047 1 93.75 360 GLN B N 1
ATOM 6330 C CA . GLN B 1 360 ? 11.898 19.109 23.156 1 93.75 360 GLN B CA 1
ATOM 6331 C C . GLN B 1 360 ? 11.336 18.328 24.344 1 93.75 360 GLN B C 1
ATOM 6333 O O . GLN B 1 360 ? 10.57 17.375 24.156 1 93.75 360 GLN B O 1
ATOM 6338 N N . ASP B 1 361 ? 11.57 18.781 25.547 1 94.25 361 ASP B N 1
ATOM 6339 C CA . ASP B 1 361 ? 11.211 18.078 26.766 1 94.25 361 ASP B CA 1
ATOM 6340 C C . ASP B 1 361 ? 9.703 18.109 27 1 94.25 361 ASP B C 1
ATOM 6342 O O . ASP B 1 361 ? 9.156 17.25 27.703 1 94.25 361 ASP B O 1
ATOM 6346 N N . VAL B 1 362 ? 9.062 19.047 26.391 1 97.19 362 VAL B N 1
ATOM 6347 C CA . VAL B 1 362 ? 7.645 19.234 26.672 1 97.19 362 VAL B CA 1
ATOM 6348 C C . VAL B 1 362 ? 6.828 18.141 25.984 1 97.19 362 VAL B C 1
ATOM 6350 O O . VAL B 1 362 ? 5.684 17.875 26.375 1 97.19 362 VAL B O 1
ATOM 6353 N N . TYR B 1 363 ? 7.406 17.438 25.031 1 97.88 363 TYR B N 1
ATOM 6354 C CA . TYR B 1 363 ? 6.672 16.453 24.234 1 97.88 363 TYR B CA 1
ATOM 6355 C C . TYR B 1 363 ? 6.969 15.039 24.688 1 97.88 363 TYR B C 1
ATOM 6357 O O . TYR B 1 363 ? 8.039 14.766 25.234 1 97.88 363 TYR B O 1
ATOM 6365 N N . GLU B 1 364 ? 6.02 14.148 24.453 1 97.31 364 GLU B N 1
ATOM 6366 C CA . GLU B 1 364 ? 6.254 12.719 24.641 1 97.31 364 GLU B CA 1
ATOM 6367 C C . GLU B 1 364 ? 7.438 12.234 23.812 1 97.31 364 GLU B C 1
ATOM 6369 O O . GLU B 1 364 ? 7.598 12.641 22.656 1 97.31 364 GLU B O 1
ATOM 6374 N N . LYS B 1 365 ? 8.242 11.359 24.453 1 95.69 365 LYS B N 1
ATOM 6375 C CA . LYS B 1 365 ? 9.398 10.773 23.766 1 95.69 365 LYS B CA 1
ATOM 6376 C C . LYS B 1 365 ? 9.219 9.273 23.578 1 95.69 365 LYS B C 1
ATOM 6378 O O . LYS B 1 365 ? 9.594 8.484 24.453 1 95.69 365 LYS B O 1
ATOM 6383 N N . ARG B 1 366 ? 8.656 8.906 22.453 1 94.69 366 ARG B N 1
ATOM 6384 C CA . ARG B 1 366 ? 8.469 7.504 22.094 1 94.69 366 ARG B CA 1
ATOM 6385 C C . ARG B 1 366 ? 8.734 7.273 20.609 1 94.69 366 ARG B C 1
ATOM 6387 O O . ARG B 1 366 ? 8.516 8.164 19.781 1 94.69 366 ARG B O 1
ATOM 6394 N N . ASP B 1 367 ? 9.234 6.086 20.344 1 96.44 367 ASP B N 1
ATOM 6395 C CA . ASP B 1 367 ? 9.484 5.75 18.938 1 96.44 367 ASP B CA 1
ATOM 6396 C C . ASP B 1 367 ? 8.711 4.5 18.531 1 96.44 367 ASP B C 1
ATOM 6398 O O . ASP B 1 367 ? 8.992 3.902 17.484 1 96.44 367 ASP B O 1
ATOM 6402 N N . ASP B 1 368 ? 7.77 4.035 19.359 1 97.44 368 ASP B N 1
ATOM 6403 C CA . ASP B 1 368 ? 7.031 2.805 19.094 1 97.44 368 ASP B CA 1
ATOM 6404 C C . ASP B 1 368 ? 5.539 3.084 18.938 1 97.44 368 ASP B C 1
ATOM 6406 O O . ASP B 1 368 ? 4.719 2.164 19 1 97.44 368 ASP B O 1
ATOM 6410 N N . ARG B 1 369 ? 5.227 4.41 18.797 1 97.81 369 ARG B N 1
ATOM 6411 C CA . ARG B 1 369 ? 3.822 4.793 18.672 1 97.81 369 ARG B CA 1
ATOM 6412 C C . ARG B 1 369 ? 3.66 5.949 17.688 1 97.81 369 ARG B C 1
ATOM 6414 O O . ARG B 1 369 ? 4.52 6.828 17.609 1 97.81 369 ARG B O 1
ATOM 6421 N N . VAL B 1 370 ? 2.559 5.895 16.984 1 98.56 370 VAL B N 1
ATOM 6422 C CA . VAL B 1 370 ? 2.219 6.996 16.078 1 98.56 370 VAL B CA 1
ATOM 6423 C C . VAL B 1 370 ? 0.8 7.48 16.375 1 98.56 370 VAL B C 1
ATOM 6425 O O . VAL B 1 370 ? -0.117 6.672 16.531 1 98.56 370 VAL B O 1
ATOM 6428 N N . TYR B 1 371 ? 0.607 8.758 16.578 1 98.88 371 TYR B N 1
ATOM 6429 C CA . TYR B 1 371 ? -0.68 9.438 16.688 1 98.88 371 TYR B CA 1
ATOM 6430 C C . TYR B 1 371 ? -1.038 10.141 15.391 1 98.88 371 TYR B C 1
ATOM 6432 O O . TYR B 1 371 ? -0.245 10.93 14.867 1 98.88 371 TYR B O 1
ATOM 6440 N N . CYS B 1 372 ? -2.195 9.836 14.852 1 98.88 372 CYS B N 1
ATOM 6441 C CA . CYS B 1 372 ? -2.572 10.422 13.57 1 98.88 372 CYS B CA 1
ATOM 6442 C C . CYS B 1 372 ? -3.996 10.961 13.617 1 98.88 372 CYS B C 1
ATOM 6444 O O . CYS B 1 372 ? -4.922 10.25 14.008 1 98.88 372 CYS B O 1
ATOM 6446 N N . CYS B 1 373 ? -4.156 12.211 13.281 1 98.81 373 CYS B N 1
ATOM 6447 C CA . CYS B 1 373 ? -5.48 12.711 12.938 1 98.81 373 CYS B CA 1
ATOM 6448 C C . CYS B 1 373 ? -5.848 12.344 11.508 1 98.81 373 CYS B C 1
ATOM 6450 O O . CYS B 1 373 ? -5.203 12.797 10.555 1 98.81 373 CYS B O 1
ATOM 6452 N N . HIS B 1 374 ? -6.891 11.555 11.406 1 98.38 374 HIS B N 1
ATOM 6453 C CA . HIS B 1 374 ? -7.281 10.938 10.141 1 98.38 374 HIS B CA 1
ATOM 6454 C C . HIS B 1 374 ? -8.531 11.602 9.57 1 98.38 374 HIS B C 1
ATOM 6456 O O . HIS B 1 374 ? -9.461 10.914 9.148 1 98.38 374 HIS B O 1
ATOM 6462 N N . PHE B 1 375 ? -8.555 12.977 9.594 1 98.31 375 PHE B N 1
ATOM 6463 C CA . PHE B 1 375 ? -9.719 13.727 9.125 1 98.31 375 PHE B CA 1
ATOM 6464 C C . PHE B 1 375 ? -11.008 13.094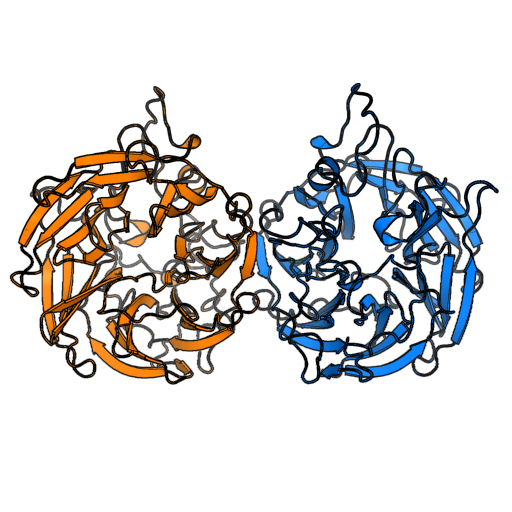 9.641 1 98.31 375 PHE B C 1
ATOM 6466 O O . PHE B 1 375 ? -11.234 13.031 10.852 1 98.31 375 PHE B O 1
ATOM 6473 N N . GLY B 1 376 ? -11.742 12.469 8.773 1 97.62 376 GLY B N 1
ATOM 6474 C CA . GLY B 1 376 ? -13.07 11.969 9.086 1 97.62 376 GLY B CA 1
ATOM 6475 C C . GLY B 1 376 ? -13.055 10.719 9.945 1 97.62 376 GLY B C 1
ATOM 6476 O O . GLY B 1 376 ? -14.078 10.328 10.508 1 97.62 376 GLY B O 1
ATOM 6477 N N . ALA B 1 377 ? -11.891 10.102 10.125 1 98.56 377 ALA B N 1
ATOM 6478 C CA . ALA B 1 377 ? -11.797 8.898 10.945 1 98.56 377 ALA B CA 1
ATOM 6479 C C . ALA B 1 377 ? -11.273 9.219 12.336 1 98.56 377 ALA B C 1
ATOM 6481 O O . ALA B 1 377 ? -10.992 8.312 13.125 1 98.56 377 ALA B O 1
ATOM 6482 N N . GLY B 1 378 ? -11.102 10.531 12.641 1 98.69 378 GLY B N 1
ATOM 6483 C CA . GLY B 1 378 ? -10.719 10.953 13.977 1 98.69 378 GLY B CA 1
ATOM 6484 C C . GLY B 1 378 ? -9.258 10.719 14.289 1 98.69 378 GLY B C 1
ATOM 6485 O O . GLY B 1 378 ? -8.414 10.703 13.383 1 98.69 378 GLY B O 1
ATOM 6486 N N . LEU B 1 379 ? -8.977 10.734 15.586 1 98.94 379 LEU B N 1
ATOM 6487 C CA . LEU B 1 379 ? -7.652 10.367 16.062 1 98.94 379 LEU B CA 1
ATOM 6488 C C . LEU B 1 379 ? -7.469 8.852 16.031 1 98.94 379 LEU B C 1
ATOM 6490 O O . LEU B 1 379 ? -8.352 8.102 16.469 1 98.94 379 LEU B O 1
ATOM 6494 N N . ARG B 1 380 ? -6.387 8.422 15.523 1 98.94 380 ARG B N 1
ATOM 6495 C CA . ARG B 1 380 ? -5.977 7.02 15.555 1 98.94 380 ARG B CA 1
ATOM 6496 C C . ARG B 1 380 ? -4.582 6.875 16.156 1 98.94 380 ARG B C 1
ATOM 6498 O O . ARG B 1 380 ? -3.682 7.656 15.844 1 98.94 380 ARG B O 1
ATOM 6505 N N . ILE B 1 381 ? -4.422 5.906 17.047 1 98.94 381 ILE B N 1
ATOM 6506 C CA . ILE B 1 381 ? -3.135 5.633 17.672 1 98.94 381 ILE B CA 1
ATOM 6507 C C . ILE B 1 381 ? -2.66 4.234 17.297 1 98.94 381 ILE B C 1
ATOM 6509 O O . ILE B 1 381 ? -3.416 3.266 17.406 1 98.94 381 ILE B O 1
ATOM 6513 N N . TYR B 1 382 ? -1.417 4.121 16.891 1 98.88 382 TYR B N 1
ATOM 6514 C CA . TYR B 1 382 ? -0.878 2.863 16.391 1 98.88 382 TYR B CA 1
ATOM 6515 C C . TYR B 1 382 ? 0.343 2.432 17.188 1 98.88 382 TYR B C 1
ATOM 6517 O O . TYR B 1 382 ? 1.175 3.264 17.562 1 98.88 382 TYR B O 1
ATOM 6525 N N . ASP B 1 383 ? 0.461 1.173 17.438 1 98.69 383 ASP B N 1
ATOM 6526 C CA . ASP B 1 383 ? 1.644 0.535 18.016 1 98.69 383 ASP B CA 1
ATOM 6527 C C . ASP B 1 383 ? 2.611 0.092 16.922 1 98.69 383 ASP B C 1
ATOM 6529 O O . ASP B 1 383 ? 2.234 -0.659 16.016 1 98.69 383 ASP B O 1
ATOM 6533 N N . LEU B 1 384 ? 3.859 0.545 17 1 98.38 384 LEU B N 1
ATOM 6534 C CA . LEU B 1 384 ? 4.875 0.234 15.992 1 98.38 384 LEU B CA 1
ATOM 6535 C C . LEU B 1 384 ? 6.012 -0.576 16.609 1 98.38 384 LEU B C 1
ATOM 6537 O O . LEU B 1 384 ? 7.137 -0.554 16.109 1 98.38 384 LEU B O 1
ATOM 6541 N N . SER B 1 385 ? 5.742 -1.205 17.719 1 98 385 SER B N 1
ATOM 6542 C CA . SER B 1 385 ? 6.77 -2.066 18.297 1 98 385 SER B CA 1
ATOM 6543 C C . SER B 1 385 ? 7.316 -3.041 17.25 1 98 385 SER B C 1
ATOM 6545 O O . SER B 1 385 ? 8.523 -3.275 17.188 1 98 385 SER B O 1
ATOM 6547 N N . ASP B 1 386 ? 6.461 -3.66 16.516 1 97.75 386 ASP B N 1
ATOM 6548 C CA . ASP B 1 386 ? 6.824 -4.395 15.305 1 97.75 386 ASP B CA 1
ATOM 6549 C C . ASP B 1 386 ? 6.621 -3.535 14.062 1 97.75 386 ASP B C 1
ATOM 6551 O O . ASP B 1 386 ? 5.484 -3.277 13.656 1 97.75 386 ASP B O 1
ATOM 6555 N N . PRO B 1 387 ? 7.699 -3.117 13.438 1 97.75 387 PRO B N 1
ATOM 6556 C CA . PRO B 1 387 ? 7.559 -2.18 12.32 1 97.75 387 PRO B CA 1
ATOM 6557 C C . PRO B 1 387 ? 6.93 -2.824 11.086 1 97.75 387 PRO B C 1
ATOM 6559 O O . PRO B 1 387 ? 6.496 -2.119 10.172 1 97.75 387 PRO B O 1
ATOM 6562 N N . TYR B 1 388 ? 6.871 -4.137 11.016 1 98 388 TYR B N 1
ATOM 6563 C CA . TYR B 1 388 ? 6.285 -4.816 9.859 1 98 388 TYR B CA 1
ATOM 6564 C C . TYR B 1 388 ? 4.77 -4.914 10 1 98 388 TYR B C 1
ATOM 6566 O O . TYR B 1 388 ? 4.062 -5.109 9.008 1 98 388 TYR B O 1
ATOM 6574 N N . VAL B 1 389 ? 4.348 -4.797 11.266 1 97.75 389 VAL B N 1
ATOM 6575 C CA . VAL B 1 389 ? 2.932 -5.023 11.531 1 97.75 389 VAL B CA 1
ATOM 6576 C C . VAL B 1 389 ? 2.395 -3.924 12.438 1 97.75 389 VAL B C 1
ATOM 6578 O O . VAL B 1 389 ? 1.983 -4.191 13.57 1 97.75 389 VAL B O 1
ATOM 6581 N N . PRO B 1 390 ? 2.295 -2.705 11.93 1 98.44 390 PRO B N 1
ATOM 6582 C CA . PRO B 1 390 ? 1.641 -1.677 12.742 1 98.44 390 PRO B CA 1
ATOM 6583 C C . PRO B 1 390 ? 0.216 -2.057 13.141 1 98.44 390 PRO B C 1
ATOM 6585 O O . PRO B 1 390 ? -0.522 -2.629 12.328 1 98.44 390 PRO B O 1
ATOM 6588 N N . LYS B 1 391 ? -0.148 -1.758 14.406 1 98.25 391 LYS B N 1
ATOM 6589 C CA . LYS B 1 391 ? -1.461 -2.129 14.93 1 98.25 391 LYS B CA 1
ATOM 6590 C C . LYS B 1 391 ? -2.186 -0.917 15.508 1 98.25 391 LYS B C 1
ATOM 6592 O O . LYS B 1 391 ? -1.59 -0.12 16.234 1 98.25 391 LYS B O 1
ATOM 6597 N N . GLU B 1 392 ? -3.391 -0.772 15.125 1 98.75 392 GLU B N 1
ATOM 6598 C CA . GLU B 1 392 ? -4.199 0.259 15.773 1 98.75 392 GLU B CA 1
ATOM 6599 C C . GLU B 1 392 ? -4.566 -0.135 17.203 1 98.75 392 GLU B C 1
ATOM 6601 O O . GLU B 1 392 ? -5.066 -1.236 17.438 1 98.75 392 GLU B O 1
ATOM 6606 N N . ILE B 1 393 ? -4.379 0.812 18.172 1 98.81 393 ILE B N 1
ATOM 6607 C CA . ILE B 1 393 ? -4.59 0.394 19.562 1 98.81 393 ILE B CA 1
ATOM 6608 C C . ILE B 1 393 ? -5.637 1.29 20.219 1 98.81 393 ILE B C 1
ATOM 6610 O O . ILE B 1 393 ? -6.16 0.965 21.281 1 98.81 393 ILE B O 1
ATOM 6614 N N . ALA B 1 394 ? -5.988 2.439 19.625 1 98.88 394 ALA B N 1
ATOM 6615 C CA . ALA B 1 394 ? -6.957 3.375 20.203 1 98.88 394 ALA B CA 1
ATOM 6616 C C . ALA B 1 394 ? -7.5 4.316 19.125 1 98.88 394 ALA B C 1
ATOM 6618 O O . ALA B 1 394 ? -6.895 4.484 18.078 1 98.88 394 ALA B O 1
ATOM 6619 N N . TYR B 1 395 ? -8.648 4.848 19.406 1 98.94 395 TYR B N 1
ATOM 6620 C CA . TYR B 1 395 ? -9.188 5.875 18.516 1 98.94 395 TYR B CA 1
ATOM 6621 C C . TYR B 1 395 ? -10.125 6.805 19.281 1 98.94 395 TYR B C 1
ATOM 6623 O O . TYR B 1 395 ? -10.617 6.465 20.359 1 98.94 395 TYR B O 1
ATOM 6631 N N . PHE B 1 396 ? -10.344 7.969 18.719 1 98.88 396 PHE B N 1
ATOM 6632 C CA . PHE B 1 396 ? -11.312 8.945 19.219 1 98.88 396 PHE B CA 1
ATOM 6633 C C . PHE B 1 396 ? -11.953 9.695 18.047 1 98.88 396 PHE B C 1
ATOM 6635 O O . PHE B 1 396 ? -11.25 10.234 17.188 1 98.88 396 PHE B O 1
ATOM 6642 N N . LEU B 1 397 ? -13.234 9.68 18.016 1 98.62 397 LEU B N 1
ATOM 6643 C CA . LEU B 1 397 ? -14.031 10.469 17.078 1 98.62 397 LEU B CA 1
ATOM 6644 C C . LEU B 1 397 ? -14.914 11.461 17.812 1 98.62 397 LEU B C 1
ATOM 6646 O O . LEU B 1 397 ? -15.844 11.062 18.531 1 98.62 397 LEU B O 1
ATOM 6650 N N . PRO B 1 398 ? -14.656 12.758 17.641 1 98.12 398 PRO B N 1
ATOM 6651 C CA . PRO B 1 398 ? -15.516 13.75 18.297 1 98.12 398 PRO B CA 1
ATOM 6652 C C . PRO B 1 398 ? -16.938 13.734 17.75 1 98.12 398 PRO B C 1
ATOM 6654 O O . PRO B 1 398 ? -17.203 13.125 16.703 1 98.12 398 PRO B O 1
ATOM 6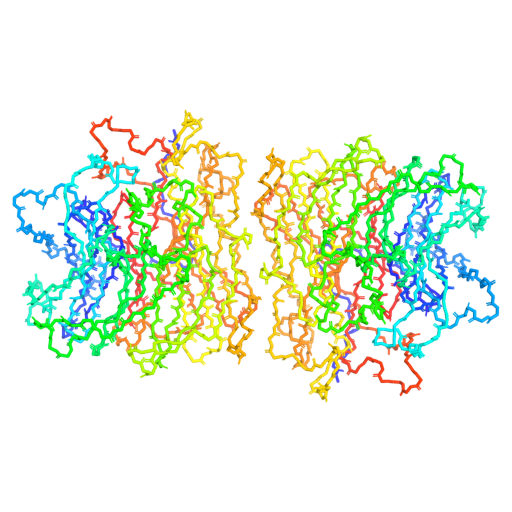657 N N . PRO B 1 399 ? -17.859 14.391 18.5 1 97.56 399 PRO B N 1
ATOM 6658 C CA . PRO B 1 399 ? -19.203 14.57 17.938 1 97.56 399 PRO B CA 1
ATOM 6659 C C . PRO B 1 399 ? -19.188 15.383 16.641 1 97.56 399 PRO B C 1
ATOM 6661 O O . PRO B 1 399 ? -18.266 16.172 16.422 1 97.56 399 PRO B O 1
ATOM 6664 N N . ASP B 1 400 ? -20.188 15.164 15.812 1 97.81 400 ASP B N 1
ATOM 6665 C CA . ASP B 1 400 ? -20.344 16 14.633 1 97.81 400 ASP B CA 1
ATOM 6666 C C . ASP B 1 400 ? -20.578 17.453 15.016 1 97.81 400 ASP B C 1
ATOM 6668 O O . ASP B 1 400 ? -21.312 17.734 15.977 1 97.81 400 ASP B O 1
ATOM 6672 N N . PRO B 1 401 ? -19.938 18.328 14.312 1 96.38 401 PRO B N 1
ATOM 6673 C CA . PRO B 1 401 ? -20.156 19.734 14.656 1 96.38 401 PRO B CA 1
ATOM 6674 C C . PRO B 1 401 ? -21.594 20.188 14.43 1 96.38 401 PRO B C 1
ATOM 6676 O O . PRO B 1 401 ? -22.219 19.781 13.445 1 96.38 401 PRO B O 1
ATOM 6679 N N . LYS B 1 402 ? -22.078 21.062 15.273 1 92.75 402 LYS B N 1
ATOM 6680 C CA . LYS B 1 402 ? -23.469 21.484 15.227 1 92.75 402 LYS B CA 1
ATOM 6681 C C . LYS B 1 402 ? -23.656 22.625 14.234 1 92.75 402 LYS B C 1
ATOM 6683 O O . LYS B 1 402 ? -24.781 22.875 13.766 1 92.75 402 LYS B O 1
ATOM 6688 N N . LYS B 1 403 ? -22.625 23.375 14.016 1 94.19 403 LYS B N 1
ATOM 6689 C CA . LYS B 1 403 ? -22.688 24.516 13.094 1 94.19 403 LYS B CA 1
ATOM 6690 C C . LYS B 1 403 ? -21.359 24.688 12.367 1 94.19 403 LYS B C 1
ATOM 6692 O O . LYS B 1 403 ? -20.328 24.156 12.797 1 94.19 403 LYS B O 1
ATOM 6697 N N . ASP B 1 404 ? -21.391 25.375 11.242 1 96.38 404 ASP B N 1
ATOM 6698 C CA . ASP B 1 404 ? -20.172 25.781 10.562 1 96.38 404 ASP B CA 1
ATOM 6699 C C . ASP B 1 404 ? -19.547 27.016 11.234 1 96.38 404 ASP B C 1
ATOM 6701 O O . ASP B 1 404 ? -20.25 27.984 11.531 1 96.38 404 ASP B O 1
ATOM 6705 N N . LEU B 1 405 ? -18.297 26.953 11.484 1 96.62 405 LEU B N 1
ATOM 6706 C CA . LEU B 1 405 ? -17.609 28.047 12.141 1 96.62 405 LEU B CA 1
ATOM 6707 C C . LEU B 1 405 ? -17.078 29.047 11.117 1 96.62 405 LEU B C 1
ATOM 6709 O O . LEU B 1 405 ? -16.75 30.188 11.469 1 96.62 405 LEU B O 1
ATOM 6713 N N . PHE B 1 406 ? -16.953 28.672 9.883 1 95 406 PHE B N 1
ATOM 6714 C CA . PHE B 1 406 ? -16.688 29.562 8.758 1 95 406 PHE B CA 1
ATOM 6715 C C . PHE B 1 406 ? -17.328 29.031 7.48 1 95 406 PHE B C 1
ATOM 6717 O O . PHE B 1 406 ? -17.672 27.844 7.406 1 95 406 PHE B O 1
ATOM 6724 N N . ASN B 1 407 ? -17.484 29.875 6.539 1 96 407 ASN B N 1
ATOM 6725 C CA . ASN B 1 407 ? -18.062 29.547 5.238 1 96 407 ASN B CA 1
ATOM 6726 C C . ASN B 1 407 ? -17.672 30.578 4.18 1 96 407 ASN B C 1
ATOM 6728 O O . ASN B 1 407 ? -16.875 31.484 4.449 1 96 407 ASN B O 1
ATOM 6732 N N . ASN B 1 408 ? -18.094 30.391 2.977 1 94.94 408 ASN B N 1
ATOM 6733 C CA . ASN B 1 408 ? -18 31.438 1.97 1 94.94 408 ASN B CA 1
ATOM 6734 C C . ASN B 1 408 ? -19.219 32.344 1.987 1 94.94 408 ASN B C 1
ATOM 6736 O O . ASN B 1 408 ? -20.141 32.156 2.787 1 94.94 408 ASN B O 1
ATOM 6740 N N . ALA B 1 409 ? -19.203 33.375 1.107 1 93.31 409 ALA B N 1
ATOM 6741 C CA . ALA B 1 409 ? -20.281 34.375 1.098 1 93.31 409 ALA B CA 1
ATOM 6742 C C . ALA B 1 409 ? -21.609 33.719 0.737 1 93.31 409 ALA B C 1
ATOM 6744 O O . ALA B 1 409 ? -22.656 34.125 1.252 1 93.31 409 ALA B O 1
ATOM 6745 N N . GLU B 1 410 ? -21.609 32.719 -0.071 1 94.5 410 GLU B N 1
ATOM 6746 C CA . GLU B 1 410 ? -22.812 32.031 -0.559 1 94.5 410 GLU B CA 1
ATOM 6747 C C . GLU B 1 410 ? -23.297 30.984 0.434 1 94.5 410 GLU B C 1
ATOM 6749 O O . GLU B 1 410 ? -24.422 30.484 0.322 1 94.5 410 GLU B O 1
ATOM 6754 N N . GLY B 1 411 ? -22.484 30.609 1.322 1 95 411 GLY B N 1
ATOM 6755 C CA . GLY B 1 411 ? -22.844 29.625 2.336 1 95 411 GLY B CA 1
ATOM 6756 C C . GLY B 1 411 ? -22.812 28.203 1.832 1 95 411 GLY B C 1
ATOM 6757 O O . GLY B 1 411 ? -23.484 27.328 2.385 1 95 411 GLY B O 1
ATOM 6758 N N . ASN B 1 412 ? -22.125 27.922 0.739 1 94.62 412 ASN B N 1
ATOM 6759 C CA . ASN B 1 412 ? -22.125 26.578 0.143 1 94.62 412 ASN B CA 1
ATOM 6760 C C . ASN B 1 412 ? -20.719 26.031 -0.012 1 94.62 412 ASN B C 1
ATOM 6762 O O . ASN B 1 412 ? -20.438 25.25 -0.914 1 94.62 412 ASN B O 1
ATOM 6766 N N . LEU B 1 413 ? -19.766 26.5 0.856 1 96.12 413 LEU B N 1
ATOM 6767 C CA . LEU B 1 413 ? -18.375 26.062 0.818 1 96.12 413 LEU B CA 1
ATOM 6768 C C . LEU B 1 413 ? -18.266 24.562 1.062 1 96.12 413 LEU B C 1
ATOM 6770 O O . LEU B 1 413 ? -17.422 23.891 0.459 1 96.12 413 LEU B O 1
ATOM 6774 N N . VAL B 1 414 ? -19.094 24.047 1.943 1 97.06 414 VAL B N 1
ATOM 6775 C CA . VAL B 1 414 ? -18.984 22.672 2.393 1 97.06 414 VAL B CA 1
ATOM 6776 C C . VAL B 1 414 ? -20.344 21.969 2.225 1 97.06 414 VAL B C 1
ATOM 6778 O O . VAL B 1 414 ? -21.047 21.734 3.205 1 97.06 414 VAL B O 1
ATOM 6781 N N . PRO B 1 415 ? -20.609 21.453 1.068 1 96.12 415 PRO B N 1
ATOM 6782 C CA . PRO B 1 415 ? -21.922 20.859 0.762 1 96.12 415 PRO B CA 1
ATOM 6783 C C . PRO B 1 415 ? -22.062 19.438 1.312 1 96.12 415 PRO B C 1
ATOM 6785 O O . PRO B 1 415 ? -23.172 18.875 1.286 1 96.12 415 PRO B O 1
ATOM 6788 N N . GLY B 1 416 ? -21.031 18.828 1.79 1 95.88 416 GLY B N 1
ATOM 6789 C CA . GLY B 1 416 ? -21.062 17.453 2.229 1 95.88 416 GLY B CA 1
ATOM 6790 C C . GLY B 1 416 ? -21.656 17.266 3.617 1 95.88 416 GLY B C 1
ATOM 6791 O O . GLY B 1 416 ? -22.031 18.25 4.258 1 95.88 416 GLY B O 1
ATOM 6792 N N . ALA B 1 417 ? -21.656 16 4.074 1 94.69 417 ALA B N 1
ATOM 6793 C CA . ALA B 1 417 ? -22.188 15.648 5.383 1 94.69 417 ALA B CA 1
ATOM 6794 C C . ALA B 1 417 ? -21.438 16.359 6.5 1 94.69 417 ALA B C 1
ATOM 6796 O O . ALA B 1 417 ? -20.203 16.484 6.438 1 94.69 417 ALA B O 1
ATOM 6797 N N . ARG B 1 418 ? -22.125 16.781 7.547 1 94.94 418 ARG B N 1
ATOM 6798 C CA . ARG B 1 418 ? -21.516 17.469 8.68 1 94.94 418 ARG B CA 1
ATOM 6799 C C . ARG B 1 418 ? -20.844 16.469 9.625 1 94.94 418 ARG B C 1
ATOM 6801 O O . ARG B 1 418 ? -21.234 16.359 10.789 1 94.94 418 ARG B O 1
ATOM 6808 N N . VAL B 1 419 ? -19.797 15.875 9.156 1 96.88 419 VAL B N 1
ATOM 6809 C CA . VAL B 1 419 ? -19.078 14.875 9.938 1 96.88 419 VAL B CA 1
ATOM 6810 C C . VAL B 1 419 ? -17.938 15.547 10.688 1 96.88 419 VAL B C 1
ATOM 6812 O O . VAL B 1 419 ? -17.406 16.578 10.25 1 96.88 419 VAL B O 1
ATOM 6815 N N . ALA B 1 420 ? -17.594 14.984 11.844 1 96.88 420 ALA B N 1
ATOM 6816 C CA . ALA B 1 420 ? -16.438 15.453 12.594 1 96.88 420 ALA B CA 1
ATOM 6817 C C . ALA B 1 420 ? -15.148 15.203 11.82 1 96.88 420 ALA B C 1
ATOM 6819 O O . ALA B 1 420 ? -14.992 14.172 11.164 1 96.88 420 ALA B O 1
ATOM 6820 N N . ILE B 1 421 ? -14.242 16.188 11.898 1 98.12 421 ILE B N 1
ATOM 6821 C CA . ILE B 1 421 ? -12.953 16.109 11.219 1 98.12 421 ILE B CA 1
ATOM 6822 C C . ILE B 1 421 ? -11.844 16.562 12.164 1 98.12 421 ILE B C 1
ATOM 6824 O O . ILE B 1 421 ? -11.891 17.656 12.711 1 98.12 421 ILE B O 1
ATOM 6828 N N . THR B 1 422 ? -10.883 15.688 12.398 1 98.69 422 THR B N 1
ATOM 6829 C CA . THR B 1 422 ? -9.711 16.047 13.188 1 98.69 422 THR B CA 1
ATOM 6830 C C . THR B 1 422 ? -8.578 16.531 12.281 1 98.69 422 THR B C 1
ATOM 6832 O O . THR B 1 422 ? -8.43 16.047 11.156 1 98.69 422 THR B O 1
ATOM 6835 N N . GLU B 1 423 ? -7.758 17.484 12.766 1 98.44 423 GLU B N 1
ATOM 6836 C CA . GLU B 1 423 ? -6.805 18.172 11.898 1 98.44 423 GLU B CA 1
ATOM 6837 C C . GLU B 1 423 ? -5.367 17.891 12.344 1 98.44 423 GLU B C 1
ATOM 6839 O O . GLU B 1 423 ? -4.551 17.422 11.555 1 98.44 423 GLU B O 1
ATOM 6844 N N . ASP B 1 424 ? -5.039 18.203 13.555 1 98.69 424 ASP B N 1
ATOM 6845 C CA . ASP B 1 424 ? -3.67 18.094 14.055 1 98.69 424 ASP B CA 1
ATOM 6846 C C . ASP B 1 424 ? -3.643 17.484 15.453 1 98.69 424 ASP B C 1
ATOM 6848 O O . ASP B 1 424 ? -4.672 17.422 16.125 1 98.69 424 ASP B O 1
ATOM 6852 N N . VAL B 1 425 ? -2.441 17.047 15.898 1 98.88 425 VAL B N 1
ATOM 6853 C CA . VAL B 1 425 ? -2.318 16.344 17.172 1 98.88 425 VAL B CA 1
ATOM 6854 C C . VAL B 1 425 ? -0.967 16.656 17.812 1 98.88 425 VAL B C 1
ATOM 6856 O O . VAL B 1 425 ? 0.05 16.734 1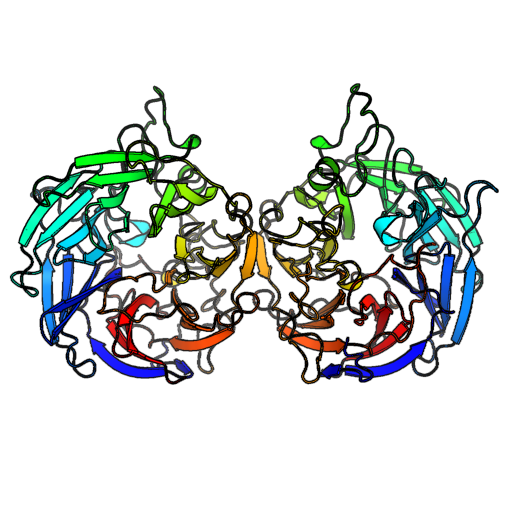7.125 1 98.88 425 VAL B O 1
ATOM 6859 N N . LEU B 1 426 ? -0.943 16.906 19.109 1 98.62 426 LEU B N 1
ATOM 6860 C CA . LEU B 1 426 ? 0.229 16.984 19.984 1 98.62 426 LEU B CA 1
ATOM 6861 C C . LEU B 1 426 ? 0.104 16.016 21.156 1 98.62 426 LEU B C 1
ATOM 6863 O O . LEU B 1 426 ? -1.004 15.734 21.625 1 98.62 426 LEU B O 1
ATOM 6867 N N . VAL B 1 427 ? 1.203 15.562 21.578 1 98.81 427 VAL B N 1
ATOM 6868 C CA . VAL B 1 427 ? 1.265 14.766 22.797 1 98.81 427 VAL B CA 1
ATOM 6869 C C . VAL B 1 427 ? 2.348 15.32 23.719 1 98.81 427 VAL B C 1
ATOM 6871 O O . VAL B 1 427 ? 3.51 15.438 23.328 1 98.81 427 VAL B O 1
ATOM 6874 N N . ASP B 1 428 ? 1.998 15.664 24.953 1 98.5 428 ASP B N 1
ATOM 6875 C CA . ASP B 1 428 ? 2.99 16.281 25.828 1 98.5 428 ASP B CA 1
ATOM 6876 C C . ASP B 1 428 ? 3.656 15.227 26.719 1 98.5 428 ASP B C 1
ATOM 6878 O O . ASP B 1 428 ? 3.35 14.039 26.625 1 98.5 428 ASP B O 1
ATOM 6882 N N . ASP B 1 429 ? 4.598 15.703 27.516 1 98.06 429 ASP B N 1
ATOM 6883 C CA . ASP B 1 429 ? 5.406 14.812 28.344 1 98.06 429 ASP B CA 1
ATOM 6884 C C . ASP B 1 429 ? 4.586 14.227 29.484 1 98.06 429 ASP B C 1
ATOM 6886 O O . ASP B 1 429 ? 5.031 13.297 30.172 1 98.06 429 ASP B O 1
ATOM 6890 N N . ARG B 1 430 ? 3.396 14.766 29.797 1 97.88 430 ARG B N 1
ATOM 6891 C CA . ARG B 1 430 ? 2.525 14.258 30.859 1 97.88 430 ARG B CA 1
ATOM 6892 C C . ARG B 1 430 ? 1.616 13.148 30.328 1 97.88 430 ARG B C 1
ATOM 6894 O O . ARG B 1 430 ? 0.907 12.508 31.109 1 97.88 430 ARG B O 1
ATOM 6901 N N . GLY B 1 431 ? 1.608 12.953 28.922 1 98.31 431 GLY B N 1
ATOM 6902 C CA . GLY B 1 431 ? 0.823 11.891 28.312 1 98.31 431 GLY B CA 1
ATOM 6903 C C . GLY B 1 431 ? -0.528 12.367 27.812 1 98.31 431 GLY B C 1
ATOM 6904 O O . GLY B 1 431 ? -1.349 11.562 27.359 1 98.31 431 GLY B O 1
ATOM 6905 N N . TYR B 1 432 ? -0.783 13.625 27.906 1 98.88 432 TYR B N 1
ATOM 6906 C CA . TYR B 1 432 ? -2.033 14.156 27.375 1 98.88 432 TYR B CA 1
ATOM 6907 C C . TYR B 1 432 ? -1.937 14.367 25.875 1 98.88 432 TYR B C 1
ATOM 6909 O O . TYR B 1 432 ? -0.894 14.781 25.359 1 98.88 432 TYR B O 1
ATOM 6917 N N . ILE B 1 433 ? -3.004 14.062 25.203 1 98.94 433 ILE B N 1
ATOM 6918 C CA . ILE B 1 433 ? -3.131 14.195 23.766 1 98.94 433 ILE B CA 1
ATOM 6919 C C . ILE B 1 433 ? -4.035 15.383 23.422 1 98.94 433 ILE B C 1
ATOM 6921 O O . ILE B 1 433 ? -5.133 15.508 23.969 1 98.94 433 ILE B O 1
ATOM 6925 N N . TYR B 1 434 ? -3.6 16.234 22.594 1 98.94 434 TYR B N 1
ATOM 6926 C CA . TYR B 1 434 ? -4.363 17.406 22.156 1 98.94 434 TYR B CA 1
ATOM 6927 C C . TYR B 1 434 ? -4.691 17.312 20.672 1 98.94 434 TYR B C 1
ATOM 6929 O O . TYR B 1 434 ? -3.789 17.234 19.828 1 98.94 434 TYR B O 1
ATOM 6937 N N . ILE B 1 435 ? -5.969 17.281 20.297 1 98.88 435 ILE B N 1
ATOM 6938 C CA . ILE B 1 435 ? -6.348 17.281 18.891 1 98.88 435 ILE B CA 1
ATOM 6939 C C . ILE B 1 435 ? -7.258 18.469 18.594 1 98.88 435 ILE B C 1
ATOM 6941 O O . ILE B 1 435 ? -8.109 18.828 19.422 1 98.88 435 ILE B O 1
ATOM 6945 N N . ASP B 1 436 ? -6.996 19.188 17.547 1 98.56 436 ASP B N 1
ATOM 6946 C CA . ASP B 1 436 ? -7.941 20.203 17.094 1 98.56 436 ASP B CA 1
ATOM 6947 C C . ASP B 1 436 ? -8.766 19.703 15.914 1 98.56 436 ASP B C 1
ATOM 6949 O O . ASP B 1 436 ? -8.547 18.594 15.422 1 98.56 436 ASP B O 1
ATOM 6953 N N . THR B 1 437 ? -9.766 20.484 15.555 1 98.06 437 THR B N 1
ATOM 6954 C CA . THR B 1 437 ? -10.742 20.016 14.578 1 98.06 437 THR B CA 1
ATOM 6955 C C . THR B 1 437 ? -10.984 21.078 13.508 1 98.06 437 THR B C 1
ATOM 6957 O O . THR B 1 437 ? -10.602 22.234 13.68 1 98.06 437 THR B O 1
ATOM 6960 N N . TYR B 1 438 ? -11.562 20.797 12.359 1 97.81 438 TYR B N 1
ATOM 6961 C CA . TYR B 1 438 ? -11.844 21.641 11.203 1 97.81 438 TYR B CA 1
ATOM 6962 C C . TYR B 1 438 ? -13.016 22.562 11.477 1 97.81 438 TYR B C 1
ATOM 6964 O O . TYR B 1 438 ? -13.023 23.719 11.023 1 97.81 438 TYR B O 1
ATOM 6972 N N . MET B 1 439 ? -14.07 22.219 12.242 1 97.12 439 MET B N 1
ATOM 6973 C CA . MET B 1 439 ? -15.273 23 12.5 1 97.12 439 MET B CA 1
ATOM 6974 C C . MET B 1 439 ? -15.703 22.875 13.961 1 97.12 439 MET B C 1
ATOM 6976 O O . MET B 1 439 ? -16.891 22.844 14.266 1 97.12 439 MET B O 1
ATOM 6980 N N . ASP B 1 440 ? -14.781 22.656 14.727 1 96.88 440 ASP B N 1
ATOM 6981 C CA . ASP B 1 440 ? -14.961 22.531 16.172 1 96.88 440 ASP B CA 1
ATOM 6982 C C . ASP B 1 440 ? -13.719 23 16.922 1 96.88 440 ASP B C 1
ATOM 6984 O O . ASP B 1 440 ? -12.945 23.812 16.406 1 96.88 440 ASP B O 1
ATOM 6988 N N . GLY B 1 441 ? -13.539 22.609 18.203 1 97.56 441 GLY B N 1
ATOM 6989 C CA . GLY B 1 441 ? -12.469 23.141 19.031 1 97.56 441 GLY B CA 1
ATOM 6990 C C . GLY B 1 441 ? -11.375 22.125 19.312 1 97.56 441 GLY B C 1
ATOM 6991 O O . GLY B 1 441 ? -11.055 21.297 18.453 1 97.56 441 GLY B O 1
ATOM 6992 N N . LEU B 1 442 ? -10.742 22.281 20.422 1 98.62 442 LEU B N 1
ATOM 6993 C CA . LEU B 1 442 ? -9.633 21.453 20.891 1 98.62 442 LEU B CA 1
ATOM 6994 C C . LEU B 1 442 ? -10.117 20.422 21.906 1 98.62 442 LEU B C 1
ATOM 6996 O O . LEU B 1 442 ? -10.781 20.766 22.875 1 98.62 442 LEU B O 1
ATOM 7000 N N . TYR B 1 443 ? -9.836 19.172 21.625 1 98.88 443 TYR B N 1
ATOM 7001 C CA . TYR B 1 443 ? -10.102 18.078 22.562 1 98.88 443 TYR B CA 1
ATOM 7002 C C . TYR B 1 443 ? -8.828 17.625 23.25 1 98.88 443 TYR B C 1
ATOM 7004 O O . TYR B 1 443 ? -7.777 17.516 22.609 1 98.88 443 TYR B O 1
ATOM 7012 N N . ILE B 1 444 ? -8.914 17.453 24.516 1 98.94 444 ILE B N 1
ATOM 7013 C CA . ILE B 1 444 ? -7.809 16.938 25.328 1 98.94 444 ILE B CA 1
ATOM 7014 C C . ILE B 1 444 ? -8.133 15.531 25.812 1 98.94 444 ILE B C 1
ATOM 7016 O O . ILE B 1 444 ? -9.18 15.297 26.422 1 98.94 444 ILE B O 1
ATOM 7020 N N . LEU B 1 445 ? -7.188 14.602 25.5 1 98.94 445 LEU B N 1
ATOM 7021 C CA . LEU B 1 445 ? -7.441 13.172 25.672 1 98.94 445 LEU B CA 1
ATOM 7022 C C . LEU B 1 445 ? -6.262 12.492 26.359 1 98.94 445 LEU B C 1
ATOM 7024 O O . LEU B 1 445 ? -5.211 13.109 26.547 1 98.94 445 LEU B O 1
ATOM 7028 N N . ARG B 1 446 ? -6.531 11.242 26.719 1 98.81 446 ARG B N 1
ATOM 7029 C CA . ARG B 1 446 ? -5.488 10.352 27.234 1 98.81 446 ARG B CA 1
ATOM 7030 C C . ARG B 1 446 ? -5.695 8.93 26.734 1 98.81 446 ARG B C 1
ATOM 7032 O O . ARG B 1 446 ? -6.812 8.406 26.781 1 98.81 446 ARG B O 1
ATOM 7039 N N . CYS B 1 447 ? -4.625 8.398 26.188 1 98.75 447 CYS B N 1
ATOM 7040 C CA . CYS B 1 447 ? -4.68 6.992 25.812 1 98.75 447 CYS B CA 1
ATOM 7041 C C . CYS B 1 447 ? -4.57 6.09 27.031 1 98.75 447 CYS B C 1
ATOM 7043 O O . CYS B 1 447 ? -3.701 6.293 27.875 1 98.75 447 CYS B O 1
ATOM 7045 N N . THR B 1 448 ? -5.312 4.988 27.125 1 98.56 448 THR B N 1
ATOM 7046 C CA . THR B 1 448 ? -5.391 4.211 28.359 1 98.56 448 THR B CA 1
ATOM 7047 C C . THR B 1 448 ? -4.688 2.867 28.203 1 98.56 448 THR B C 1
ATOM 7049 O O . THR B 1 448 ? -4.75 2.018 29.094 1 98.56 448 THR B O 1
ATOM 7052 N N . VAL B 1 449 ? -4.086 2.689 27.109 1 96.69 449 VAL B N 1
ATOM 7053 C CA . VAL B 1 449 ? -3.326 1.464 26.875 1 96.69 449 VAL B CA 1
ATOM 7054 C C . VAL B 1 449 ? -1.912 1.809 26.422 1 96.69 449 VAL B C 1
ATOM 7056 O O . VAL B 1 449 ? -1.666 2.91 25.922 1 96.69 449 VAL B O 1
#

InterPro domains:
  IPR011044 Quinoprotein amine dehydrogenase, beta chain-like [SSF50969] (113-396)
  IPR013211 LVIVD [PF08309] (149-182)
  IPR013211 LVIVD [PF08309] (217-244)

Organism: NCBI:txid2716538

Foldseek 3Di:
DDFFADKFKDLKDFQAFDFLVLFFFFAKEWDDAPLWIWIWTFGQAFAWIWIWICSPVNDIDGLDTGGHDDPDPQAHRFKGWRYWYDDPQKIKIFIFGDDCLRHQTDPPRDHFAWMWIWGCRVPVSDIHTQATDGADADGHFNEWDDQDDFWIWTQGHHPQWAATWTWIWGPPPVNDIDTQATDDDPQGGNPVPPPPGHDPPQDPPNQQDWGWAYWDDDPQWIFTQIANWATWIWHPPPVHDIDTQETDDPPVPADTDLAPGSWHDWADQPPAQKIKTWGTWDAQQSEDQPACDGSRHADPDGGAIWIFIWGCPPVNDIDTQATADFQDDGVPDDQDDHDQAGVNGGTRWFWAEKARHDDDQFAARGRQKIWTFRFQQAIWMWGCPPRNYIGTNMGMFHTFDPDASDHHPVRCSGVGDRGWTWHYWTATRVQWIWIITNRGTIIIMHRND/DDFFADKFKDLKDFQAFDFLVLFFFFAKEWDDAPLWIWIWTFGQAFAWIWIWICSPVNDIDRLDTGGHDDPDPQAHRFKGWRYWYDDPQKIKIFIFGDDCLRHQTDPPRDHFAWMWIWGCRVPVSDIHTQATDGADADGHFNEWDDQDDFWIWTQGHHPQFAATWTWIWGPPPVNDIDTQATDDDPQGRCPVPPPPGHDPPQDPPNQQDWGWAYWDDDPQWIFTQIANWATWIWHPPPVHDIDTQETDDPPVPADTDLAPGSWHDWADQPPAQKIKTWGTWDAQQSEDQPACDGSRHADPDGGAIWIFIWGCPPVNDIDTQATADFQDDGVPDDQDDHDQAGVNGGTRWFWAEKARHDDDQFAARGRQKIWTFRFQQAIWMWGCPPRNYIGTNMGMFHTQDPDASDHHPVRCSGVGDRGWTWHYWTATRVQWIWIITNRGTIIIMHRND

Radius of gyration: 29.58 Å; Cα contacts (8 Å, |Δi|>4): 2644; chains: 2; bounding box: 55×90×70 Å